Protein AF-A0A0Q1BVV7-F1 (afdb_monomer_lite)

Radius of gyration: 76.81 Å; chains: 1; bounding box: 200×77×126 Å

pLDDT: mean 78.16, std 14.53, range [34.19, 96.38]

Sequence (829 aa):
MKNRFVFSAIISIAIWFFVVIPSTCFTETARIDSLLRELKNSKQEERFEFLHDLGWAYKDIDTEKAMEFEQTALNLAINWGDSIRVARSLYHLARINTHRNYDLAVKYSERSIGLIIYNEDAEDIAKYYRNLGFIHENNYQYEAALNTYERAYAYLANHDEIISTDILQNITEILINMGDYEAAQEKCEKRLQIWEKYGDDYKIAESYLDLGRIYWFLGLYSKSGKFYNHSYEIIKQMEKNGQSNKYNMNVINFNLSLLNLATGNFDSTIRNINKCLNYSKEIGDLNQEIELYELLRIMYYNMGNVEKSFYYGLKMINITKIIGDYSRLGKNIINIGELLCQKEKLILAKECVEIARSISGYIDNKRSMSFFFDNLGLLYFSLGEYDKANQFYQKAYILKNEINDKRGIAECLKNIAELYITVSKENEVYNILNQALELSENMGTIDITRDILILFSKYFESQNLYKESLEYLQRFEIIRESITSNEKLAAINQMDIELTSLEKQKELDLLERENSIISRELEKEKLIRVILIMLTSALLLFAVSLILYSRSIKRSNQKLADEINTRTQSEAVLQELKQELEQRVKDRTSDLMDINEQLKDTVIRNKRSEKILMEAEKMAGIGELAAGIAHEIRNPIAIIKSTAQYLKENYSETEKIMKNLIYNSDEINQVIFKLMEFAKLDSPNPEEVKISTFLKICLEKFEYEIVQRQIELRIEDLQQDITVKIDAKLYEILLTNLISNALEGILDKGIITLALTKEQTCLLMEITDNGTGIENPEKALIPFFTTKKHHSGLGLCFVRHIAALHNTKFELESDLGRGTKVKLSIILN

Secondary structure (DSSP, 8-state):
-HHHHHHHHHHHHHHHHHHTTHHHHHHHHHHHHHHHHHHHH--HHHHHHHHHHHHHHHTTT-HHHHHHHHHHHHHHHHHHT-HHHHHHHHHHHHHHHTTT-HHHHHHHHHHHHHHHTTS--HHHHHHHHHHHHHHHHHTT-HHHHHHHHHHHHHHHTTT-TTTHHHHHHHHHHHHHHHT-HHHHHHHHHHHHHHHHHHT-HHHHHHHHHHHHHHHHHTT-HHHHHHHHHHHHHHHHHHHHTT---HHHHHHHHHHHHHHHHHTT-HHHHHHHHHHHHHHHHHHT-HHHHHHHHHHHHHHHHHTT-HHHHHHHHHHHHHHHHHHT-HHHHHHHHHHHHHHHHHTT-HHHHHHHHHHHHHHGGG--SHHHHHHHHHHHHHHHHHTT-HHHHHHHHHHHHHHHHHTT-HHHHHHHHHHHHHHHHHTT-TTTHHHHHHHHHHHHHHTT-HHHHHHHHHHHHHHHHHTT-HHHHHHHHHHHHHHHHHTTSHHHHHHHHHHHHHHHHHHHHHHHHHHHHHHHHHHHHHHHHHHHHHHHHHHHHHHHHHHHHHHHHHHHHHHHHHHHHHHHHHHHHHHHHHHHHHHHHHHHHHHHHHHHHHHHHHHHHHHHSTTTTTHHHHHHHHHHHHHHHHHHHHHHHHHHHHHHHHHHHHTTT--S-HHHHHHHHHHHHHHHHHHHHHHHHHTT------EEEEHHHHHHHHHHTTHHHHHHTTPEEEEE--SS--EEEE-HHHHHHHHHHHHHHHHHH-SSS-EEEEEEEE-SSEEEEEEEE-SS--S-HHHHTSTT--SSTT--S-HHHHHHHHHHHTT-EEEEEEETTTEEEEEEEEEP-

Structure (mmCIF, N/CA/C/O backbone):
data_AF-A0A0Q1BVV7-F1
#
_entry.id   AF-A0A0Q1BVV7-F1
#
loop_
_atom_site.group_PDB
_atom_site.id
_atom_site.type_symbol
_atom_site.label_atom_id
_atom_site.label_alt_id
_atom_site.label_comp_id
_atom_site.label_asym_id
_atom_site.label_entity_id
_atom_site.label_seq_id
_atom_site.pdbx_PDB_ins_code
_atom_site.Cartn_x
_atom_site.Cartn_y
_atom_site.Cartn_z
_atom_site.occupancy
_atom_site.B_iso_or_equiv
_atom_site.auth_seq_id
_atom_site.auth_comp_id
_atom_site.auth_asym_id
_atom_site.auth_atom_id
_atom_site.pdbx_PDB_model_num
ATOM 1 N N . MET A 1 1 ? 23.067 18.129 29.793 1.00 42.97 1 MET A N 1
ATOM 2 C CA . MET A 1 1 ? 22.854 17.323 28.564 1.00 42.97 1 MET A CA 1
ATOM 3 C C . MET A 1 1 ? 21.382 17.135 28.166 1.00 42.97 1 MET A C 1
ATOM 5 O O . MET A 1 1 ? 21.143 17.009 26.977 1.00 42.97 1 MET A O 1
ATOM 9 N N . LYS A 1 2 ? 20.387 17.203 29.073 1.00 38.59 2 LYS A N 1
ATOM 10 C CA . LYS A 1 2 ? 18.950 17.079 28.720 1.00 38.59 2 LYS A CA 1
ATOM 11 C C . LYS A 1 2 ? 18.366 18.214 27.850 1.00 38.59 2 LYS A C 1
ATOM 13 O O . LYS A 1 2 ? 17.493 17.943 27.040 1.00 38.59 2 LYS A O 1
ATOM 18 N N . ASN A 1 3 ? 18.893 19.442 27.919 1.00 34.28 3 ASN A N 1
ATOM 19 C CA . ASN A 1 3 ? 18.350 20.569 27.134 1.00 34.28 3 ASN A CA 1
ATOM 20 C C . ASN A 1 3 ? 18.863 20.658 25.686 1.00 34.28 3 ASN A C 1
ATOM 22 O O . ASN A 1 3 ? 18.207 21.277 24.857 1.00 34.28 3 ASN A O 1
ATOM 26 N N . ARG A 1 4 ? 19.992 20.019 25.339 1.00 36.66 4 ARG A N 1
ATOM 27 C CA . ARG A 1 4 ? 20.503 20.026 23.951 1.00 36.66 4 ARG A CA 1
ATOM 28 C C . ARG A 1 4 ? 19.728 19.084 23.025 1.00 36.66 4 ARG A C 1
ATOM 30 O O . ARG A 1 4 ? 19.603 19.388 21.849 1.00 36.66 4 ARG A O 1
ATOM 37 N N . PHE A 1 5 ? 19.163 18.002 23.563 1.00 38.84 5 PHE A N 1
ATOM 38 C CA . PHE A 1 5 ? 18.359 17.040 22.798 1.00 38.84 5 PHE A CA 1
ATOM 39 C C . PHE A 1 5 ? 16.969 17.591 22.446 1.00 38.84 5 PHE A C 1
ATOM 41 O O . PHE A 1 5 ? 16.475 17.383 21.346 1.00 38.84 5 PHE A O 1
ATOM 48 N N . VAL A 1 6 ? 16.362 18.356 23.360 1.00 39.75 6 VAL A N 1
ATOM 49 C CA . VAL A 1 6 ? 15.074 19.026 23.118 1.00 39.75 6 VAL A CA 1
ATOM 50 C C . VAL A 1 6 ? 15.245 20.171 22.117 1.00 39.75 6 VAL A C 1
ATOM 52 O O . VAL A 1 6 ? 14.436 20.318 21.210 1.00 39.75 6 VAL A O 1
ATOM 55 N N . PHE A 1 7 ? 16.339 20.933 22.215 1.00 34.19 7 PHE A N 1
ATOM 56 C CA . PHE A 1 7 ? 16.604 22.035 21.290 1.00 34.19 7 PHE A CA 1
ATOM 57 C C . PHE A 1 7 ? 16.974 21.550 19.878 1.00 34.19 7 PHE A C 1
ATOM 59 O O . PHE A 1 7 ? 16.517 22.138 18.902 1.00 34.19 7 PHE A O 1
ATOM 66 N N . SER A 1 8 ? 17.726 20.445 19.740 1.00 35.19 8 SER A N 1
ATOM 67 C CA . SER A 1 8 ? 17.993 19.869 18.413 1.00 35.19 8 SER A CA 1
ATOM 68 C C . SER A 1 8 ? 16.754 19.207 17.812 1.00 35.19 8 SER A C 1
ATOM 70 O O . SER A 1 8 ? 16.558 19.319 16.611 1.00 35.19 8 SER A O 1
ATOM 72 N N . ALA A 1 9 ? 15.877 18.595 18.618 1.00 38.41 9 ALA A N 1
ATOM 73 C CA . ALA A 1 9 ? 14.598 18.071 18.138 1.00 38.41 9 ALA A CA 1
ATOM 74 C C . ALA A 1 9 ? 13.676 19.192 17.632 1.00 38.41 9 ALA A C 1
ATOM 76 O O . ALA A 1 9 ? 13.078 19.047 16.574 1.00 38.41 9 ALA A O 1
ATOM 77 N N . ILE A 1 10 ? 13.612 20.334 18.327 1.00 41.03 10 ILE A N 1
ATOM 78 C CA . ILE A 1 10 ? 12.812 21.495 17.899 1.00 41.03 10 ILE A CA 1
ATOM 79 C C . ILE A 1 10 ? 13.374 22.116 16.613 1.00 41.03 10 ILE A C 1
ATOM 81 O O . ILE A 1 10 ? 12.601 22.453 15.722 1.00 41.03 10 ILE A O 1
ATOM 85 N N . ILE A 1 11 ? 14.700 22.213 16.469 1.00 43.00 11 ILE A N 1
ATOM 86 C CA . ILE A 1 11 ? 15.330 22.718 15.238 1.00 43.00 11 ILE A CA 1
ATOM 87 C C . ILE A 1 11 ? 15.160 21.724 14.082 1.00 43.00 11 ILE A C 1
ATOM 89 O O . ILE A 1 11 ? 14.856 22.145 12.974 1.00 43.00 11 ILE A O 1
ATOM 93 N N . SER A 1 12 ? 15.277 20.414 14.316 1.00 40.59 12 SER A N 1
ATOM 94 C CA . SER A 1 12 ? 15.014 19.401 13.286 1.00 40.59 12 SER A CA 1
ATOM 95 C C . SER A 1 12 ? 13.544 19.374 12.865 1.00 40.59 12 SER A C 1
ATOM 97 O O . SER A 1 12 ? 13.283 19.240 11.678 1.00 40.59 12 SER A O 1
ATOM 99 N N . ILE A 1 13 ? 12.600 19.576 13.792 1.00 44.16 13 ILE A N 1
ATOM 100 C CA . ILE A 1 13 ? 11.164 19.717 13.497 1.00 44.16 13 ILE A CA 1
ATOM 101 C C . ILE A 1 13 ? 10.894 21.014 12.724 1.00 44.16 13 ILE A C 1
ATOM 103 O O . ILE A 1 13 ? 10.151 20.983 11.751 1.00 44.16 13 ILE A O 1
ATOM 107 N N . ALA A 1 14 ? 11.529 22.131 13.090 1.00 35.66 14 ALA A N 1
ATOM 108 C CA . ALA A 1 14 ? 11.388 23.404 12.380 1.00 35.66 14 ALA A CA 1
ATOM 109 C C . ALA A 1 14 ? 11.992 23.356 10.965 1.00 35.66 14 ALA A C 1
ATOM 111 O O . ALA A 1 14 ? 11.397 23.874 10.026 1.00 35.66 14 ALA A O 1
ATOM 112 N N . ILE A 1 15 ? 13.132 22.682 10.788 1.00 39.94 15 ILE A N 1
ATOM 113 C CA . ILE A 1 15 ? 13.738 22.452 9.471 1.00 39.94 15 ILE A CA 1
ATOM 114 C C . ILE A 1 15 ? 12.861 21.501 8.641 1.00 39.94 15 ILE A C 1
ATOM 116 O O . ILE A 1 15 ? 12.685 21.738 7.454 1.00 39.94 15 ILE A O 1
ATOM 120 N N . TRP A 1 16 ? 12.224 20.489 9.239 1.00 40.81 16 TRP A N 1
ATOM 121 C CA . TRP A 1 16 ? 11.273 19.621 8.528 1.00 40.81 16 TRP A CA 1
ATOM 122 C C . TRP A 1 16 ? 9.996 20.365 8.096 1.00 40.81 16 TRP A C 1
ATOM 124 O O . TRP A 1 16 ? 9.543 20.200 6.963 1.00 40.81 16 TRP A O 1
ATOM 134 N N . PHE A 1 17 ? 9.472 21.243 8.961 1.00 39.03 17 PHE A N 1
ATOM 135 C CA . PHE A 1 17 ? 8.295 22.082 8.696 1.00 39.03 17 PHE A CA 1
ATOM 136 C C . PHE A 1 17 ? 8.532 23.086 7.555 1.00 39.03 17 PHE A C 1
ATOM 138 O O . PHE A 1 17 ? 7.611 23.383 6.801 1.00 39.03 17 PHE A O 1
ATOM 145 N N . PHE A 1 18 ? 9.768 23.577 7.396 1.00 37.56 18 PHE A N 1
ATOM 146 C CA . PHE A 1 18 ? 10.133 24.541 6.350 1.00 37.56 18 PHE A CA 1
ATOM 147 C C . PHE A 1 18 ? 10.723 23.925 5.072 1.00 37.56 18 PHE A C 1
ATOM 149 O O . PHE A 1 18 ? 10.755 24.613 4.056 1.00 37.56 18 PHE A O 1
ATOM 156 N N . VAL A 1 19 ? 11.189 22.668 5.086 1.00 38.41 19 VAL A N 1
ATOM 157 C CA . VAL A 1 19 ? 11.912 22.073 3.940 1.00 38.41 19 VAL A CA 1
ATOM 158 C C . VAL A 1 19 ? 11.129 20.967 3.223 1.00 38.41 19 VAL A C 1
ATOM 160 O O . VAL A 1 19 ? 11.310 20.814 2.019 1.00 38.41 19 VAL A O 1
ATOM 163 N N . VAL A 1 20 ? 10.242 20.220 3.896 1.00 40.81 20 VAL A N 1
ATOM 164 C CA . VAL A 1 20 ? 9.609 19.021 3.291 1.00 40.81 20 VAL A CA 1
ATOM 165 C C . VAL A 1 20 ? 8.138 19.236 2.908 1.00 40.81 20 VAL A C 1
ATOM 167 O O . VAL A 1 20 ? 7.730 18.840 1.816 1.00 40.81 20 VAL A O 1
ATOM 170 N N . ILE A 1 21 ? 7.370 19.964 3.728 1.00 38.16 21 ILE A N 1
ATOM 171 C CA . ILE A 1 21 ? 5.973 20.350 3.437 1.00 38.16 21 ILE A CA 1
ATOM 172 C C . ILE A 1 21 ? 5.817 21.213 2.161 1.00 38.16 21 ILE A C 1
ATOM 174 O O . ILE A 1 21 ? 4.789 21.087 1.495 1.00 38.16 21 ILE A O 1
ATOM 178 N N . PRO A 1 22 ? 6.791 22.046 1.730 1.00 34.72 22 PRO A N 1
ATOM 179 C CA . PRO A 1 22 ? 6.585 22.844 0.533 1.00 34.72 22 PRO A CA 1
ATOM 180 C C . PRO A 1 22 ? 6.562 22.026 -0.757 1.00 34.72 22 PRO A C 1
ATOM 182 O O . PRO A 1 22 ? 6.025 22.518 -1.722 1.00 34.72 22 PRO A O 1
ATOM 185 N N . SER A 1 23 ? 7.102 20.813 -0.865 1.00 35.91 23 SER A N 1
ATOM 186 C CA . SER A 1 23 ? 7.324 20.233 -2.208 1.00 35.91 23 SER A CA 1
ATOM 187 C C . SER A 1 23 ? 6.050 20.024 -3.061 1.00 35.91 23 SER A C 1
ATOM 189 O O . SER A 1 23 ? 6.089 20.264 -4.269 1.00 35.91 23 SER A O 1
ATOM 191 N N . THR A 1 24 ? 4.901 19.699 -2.461 1.00 37.91 24 THR A N 1
ATOM 192 C CA . THR A 1 24 ? 3.593 19.632 -3.152 1.00 37.91 24 THR A CA 1
ATOM 193 C C . THR A 1 24 ? 2.882 20.987 -3.204 1.00 37.91 24 THR A C 1
ATOM 195 O O . THR A 1 24 ? 2.327 21.372 -4.228 1.00 37.91 24 THR A O 1
ATOM 198 N N . CYS A 1 25 ? 2.976 21.776 -2.133 1.00 39.12 25 CYS A N 1
ATOM 199 C CA . CYS A 1 25 ? 2.318 23.080 -2.049 1.00 39.12 25 CYS A CA 1
ATOM 200 C C . CYS A 1 25 ? 3.011 24.148 -2.928 1.00 39.12 25 CYS A C 1
ATOM 202 O O . CYS A 1 25 ? 2.351 24.983 -3.535 1.00 39.12 25 CYS A O 1
ATOM 204 N N . PHE A 1 26 ? 4.340 24.100 -3.077 1.00 42.78 26 PHE A N 1
ATOM 205 C CA . PHE A 1 26 ? 5.140 24.963 -3.962 1.00 42.78 26 PHE A CA 1
ATOM 206 C C . PHE A 1 26 ? 4.960 24.594 -5.437 1.00 42.78 26 PHE A C 1
ATOM 208 O O . PHE A 1 26 ? 5.051 25.467 -6.292 1.00 42.78 26 PHE A O 1
ATOM 215 N N . THR A 1 27 ? 4.721 23.317 -5.756 1.00 51.81 27 THR A N 1
ATOM 216 C CA . THR A 1 27 ? 4.483 22.885 -7.142 1.00 51.81 27 THR A CA 1
ATOM 217 C C . THR A 1 27 ? 3.073 23.240 -7.603 1.00 51.81 27 THR A C 1
ATOM 219 O O . THR A 1 27 ? 2.926 23.757 -8.710 1.00 51.81 27 THR A O 1
ATOM 222 N N . GLU A 1 28 ? 2.053 23.074 -6.755 1.00 56.38 28 GLU A N 1
ATOM 223 C CA . GLU A 1 28 ? 0.693 23.533 -7.068 1.00 56.38 28 GLU A CA 1
ATOM 224 C C . GLU A 1 28 ? 0.576 25.055 -7.097 1.00 56.38 28 GLU A C 1
ATOM 226 O O . GLU A 1 28 ? -0.002 25.591 -8.038 1.00 56.38 28 GLU A O 1
ATOM 231 N N . THR A 1 29 ? 1.184 25.779 -6.152 1.00 62.12 29 THR A N 1
ATOM 232 C CA . THR A 1 29 ? 1.194 27.253 -6.211 1.00 62.12 29 THR A CA 1
ATOM 233 C C . THR A 1 29 ? 1.960 27.774 -7.428 1.00 62.12 29 THR A C 1
ATOM 235 O O . THR A 1 29 ? 1.468 28.676 -8.099 1.00 62.12 29 THR A O 1
ATOM 238 N N . ALA A 1 30 ? 3.086 27.159 -7.813 1.00 68.50 30 ALA A N 1
ATOM 239 C CA . ALA A 1 30 ? 3.781 27.506 -9.056 1.00 68.50 30 ALA A CA 1
ATOM 240 C C . ALA A 1 30 ? 2.953 27.184 -10.315 1.00 68.50 30 ALA A C 1
ATOM 242 O O . ALA A 1 30 ? 2.974 27.963 -11.273 1.00 68.50 30 ALA A O 1
ATOM 243 N N . ARG A 1 31 ? 2.206 26.068 -10.322 1.00 76.56 31 ARG A N 1
ATOM 244 C CA . ARG A 1 31 ? 1.276 25.710 -11.407 1.00 76.56 31 ARG A CA 1
ATOM 245 C C . ARG A 1 31 ? 0.141 26.726 -11.507 1.00 76.56 31 ARG A C 1
ATOM 247 O O . ARG A 1 31 ? -0.132 27.209 -12.600 1.00 76.56 31 ARG A O 1
ATOM 254 N N . ILE A 1 32 ? -0.469 27.089 -10.383 1.00 80.50 32 ILE A N 1
ATOM 255 C CA . ILE A 1 32 ? -1.518 28.110 -10.294 1.00 80.50 32 ILE A CA 1
ATOM 256 C C . ILE A 1 32 ? -0.994 29.463 -10.786 1.00 80.50 32 ILE A C 1
ATOM 258 O O . ILE A 1 32 ? -1.631 30.095 -11.624 1.00 80.50 32 ILE A O 1
ATOM 262 N N . ASP A 1 33 ? 0.199 29.878 -10.356 1.00 80.12 33 ASP A N 1
ATOM 263 C CA . ASP A 1 33 ? 0.829 31.128 -10.796 1.00 80.12 33 ASP A CA 1
ATOM 264 C C . ASP A 1 33 ? 1.184 31.131 -12.293 1.00 80.12 33 ASP A C 1
ATOM 266 O O . ASP A 1 33 ? 1.243 32.197 -12.920 1.00 80.12 33 ASP A O 1
ATOM 270 N N . SER A 1 34 ? 1.458 29.961 -12.879 1.00 82.12 34 SER A N 1
ATOM 271 C CA . SER A 1 34 ? 1.634 29.798 -14.328 1.00 82.12 34 SER A CA 1
ATOM 272 C C . SER A 1 34 ? 0.296 29.917 -15.055 1.00 82.12 34 SER A C 1
ATOM 274 O O . SER A 1 34 ? 0.157 30.750 -15.949 1.00 82.12 34 SER A O 1
ATOM 276 N N . LEU A 1 35 ? -0.717 29.169 -14.608 1.00 82.62 35 LEU A N 1
ATOM 277 C CA . LEU A 1 35 ? -2.060 29.163 -15.189 1.00 82.62 35 LEU A CA 1
ATOM 278 C C . LEU A 1 35 ? -2.725 30.546 -15.121 1.00 82.62 35 LEU A C 1
ATOM 280 O O . LEU A 1 35 ? -3.338 30.986 -16.089 1.00 82.62 35 LEU A O 1
ATOM 284 N N . LEU A 1 36 ? -2.553 31.287 -14.022 1.00 84.12 36 LEU A N 1
ATOM 285 C CA . LEU A 1 36 ? -3.043 32.665 -13.892 1.00 84.12 36 LEU A CA 1
ATOM 286 C C . LEU A 1 36 ? -2.374 33.617 -14.899 1.00 84.12 36 LEU A C 1
ATOM 288 O O . LEU A 1 36 ? -3.023 34.533 -15.416 1.00 84.12 36 LEU A O 1
ATOM 292 N N . ARG A 1 37 ? -1.083 33.416 -15.199 1.00 82.00 37 ARG A N 1
ATOM 293 C CA . ARG A 1 37 ? -0.356 34.196 -16.216 1.00 82.00 37 ARG A CA 1
ATOM 294 C C . ARG A 1 37 ? -0.807 33.847 -17.630 1.00 82.00 37 ARG A C 1
ATOM 296 O O . ARG A 1 37 ? -0.999 34.756 -18.437 1.00 82.00 37 ARG A O 1
ATOM 303 N N . GLU A 1 38 ? -0.995 32.566 -17.917 1.00 83.69 38 GLU A N 1
ATOM 304 C CA . GLU A 1 38 ? -1.470 32.075 -19.214 1.00 83.69 38 GLU A CA 1
ATOM 305 C C . GLU A 1 38 ? -2.910 32.519 -19.483 1.00 83.69 38 GLU A C 1
ATOM 307 O O . GLU A 1 38 ? -3.183 33.088 -20.540 1.00 83.69 38 GLU A O 1
ATOM 312 N N . LEU A 1 39 ? -3.797 32.432 -18.486 1.00 84.44 39 LEU A N 1
ATOM 313 C CA . LEU A 1 39 ? -5.172 32.923 -18.574 1.00 84.44 39 LEU A CA 1
ATOM 314 C C . LEU A 1 39 ? -5.229 34.403 -18.987 1.00 84.44 39 LEU A C 1
ATOM 316 O O . LEU A 1 39 ? -6.056 34.785 -19.818 1.00 84.44 39 LEU A O 1
ATOM 320 N N . LYS A 1 40 ? -4.334 35.240 -18.446 1.00 81.44 40 LYS A N 1
ATOM 321 C CA . LYS A 1 40 ? -4.276 36.679 -18.752 1.00 81.44 40 LYS A CA 1
ATOM 322 C C . LYS A 1 40 ? -3.917 36.969 -20.215 1.00 81.44 40 LYS A C 1
ATOM 324 O O . LYS A 1 40 ? -4.346 37.995 -20.741 1.00 81.44 40 LYS A O 1
ATOM 329 N N . ASN A 1 41 ? -3.163 36.077 -20.855 1.00 77.50 41 ASN A N 1
ATOM 330 C CA . ASN A 1 41 ? -2.681 36.226 -22.231 1.00 77.50 41 ASN A CA 1
ATOM 331 C C . ASN A 1 41 ? -3.448 35.355 -23.247 1.00 77.50 41 ASN A C 1
ATOM 333 O O . ASN A 1 41 ? -3.192 35.454 -24.447 1.00 77.50 41 ASN A O 1
ATOM 337 N N . SER A 1 42 ? -4.366 34.511 -22.774 1.00 77.62 42 SER A N 1
ATOM 338 C CA . SER A 1 42 ? -5.078 33.512 -23.576 1.00 77.62 42 SER A CA 1
ATOM 339 C C . SER A 1 42 ? -6.117 34.100 -24.538 1.00 77.62 42 SER A C 1
ATOM 341 O O . SER A 1 42 ? -6.789 35.097 -24.243 1.00 77.62 42 SER A O 1
ATOM 343 N N . LYS A 1 43 ? -6.279 33.449 -25.699 1.00 74.00 43 LYS A N 1
ATOM 344 C CA . LYS A 1 43 ? -7.407 33.692 -26.618 1.00 74.00 43 LYS A CA 1
ATOM 345 C C . LYS A 1 43 ? -8.677 33.000 -26.110 1.00 74.00 43 LYS A C 1
ATOM 347 O O . LYS A 1 43 ? -8.632 32.193 -25.191 1.00 74.00 43 LYS A O 1
ATOM 352 N N . GLN A 1 44 ? -9.826 33.318 -26.711 1.00 68.50 44 GLN A N 1
ATOM 353 C CA . GLN A 1 44 ? -11.144 32.962 -26.170 1.00 68.50 44 GLN A CA 1
ATOM 354 C C . GLN A 1 44 ? -11.339 31.453 -25.910 1.00 68.50 44 GLN A C 1
ATOM 356 O O . GLN A 1 44 ? -11.879 31.117 -24.865 1.00 68.50 44 GLN A O 1
ATOM 361 N N . GLU A 1 45 ? -10.881 30.557 -26.794 1.00 71.69 45 GLU A N 1
ATOM 362 C CA . GLU A 1 45 ? -11.014 29.097 -26.610 1.00 71.69 45 GLU A CA 1
ATOM 363 C C . GLU A 1 45 ? -10.063 28.532 -25.550 1.00 71.69 45 GLU A C 1
ATOM 365 O O . GLU A 1 45 ? -10.503 27.820 -24.652 1.00 71.69 45 GLU A O 1
ATOM 370 N N . GLU A 1 46 ? -8.784 28.910 -25.595 1.00 83.00 46 GLU A N 1
ATOM 371 C CA . GLU A 1 46 ? -7.781 28.517 -24.591 1.00 83.00 46 GLU A CA 1
ATOM 372 C C . GLU A 1 46 ? -8.176 28.997 -23.189 1.00 83.00 46 GLU A C 1
ATOM 374 O O . GLU A 1 46 ? -7.929 28.326 -22.190 1.00 83.00 46 GLU A O 1
ATOM 379 N N . ARG A 1 47 ? -8.862 30.144 -23.111 1.00 87.25 47 ARG A N 1
ATOM 380 C CA . ARG A 1 47 ? -9.377 30.702 -21.862 1.00 87.25 47 ARG A CA 1
ATOM 381 C C . ARG A 1 47 ? -10.310 29.737 -21.132 1.00 87.25 47 ARG A C 1
ATOM 383 O O . ARG A 1 47 ? -10.287 29.729 -19.907 1.00 87.25 47 ARG A O 1
ATOM 390 N N . PHE A 1 48 ? -11.127 28.953 -21.843 1.00 89.62 48 PHE A N 1
ATOM 391 C CA . PHE A 1 48 ? -11.992 27.958 -21.202 1.00 89.62 48 PHE A CA 1
ATOM 392 C C . PHE A 1 48 ? -11.162 26.888 -20.492 1.00 89.62 48 PHE A C 1
ATOM 394 O O . PHE A 1 48 ? -11.390 26.644 -19.311 1.00 89.62 48 PHE A O 1
ATOM 401 N N . GLU A 1 49 ? -10.170 26.316 -21.178 1.00 89.62 49 GLU A N 1
ATOM 402 C CA . GLU A 1 49 ? -9.302 25.280 -20.605 1.00 89.62 49 GLU A CA 1
ATOM 403 C C . GLU A 1 49 ? -8.495 25.823 -19.417 1.00 89.62 49 GLU A C 1
ATOM 405 O O . GLU A 1 49 ? -8.436 25.181 -18.375 1.00 89.62 49 GLU A O 1
ATOM 410 N N . PHE A 1 50 ? -7.973 27.053 -19.493 1.00 89.38 50 PHE A N 1
ATOM 411 C CA . PHE A 1 50 ? -7.260 27.651 -18.358 1.00 89.38 50 PHE A CA 1
ATOM 412 C C . PHE A 1 50 ? -8.166 27.961 -17.161 1.00 89.38 50 PHE A C 1
ATOM 414 O O . PHE A 1 50 ? -7.754 27.757 -16.021 1.00 89.38 50 PHE A O 1
ATOM 421 N N . LEU A 1 51 ? -9.389 28.460 -17.390 1.00 89.62 51 LEU A N 1
ATOM 422 C CA . LEU A 1 51 ? -10.364 28.669 -16.311 1.00 89.62 51 LEU A CA 1
ATOM 423 C C . LEU A 1 51 ? -10.718 27.344 -15.640 1.00 89.62 51 LEU A C 1
ATOM 425 O O . LEU A 1 51 ? -10.799 27.275 -14.419 1.00 89.62 51 LEU A O 1
ATOM 429 N N . HIS A 1 52 ? -10.893 26.299 -16.436 1.00 87.81 52 HIS A N 1
ATOM 430 C CA . HIS A 1 52 ? -11.183 24.964 -15.951 1.00 87.81 52 HIS A CA 1
ATOM 431 C C . HIS A 1 52 ? -10.028 24.369 -15.133 1.00 87.81 52 HIS A C 1
ATOM 433 O O . HIS A 1 52 ? -10.225 23.909 -14.010 1.00 87.81 52 HIS A O 1
ATOM 439 N N . ASP A 1 53 ? -8.802 24.445 -15.648 1.00 88.62 53 ASP A N 1
ATOM 440 C CA . ASP A 1 53 ? -7.614 23.959 -14.947 1.00 88.62 53 ASP A CA 1
ATOM 441 C C . ASP A 1 53 ? -7.372 24.721 -13.638 1.00 88.62 53 ASP A C 1
ATOM 443 O O . ASP A 1 53 ? -6.995 24.115 -12.633 1.00 88.62 53 ASP A O 1
ATOM 447 N N . LEU A 1 54 ? -7.632 26.034 -13.617 1.00 88.12 54 LEU A N 1
ATOM 448 C CA . LEU A 1 54 ? -7.609 26.838 -12.393 1.00 88.12 54 LEU A CA 1
ATOM 449 C C . LEU A 1 54 ? -8.716 26.424 -11.426 1.00 88.12 54 LEU A C 1
ATOM 451 O O . LEU A 1 54 ? -8.451 26.264 -10.237 1.00 88.12 54 LEU A O 1
ATOM 455 N N . GLY A 1 55 ? -9.933 26.219 -11.926 1.00 88.06 55 GLY A N 1
ATOM 456 C CA . GLY A 1 55 ? -11.058 25.712 -11.149 1.00 88.06 55 GLY A CA 1
ATOM 457 C C . GLY A 1 55 ? -10.720 24.402 -10.443 1.00 88.06 55 GLY A C 1
ATOM 458 O O . GLY A 1 55 ? -10.908 24.268 -9.234 1.00 88.06 55 GLY A O 1
ATOM 459 N N . TRP A 1 56 ? -10.130 23.460 -11.178 1.00 86.38 56 TRP A N 1
ATOM 460 C CA . TRP A 1 56 ? -9.701 22.177 -10.634 1.00 86.38 56 TRP A CA 1
ATOM 461 C C . TRP A 1 56 ? -8.530 22.299 -9.654 1.00 86.38 56 TRP A C 1
ATOM 463 O O . TRP A 1 56 ? -8.560 21.667 -8.599 1.00 86.38 56 TRP A O 1
ATOM 473 N N . ALA A 1 57 ? -7.529 23.131 -9.959 1.00 85.50 57 ALA A N 1
ATOM 474 C CA . ALA A 1 57 ? -6.374 23.349 -9.086 1.00 85.50 57 ALA A CA 1
ATOM 475 C C . ALA A 1 57 ? -6.761 24.015 -7.756 1.00 85.50 57 ALA A C 1
ATOM 477 O O . ALA A 1 57 ? -6.214 23.682 -6.710 1.00 85.50 57 ALA A O 1
ATOM 478 N N . TYR A 1 58 ? -7.735 24.927 -7.770 1.00 84.19 58 TYR A N 1
ATOM 479 C CA . TYR A 1 58 ? -8.219 25.576 -6.553 1.00 84.19 58 TYR A CA 1
ATOM 480 C C . TYR A 1 58 ? -9.209 24.726 -5.750 1.00 84.19 58 TYR A C 1
ATOM 482 O O . TYR A 1 58 ? -9.513 25.100 -4.619 1.00 84.19 58 TYR A O 1
ATOM 490 N N . LYS A 1 59 ? -9.705 23.597 -6.279 1.00 81.38 59 LYS A N 1
ATOM 491 C CA . LYS A 1 59 ? -10.772 22.790 -5.656 1.00 81.38 59 LYS A CA 1
ATOM 492 C C . LYS A 1 59 ? -10.476 22.440 -4.193 1.00 81.38 59 LYS A C 1
ATOM 494 O O . LYS A 1 59 ? -11.372 22.549 -3.365 1.00 81.38 59 LYS A O 1
ATOM 499 N N . ASP A 1 60 ? -9.234 22.068 -3.887 1.00 69.19 60 ASP A N 1
ATOM 500 C CA . ASP A 1 60 ? -8.810 21.651 -2.541 1.00 69.19 60 ASP A CA 1
ATOM 501 C C . ASP A 1 60 ? -8.099 22.774 -1.748 1.00 69.19 60 ASP A C 1
ATOM 503 O O . ASP A 1 60 ? -7.804 22.603 -0.568 1.00 69.19 60 ASP A O 1
ATOM 507 N N . ILE A 1 61 ? -7.854 23.938 -2.371 1.00 78.50 61 ILE A N 1
ATOM 508 C CA . ILE A 1 61 ? -7.132 25.081 -1.773 1.00 78.50 61 ILE A CA 1
ATOM 509 C C . ILE A 1 61 ? -8.096 26.203 -1.370 1.00 78.50 61 ILE A C 1
ATOM 511 O O . ILE A 1 61 ? -8.047 26.711 -0.253 1.00 78.50 61 ILE A O 1
ATOM 515 N N . ASP A 1 62 ? -8.952 26.622 -2.301 1.00 80.81 62 ASP A N 1
ATOM 516 C CA . ASP A 1 62 ? -9.879 27.744 -2.165 1.00 80.81 62 ASP A CA 1
ATOM 517 C C . ASP A 1 62 ? -11.135 27.428 -2.988 1.00 80.81 62 ASP A C 1
ATOM 519 O O . ASP A 1 62 ? -11.254 27.761 -4.170 1.00 80.81 62 ASP A O 1
ATOM 523 N N . THR A 1 63 ? -12.071 26.723 -2.348 1.00 81.44 63 THR A N 1
ATOM 524 C CA . THR A 1 63 ? -13.298 26.239 -2.999 1.00 81.44 63 THR A CA 1
ATOM 525 C C . THR A 1 63 ? -14.159 27.361 -3.582 1.00 81.44 63 THR A C 1
ATOM 527 O O . THR A 1 63 ? -14.899 27.121 -4.535 1.00 81.44 63 THR A O 1
ATOM 530 N N . GLU A 1 64 ? -14.085 28.585 -3.049 1.00 85.19 64 GLU A N 1
ATOM 531 C CA . GLU A 1 64 ? -14.832 29.723 -3.591 1.00 85.19 64 GLU A CA 1
ATOM 532 C C . GLU A 1 64 ? -14.222 30.209 -4.901 1.00 85.19 64 GLU A C 1
ATOM 534 O O . GLU A 1 64 ? -14.950 30.353 -5.885 1.00 85.19 64 GLU A O 1
ATOM 539 N N . LYS A 1 65 ? -12.892 30.348 -4.963 1.00 87.56 65 LYS A N 1
ATOM 540 C CA . LYS A 1 65 ? -12.206 30.643 -6.231 1.00 87.56 65 LYS A CA 1
ATOM 541 C C . LYS A 1 65 ? -12.384 29.537 -7.256 1.00 87.56 65 LYS A C 1
ATOM 543 O O . LYS A 1 65 ? -12.611 29.833 -8.425 1.00 87.56 65 LYS A O 1
ATOM 548 N N . ALA A 1 66 ? -12.323 28.276 -6.828 1.00 88.81 66 ALA A N 1
ATOM 549 C CA . ALA A 1 66 ? -12.584 27.136 -7.701 1.00 88.81 66 ALA A CA 1
ATOM 550 C C . ALA A 1 66 ? -13.953 27.264 -8.389 1.00 88.81 66 ALA A C 1
ATOM 552 O O . ALA A 1 66 ? -14.067 27.114 -9.606 1.00 88.81 66 ALA A O 1
ATOM 553 N N . MET A 1 67 ? -14.987 27.614 -7.613 1.00 90.56 67 MET A N 1
ATOM 554 C CA . MET A 1 67 ? -16.328 27.856 -8.143 1.00 90.56 67 MET A CA 1
ATOM 555 C C . MET A 1 67 ? -16.396 29.085 -9.043 1.00 90.56 67 MET A C 1
ATOM 557 O O . MET A 1 67 ? -17.080 29.030 -10.058 1.00 90.56 67 MET A O 1
ATOM 561 N N . GLU A 1 68 ? -15.720 30.182 -8.705 1.00 92.62 68 GLU A N 1
ATOM 562 C CA . GLU A 1 68 ? -15.707 31.392 -9.534 1.00 92.62 68 GLU A CA 1
ATOM 563 C C . GLU A 1 68 ? -15.124 31.112 -10.928 1.00 92.62 68 GLU A C 1
ATOM 565 O O . GLU A 1 68 ? -15.719 31.489 -11.947 1.00 92.62 68 GLU A O 1
ATOM 570 N N . PHE A 1 69 ? -13.998 30.396 -10.984 1.00 93.38 69 PHE A N 1
ATOM 571 C CA . PHE A 1 69 ? -13.369 30.011 -12.244 1.00 93.38 69 PHE A CA 1
ATOM 572 C C . PHE A 1 69 ? -14.260 29.069 -13.064 1.00 93.38 69 PHE A C 1
ATOM 574 O O . PHE A 1 69 ? -14.515 29.355 -14.237 1.00 93.38 69 PHE A O 1
ATOM 581 N N . GLU A 1 70 ? -14.815 28.016 -12.454 1.00 93.81 70 GLU A N 1
ATOM 582 C CA . GLU A 1 70 ? -15.710 27.083 -13.158 1.00 93.81 70 GLU A CA 1
ATOM 583 C C . GLU A 1 70 ? -17.040 27.726 -13.571 1.00 93.81 70 GLU A C 1
ATOM 585 O O . GLU A 1 70 ? -17.563 27.436 -14.645 1.00 93.81 70 GLU A O 1
ATOM 590 N N . GLN A 1 71 ? -17.588 28.652 -12.780 1.00 94.06 71 GLN A N 1
ATOM 591 C CA . GLN A 1 71 ? -18.799 29.387 -13.146 1.00 94.06 71 GLN A CA 1
ATOM 592 C C . GLN A 1 71 ? -18.538 30.333 -14.326 1.00 94.06 71 GLN A C 1
ATOM 594 O O . GLN A 1 71 ? -19.400 30.510 -15.193 1.00 94.06 71 GLN A O 1
ATOM 599 N N . THR A 1 72 ? -17.341 30.919 -14.394 1.00 93.56 72 THR A N 1
ATOM 600 C CA . THR A 1 72 ? -16.913 31.730 -15.539 1.00 93.56 72 THR A CA 1
ATOM 601 C C . THR A 1 72 ? -16.736 30.865 -16.788 1.00 93.56 72 THR A C 1
ATOM 603 O O . THR A 1 72 ? -17.201 31.256 -17.862 1.00 93.56 72 THR A O 1
ATOM 606 N N . ALA A 1 73 ? -16.131 29.680 -16.654 1.00 93.81 73 ALA A N 1
ATOM 607 C CA . ALA A 1 73 ? -16.010 28.702 -17.737 1.00 93.81 73 ALA A CA 1
ATOM 608 C C . ALA A 1 73 ? -17.390 28.239 -18.236 1.00 93.81 73 ALA A C 1
ATOM 610 O O . ALA A 1 73 ? -17.645 28.244 -19.441 1.00 93.81 73 ALA A O 1
ATOM 611 N N . LEU A 1 74 ? -18.316 27.954 -17.315 1.00 95.31 74 LEU A N 1
ATOM 612 C CA . LEU A 1 74 ? -19.695 27.580 -17.625 1.00 95.31 74 LEU A CA 1
ATOM 613 C C . LEU A 1 74 ? -20.409 28.668 -18.436 1.00 95.31 74 LEU A C 1
ATOM 615 O O . LEU A 1 74 ? -21.012 28.375 -19.466 1.00 95.31 74 LEU A O 1
ATOM 619 N N . ASN A 1 75 ? -20.323 29.929 -18.007 1.00 94.25 75 ASN A N 1
ATOM 620 C CA . ASN A 1 75 ? -20.947 31.045 -18.723 1.00 94.25 75 ASN A CA 1
ATOM 621 C C . ASN A 1 75 ? -20.365 31.213 -20.135 1.00 94.25 75 ASN A C 1
ATOM 623 O O . ASN A 1 75 ? -21.099 31.510 -21.077 1.00 94.25 75 ASN A O 1
ATOM 627 N N . LEU A 1 76 ? -19.055 31.005 -20.292 1.00 92.56 76 LEU A N 1
ATOM 628 C CA . LEU A 1 76 ? -18.391 31.058 -21.591 1.00 92.56 76 LEU A CA 1
ATOM 629 C C . LEU A 1 76 ? -18.894 29.943 -22.522 1.00 92.56 76 LEU A C 1
ATOM 631 O O . LEU A 1 76 ? -19.261 30.228 -23.659 1.00 92.56 76 LEU A O 1
ATOM 635 N N . ALA A 1 77 ? -18.997 28.712 -22.017 1.00 93.19 77 ALA A N 1
ATOM 636 C CA . ALA A 1 77 ? -19.523 27.573 -22.766 1.00 93.19 77 ALA A CA 1
ATOM 637 C C . ALA A 1 77 ? -20.999 27.751 -23.166 1.00 93.19 77 ALA A C 1
ATOM 639 O O . ALA A 1 77 ? -21.366 27.459 -24.304 1.00 93.19 77 ALA A O 1
ATOM 640 N N . ILE A 1 78 ? -21.833 28.298 -22.270 1.00 93.88 78 ILE A N 1
ATOM 641 C CA . ILE A 1 78 ? -23.236 28.634 -22.573 1.00 93.88 78 ILE A CA 1
ATOM 642 C C . ILE A 1 78 ? -23.308 29.653 -23.717 1.00 93.88 78 ILE A C 1
ATOM 644 O O . ILE A 1 78 ? -24.098 29.474 -24.640 1.00 93.88 78 ILE A O 1
ATOM 648 N N . ASN A 1 79 ? -22.471 30.694 -23.688 1.00 92.75 79 ASN A N 1
ATOM 649 C CA . ASN A 1 79 ? -22.443 31.718 -24.737 1.00 92.75 79 ASN A CA 1
ATOM 650 C C . ASN A 1 79 ? -21.998 31.167 -26.100 1.00 92.75 79 ASN A C 1
ATOM 652 O O . ASN A 1 79 ? -22.402 31.699 -27.132 1.00 92.75 79 ASN A O 1
ATOM 656 N N . TRP A 1 80 ? -21.179 30.115 -26.113 1.00 92.62 80 TRP A N 1
ATOM 657 C CA . TRP A 1 80 ? -20.787 29.413 -27.337 1.00 92.62 80 TRP A CA 1
ATOM 658 C C . TRP A 1 80 ? -21.837 28.420 -27.840 1.00 92.62 80 TRP A C 1
ATOM 660 O O . TRP A 1 80 ? -21.741 27.973 -28.979 1.00 92.62 80 TRP A O 1
ATOM 670 N N . GLY A 1 81 ? -22.833 28.074 -27.019 1.00 90.25 81 GLY A N 1
ATOM 671 C CA . GLY A 1 81 ? -23.795 27.019 -27.338 1.00 90.25 81 GLY A CA 1
ATOM 672 C C . GLY A 1 81 ? -23.177 25.616 -27.354 1.00 90.25 81 GLY A C 1
ATOM 673 O O . GLY A 1 81 ? -23.745 24.715 -27.964 1.00 90.25 81 GLY A O 1
ATOM 674 N N . ASP A 1 82 ? -22.028 25.424 -26.701 1.00 91.31 82 ASP A N 1
ATOM 675 C CA . ASP A 1 82 ? -21.311 24.146 -26.662 1.00 91.31 82 ASP A CA 1
ATOM 676 C C . ASP A 1 82 ? -21.806 23.297 -25.483 1.00 91.31 82 ASP A C 1
ATOM 678 O O . ASP A 1 82 ? -21.385 23.470 -24.335 1.00 91.31 82 ASP A O 1
ATOM 682 N N . SER A 1 83 ? -22.727 22.371 -25.760 1.00 90.50 83 SER A N 1
ATOM 683 C CA . SER A 1 83 ? -23.335 21.512 -24.739 1.00 90.50 83 SER A CA 1
ATOM 684 C C . SER A 1 83 ? -22.332 20.598 -24.033 1.00 90.50 83 SER A C 1
ATOM 686 O O . SER A 1 83 ? -22.534 20.298 -22.856 1.00 90.50 83 SER A O 1
ATOM 688 N N . ILE A 1 84 ? -21.248 20.191 -24.704 1.00 91.06 84 ILE A N 1
ATOM 689 C CA . ILE A 1 84 ? -20.215 19.314 -24.134 1.00 91.06 84 ILE A CA 1
ATOM 690 C C . ILE A 1 84 ? -19.386 20.101 -23.116 1.00 91.06 84 ILE A C 1
ATOM 692 O O . ILE A 1 84 ? -19.203 19.655 -21.980 1.00 91.06 84 ILE A O 1
ATOM 696 N N . ARG A 1 85 ? -18.950 21.318 -23.467 1.00 92.06 85 ARG A N 1
ATOM 697 C CA . ARG A 1 85 ? -18.239 22.199 -22.524 1.00 92.06 85 ARG A CA 1
ATOM 698 C C . ARG A 1 85 ? -19.127 22.631 -21.357 1.00 92.06 85 ARG A C 1
ATOM 700 O O . ARG A 1 85 ? -18.651 22.681 -20.224 1.00 92.06 85 ARG A O 1
ATOM 707 N N . VAL A 1 86 ? -20.423 22.862 -21.592 1.00 94.38 86 VAL A N 1
ATOM 708 C CA . VAL A 1 86 ? -21.397 23.115 -20.514 1.00 94.38 86 VAL A CA 1
ATOM 709 C C . VAL A 1 86 ? -21.498 21.909 -19.577 1.00 94.38 86 VAL A C 1
ATOM 711 O O . VAL A 1 86 ? -21.448 22.086 -18.358 1.00 94.38 86 VAL A O 1
ATOM 714 N N . ALA A 1 87 ? -21.606 20.690 -20.115 1.00 93.94 87 ALA A N 1
ATOM 715 C CA . ALA A 1 87 ? -21.639 19.469 -19.313 1.00 93.94 87 ALA A CA 1
ATOM 716 C C . ALA A 1 87 ? -20.369 19.327 -18.459 1.00 93.94 87 ALA A C 1
ATOM 718 O O . ALA A 1 87 ? -20.471 19.073 -17.256 1.00 93.94 87 ALA A O 1
ATOM 719 N N . ARG A 1 88 ? -19.189 19.581 -19.039 1.00 93.31 88 ARG A N 1
ATOM 720 C CA . ARG A 1 88 ? -17.895 19.519 -18.341 1.00 93.31 88 ARG A CA 1
ATOM 721 C C . ARG A 1 88 ? -17.807 20.521 -17.186 1.00 93.31 88 ARG A C 1
ATOM 723 O O . ARG A 1 88 ? -17.462 20.122 -16.076 1.00 93.31 88 ARG A O 1
ATOM 730 N N . SER A 1 89 ? -18.175 21.787 -17.382 1.00 94.94 89 SER A N 1
ATOM 731 C CA . SER A 1 89 ? -18.173 22.759 -16.274 1.00 94.94 89 SER A CA 1
ATOM 732 C C . SER A 1 89 ? -19.187 22.397 -15.181 1.00 94.94 89 SER A C 1
ATOM 734 O O . SER A 1 89 ? -18.891 22.524 -13.994 1.00 94.94 89 SER A O 1
ATOM 736 N N . LEU A 1 90 ? -20.366 21.878 -15.545 1.00 95.75 90 LEU A N 1
ATOM 737 C CA . LEU A 1 90 ? -21.351 21.397 -14.568 1.00 95.75 90 LEU A CA 1
ATOM 738 C C . LEU A 1 90 ? -20.846 20.179 -13.776 1.00 95.75 90 LEU A C 1
ATOM 740 O O . LEU A 1 90 ? -21.049 20.123 -12.565 1.00 95.75 90 LEU A O 1
ATOM 744 N N . TYR A 1 91 ? -20.146 19.239 -14.418 1.00 94.38 91 TYR A N 1
ATOM 745 C CA . TYR A 1 91 ? -19.471 18.125 -13.740 1.00 94.38 91 TYR A CA 1
ATOM 746 C C . TYR A 1 91 ? -18.489 18.636 -12.674 1.00 94.38 91 TYR A C 1
ATOM 748 O O . TYR A 1 91 ? -18.481 18.146 -11.543 1.00 94.38 91 TYR A O 1
ATOM 756 N N . HIS A 1 92 ? -17.690 19.655 -12.998 1.00 92.38 92 HIS A N 1
ATOM 757 C CA . HIS A 1 92 ? -16.702 20.222 -12.077 1.00 92.38 92 HIS A CA 1
ATOM 758 C C . HIS A 1 92 ? -17.353 21.001 -10.932 1.00 92.38 92 HIS A C 1
ATOM 760 O O . HIS A 1 92 ? -16.983 20.833 -9.769 1.00 92.38 92 HIS A O 1
ATOM 766 N N . LEU A 1 93 ? -18.399 21.776 -11.218 1.00 93.75 93 LEU A N 1
ATOM 767 C CA . LEU A 1 93 ? -19.197 22.425 -10.178 1.00 93.75 93 LEU A CA 1
ATOM 768 C C . LEU A 1 93 ? -19.860 21.401 -9.247 1.00 93.75 93 LEU A C 1
ATOM 770 O O . LEU A 1 93 ? -19.885 21.617 -8.034 1.00 93.75 93 LEU A O 1
ATOM 774 N N . ALA A 1 94 ? -20.341 20.271 -9.774 1.00 94.06 94 ALA A N 1
ATOM 775 C CA . ALA A 1 94 ? -20.853 19.169 -8.961 1.00 94.06 94 ALA A CA 1
ATOM 776 C C . ALA A 1 94 ? -19.758 18.585 -8.050 1.00 94.06 94 ALA A C 1
ATOM 778 O O . ALA A 1 94 ? -19.977 18.364 -6.854 1.00 94.06 94 ALA A O 1
ATOM 779 N N . ARG A 1 95 ? -18.545 18.412 -8.592 1.00 91.06 95 ARG A N 1
ATOM 780 C CA . ARG A 1 95 ? -17.368 17.946 -7.851 1.00 91.06 95 ARG A CA 1
ATOM 781 C C . ARG A 1 95 ? -16.986 18.877 -6.702 1.00 91.06 95 ARG A C 1
ATOM 783 O O . ARG A 1 95 ? -16.769 18.389 -5.597 1.00 91.06 95 ARG A O 1
ATOM 790 N N . ILE A 1 96 ? -16.950 20.187 -6.939 1.00 89.00 96 ILE A N 1
ATOM 791 C CA . ILE A 1 96 ? -16.620 21.193 -5.916 1.00 89.00 96 ILE A CA 1
ATOM 792 C C . ILE A 1 96 ? -17.706 21.257 -4.829 1.00 89.00 96 ILE A C 1
ATOM 794 O O . ILE A 1 96 ? -17.408 21.409 -3.645 1.00 89.00 96 ILE A O 1
ATOM 798 N N . ASN A 1 97 ? -18.980 21.100 -5.204 1.00 85.31 97 ASN A N 1
ATOM 799 C CA . ASN A 1 97 ? -20.094 21.173 -4.256 1.00 85.31 97 ASN A CA 1
ATOM 800 C C . ASN A 1 97 ? -20.328 19.882 -3.460 1.00 85.31 97 ASN A C 1
ATOM 802 O O . ASN A 1 97 ? -21.135 19.907 -2.534 1.00 85.31 97 ASN A O 1
ATOM 806 N N . THR A 1 98 ? -19.616 18.785 -3.753 1.00 83.69 98 THR A N 1
ATOM 807 C CA . THR A 1 98 ? -19.867 17.457 -3.155 1.00 83.69 98 THR A CA 1
ATOM 808 C C . THR A 1 98 ? -19.916 17.482 -1.623 1.00 83.69 98 THR A C 1
ATOM 810 O O . THR A 1 98 ? -20.801 16.861 -1.044 1.00 83.69 98 THR A O 1
ATOM 813 N N . HIS A 1 99 ? -19.012 18.220 -0.969 1.00 72.94 99 HIS A N 1
ATOM 814 C CA . HIS A 1 99 ? -18.950 18.322 0.497 1.00 72.94 99 HIS A CA 1
ATOM 815 C C . HIS A 1 99 ? -19.579 19.608 1.062 1.00 72.94 99 HIS A C 1
ATOM 817 O O . HIS A 1 99 ? -19.698 19.744 2.277 1.00 72.94 99 HIS A O 1
ATOM 823 N N . ARG A 1 100 ? -19.972 20.561 0.201 1.00 76.12 100 ARG A N 1
ATOM 824 C CA . ARG A 1 100 ? -20.558 21.854 0.610 1.00 76.12 100 ARG A CA 1
ATOM 825 C C . ARG A 1 100 ? -22.080 21.834 0.573 1.00 76.12 100 ARG A C 1
ATOM 827 O O . ARG A 1 100 ? -22.731 22.305 1.499 1.00 76.12 100 ARG A O 1
ATOM 834 N N . ASN A 1 101 ? -22.639 21.346 -0.530 1.00 81.44 101 ASN A N 1
ATOM 835 C CA . ASN A 1 101 ? -24.069 21.356 -0.789 1.00 81.44 101 ASN A CA 1
ATOM 836 C C . ASN A 1 101 ? -24.434 20.167 -1.682 1.00 81.44 101 ASN A C 1
ATOM 838 O O . ASN A 1 101 ? -24.341 20.238 -2.910 1.00 81.44 101 ASN A O 1
ATOM 842 N N . TYR A 1 102 ? -24.856 19.083 -1.035 1.00 82.38 102 TYR A N 1
ATOM 843 C CA . TYR A 1 102 ? -25.243 17.838 -1.688 1.00 82.38 102 TYR A CA 1
ATOM 844 C C . TYR A 1 102 ? -26.339 18.039 -2.744 1.00 82.38 102 TYR A C 1
ATOM 846 O O . TYR A 1 102 ? -26.170 17.606 -3.882 1.00 82.38 102 TYR A O 1
ATOM 854 N N . ASP A 1 103 ? -27.412 18.766 -2.418 1.00 85.19 103 ASP A N 1
ATOM 855 C CA . ASP A 1 103 ? -28.536 18.977 -3.340 1.00 85.19 103 ASP A CA 1
ATOM 856 C C . ASP A 1 103 ? -28.104 19.718 -4.608 1.00 85.19 103 ASP A C 1
ATOM 858 O O . ASP A 1 103 ? -28.548 19.412 -5.718 1.00 85.19 103 ASP A O 1
ATOM 862 N N . LEU A 1 104 ? -27.224 20.711 -4.454 1.00 89.12 104 LEU A N 1
ATOM 863 C CA . LEU A 1 104 ? -26.687 21.457 -5.585 1.00 89.12 104 LEU A CA 1
ATOM 864 C C . LEU A 1 104 ? -25.723 20.598 -6.415 1.00 89.12 104 LEU A C 1
ATOM 866 O O . LEU A 1 104 ? -25.767 20.655 -7.644 1.00 89.12 104 LEU A O 1
ATOM 870 N N . ALA A 1 105 ? -24.896 19.777 -5.762 1.00 92.25 105 ALA A N 1
ATOM 871 C CA . ALA A 1 105 ? -23.994 18.847 -6.433 1.00 92.25 105 ALA A CA 1
ATOM 872 C C . ALA A 1 105 ? -24.763 17.823 -7.283 1.00 92.25 105 ALA A C 1
ATOM 874 O O . ALA A 1 105 ? -24.437 17.641 -8.457 1.00 92.25 105 ALA A O 1
ATOM 875 N N . VAL A 1 106 ? -25.822 17.224 -6.728 1.00 93.50 106 VAL A N 1
ATOM 876 C CA . VAL A 1 106 ? -26.703 16.295 -7.451 1.00 93.50 106 VAL A CA 1
ATOM 877 C C . VAL A 1 106 ? -27.349 16.994 -8.646 1.00 93.50 106 VAL A C 1
ATOM 879 O O . VAL A 1 106 ? -27.212 16.508 -9.765 1.00 93.50 106 VAL A O 1
ATOM 882 N N . LYS A 1 107 ? -27.938 18.185 -8.464 1.00 94.88 107 LYS A N 1
ATOM 883 C CA . LYS A 1 107 ? -28.555 18.949 -9.569 1.00 94.88 107 LYS A CA 1
ATOM 884 C C . LYS A 1 107 ? -27.584 19.253 -10.708 1.00 94.88 107 LYS A C 1
ATOM 886 O O . LYS A 1 107 ? -27.951 19.134 -11.878 1.00 94.88 107 LYS A O 1
ATOM 891 N N . TYR A 1 108 ? -26.359 19.675 -10.392 1.00 96.38 108 TYR A N 1
ATOM 892 C CA . TYR A 1 108 ? -25.346 19.924 -11.417 1.00 96.38 108 TYR A CA 1
ATOM 893 C C . TYR A 1 108 ? -24.941 18.640 -12.140 1.00 96.38 108 TYR A C 1
ATOM 895 O O . TYR A 1 108 ? -24.805 18.663 -13.364 1.00 96.38 108 TYR A O 1
ATOM 903 N N . SER A 1 109 ? -24.811 17.528 -11.415 1.00 96.38 109 SER A N 1
ATOM 904 C CA . SER A 1 109 ? -24.445 16.241 -12.005 1.00 96.38 109 SER A CA 1
ATOM 905 C C . SER A 1 109 ? -25.567 15.639 -12.860 1.00 96.38 109 SER A C 1
ATOM 907 O O . SER A 1 109 ? -25.302 15.119 -13.937 1.00 96.38 109 SER A O 1
ATOM 909 N N . GLU A 1 110 ? -26.830 15.740 -12.449 1.00 95.62 110 GLU A N 1
ATOM 910 C CA . GLU A 1 110 ? -27.972 15.294 -13.261 1.00 95.62 110 GLU A CA 1
ATOM 911 C C . GLU A 1 110 ? -28.093 16.114 -14.550 1.00 95.62 110 GLU A C 1
ATOM 913 O O . GLU A 1 110 ? -28.309 15.564 -15.632 1.00 95.62 110 GLU A O 1
ATOM 918 N N . ARG A 1 111 ? -27.900 17.436 -14.456 1.00 95.56 111 ARG A N 1
ATOM 919 C CA . ARG A 1 111 ? -27.932 18.318 -15.626 1.00 95.56 111 ARG A CA 1
ATOM 920 C C . ARG A 1 111 ? -26.777 18.039 -16.586 1.00 95.56 111 ARG A C 1
ATOM 922 O O . ARG A 1 111 ? -26.989 18.106 -17.793 1.00 95.56 111 ARG A O 1
ATOM 929 N N . SER A 1 112 ? -25.580 17.742 -16.082 1.00 95.44 112 SER A N 1
ATOM 930 C CA . SER A 1 112 ? -24.440 17.399 -16.935 1.00 95.44 112 SER A CA 1
ATOM 931 C C . SER A 1 112 ? -24.637 16.052 -17.635 1.00 95.44 112 SER A C 1
ATOM 933 O O . SER A 1 112 ? -24.422 15.972 -18.844 1.00 95.44 112 SER A O 1
ATOM 935 N N . ILE A 1 113 ? -25.156 15.039 -16.928 1.00 94.50 113 ILE A N 1
ATOM 936 C CA . ILE A 1 113 ? -25.542 13.745 -17.515 1.00 94.50 113 ILE A CA 1
ATOM 937 C C . ILE A 1 113 ? -26.583 13.945 -18.626 1.00 94.50 113 ILE A C 1
ATOM 939 O O . ILE A 1 113 ? -26.425 13.413 -19.721 1.00 94.50 113 ILE A O 1
ATOM 943 N N . GLY A 1 114 ? -27.618 14.756 -18.386 1.00 93.75 114 GLY A N 1
ATOM 944 C CA . GLY A 1 114 ? -28.665 15.021 -19.379 1.00 93.75 114 GLY A CA 1
ATOM 945 C C . GLY A 1 114 ? -28.171 15.692 -20.667 1.00 93.75 114 GLY A C 1
ATOM 946 O O . GLY A 1 114 ? -28.835 15.583 -21.694 1.00 93.75 114 GLY A O 1
ATOM 947 N N . LEU A 1 115 ? -27.018 16.367 -20.634 1.00 92.38 115 LEU A N 1
ATOM 948 C CA . LEU A 1 115 ? -26.389 16.963 -21.817 1.00 92.38 115 LEU A CA 1
ATOM 949 C C . LEU A 1 115 ? -25.484 15.974 -22.560 1.00 92.38 115 LEU A C 1
ATOM 951 O O . LEU A 1 115 ? -25.433 16.021 -23.786 1.00 92.38 115 LEU A O 1
ATOM 955 N N . ILE A 1 116 ? -24.788 15.089 -21.837 1.00 92.06 116 ILE A N 1
ATOM 956 C CA . ILE A 1 116 ? -23.827 14.146 -22.427 1.00 92.06 116 ILE A CA 1
ATOM 957 C C . ILE A 1 116 ? -24.467 12.827 -22.876 1.00 92.06 116 ILE A C 1
ATOM 959 O O . ILE A 1 116 ? -23.893 12.129 -23.699 1.00 92.06 116 ILE A O 1
ATOM 963 N N . ILE A 1 117 ? -25.665 12.480 -22.392 1.00 89.12 117 ILE A N 1
ATOM 964 C CA . ILE A 1 117 ? -26.326 11.203 -22.729 1.00 89.12 117 ILE A CA 1
ATOM 965 C C . ILE A 1 117 ? -26.615 11.038 -24.231 1.00 89.12 117 ILE A C 1
ATOM 967 O O . ILE A 1 117 ? -26.794 9.924 -24.711 1.00 89.12 117 ILE A O 1
ATOM 971 N N . TYR A 1 118 ? -26.628 12.142 -24.979 1.00 85.25 118 TYR A N 1
ATOM 972 C CA . TYR A 1 118 ? -26.789 12.156 -26.433 1.00 85.25 118 TYR A CA 1
ATOM 973 C C . TYR A 1 118 ? -25.458 12.041 -27.204 1.00 85.25 118 TYR A C 1
ATOM 975 O O . TYR A 1 118 ? -25.482 12.069 -28.428 1.00 85.25 118 TYR A O 1
ATOM 983 N N . ASN A 1 119 ? -24.311 11.937 -26.520 1.00 75.69 119 ASN A N 1
ATOM 984 C CA . ASN A 1 119 ? -22.969 11.977 -27.121 1.00 75.69 119 ASN A CA 1
ATOM 985 C C . ASN A 1 119 ? -22.519 10.650 -27.779 1.00 75.69 119 ASN A C 1
ATOM 987 O O . ASN A 1 119 ? -21.399 10.581 -28.259 1.00 75.69 119 ASN A O 1
ATOM 991 N N . GLU A 1 120 ? -23.348 9.597 -27.800 1.00 75.25 120 GLU A N 1
ATOM 992 C CA . GLU A 1 120 ? -23.060 8.226 -28.303 1.00 75.25 120 GLU A CA 1
ATOM 993 C C . GLU A 1 120 ? -21.806 7.513 -27.733 1.00 75.25 120 GLU A C 1
ATOM 995 O O . GLU A 1 120 ? -21.681 6.299 -27.876 1.00 75.25 120 GLU A O 1
ATOM 1000 N N . ASP A 1 121 ? -20.923 8.212 -27.022 1.00 88.00 121 ASP A N 1
ATOM 1001 C CA . ASP A 1 121 ? -19.741 7.671 -26.363 1.00 88.00 121 ASP A CA 1
ATOM 1002 C C . ASP A 1 121 ? -20.099 7.103 -24.978 1.00 88.00 121 ASP A C 1
ATOM 1004 O O . ASP A 1 121 ? -20.436 7.825 -24.031 1.00 88.00 121 ASP A O 1
ATOM 1008 N N . ALA A 1 122 ? -20.036 5.775 -24.866 1.00 87.94 122 ALA A N 1
ATOM 1009 C CA . ALA A 1 122 ? -20.356 5.047 -23.644 1.00 87.94 122 ALA A CA 1
ATOM 1010 C C . ALA A 1 122 ? -19.394 5.358 -22.483 1.00 87.94 122 ALA A C 1
ATOM 1012 O O . ALA A 1 122 ? -19.824 5.327 -21.325 1.00 87.94 122 ALA A O 1
ATOM 1013 N N . GLU A 1 123 ? -18.125 5.669 -22.765 1.00 89.69 123 GLU A N 1
ATOM 1014 C CA . GLU A 1 123 ? -17.124 5.996 -21.746 1.00 89.69 123 GLU A CA 1
ATOM 1015 C C . GLU A 1 123 ? -17.425 7.353 -21.113 1.00 89.69 123 GLU A C 1
ATOM 1017 O O . GLU A 1 123 ? -17.482 7.471 -19.882 1.00 89.69 123 GLU A O 1
ATOM 1022 N N . ASP A 1 124 ? -17.712 8.356 -21.945 1.00 87.25 124 ASP A N 1
ATOM 1023 C CA . ASP A 1 124 ? -18.120 9.676 -21.472 1.00 87.25 124 ASP A CA 1
ATOM 1024 C C . ASP A 1 124 ? -19.401 9.577 -20.638 1.00 87.25 124 ASP A C 1
ATOM 1026 O O . ASP A 1 124 ? -19.454 10.087 -19.521 1.00 87.25 124 ASP A O 1
ATOM 1030 N N . ILE A 1 125 ? -20.427 8.861 -21.098 1.00 91.06 125 ILE A N 1
ATOM 1031 C CA . ILE A 1 125 ? -21.670 8.714 -20.325 1.00 91.06 125 ILE A CA 1
ATOM 1032 C C . ILE A 1 125 ? -21.399 8.043 -18.968 1.00 91.06 125 ILE A C 1
ATOM 1034 O O . ILE A 1 125 ? -21.850 8.533 -17.922 1.00 91.06 125 ILE A O 1
ATOM 1038 N N . ALA A 1 126 ? -20.623 6.956 -18.952 1.00 92.69 126 ALA A N 1
ATOM 1039 C CA . ALA A 1 126 ? -20.289 6.237 -17.728 1.00 92.69 126 ALA A CA 1
ATOM 1040 C C . ALA A 1 126 ? -19.475 7.091 -16.745 1.00 92.69 126 ALA A C 1
ATOM 1042 O O . ALA A 1 126 ? -19.743 7.055 -15.541 1.00 92.69 126 ALA A O 1
ATOM 1043 N N . LYS A 1 127 ? -18.544 7.919 -17.230 1.00 93.19 127 LYS A N 1
ATOM 1044 C CA . LYS A 1 127 ? -17.767 8.859 -16.408 1.00 93.19 127 LYS A CA 1
ATOM 1045 C C . LYS A 1 127 ? -18.660 9.832 -15.637 1.00 93.19 127 LYS A C 1
ATOM 1047 O O . LYS A 1 127 ? -18.418 10.085 -14.453 1.00 93.19 127 LYS A O 1
ATOM 1052 N N . TYR A 1 128 ? -19.701 10.369 -16.269 1.00 94.62 128 TYR A N 1
ATOM 1053 C CA . TYR A 1 128 ? -20.603 11.325 -15.618 1.00 94.62 128 TYR A CA 1
ATOM 1054 C C . TYR A 1 128 ? -21.531 10.641 -14.606 1.00 94.62 128 TYR A C 1
ATOM 1056 O O . TYR A 1 128 ? -21.727 11.176 -13.510 1.00 94.62 128 TYR A O 1
ATOM 1064 N N . TYR A 1 129 ? -22.032 9.436 -14.904 1.00 95.25 129 TYR A N 1
ATOM 1065 C CA . TYR A 1 129 ? -22.752 8.636 -13.906 1.00 95.25 129 TYR A CA 1
ATOM 1066 C C . TYR A 1 129 ? -21.852 8.248 -12.729 1.00 95.25 129 TYR A C 1
ATOM 1068 O O . TYR A 1 129 ? -22.256 8.399 -11.579 1.00 95.25 129 TYR A O 1
ATOM 1076 N N . ARG A 1 130 ? -20.604 7.836 -12.979 1.00 95.06 130 ARG A N 1
ATOM 1077 C CA . ARG A 1 130 ? -19.634 7.532 -11.919 1.00 95.06 130 ARG A CA 1
ATOM 1078 C C . ARG A 1 130 ? -19.415 8.732 -10.992 1.00 95.06 130 ARG A C 1
ATOM 1080 O O . ARG A 1 130 ? -19.319 8.557 -9.783 1.00 95.06 130 ARG A O 1
ATOM 1087 N N . ASN A 1 131 ? -19.390 9.953 -11.522 1.00 94.62 131 ASN A N 1
ATOM 1088 C CA . ASN A 1 131 ? -19.296 11.154 -10.693 1.00 94.62 131 ASN A CA 1
ATOM 1089 C C . ASN A 1 131 ? -20.536 11.386 -9.816 1.00 94.62 131 ASN A C 1
ATOM 1091 O O . ASN A 1 131 ? -20.388 11.723 -8.643 1.00 94.62 131 ASN A O 1
ATOM 1095 N N . LEU A 1 132 ? -21.744 11.167 -10.343 1.00 96.00 132 LEU A N 1
ATOM 1096 C CA . LEU A 1 132 ? -22.963 11.214 -9.529 1.00 96.00 132 LEU A CA 1
ATOM 1097 C C . LEU A 1 132 ? -22.939 10.135 -8.432 1.00 96.00 132 LEU A C 1
ATOM 1099 O O . LEU A 1 132 ? -23.249 10.429 -7.278 1.00 96.00 132 LEU A O 1
ATOM 1103 N N . GLY A 1 133 ? -22.484 8.923 -8.766 1.00 95.50 133 GLY A N 1
ATOM 1104 C CA . GLY A 1 133 ? -22.268 7.844 -7.800 1.00 95.50 133 GLY A CA 1
ATOM 1105 C C . GLY A 1 133 ? -21.309 8.262 -6.685 1.00 95.50 133 GLY A C 1
ATOM 1106 O O . GLY A 1 133 ? -21.635 8.102 -5.511 1.00 95.50 133 GLY A O 1
ATOM 1107 N N . PHE A 1 134 ? -20.199 8.921 -7.028 1.00 93.38 134 PHE A N 1
ATOM 1108 C CA . PHE A 1 134 ? -19.258 9.458 -6.043 1.00 93.38 134 PHE A CA 1
ATOM 1109 C C . PHE A 1 134 ? -19.912 10.503 -5.133 1.00 93.38 134 PHE A C 1
ATOM 1111 O O . PHE A 1 134 ? -19.646 10.530 -3.930 1.00 93.38 134 PHE A O 1
ATOM 1118 N N . ILE A 1 135 ? -20.738 11.399 -5.684 1.00 91.50 135 ILE A N 1
ATOM 1119 C CA . ILE A 1 135 ? -21.432 12.433 -4.901 1.00 91.50 135 ILE A CA 1
ATOM 1120 C C . ILE A 1 135 ? -22.361 11.782 -3.874 1.00 91.50 135 ILE A C 1
ATOM 1122 O O . ILE A 1 135 ? -22.355 12.189 -2.709 1.00 91.50 135 ILE A O 1
ATOM 1126 N N . HIS A 1 136 ? -23.114 10.760 -4.287 1.00 90.06 136 HIS A N 1
ATOM 1127 C CA . HIS A 1 136 ? -23.949 9.965 -3.391 1.00 90.06 136 HIS A CA 1
ATOM 1128 C C . HIS A 1 136 ? -23.116 9.241 -2.329 1.00 90.06 136 HIS A C 1
ATOM 1130 O O . HIS A 1 136 ? -23.426 9.355 -1.145 1.00 90.06 136 HIS A O 1
ATOM 1136 N N . GLU A 1 137 ? -22.030 8.576 -2.723 1.00 87.38 137 GLU A N 1
ATOM 1137 C CA . GLU A 1 137 ? -21.114 7.861 -1.827 1.00 87.38 137 GLU A CA 1
ATOM 1138 C C . GLU A 1 137 ? -20.528 8.776 -0.747 1.00 87.38 137 GLU A C 1
ATOM 1140 O O . GLU A 1 137 ? -20.594 8.467 0.440 1.00 87.38 137 GLU A O 1
ATOM 1145 N N . ASN A 1 138 ? -20.029 9.952 -1.134 1.00 82.75 138 ASN A N 1
ATOM 1146 C CA . ASN A 1 138 ? -19.408 10.905 -0.206 1.00 82.75 138 ASN A CA 1
ATOM 1147 C C . ASN A 1 138 ? -20.419 11.582 0.722 1.00 82.75 138 ASN A C 1
ATOM 1149 O O . ASN A 1 138 ? -20.045 12.161 1.743 1.00 82.75 138 ASN A O 1
ATOM 1153 N N . ASN A 1 139 ? -21.703 11.484 0.381 1.00 79.94 139 ASN A N 1
ATOM 1154 C CA . ASN A 1 139 ? -22.823 11.882 1.224 1.00 79.94 139 ASN A CA 1
ATOM 1155 C C . ASN A 1 139 ? -23.555 10.667 1.825 1.00 79.94 139 ASN A C 1
ATOM 1157 O O . ASN A 1 139 ? -24.635 10.822 2.397 1.00 79.94 139 ASN A O 1
ATOM 1161 N N . TYR A 1 140 ? -22.919 9.487 1.778 1.00 74.69 140 TYR A N 1
ATOM 1162 C CA . TYR A 1 140 ? -23.323 8.243 2.437 1.00 74.69 140 TYR A CA 1
ATOM 1163 C C . TYR A 1 140 ? -24.710 7.745 2.009 1.00 74.69 140 TYR A C 1
ATOM 1165 O O . TYR A 1 140 ? -25.383 7.016 2.733 1.00 74.69 140 TYR A O 1
ATOM 1173 N N . GLN A 1 141 ? -25.138 8.136 0.811 1.00 80.88 141 GLN A N 1
ATOM 1174 C CA . GLN A 1 141 ? -26.349 7.654 0.158 1.00 80.88 141 GLN A CA 1
ATOM 1175 C C . GLN A 1 141 ? -26.010 6.381 -0.625 1.00 80.88 141 GLN A C 1
ATOM 1177 O O . GLN A 1 141 ? -26.005 6.382 -1.855 1.00 80.88 141 GLN A O 1
ATOM 1182 N N . TYR A 1 142 ? -25.656 5.309 0.089 1.00 82.56 142 TYR A N 1
ATOM 1183 C CA . TYR A 1 142 ? -25.061 4.108 -0.507 1.00 82.56 142 TYR A CA 1
ATOM 1184 C C . TYR A 1 142 ? -25.965 3.410 -1.529 1.00 82.56 142 TYR A C 1
ATOM 1186 O O . TYR A 1 142 ? -25.485 3.050 -2.597 1.00 82.56 142 TYR A O 1
ATOM 1194 N N . GLU A 1 143 ? -27.274 3.317 -1.282 1.00 84.62 143 GLU A N 1
ATOM 1195 C CA . GLU A 1 143 ? -28.224 2.750 -2.255 1.00 84.62 143 GLU A CA 1
ATOM 1196 C C . GLU A 1 143 ? -28.280 3.566 -3.558 1.00 84.62 143 GLU A C 1
ATOM 1198 O O . GLU A 1 143 ? -28.265 3.013 -4.659 1.00 84.62 143 GLU A O 1
ATOM 1203 N N . ALA A 1 144 ? -28.309 4.899 -3.447 1.00 88.44 144 ALA A N 1
ATOM 1204 C CA . ALA A 1 144 ? -28.302 5.784 -4.609 1.00 88.44 144 ALA A CA 1
ATOM 1205 C C . ALA A 1 144 ? -26.962 5.710 -5.359 1.00 88.44 144 ALA A C 1
ATOM 1207 O O . ALA A 1 144 ? -26.943 5.696 -6.593 1.00 88.44 144 ALA A O 1
ATOM 1208 N N . ALA A 1 145 ? -25.849 5.617 -4.625 1.00 93.69 145 ALA A N 1
ATOM 1209 C CA . ALA A 1 145 ? -24.519 5.424 -5.191 1.00 93.69 145 ALA A CA 1
ATOM 1210 C C . ALA A 1 145 ? -24.435 4.102 -5.962 1.00 93.69 145 ALA A C 1
ATOM 1212 O O . ALA A 1 145 ? -24.030 4.115 -7.123 1.00 93.69 145 ALA A O 1
ATOM 1213 N N . LEU A 1 146 ? -24.894 2.998 -5.361 1.00 93.00 146 LEU A N 1
ATOM 1214 C CA . LEU A 1 146 ? -24.917 1.669 -5.969 1.00 93.00 146 LEU A CA 1
ATOM 1215 C C . LEU A 1 146 ? -25.709 1.675 -7.279 1.00 93.00 146 LEU A C 1
ATOM 1217 O O . LEU A 1 146 ? -25.150 1.350 -8.321 1.00 93.00 146 LEU A O 1
ATOM 1221 N N . ASN A 1 147 ? -26.961 2.147 -7.256 1.00 94.19 147 ASN A N 1
ATOM 1222 C CA . ASN A 1 147 ? -27.806 2.221 -8.456 1.00 94.19 147 ASN A CA 1
ATOM 1223 C C . ASN A 1 147 ? -27.140 3.053 -9.565 1.00 94.19 147 ASN A C 1
ATOM 1225 O O . ASN A 1 147 ? -27.169 2.701 -10.743 1.00 94.19 147 ASN A O 1
ATOM 1229 N N . THR A 1 148 ? -26.497 4.160 -9.191 1.00 95.75 148 THR A N 1
ATOM 1230 C CA . THR A 1 148 ? -25.822 5.035 -10.152 1.00 95.75 148 THR A CA 1
ATOM 1231 C C . THR A 1 148 ? -24.567 4.383 -10.737 1.00 95.75 148 THR A C 1
ATOM 1233 O O . THR A 1 148 ? -24.341 4.472 -11.946 1.00 95.75 148 THR A O 1
ATOM 1236 N N . TYR A 1 149 ? -23.765 3.698 -9.920 1.00 96.38 149 TYR A N 1
ATOM 1237 C CA . TYR A 1 149 ? -22.608 2.946 -10.397 1.00 96.38 149 TYR A CA 1
ATOM 1238 C C . TYR A 1 149 ? -23.016 1.756 -11.269 1.00 96.38 149 TYR A C 1
ATOM 1240 O O . TYR A 1 149 ? -22.385 1.529 -12.296 1.00 96.38 149 TYR A O 1
ATOM 1248 N N . GLU A 1 150 ? -24.100 1.050 -10.947 1.00 94.75 150 GLU A N 1
ATOM 1249 C CA . GLU A 1 150 ? -24.642 -0.020 -11.793 1.00 94.75 150 GLU A CA 1
ATOM 1250 C C . GLU A 1 150 ? -25.101 0.499 -13.159 1.00 94.75 150 GLU A C 1
ATOM 1252 O O . GLU A 1 150 ? -24.837 -0.135 -14.182 1.00 94.75 150 GLU A O 1
ATOM 1257 N N . ARG A 1 151 ? -25.718 1.687 -13.210 1.00 93.38 151 ARG A N 1
ATOM 1258 C CA . ARG A 1 151 ? -26.033 2.348 -14.487 1.00 93.38 151 ARG A CA 1
ATOM 1259 C C . ARG A 1 151 ? -24.772 2.669 -15.276 1.00 93.38 151 ARG A C 1
ATOM 1261 O O . ARG A 1 151 ? -24.725 2.379 -16.466 1.00 93.38 151 ARG A O 1
ATOM 1268 N N . ALA A 1 152 ? -23.754 3.233 -14.627 1.00 93.69 152 ALA A N 1
ATOM 1269 C CA . ALA A 1 152 ? -22.472 3.519 -15.267 1.00 93.69 152 ALA A CA 1
ATOM 1270 C C . ALA A 1 152 ? -21.819 2.232 -15.813 1.00 93.69 152 ALA A C 1
ATOM 1272 O O . ALA A 1 152 ? -21.334 2.207 -16.943 1.00 93.69 152 ALA A O 1
ATOM 1273 N N . TYR A 1 153 ? -21.880 1.143 -15.041 1.00 93.88 153 TYR A N 1
ATOM 1274 C CA . TYR A 1 153 ? -21.391 -0.172 -15.441 1.00 93.88 153 TYR A CA 1
ATOM 1275 C C . TYR A 1 153 ? -22.149 -0.722 -16.654 1.00 93.88 153 TYR A C 1
ATOM 1277 O O . TYR A 1 153 ? -21.523 -1.237 -17.575 1.00 93.88 153 TYR A O 1
ATOM 1285 N N . ALA A 1 154 ? -23.476 -0.576 -16.700 1.00 91.31 154 ALA A N 1
ATOM 1286 C CA . ALA A 1 154 ? -24.301 -1.062 -17.806 1.00 91.31 154 ALA A CA 1
ATOM 1287 C C . ALA A 1 154 ? -23.947 -0.417 -19.160 1.00 91.31 154 ALA A C 1
ATOM 1289 O O . ALA A 1 154 ? -24.019 -1.096 -20.185 1.00 91.31 154 ALA A O 1
ATOM 1290 N N . TYR A 1 155 ? -23.522 0.854 -19.173 1.00 89.62 155 TYR A N 1
ATOM 1291 C CA . TYR A 1 155 ? -23.019 1.501 -20.391 1.00 89.62 155 TYR A CA 1
ATOM 1292 C C . TYR A 1 155 ? -21.694 0.887 -20.861 1.00 89.62 155 TYR A C 1
ATOM 1294 O O . TYR A 1 155 ? -21.523 0.660 -22.056 1.00 89.62 155 TYR A O 1
ATOM 1302 N N . LEU A 1 156 ? -20.779 0.558 -19.946 1.00 88.12 156 LEU A N 1
ATOM 1303 C CA . LEU A 1 156 ? -19.442 0.063 -20.296 1.00 88.12 156 LEU A CA 1
ATOM 1304 C C . LEU A 1 156 ? -19.345 -1.450 -20.495 1.00 88.12 156 LEU A C 1
ATOM 1306 O O . LEU A 1 156 ? -18.510 -1.889 -21.279 1.00 88.12 156 LEU A O 1
ATOM 1310 N N . ALA A 1 157 ? -20.193 -2.248 -19.843 1.00 79.62 157 ALA A N 1
ATOM 1311 C CA . ALA A 1 157 ? -20.067 -3.709 -19.797 1.00 79.62 157 ALA A CA 1
ATOM 1312 C C . ALA A 1 157 ? -20.024 -4.388 -21.180 1.00 79.62 157 ALA A C 1
ATOM 1314 O O . ALA A 1 157 ? -19.458 -5.471 -21.304 1.00 79.62 157 ALA A O 1
ATOM 1315 N N . ASN A 1 158 ? -20.596 -3.753 -22.207 1.00 77.06 158 ASN A N 1
ATOM 1316 C CA . ASN A 1 158 ? -20.611 -4.249 -23.587 1.00 77.06 158 ASN A CA 1
ATOM 1317 C C . ASN A 1 158 ? -19.637 -3.516 -24.532 1.00 77.06 158 ASN A C 1
ATOM 1319 O O . ASN A 1 158 ? -19.552 -3.889 -25.699 1.00 77.06 158 ASN A O 1
ATOM 1323 N N . HIS A 1 159 ? -18.939 -2.479 -24.058 1.00 78.94 159 HIS A N 1
ATOM 1324 C CA . HIS A 1 159 ? -18.085 -1.609 -24.877 1.00 78.94 159 HIS A CA 1
ATOM 1325 C C . HIS A 1 159 ? -16.609 -1.728 -24.499 1.00 78.94 159 HIS A C 1
ATOM 1327 O O . HIS A 1 159 ? -15.775 -1.922 -25.379 1.00 78.94 159 HIS A O 1
ATOM 1333 N N . ASP A 1 160 ? -16.297 -1.664 -23.203 1.00 82.50 160 ASP A N 1
ATOM 1334 C CA . ASP A 1 160 ? -14.929 -1.762 -22.706 1.00 82.50 160 ASP A CA 1
ATOM 1335 C C . ASP A 1 160 ? -14.891 -2.488 -21.353 1.00 82.50 160 ASP A C 1
ATOM 1337 O O . ASP A 1 160 ? -15.247 -1.955 -20.297 1.00 82.50 160 ASP A O 1
ATOM 1341 N N . GLU A 1 161 ? -14.447 -3.744 -21.400 1.00 85.12 161 GLU A N 1
ATOM 1342 C CA . GLU A 1 161 ? -14.322 -4.606 -20.227 1.00 85.12 161 GLU A CA 1
ATOM 1343 C C . GLU A 1 161 ? -13.278 -4.067 -19.231 1.00 85.12 161 GLU A C 1
ATOM 1345 O O . GLU A 1 161 ? -13.480 -4.207 -18.025 1.00 85.12 161 GLU A O 1
ATOM 1350 N N . ILE A 1 162 ? -12.218 -3.394 -19.701 1.00 88.19 162 ILE A N 1
ATOM 1351 C CA . ILE A 1 162 ? -11.149 -2.845 -18.855 1.00 88.19 162 ILE A CA 1
ATOM 1352 C C . ILE A 1 162 ? -11.661 -1.619 -18.104 1.00 88.19 162 ILE A C 1
ATOM 1354 O O . ILE A 1 162 ? -11.577 -1.591 -16.879 1.00 88.19 162 ILE A O 1
ATOM 1358 N N . ILE A 1 163 ? -12.254 -0.635 -18.783 1.00 85.62 163 ILE A N 1
ATOM 1359 C CA . ILE A 1 163 ? -12.756 0.586 -18.118 1.00 85.62 163 ILE A CA 1
ATOM 1360 C C . ILE A 1 163 ? -13.876 0.239 -17.126 1.00 85.62 163 ILE A C 1
ATOM 1362 O O . ILE A 1 163 ? -13.994 0.841 -16.056 1.00 85.62 163 ILE A O 1
ATOM 1366 N N . SER A 1 164 ? -14.663 -0.801 -17.425 1.00 89.62 164 SER A N 1
ATOM 1367 C CA . SER A 1 164 ? -15.708 -1.283 -16.518 1.00 89.62 164 SER A CA 1
ATOM 1368 C C . SER A 1 164 ? -15.176 -1.731 -15.144 1.00 89.62 164 SER A C 1
ATOM 1370 O O . SER A 1 164 ? -15.924 -1.702 -14.162 1.00 89.62 164 SER A O 1
ATOM 1372 N N . THR A 1 165 ? -13.891 -2.097 -15.033 1.00 91.94 165 THR A N 1
ATOM 1373 C CA . THR A 1 165 ? -13.284 -2.569 -13.777 1.00 91.94 165 THR A CA 1
ATOM 1374 C C . THR A 1 165 ? -13.175 -1.490 -12.700 1.00 91.94 165 THR A C 1
ATOM 1376 O O . THR A 1 165 ? -13.368 -1.804 -11.524 1.00 91.94 165 THR A O 1
ATOM 1379 N N . ASP A 1 166 ? -12.943 -0.228 -13.072 1.00 90.12 166 ASP A N 1
ATOM 1380 C CA . ASP A 1 166 ? -12.910 0.896 -12.125 1.00 90.12 166 ASP A CA 1
ATOM 1381 C C . ASP A 1 166 ? -14.298 1.143 -11.515 1.00 90.12 166 ASP A C 1
ATOM 1383 O O . ASP A 1 166 ? -14.432 1.564 -10.365 1.00 90.12 166 ASP A O 1
ATOM 1387 N N . ILE A 1 167 ? -15.359 0.849 -12.271 1.00 93.38 167 ILE A N 1
ATOM 1388 C CA . ILE A 1 167 ? -16.728 0.908 -11.757 1.00 93.38 167 ILE A CA 1
ATOM 1389 C C . ILE A 1 167 ? -17.021 -0.307 -10.883 1.00 93.38 167 ILE A C 1
ATOM 1391 O O . ILE A 1 167 ? -17.610 -0.140 -9.819 1.00 93.38 167 ILE A O 1
ATOM 1395 N N . LEU A 1 168 ? -16.573 -1.507 -11.272 1.00 94.62 168 LEU A N 1
ATOM 1396 C CA . LEU A 1 168 ? -16.677 -2.692 -10.413 1.00 94.62 168 LEU A CA 1
ATOM 1397 C C . LEU A 1 168 ? -15.978 -2.477 -9.067 1.00 94.62 168 LEU A C 1
ATOM 1399 O O . LEU A 1 168 ? -16.504 -2.915 -8.048 1.00 94.62 168 LEU A O 1
ATOM 1403 N N . GLN A 1 169 ? -14.846 -1.769 -9.038 1.00 94.12 169 GLN A N 1
ATOM 1404 C CA . GLN A 1 169 ? -14.180 -1.365 -7.797 1.00 94.12 169 GLN A CA 1
ATOM 1405 C C . GLN A 1 169 ? -15.078 -0.480 -6.928 1.00 94.12 169 GLN A C 1
ATOM 1407 O O . GLN A 1 169 ? -15.279 -0.786 -5.756 1.00 94.12 169 GLN A O 1
ATOM 1412 N N . ASN A 1 170 ? -15.651 0.578 -7.506 1.00 94.50 170 ASN A N 1
ATOM 1413 C CA . ASN A 1 170 ? -16.566 1.464 -6.788 1.00 94.50 170 ASN A CA 1
ATOM 1414 C C . ASN A 1 170 ? -17.804 0.704 -6.269 1.00 94.50 170 ASN A C 1
ATOM 1416 O O . ASN A 1 170 ? -18.201 0.890 -5.124 1.00 94.50 170 ASN A O 1
ATOM 1420 N N . ILE A 1 171 ? -18.388 -0.187 -7.078 1.00 94.81 171 ILE A N 1
ATOM 1421 C CA . ILE A 1 171 ? -19.511 -1.045 -6.666 1.00 94.81 171 ILE A CA 1
ATOM 1422 C C . ILE A 1 171 ? -19.092 -1.952 -5.503 1.00 94.81 171 ILE A C 1
ATOM 1424 O O . ILE A 1 171 ? -19.816 -2.043 -4.518 1.00 94.81 171 ILE A O 1
ATOM 1428 N N . THR A 1 172 ? -17.917 -2.582 -5.590 1.00 93.25 172 THR A N 1
ATOM 1429 C CA . THR A 1 172 ? -17.380 -3.460 -4.537 1.00 93.25 172 THR A CA 1
ATOM 1430 C C . THR A 1 172 ? -17.253 -2.709 -3.211 1.00 93.25 172 THR A C 1
ATOM 1432 O O . THR A 1 172 ? -17.724 -3.199 -2.189 1.00 93.25 172 THR A O 1
ATOM 1435 N N . GLU A 1 173 ? -16.684 -1.500 -3.215 1.00 89.56 173 GLU A N 1
ATOM 1436 C CA . GLU A 1 173 ? -16.536 -0.683 -2.002 1.00 89.56 173 GLU A CA 1
ATOM 1437 C C . GLU A 1 173 ? -17.895 -0.281 -1.407 1.00 89.56 173 GLU A C 1
ATOM 1439 O O . GLU A 1 173 ? -18.086 -0.335 -0.191 1.00 89.56 173 GLU A O 1
ATOM 1444 N N . ILE A 1 174 ? -18.874 0.078 -2.244 1.00 89.06 174 ILE A N 1
ATOM 1445 C CA . ILE A 1 174 ? -20.231 0.394 -1.779 1.00 89.06 174 ILE A CA 1
ATOM 1446 C C . ILE A 1 174 ? -20.911 -0.830 -1.168 1.00 89.06 174 ILE A C 1
ATOM 1448 O O . ILE A 1 174 ? -21.489 -0.716 -0.090 1.00 89.06 174 ILE A O 1
ATOM 1452 N N . LEU A 1 175 ? -20.815 -1.993 -1.812 1.00 83.56 175 LEU A N 1
ATOM 1453 C CA . LEU A 1 175 ? -21.399 -3.235 -1.306 1.00 83.56 175 LEU A CA 1
ATOM 1454 C C . LEU A 1 175 ? -20.766 -3.650 0.030 1.00 83.56 175 LEU A C 1
ATOM 1456 O O . LEU A 1 175 ? -21.492 -4.001 0.957 1.00 83.56 175 LEU A O 1
ATOM 1460 N N . ILE A 1 176 ? -19.443 -3.496 0.185 1.00 79.25 176 ILE A N 1
ATOM 1461 C CA . ILE A 1 176 ? -18.757 -3.674 1.477 1.00 79.25 176 ILE A CA 1
ATOM 1462 C C . ILE A 1 176 ? -19.335 -2.724 2.535 1.00 79.25 176 ILE A C 1
ATOM 1464 O O . ILE A 1 176 ? -19.650 -3.164 3.639 1.00 79.25 176 ILE A O 1
ATOM 1468 N N . ASN A 1 177 ? -19.509 -1.439 2.209 1.00 77.06 177 ASN A N 1
ATOM 1469 C CA . ASN A 1 177 ? -20.066 -0.447 3.138 1.00 77.06 177 ASN A CA 1
ATOM 1470 C C . ASN A 1 177 ? -21.541 -0.707 3.490 1.00 77.06 177 ASN A C 1
ATOM 1472 O O . ASN A 1 177 ? -21.981 -0.360 4.587 1.00 77.06 177 ASN A O 1
ATOM 1476 N N . MET A 1 178 ? -22.297 -1.326 2.581 1.00 73.81 178 MET A N 1
ATOM 1477 C CA . MET A 1 178 ? -23.669 -1.786 2.813 1.00 73.81 178 MET A CA 1
ATOM 1478 C C . MET A 1 178 ? -23.733 -3.119 3.574 1.00 73.81 178 MET A C 1
ATOM 1480 O O . MET A 1 178 ? -24.800 -3.484 4.054 1.00 73.81 178 MET A O 1
ATOM 1484 N N . GLY A 1 179 ? -22.610 -3.831 3.714 1.00 68.06 179 GLY A N 1
ATOM 1485 C CA . GLY A 1 179 ? -22.542 -5.148 4.348 1.00 68.06 179 GLY A CA 1
ATOM 1486 C C . GLY A 1 179 ? -22.939 -6.318 3.440 1.00 68.06 179 GLY A C 1
ATOM 1487 O O . GLY A 1 179 ? -23.009 -7.448 3.918 1.00 68.06 179 GLY A O 1
ATOM 1488 N N . ASP A 1 180 ? -23.165 -6.077 2.146 1.00 75.94 180 ASP A N 1
ATOM 1489 C CA . ASP A 1 180 ? -23.456 -7.116 1.151 1.00 75.94 180 ASP A CA 1
ATOM 1490 C C . ASP A 1 180 ? -22.146 -7.708 0.606 1.00 75.94 180 ASP A C 1
ATOM 1492 O O . ASP A 1 180 ? -21.668 -7.407 -0.493 1.00 75.94 180 ASP A O 1
ATOM 1496 N N . TYR A 1 181 ? -21.502 -8.518 1.445 1.00 78.88 181 TYR A N 1
ATOM 1497 C CA . TYR A 1 181 ? -20.183 -9.083 1.162 1.00 78.88 181 TYR A CA 1
ATOM 1498 C C . TYR A 1 181 ? -20.202 -10.147 0.057 1.00 78.88 181 TYR A C 1
ATOM 1500 O O . TYR A 1 181 ? -19.186 -10.337 -0.611 1.00 78.88 181 TYR A O 1
ATOM 1508 N N . GLU A 1 182 ? -21.333 -10.823 -0.149 1.00 76.94 182 GLU A N 1
ATOM 1509 C CA . GLU A 1 182 ? -21.498 -11.849 -1.185 1.00 76.94 182 GLU A CA 1
ATOM 1510 C C . GLU A 1 182 ? -21.542 -11.208 -2.574 1.00 76.94 182 GLU A C 1
ATOM 1512 O O . GLU A 1 182 ? -20.768 -11.586 -3.458 1.00 76.94 182 GLU A O 1
ATOM 1517 N N . ALA A 1 183 ? -22.362 -10.166 -2.752 1.00 80.50 183 ALA A N 1
ATOM 1518 C CA . ALA A 1 183 ? -22.370 -9.412 -3.998 1.00 80.50 183 ALA A CA 1
ATOM 1519 C C . ALA A 1 183 ? -21.026 -8.699 -4.225 1.00 80.50 183 ALA A C 1
ATOM 1521 O O . ALA A 1 183 ? -20.526 -8.667 -5.354 1.00 80.50 183 ALA A O 1
ATOM 1522 N N . ALA A 1 184 ? -20.400 -8.164 -3.164 1.00 85.56 184 ALA A N 1
ATOM 1523 C CA . ALA A 1 184 ? -19.072 -7.555 -3.255 1.00 85.56 184 ALA A CA 1
ATOM 1524 C C . ALA A 1 184 ? -18.018 -8.557 -3.752 1.00 85.56 184 ALA A C 1
ATOM 1526 O O . ALA A 1 184 ? -17.196 -8.216 -4.607 1.00 85.56 184 ALA A O 1
ATOM 1527 N N . GLN A 1 185 ? -18.059 -9.796 -3.250 1.00 87.00 185 GLN A N 1
ATOM 1528 C CA . GLN A 1 185 ? -17.173 -10.873 -3.684 1.00 87.00 185 GLN A CA 1
ATOM 1529 C C . GLN A 1 185 ? -17.335 -11.138 -5.182 1.00 87.00 185 GLN A C 1
ATOM 1531 O O . GLN A 1 185 ? -16.339 -11.099 -5.903 1.00 87.00 185 GLN A O 1
ATOM 1536 N N . GLU A 1 186 ? -18.566 -11.324 -5.666 1.00 88.12 186 GLU A N 1
ATOM 1537 C CA . GLU A 1 186 ? -18.843 -11.593 -7.085 1.00 88.12 186 GLU A CA 1
ATOM 1538 C C . GLU A 1 186 ? -18.259 -10.496 -7.996 1.00 88.12 186 GLU A C 1
ATOM 1540 O O . GLU A 1 186 ? -17.600 -10.781 -9.003 1.00 88.12 186 GLU A O 1
ATOM 1545 N N . LYS A 1 187 ? -18.457 -9.217 -7.638 1.00 92.31 187 LYS A N 1
ATOM 1546 C CA . LYS A 1 187 ? -17.929 -8.093 -8.432 1.00 92.31 187 LYS A CA 1
ATOM 1547 C C . LYS A 1 187 ? -16.406 -8.026 -8.386 1.00 92.31 187 LYS A C 1
ATOM 1549 O O . LYS A 1 187 ? -15.782 -7.764 -9.419 1.00 92.31 187 LYS A O 1
ATOM 1554 N N . CYS A 1 188 ? -15.806 -8.302 -7.231 1.00 92.69 188 CYS A N 1
ATOM 1555 C CA . CYS A 1 188 ? -14.359 -8.302 -7.071 1.00 92.69 188 CYS A CA 1
ATOM 1556 C C . CYS A 1 188 ? -13.686 -9.472 -7.810 1.00 92.69 188 CYS A C 1
ATOM 1558 O O . CYS A 1 188 ? -12.637 -9.276 -8.424 1.00 92.69 188 CYS A O 1
ATOM 1560 N N . GLU A 1 189 ? -14.289 -10.663 -7.815 1.00 91.19 189 GLU A N 1
ATOM 1561 C CA . GLU A 1 189 ? -13.811 -11.827 -8.575 1.00 91.19 189 GLU A CA 1
ATOM 1562 C C . GLU A 1 189 ? -13.892 -11.583 -10.081 1.00 91.19 189 GLU A C 1
ATOM 1564 O O . GLU A 1 189 ? -12.925 -11.842 -10.799 1.00 91.19 189 GLU A O 1
ATOM 1569 N N . LYS A 1 190 ? -14.996 -10.998 -10.562 1.00 92.19 190 LYS A N 1
ATOM 1570 C CA . LYS A 1 190 ? -15.109 -10.582 -11.965 1.00 92.19 190 LYS A CA 1
ATOM 1571 C C . LYS A 1 190 ? -14.006 -9.591 -12.342 1.00 92.19 190 LYS A C 1
ATOM 1573 O O . LYS A 1 190 ? -13.374 -9.738 -13.385 1.00 92.19 190 LYS A O 1
ATOM 1578 N N . ARG A 1 191 ? -13.745 -8.601 -11.482 1.00 93.62 191 ARG A N 1
ATOM 1579 C CA . ARG A 1 191 ? -12.658 -7.631 -11.674 1.00 93.62 191 ARG A CA 1
ATOM 1580 C C . ARG A 1 191 ? -11.289 -8.319 -11.724 1.00 93.62 191 ARG A C 1
ATOM 1582 O O . ARG A 1 191 ? -10.490 -8.006 -12.603 1.00 93.62 191 ARG A O 1
ATOM 1589 N N . LEU A 1 192 ? -11.032 -9.264 -10.819 1.00 92.94 192 LEU A N 1
ATOM 1590 C CA . LEU A 1 192 ? -9.789 -10.036 -10.774 1.00 92.94 192 LEU A CA 1
ATOM 1591 C C . LEU A 1 192 ? -9.572 -10.833 -12.069 1.00 92.94 192 LEU A C 1
ATOM 1593 O O . LEU A 1 192 ? -8.498 -10.735 -12.652 1.00 92.94 192 LEU A O 1
ATOM 1597 N N . GLN A 1 193 ? -10.591 -11.552 -12.551 1.00 91.88 193 GLN A N 1
ATOM 1598 C CA . GLN A 1 193 ? -10.516 -12.338 -13.792 1.00 91.88 193 GLN A CA 1
ATOM 1599 C C . GLN A 1 193 ? -10.150 -11.473 -15.004 1.00 91.88 193 GLN A C 1
ATOM 1601 O O . GLN A 1 193 ? -9.342 -11.878 -15.842 1.00 91.88 193 GLN A O 1
ATOM 1606 N N . ILE A 1 194 ? -10.717 -10.264 -15.088 1.00 91.38 194 ILE A N 1
ATOM 1607 C CA . ILE A 1 194 ? -10.386 -9.300 -16.142 1.00 91.38 194 ILE A CA 1
ATOM 1608 C C . ILE A 1 194 ? -8.901 -8.925 -16.047 1.00 91.38 194 ILE A C 1
ATOM 1610 O O . ILE A 1 194 ? -8.169 -9.052 -17.027 1.00 91.38 194 ILE A O 1
ATOM 1614 N N . TRP A 1 195 ? -8.415 -8.526 -14.872 1.00 92.88 195 TRP A N 1
ATOM 1615 C CA . TRP A 1 195 ? -7.016 -8.118 -14.724 1.00 92.88 195 TRP A CA 1
ATOM 1616 C C . TRP A 1 195 ? -6.013 -9.263 -14.892 1.00 92.88 195 TRP A C 1
ATOM 1618 O O . TRP A 1 195 ? -4.942 -9.037 -15.452 1.00 92.88 195 TRP A O 1
ATOM 1628 N N . GLU A 1 196 ? -6.365 -10.495 -14.516 1.00 89.81 196 GLU A N 1
ATOM 1629 C CA . GLU A 1 196 ? -5.559 -11.690 -14.802 1.00 89.81 196 GLU A CA 1
ATOM 1630 C C . GLU A 1 196 ? -5.469 -11.977 -16.309 1.00 89.81 196 GLU A C 1
ATOM 1632 O O . GLU A 1 196 ? -4.394 -12.312 -16.812 1.00 89.81 196 GLU A O 1
ATOM 1637 N N . LYS A 1 197 ? -6.565 -11.778 -17.054 1.00 90.62 197 LYS A N 1
ATOM 1638 C CA . LYS A 1 197 ? -6.598 -11.911 -18.519 1.00 90.62 197 LYS A CA 1
ATOM 1639 C C . LYS A 1 197 ? -5.700 -10.884 -19.218 1.00 90.62 197 LYS A C 1
ATOM 1641 O O . LYS A 1 197 ? -5.015 -11.243 -20.177 1.00 90.62 197 LYS A O 1
ATOM 1646 N N . TYR A 1 198 ? -5.697 -9.630 -18.761 1.00 91.31 198 TYR A N 1
ATOM 1647 C CA . TYR A 1 198 ? -4.912 -8.547 -19.377 1.00 91.31 198 TYR A CA 1
ATOM 1648 C C . TYR A 1 198 ? -3.488 -8.399 -18.809 1.00 91.31 198 TYR A C 1
ATOM 1650 O O . TYR A 1 198 ? -2.642 -7.793 -19.465 1.00 91.31 198 TYR A O 1
ATOM 1658 N N . GLY A 1 199 ? -3.190 -9.005 -17.656 1.00 88.62 199 GLY A N 1
ATOM 1659 C CA . GLY A 1 199 ? -1.844 -9.074 -17.079 1.00 88.62 199 GLY A CA 1
ATOM 1660 C C . GLY A 1 199 ? -1.375 -7.799 -16.372 1.00 88.62 199 GLY A C 1
ATOM 1661 O O . GLY A 1 199 ? -0.193 -7.473 -16.452 1.00 88.62 199 GLY A O 1
ATOM 1662 N N . ASP A 1 200 ? -2.275 -7.072 -15.701 1.00 90.12 200 ASP A N 1
ATOM 1663 C CA . ASP A 1 200 ? -1.908 -5.909 -14.880 1.00 90.12 200 ASP A CA 1
ATOM 1664 C C . ASP A 1 200 ? -1.665 -6.334 -13.422 1.00 90.12 200 ASP A C 1
ATOM 1666 O O . ASP A 1 200 ? -2.591 -6.420 -12.613 1.00 90.12 200 ASP A O 1
ATOM 1670 N N . ASP A 1 201 ? -0.403 -6.604 -13.081 1.00 89.00 201 ASP A N 1
ATOM 1671 C CA . ASP A 1 201 ? 0.003 -7.066 -11.745 1.00 89.00 201 ASP A CA 1
ATOM 1672 C C . ASP A 1 201 ? -0.439 -6.117 -10.617 1.00 89.00 201 ASP A C 1
ATOM 1674 O O . ASP A 1 201 ? -0.787 -6.569 -9.522 1.00 89.00 201 ASP A O 1
ATOM 1678 N N . TYR A 1 202 ? -0.476 -4.805 -10.876 1.00 89.56 202 TYR A N 1
ATOM 1679 C CA . TYR A 1 202 ? -0.911 -3.818 -9.889 1.00 89.56 202 TYR A CA 1
ATOM 1680 C C . TYR A 1 202 ? -2.400 -3.989 -9.580 1.00 89.56 202 TYR A C 1
ATOM 1682 O O . TYR A 1 202 ? -2.794 -4.088 -8.414 1.00 89.56 202 TYR A O 1
ATOM 1690 N N . LYS A 1 203 ? -3.222 -4.088 -10.624 1.00 91.69 203 LYS A N 1
ATOM 1691 C CA . LYS A 1 203 ? -4.672 -4.256 -10.498 1.00 91.69 203 LYS A CA 1
ATOM 1692 C C . LYS A 1 203 ? -5.081 -5.646 -10.009 1.00 91.69 203 LYS A C 1
ATOM 1694 O O . LYS A 1 203 ? -6.077 -5.776 -9.288 1.00 91.69 203 LYS A O 1
ATOM 1699 N N . ILE A 1 204 ? -4.289 -6.675 -10.313 1.00 91.75 204 ILE A N 1
ATOM 1700 C CA . ILE A 1 204 ? -4.418 -8.012 -9.714 1.00 91.75 204 ILE A CA 1
ATOM 1701 C C . ILE A 1 204 ? -4.163 -7.928 -8.201 1.00 91.75 204 ILE A C 1
ATOM 1703 O O . ILE A 1 204 ? -4.961 -8.436 -7.411 1.00 91.75 204 ILE A O 1
ATOM 1707 N N . ALA A 1 205 ? -3.096 -7.245 -7.774 1.00 91.88 205 ALA A N 1
ATOM 1708 C CA . ALA A 1 205 ? -2.791 -7.075 -6.356 1.00 91.88 205 ALA A CA 1
ATOM 1709 C C . ALA A 1 205 ? -3.864 -6.264 -5.607 1.00 91.88 205 ALA A C 1
ATOM 1711 O O . ALA A 1 205 ? -4.227 -6.653 -4.493 1.00 91.88 205 ALA A O 1
ATOM 1712 N N . GLU A 1 206 ? -4.400 -5.189 -6.202 1.00 91.75 206 GLU A N 1
ATOM 1713 C CA . GLU A 1 206 ? -5.562 -4.454 -5.662 1.00 91.75 206 GLU A CA 1
ATOM 1714 C C . GLU A 1 206 ? -6.790 -5.369 -5.538 1.00 91.75 206 GLU A C 1
ATOM 1716 O O . GLU A 1 206 ? -7.489 -5.351 -4.525 1.00 91.75 206 GLU A O 1
ATOM 1721 N N . SER A 1 207 ? -7.017 -6.241 -6.523 1.00 92.69 207 SER A N 1
ATOM 1722 C CA . SER A 1 207 ? -8.147 -7.170 -6.497 1.00 92.69 207 SER A CA 1
ATOM 1723 C C . SER A 1 207 ? -8.038 -8.226 -5.400 1.00 92.69 207 SER A C 1
ATOM 1725 O O . SER A 1 207 ? -9.015 -8.482 -4.698 1.00 92.69 207 SER A O 1
ATOM 1727 N N . TYR A 1 208 ? -6.848 -8.781 -5.167 1.00 93.56 208 TYR A N 1
ATOM 1728 C CA . TYR A 1 208 ? -6.626 -9.660 -4.018 1.00 93.56 208 TYR A CA 1
ATOM 1729 C C . TYR A 1 208 ? -6.740 -8.928 -2.679 1.00 93.56 208 TYR A C 1
ATOM 1731 O O . TYR A 1 208 ? -7.205 -9.513 -1.702 1.00 93.56 208 TYR A O 1
ATOM 1739 N N . LEU A 1 209 ? -6.334 -7.661 -2.608 1.00 93.19 209 LEU A N 1
ATOM 1740 C CA . LEU A 1 209 ? -6.486 -6.866 -1.394 1.00 93.19 209 LEU A CA 1
ATOM 1741 C C . LEU A 1 209 ? -7.968 -6.689 -1.026 1.00 93.19 209 LEU A C 1
ATOM 1743 O O . LEU A 1 209 ? -8.331 -6.921 0.128 1.00 93.19 209 LEU A O 1
ATOM 1747 N N . ASP A 1 210 ? -8.820 -6.342 -1.991 1.00 90.62 210 ASP A N 1
ATOM 1748 C CA . ASP A 1 210 ? -10.260 -6.179 -1.758 1.00 90.62 210 ASP A CA 1
ATOM 1749 C C . ASP A 1 210 ? -10.939 -7.509 -1.392 1.00 90.62 210 ASP A C 1
ATOM 1751 O O . ASP A 1 210 ? -11.697 -7.550 -0.422 1.00 90.62 210 ASP A O 1
ATOM 1755 N N . LEU A 1 211 ? -10.589 -8.626 -2.045 1.00 90.12 211 LEU A N 1
ATOM 1756 C CA . LEU A 1 211 ? -11.039 -9.961 -1.613 1.00 90.12 211 LEU A CA 1
ATOM 1757 C C . LEU A 1 211 ? -10.609 -10.261 -0.173 1.00 90.12 211 LEU A C 1
ATOM 1759 O O . LEU A 1 211 ? -11.402 -10.737 0.640 1.00 90.12 211 LEU A O 1
ATOM 1763 N N . GLY A 1 212 ? -9.365 -9.934 0.183 1.00 89.00 212 GLY A N 1
ATOM 1764 C CA . GLY A 1 212 ? -8.869 -10.076 1.547 1.00 89.00 212 GLY A CA 1
ATOM 1765 C C . GLY A 1 212 ? -9.689 -9.277 2.568 1.00 89.00 212 GLY A C 1
ATOM 1766 O O . GLY A 1 212 ? -9.961 -9.805 3.653 1.00 89.00 212 GLY A O 1
ATOM 1767 N N . ARG A 1 213 ? -10.122 -8.056 2.213 1.00 88.12 213 ARG A N 1
ATOM 1768 C CA . ARG A 1 213 ? -11.008 -7.202 3.030 1.00 88.12 213 ARG A CA 1
ATOM 1769 C C . ARG A 1 213 ? -12.393 -7.816 3.176 1.00 88.12 213 ARG A C 1
ATOM 1771 O O . ARG A 1 213 ? -12.872 -7.942 4.300 1.00 88.12 213 ARG A O 1
ATOM 1778 N N . ILE A 1 214 ? -12.996 -8.268 2.079 1.00 82.44 214 ILE A N 1
ATOM 1779 C CA . ILE A 1 214 ? -14.308 -8.936 2.076 1.00 82.44 214 ILE A CA 1
ATOM 1780 C C . ILE A 1 214 ? -14.281 -10.157 3.006 1.00 82.44 214 ILE A C 1
ATOM 1782 O O . ILE A 1 214 ? -15.108 -10.271 3.912 1.00 82.44 214 ILE A O 1
ATOM 1786 N N . TYR A 1 215 ? -13.268 -11.022 2.889 1.00 79.44 215 TYR A N 1
ATOM 1787 C CA . TYR A 1 215 ? -13.134 -12.171 3.790 1.00 79.44 215 TYR A CA 1
ATOM 1788 C C . TYR A 1 215 ? -12.817 -11.788 5.233 1.00 79.44 215 TYR A C 1
ATOM 1790 O O . TYR A 1 215 ? -13.177 -12.533 6.145 1.00 79.44 215 TYR A O 1
ATOM 1798 N N . TRP A 1 216 ? -12.155 -10.656 5.473 1.00 82.62 216 TRP A N 1
ATOM 1799 C CA . TRP A 1 216 ? -11.967 -10.149 6.831 1.00 82.62 216 TRP A CA 1
ATOM 1800 C C . TRP A 1 216 ? -13.308 -9.754 7.460 1.00 82.62 216 TRP A C 1
ATOM 1802 O O . TRP A 1 216 ? -13.559 -10.137 8.602 1.00 82.62 216 TRP A O 1
ATOM 1812 N N . PHE A 1 217 ? -14.188 -9.078 6.714 1.00 74.75 217 PHE A N 1
ATOM 1813 C CA . PHE A 1 217 ? -15.529 -8.708 7.181 1.00 74.75 217 PHE A CA 1
ATOM 1814 C C . PHE A 1 217 ? -16.450 -9.915 7.382 1.00 74.75 217 PHE A C 1
ATOM 1816 O O . PHE A 1 217 ? -17.136 -9.996 8.398 1.00 74.75 217 PHE A O 1
ATOM 1823 N N . LEU A 1 218 ? -16.368 -10.916 6.501 1.00 70.38 218 LEU A N 1
ATOM 1824 C CA . LEU A 1 218 ? -16.989 -12.233 6.707 1.00 70.38 218 LEU A CA 1
ATOM 1825 C C . LEU A 1 218 ? -16.357 -13.006 7.884 1.00 70.38 218 LEU A C 1
ATOM 1827 O O . LEU A 1 218 ? -16.797 -14.096 8.245 1.00 70.38 218 LEU A O 1
ATOM 1831 N N . GLY A 1 219 ? -15.272 -12.482 8.466 1.00 65.75 219 GLY A N 1
ATOM 1832 C CA . GLY A 1 219 ? -14.506 -13.053 9.569 1.00 65.75 219 GLY A CA 1
ATOM 1833 C C . GLY A 1 219 ? -13.757 -14.347 9.220 1.00 65.75 219 GLY A C 1
ATOM 1834 O O . GLY A 1 219 ? -13.297 -15.072 10.110 1.00 65.75 219 GLY A O 1
ATOM 1835 N N . LEU A 1 220 ? -13.644 -14.651 7.932 1.00 71.69 220 LEU A N 1
ATOM 1836 C CA . LEU A 1 220 ? -12.907 -15.753 7.322 1.00 71.69 220 LEU A CA 1
ATOM 1837 C C . LEU A 1 220 ? -11.395 -15.452 7.333 1.00 71.69 220 LEU A C 1
ATOM 1839 O O . LEU A 1 220 ? -10.735 -15.388 6.294 1.00 71.69 220 LEU A O 1
ATOM 1843 N N . TYR A 1 221 ? -10.824 -15.268 8.527 1.00 78.88 221 TYR A N 1
ATOM 1844 C CA . TYR A 1 221 ? -9.475 -14.721 8.721 1.00 78.88 221 TYR A CA 1
ATOM 1845 C C . TYR A 1 221 ? -8.354 -15.525 8.045 1.00 78.88 221 TYR A C 1
ATOM 1847 O O . TYR A 1 221 ? -7.396 -14.938 7.547 1.00 78.88 221 TYR A O 1
ATOM 1855 N N . SER A 1 222 ? -8.471 -16.855 7.968 1.00 77.31 222 SER A N 1
ATOM 1856 C CA . SER A 1 222 ? -7.475 -17.678 7.265 1.00 77.31 222 SER A CA 1
ATOM 1857 C C . SER A 1 222 ? -7.406 -17.336 5.769 1.00 77.31 222 SER A C 1
ATOM 1859 O O . SER A 1 222 ? -6.318 -17.092 5.246 1.00 77.31 222 SER A O 1
ATOM 1861 N N . LYS A 1 223 ? -8.560 -17.214 5.097 1.00 77.31 223 LYS A N 1
ATOM 1862 C CA . LYS A 1 223 ? -8.628 -16.815 3.681 1.00 77.31 223 LYS A CA 1
ATOM 1863 C C . LYS A 1 223 ? -8.193 -15.381 3.469 1.00 77.31 223 LYS A C 1
ATOM 1865 O O . LYS A 1 223 ? -7.407 -15.117 2.568 1.00 77.31 223 LYS A O 1
ATOM 1870 N N . SER A 1 224 ? -8.668 -14.479 4.325 1.00 83.81 224 SER A N 1
ATOM 1871 C CA . SER A 1 224 ? -8.248 -13.080 4.314 1.00 83.81 224 SER A CA 1
ATOM 1872 C C . SER A 1 224 ? -6.717 -12.977 4.326 1.00 83.81 224 SER A C 1
ATOM 1874 O O . SER A 1 224 ? -6.129 -12.313 3.475 1.00 83.81 224 SER A O 1
ATOM 1876 N N . GLY A 1 225 ? -6.055 -13.756 5.191 1.00 84.56 225 GLY A N 1
ATOM 1877 C CA . GLY A 1 225 ? -4.597 -13.863 5.224 1.00 84.56 225 GLY A CA 1
ATOM 1878 C C . GLY A 1 225 ? -3.975 -14.390 3.931 1.00 84.56 225 GLY A C 1
ATOM 1879 O O . GLY A 1 225 ? -2.966 -13.839 3.492 1.00 84.56 225 GLY A O 1
ATOM 1880 N N . LYS A 1 226 ? -4.562 -15.413 3.291 1.00 86.69 226 LYS A N 1
ATOM 1881 C CA . LYS A 1 226 ? -4.084 -15.926 1.992 1.00 86.69 226 LYS A CA 1
ATOM 1882 C C . LYS A 1 226 ? -4.124 -14.841 0.913 1.00 86.69 226 LYS A C 1
ATOM 1884 O O . LYS A 1 226 ? -3.120 -14.645 0.231 1.00 86.69 226 LYS A O 1
ATOM 1889 N N . PHE A 1 227 ? -5.234 -14.115 0.795 1.00 90.44 227 PHE A N 1
ATOM 1890 C CA . PHE A 1 227 ? -5.405 -13.054 -0.201 1.00 90.44 227 PHE A CA 1
ATOM 1891 C C . PHE A 1 227 ? -4.501 -11.843 0.056 1.00 90.44 227 PHE A C 1
ATOM 1893 O O . PHE A 1 227 ? -3.818 -11.380 -0.859 1.00 90.44 227 PHE A O 1
ATOM 1900 N N . TYR A 1 228 ? -4.390 -11.390 1.308 1.00 91.31 228 TYR A N 1
ATOM 1901 C CA . TYR A 1 228 ? -3.438 -10.335 1.661 1.00 91.31 228 TYR A CA 1
ATOM 1902 C C . TYR A 1 228 ? -1.987 -10.737 1.374 1.00 91.31 228 TYR A C 1
ATOM 1904 O O . TYR A 1 228 ? -1.217 -9.911 0.889 1.00 91.31 228 TYR A O 1
ATOM 1912 N N . ASN A 1 229 ? -1.607 -11.995 1.619 1.00 89.19 229 ASN A N 1
ATOM 1913 C CA . ASN A 1 229 ? -0.264 -12.485 1.303 1.00 89.19 229 ASN A CA 1
ATOM 1914 C C . ASN A 1 229 ? -0.011 -12.586 -0.211 1.00 89.19 229 ASN A C 1
ATOM 1916 O O . ASN A 1 229 ? 1.093 -12.272 -0.648 1.00 89.19 229 ASN A O 1
ATOM 1920 N N . HIS A 1 230 ? -1.010 -12.967 -1.014 1.00 92.06 230 HIS A N 1
ATOM 1921 C CA . HIS A 1 230 ? -0.897 -12.945 -2.479 1.00 92.06 230 HIS A CA 1
ATOM 1922 C C . HIS A 1 230 ? -0.655 -11.525 -2.995 1.00 92.06 230 HIS A C 1
ATOM 1924 O O . HIS A 1 230 ? 0.308 -11.292 -3.724 1.00 92.06 230 HIS A O 1
ATOM 1930 N N . SER A 1 231 ? -1.470 -10.564 -2.547 1.00 93.62 231 SER A N 1
ATOM 1931 C CA . SER A 1 231 ? -1.280 -9.143 -2.861 1.00 93.62 231 SER A CA 1
ATOM 1932 C C . SER A 1 231 ? 0.113 -8.654 -2.430 1.00 93.62 231 SER A C 1
ATOM 1934 O O . SER A 1 231 ? 0.832 -8.027 -3.211 1.00 93.62 231 SER A O 1
ATOM 1936 N N . TYR A 1 232 ? 0.552 -9.023 -1.219 1.00 91.81 232 TYR A N 1
ATOM 1937 C CA . TYR A 1 232 ? 1.874 -8.679 -0.687 1.00 91.81 232 TYR A CA 1
ATOM 1938 C C . TYR A 1 232 ? 3.024 -9.195 -1.558 1.00 91.81 232 TYR A C 1
ATOM 1940 O O . TYR A 1 232 ? 3.949 -8.438 -1.859 1.00 91.81 232 TYR A O 1
ATOM 1948 N N . GLU A 1 233 ? 2.998 -10.469 -1.956 1.00 91.75 233 GLU A N 1
ATOM 1949 C CA . GLU A 1 233 ? 4.083 -11.059 -2.743 1.00 91.75 233 GLU A CA 1
ATOM 1950 C C . GLU A 1 233 ? 4.152 -10.476 -4.160 1.00 91.75 233 GLU A C 1
ATOM 1952 O O . GLU A 1 233 ? 5.264 -10.242 -4.636 1.00 91.75 233 GLU A O 1
ATOM 1957 N N . ILE A 1 234 ? 3.019 -10.139 -4.792 1.00 91.00 234 ILE A N 1
ATOM 1958 C CA . ILE A 1 234 ? 3.009 -9.444 -6.092 1.00 91.00 234 ILE A CA 1
ATOM 1959 C C . ILE A 1 234 ? 3.683 -8.072 -5.968 1.00 91.00 234 ILE A C 1
ATOM 1961 O O . ILE A 1 234 ? 4.679 -7.809 -6.644 1.00 91.00 234 ILE A O 1
ATOM 1965 N N . ILE A 1 235 ? 3.224 -7.220 -5.043 1.00 90.75 235 ILE A N 1
ATOM 1966 C CA . ILE A 1 235 ? 3.791 -5.870 -4.868 1.00 90.75 235 ILE A CA 1
ATOM 1967 C C . ILE A 1 235 ? 5.275 -5.927 -4.477 1.00 90.75 235 ILE A C 1
ATOM 1969 O O . ILE A 1 235 ? 6.081 -5.117 -4.935 1.00 90.75 235 ILE A O 1
ATOM 1973 N N . LYS A 1 236 ? 5.678 -6.910 -3.671 1.00 89.69 236 LYS A N 1
ATOM 1974 C CA . LYS A 1 236 ? 7.081 -7.128 -3.294 1.00 89.69 236 LYS A CA 1
ATOM 1975 C C . LYS A 1 236 ? 7.948 -7.589 -4.469 1.00 89.69 236 LYS A C 1
ATOM 1977 O O . LYS A 1 236 ? 9.123 -7.227 -4.531 1.00 89.69 236 LYS A O 1
ATOM 1982 N N . GLN A 1 237 ? 7.415 -8.393 -5.389 1.00 88.56 237 GLN A N 1
ATOM 1983 C CA . GLN A 1 237 ? 8.114 -8.744 -6.630 1.00 88.56 237 GLN A CA 1
ATOM 1984 C C . GLN A 1 237 ? 8.264 -7.523 -7.544 1.00 88.56 237 GLN A C 1
ATOM 1986 O O . GLN A 1 237 ? 9.359 -7.286 -8.053 1.00 88.56 237 GLN A O 1
ATOM 1991 N N . MET A 1 238 ? 7.223 -6.699 -7.672 1.00 87.31 238 MET A N 1
ATOM 1992 C CA . MET A 1 238 ? 7.291 -5.432 -8.408 1.00 87.31 238 MET A CA 1
ATOM 1993 C C . MET A 1 238 ? 8.349 -4.488 -7.817 1.00 87.31 238 MET A C 1
ATOM 1995 O O . MET A 1 238 ? 9.169 -3.937 -8.552 1.00 87.31 238 MET A O 1
ATOM 1999 N N . GLU A 1 239 ? 8.416 -4.376 -6.485 1.00 85.00 239 GLU A N 1
ATOM 2000 C CA . GLU A 1 239 ? 9.432 -3.574 -5.793 1.00 85.00 239 GLU A CA 1
ATOM 2001 C C . GLU A 1 239 ? 10.858 -4.062 -6.102 1.00 85.00 239 GLU A C 1
ATOM 2003 O O . GLU A 1 239 ? 11.738 -3.246 -6.388 1.00 85.00 239 GLU A O 1
ATOM 2008 N N . LYS A 1 240 ? 11.089 -5.384 -6.136 1.00 84.62 240 LYS A N 1
ATOM 2009 C CA . LYS A 1 240 ? 12.381 -5.965 -6.556 1.00 84.62 240 LYS A CA 1
ATOM 2010 C C . LYS A 1 240 ? 12.738 -5.637 -8.007 1.00 84.62 240 LYS A C 1
ATOM 2012 O O . LYS A 1 240 ? 13.918 -5.487 -8.312 1.00 84.62 240 LYS A O 1
ATOM 2017 N N . ASN A 1 241 ? 11.740 -5.497 -8.874 1.00 84.06 241 ASN A N 1
ATOM 2018 C CA . ASN A 1 241 ? 11.909 -5.150 -10.285 1.00 84.06 241 ASN A CA 1
ATOM 2019 C C . ASN A 1 241 ? 12.052 -3.630 -10.518 1.00 84.06 241 ASN A C 1
ATOM 2021 O O . ASN A 1 241 ? 12.043 -3.176 -11.660 1.00 84.06 241 ASN A O 1
ATOM 2025 N N . GLY A 1 242 ? 12.189 -2.831 -9.452 1.00 79.56 242 GLY A N 1
ATOM 2026 C CA . GLY A 1 242 ? 12.334 -1.375 -9.525 1.00 79.56 242 GLY A CA 1
ATOM 2027 C C . GLY A 1 242 ? 11.010 -0.612 -9.641 1.00 79.56 242 GLY A C 1
ATOM 2028 O O . GLY A 1 242 ? 11.023 0.616 -9.690 1.00 79.56 242 GLY A O 1
ATOM 2029 N N . GLN A 1 243 ? 9.870 -1.307 -9.632 1.00 76.25 243 GLN A N 1
ATOM 2030 C CA . GLN A 1 243 ? 8.526 -0.725 -9.631 1.00 76.25 243 GLN A CA 1
ATOM 2031 C C . GLN A 1 243 ? 8.024 -0.605 -8.184 1.00 76.25 243 GLN A C 1
ATOM 2033 O O . GLN A 1 243 ? 7.155 -1.348 -7.732 1.00 76.25 243 GLN A O 1
ATOM 2038 N N . SER A 1 244 ? 8.631 0.301 -7.411 1.00 72.25 244 SER A N 1
ATOM 2039 C CA . SER A 1 244 ? 8.244 0.503 -6.010 1.00 72.25 244 SER A CA 1
ATOM 2040 C C . SER A 1 244 ? 6.850 1.124 -5.919 1.00 72.25 244 SER A C 1
ATOM 2042 O O . SER A 1 244 ? 6.634 2.242 -6.386 1.00 72.25 244 SER A O 1
ATOM 2044 N N . ASN A 1 245 ? 5.924 0.425 -5.259 1.00 77.69 245 ASN A N 1
ATOM 2045 C CA . ASN A 1 245 ? 4.621 0.969 -4.896 1.00 77.69 245 ASN A CA 1
ATOM 2046 C C . ASN A 1 245 ? 4.445 0.987 -3.374 1.00 77.69 245 ASN A C 1
ATOM 2048 O O . ASN A 1 245 ? 3.845 0.099 -2.762 1.00 77.69 245 ASN A O 1
ATOM 2052 N N . LYS A 1 246 ? 5.010 2.026 -2.755 1.00 80.31 246 LYS A N 1
ATOM 2053 C CA . LYS A 1 246 ? 4.959 2.215 -1.302 1.00 80.31 246 LYS A CA 1
ATOM 2054 C C . LYS A 1 246 ? 3.532 2.389 -0.782 1.00 80.31 246 LYS A C 1
ATOM 2056 O O . LYS A 1 246 ? 3.265 1.973 0.339 1.00 80.31 246 LYS A O 1
ATOM 2061 N N . TYR A 1 247 ? 2.631 2.967 -1.581 1.00 82.38 247 TYR A N 1
ATOM 2062 C CA . TYR A 1 247 ? 1.227 3.144 -1.208 1.00 82.38 247 TYR A CA 1
ATOM 2063 C C . TYR A 1 247 ? 0.535 1.788 -1.029 1.00 82.38 247 TYR A C 1
ATOM 2065 O O . TYR A 1 247 ? 0.094 1.480 0.076 1.00 82.38 247 TYR A O 1
ATOM 2073 N N . ASN A 1 248 ? 0.558 0.916 -2.042 1.00 83.44 248 ASN A N 1
ATOM 2074 C CA . ASN A 1 248 ? -0.047 -0.416 -1.929 1.00 83.44 248 ASN A CA 1
ATOM 2075 C C . ASN A 1 248 ? 0.611 -1.256 -0.840 1.00 83.44 248 ASN A C 1
ATOM 2077 O O . ASN A 1 248 ? -0.080 -1.921 -0.071 1.00 83.44 248 ASN A O 1
ATOM 2081 N N . MET A 1 249 ? 1.939 -1.189 -0.716 1.00 86.38 249 MET A N 1
ATOM 2082 C CA . MET A 1 249 ? 2.640 -1.865 0.372 1.00 86.38 249 MET A CA 1
ATOM 2083 C C . MET A 1 249 ? 2.144 -1.382 1.746 1.00 86.38 249 MET A C 1
ATOM 2085 O O . MET A 1 249 ? 1.971 -2.193 2.659 1.00 86.38 249 MET A O 1
ATOM 2089 N N . ASN A 1 250 ? 1.881 -0.083 1.902 1.00 86.75 250 ASN A N 1
ATOM 2090 C CA . ASN A 1 250 ? 1.324 0.483 3.127 1.00 86.75 250 ASN A CA 1
ATOM 2091 C C . ASN A 1 250 ? -0.087 -0.058 3.407 1.00 86.75 250 ASN A C 1
ATOM 2093 O O . ASN A 1 250 ? -0.324 -0.595 4.491 1.00 86.75 250 ASN A O 1
ATOM 2097 N N . VAL A 1 251 ? -0.978 -0.015 2.411 1.00 87.31 251 VAL A N 1
ATOM 2098 C CA . VAL A 1 251 ? -2.361 -0.507 2.529 1.00 87.31 251 VAL A CA 1
ATOM 2099 C C . VAL A 1 251 ? -2.401 -2.010 2.848 1.00 87.31 251 VAL A C 1
ATOM 2101 O O . VAL A 1 251 ? -3.165 -2.444 3.713 1.00 87.31 251 VAL A O 1
ATOM 2104 N N . ILE A 1 252 ? -1.541 -2.823 2.229 1.00 89.75 252 ILE A N 1
ATOM 2105 C CA . ILE A 1 252 ? -1.452 -4.266 2.509 1.00 89.75 252 ILE A CA 1
ATOM 2106 C C . ILE A 1 252 ? -0.977 -4.517 3.945 1.00 89.75 252 ILE A C 1
ATOM 2108 O O . ILE A 1 252 ? -1.585 -5.307 4.669 1.00 89.75 252 ILE A O 1
ATOM 2112 N N . ASN A 1 253 ? 0.087 -3.841 4.396 1.00 90.50 253 ASN A N 1
ATOM 2113 C CA . ASN A 1 253 ? 0.562 -3.992 5.776 1.00 90.50 253 ASN A CA 1
ATOM 2114 C C . ASN A 1 253 ? -0.496 -3.519 6.792 1.00 90.50 253 ASN A C 1
ATOM 2116 O O . ASN A 1 253 ? -0.619 -4.133 7.857 1.00 90.50 253 ASN A O 1
ATOM 2120 N N . PHE A 1 254 ? -1.280 -2.487 6.461 1.00 91.06 254 PHE A N 1
ATOM 2121 C CA . PHE A 1 254 ? -2.371 -1.994 7.300 1.00 91.06 254 PHE A CA 1
ATOM 2122 C C . PHE A 1 254 ? -3.448 -3.069 7.460 1.00 91.06 254 PHE A C 1
ATOM 2124 O O . PHE A 1 254 ? -3.764 -3.461 8.585 1.00 91.06 254 PHE A O 1
ATOM 2131 N N . ASN A 1 255 ? -3.913 -3.650 6.356 1.00 90.25 255 ASN A N 1
ATOM 2132 C CA . ASN A 1 255 ? -4.904 -4.724 6.367 1.00 90.25 255 ASN A CA 1
ATOM 2133 C C . ASN A 1 255 ? -4.396 -6.004 7.061 1.00 90.25 255 ASN A C 1
ATOM 2135 O O . ASN A 1 255 ? -5.105 -6.601 7.873 1.00 90.25 255 ASN A O 1
ATOM 2139 N N . LEU A 1 256 ? -3.129 -6.382 6.858 1.00 89.31 256 LEU A N 1
ATOM 2140 C CA . LEU A 1 256 ? -2.493 -7.462 7.621 1.00 89.31 256 LEU A CA 1
ATOM 2141 C C . LEU A 1 256 ? -2.417 -7.145 9.123 1.00 89.31 256 LEU A C 1
ATOM 2143 O O . LEU A 1 256 ? -2.450 -8.057 9.948 1.00 89.31 256 LEU A O 1
ATOM 2147 N N . SER A 1 257 ? -2.283 -5.873 9.511 1.00 89.44 257 SER A N 1
ATOM 2148 C CA . SER A 1 257 ? -2.302 -5.477 10.923 1.00 89.44 257 SER A CA 1
ATOM 2149 C C . SER A 1 257 ? -3.691 -5.640 11.549 1.00 89.44 257 SER A C 1
ATOM 2151 O O . SER A 1 257 ? -3.777 -6.166 12.661 1.00 89.44 257 SER A O 1
ATOM 2153 N N . LEU A 1 258 ? -4.758 -5.295 10.813 1.00 86.50 258 LEU A N 1
ATOM 2154 C CA . LEU A 1 258 ? -6.152 -5.527 11.209 1.00 86.50 258 LEU A CA 1
ATOM 2155 C C . LEU A 1 258 ? -6.446 -7.022 11.358 1.00 86.50 258 LEU A C 1
ATOM 2157 O O . LEU A 1 258 ? -7.048 -7.444 12.344 1.00 86.50 258 LEU A O 1
ATOM 2161 N N . LEU A 1 259 ? -5.965 -7.840 10.420 1.00 85.12 259 LEU A N 1
ATOM 2162 C CA . LEU A 1 259 ? -6.092 -9.295 10.484 1.00 85.12 259 LEU A CA 1
ATOM 2163 C C . LEU A 1 259 ? -5.375 -9.884 11.706 1.00 85.12 259 LEU A C 1
ATOM 2165 O O . LEU A 1 259 ? -5.941 -10.694 12.442 1.00 85.12 259 LEU A O 1
ATOM 2169 N N . ASN A 1 260 ? -4.130 -9.469 11.945 1.00 83.25 260 ASN A N 1
ATOM 2170 C CA . ASN A 1 260 ? -3.364 -9.913 13.108 1.00 83.25 260 ASN A CA 1
ATOM 2171 C C . ASN A 1 260 ? -4.023 -9.469 14.418 1.00 83.25 260 ASN A C 1
ATOM 2173 O O . ASN A 1 260 ? -4.036 -10.230 15.381 1.00 83.25 260 ASN A O 1
ATOM 2177 N N . LEU A 1 261 ? -4.618 -8.272 14.446 1.00 79.81 261 LEU A N 1
ATOM 2178 C CA . LEU A 1 261 ? -5.349 -7.785 15.612 1.00 79.81 261 LEU A CA 1
ATOM 2179 C C . LEU A 1 261 ? -6.593 -8.645 15.874 1.00 79.81 261 LEU A C 1
ATOM 2181 O O . LEU A 1 261 ? -6.806 -9.072 17.005 1.00 79.81 261 LEU A O 1
ATOM 2185 N N . ALA A 1 262 ? -7.363 -8.954 14.827 1.00 76.75 262 ALA A N 1
ATOM 2186 C CA . ALA A 1 262 ? -8.561 -9.790 14.911 1.00 76.75 262 ALA A CA 1
ATOM 2187 C C . ALA A 1 262 ? -8.259 -11.242 15.329 1.00 76.75 262 ALA A C 1
ATOM 2189 O O . ALA A 1 262 ? -9.074 -11.881 15.989 1.00 76.75 262 ALA A O 1
ATOM 2190 N N . THR A 1 263 ? -7.075 -11.754 14.985 1.00 77.19 263 THR A N 1
ATOM 2191 C CA . THR A 1 263 ? -6.602 -13.099 15.365 1.00 77.19 263 THR A CA 1
ATOM 2192 C C . THR A 1 263 ? -5.809 -13.122 16.680 1.00 77.19 263 THR A C 1
ATOM 2194 O O . THR A 1 263 ? -5.328 -14.178 17.086 1.00 77.19 263 THR A O 1
ATOM 2197 N N . GLY A 1 264 ? -5.670 -11.979 17.367 1.00 74.62 264 GLY A N 1
ATOM 2198 C CA . GLY A 1 264 ? -4.970 -11.860 18.653 1.00 74.62 264 GLY A CA 1
ATOM 2199 C C . GLY A 1 264 ? -3.436 -11.889 18.569 1.00 74.62 264 GLY A C 1
ATOM 2200 O O . GLY A 1 264 ? -2.758 -11.975 19.592 1.00 74.62 264 GLY A O 1
ATOM 2201 N N . ASN A 1 265 ? -2.855 -11.800 17.370 1.00 80.56 265 ASN A N 1
ATOM 2202 C CA . ASN A 1 265 ? -1.410 -11.802 17.138 1.00 80.56 265 ASN A CA 1
ATOM 2203 C C . ASN A 1 265 ? -0.809 -10.391 17.264 1.00 80.56 265 ASN A C 1
ATOM 2205 O O . ASN A 1 265 ? -0.358 -9.775 16.294 1.00 80.56 265 ASN A O 1
ATOM 2209 N N . PHE A 1 266 ? -0.782 -9.884 18.494 1.00 78.56 266 PHE A N 1
ATOM 2210 C CA . PHE A 1 266 ? -0.405 -8.503 18.789 1.00 78.56 266 PHE A CA 1
ATOM 2211 C C . PHE A 1 266 ? 1.027 -8.121 18.385 1.00 78.56 266 PHE A C 1
ATOM 2213 O O . PHE A 1 266 ? 1.260 -7.000 17.929 1.00 78.56 266 PHE A O 1
ATOM 2220 N N . ASP A 1 267 ? 1.990 -9.039 18.495 1.00 82.31 267 ASP A N 1
ATOM 2221 C CA . ASP A 1 267 ? 3.373 -8.770 18.084 1.00 82.31 267 ASP A CA 1
ATOM 2222 C C . ASP A 1 267 ? 3.471 -8.524 16.576 1.00 82.31 267 ASP A C 1
ATOM 2224 O O . ASP A 1 267 ? 4.179 -7.621 16.120 1.00 82.31 267 ASP A O 1
ATOM 2228 N N . SER A 1 268 ? 2.741 -9.313 15.783 1.00 84.81 268 SER A N 1
ATOM 2229 C CA . SER A 1 268 ? 2.693 -9.134 14.330 1.00 84.81 268 SER A CA 1
ATOM 2230 C C . SER A 1 268 ? 1.919 -7.877 13.946 1.00 84.81 268 SER A C 1
ATOM 2232 O O . SER A 1 268 ? 2.347 -7.172 13.031 1.00 84.81 268 SER A O 1
ATOM 2234 N N . THR A 1 269 ? 0.856 -7.534 14.684 1.00 85.12 269 THR A N 1
ATOM 2235 C CA . THR A 1 269 ? 0.150 -6.251 14.542 1.00 85.12 269 THR A CA 1
ATOM 2236 C C . THR A 1 269 ? 1.103 -5.075 14.733 1.00 85.12 269 THR A C 1
ATOM 2238 O O . THR A 1 269 ? 1.212 -4.237 13.841 1.00 85.12 269 THR A O 1
ATOM 2241 N N . ILE A 1 270 ? 1.860 -5.032 15.835 1.00 84.81 270 ILE A N 1
ATOM 2242 C CA . ILE A 1 270 ? 2.809 -3.941 16.116 1.00 84.81 270 ILE A CA 1
ATOM 2243 C C . ILE A 1 270 ? 3.893 -3.860 15.038 1.00 84.81 270 ILE A C 1
ATOM 2245 O O . ILE A 1 270 ? 4.235 -2.764 14.590 1.00 84.81 270 ILE A O 1
ATOM 2249 N N . ARG A 1 271 ? 4.437 -5.003 14.598 1.00 89.75 271 ARG A N 1
ATOM 2250 C CA . ARG A 1 271 ? 5.429 -5.036 13.512 1.00 89.75 271 ARG A CA 1
ATOM 2251 C C . ARG A 1 271 ? 4.876 -4.438 12.220 1.00 89.75 271 ARG A C 1
ATOM 2253 O O . ARG A 1 271 ? 5.556 -3.610 11.618 1.00 89.75 271 ARG A O 1
ATOM 2260 N N . ASN A 1 272 ? 3.672 -4.831 11.812 1.00 90.50 272 ASN A N 1
ATOM 2261 C CA . ASN A 1 272 ? 3.057 -4.329 10.584 1.00 90.50 272 ASN A CA 1
ATOM 2262 C C . ASN A 1 272 ? 2.679 -2.850 10.700 1.00 90.50 272 ASN A C 1
ATOM 2264 O O . ASN A 1 272 ? 3.008 -2.088 9.798 1.00 90.50 272 ASN A O 1
ATOM 2268 N N . ILE A 1 273 ? 2.125 -2.411 11.836 1.00 91.12 273 ILE A N 1
ATOM 2269 C CA . ILE A 1 273 ? 1.842 -0.989 12.078 1.00 91.12 273 ILE A CA 1
ATOM 2270 C C . ILE A 1 273 ? 3.121 -0.149 12.002 1.00 91.12 273 ILE A C 1
ATOM 2272 O O . ILE A 1 273 ? 3.115 0.917 11.397 1.00 91.12 273 ILE A O 1
ATOM 2276 N N . ASN A 1 274 ? 4.239 -0.613 12.569 1.00 89.88 274 ASN A N 1
ATOM 2277 C CA . ASN A 1 274 ? 5.504 0.118 12.476 1.00 89.88 274 ASN A CA 1
ATOM 2278 C C . ASN A 1 274 ? 6.016 0.220 11.029 1.00 89.88 274 ASN A C 1
ATOM 2280 O O . ASN A 1 274 ? 6.566 1.257 10.661 1.00 89.88 274 ASN A O 1
ATOM 2284 N N . LYS A 1 275 ? 5.820 -0.817 10.200 1.00 90.75 275 LYS A N 1
ATOM 2285 C CA . LYS A 1 275 ? 6.119 -0.738 8.759 1.00 90.75 275 LYS A CA 1
ATOM 2286 C C . LYS A 1 275 ? 5.239 0.306 8.075 1.00 90.75 275 LYS A C 1
ATOM 2288 O O . LYS A 1 275 ? 5.775 1.166 7.385 1.00 90.75 275 LYS A O 1
ATOM 2293 N N . CYS A 1 276 ? 3.927 0.271 8.314 1.00 91.50 276 CYS A N 1
ATOM 2294 C CA . CYS A 1 276 ? 2.994 1.266 7.787 1.00 91.50 276 CYS A CA 1
ATOM 2295 C C . CYS A 1 276 ? 3.380 2.685 8.206 1.00 91.50 276 CYS A C 1
ATOM 2297 O O . CYS A 1 276 ? 3.470 3.564 7.363 1.00 91.50 276 CYS A O 1
ATOM 2299 N N . LEU A 1 277 ? 3.707 2.901 9.486 1.00 90.69 277 LEU A N 1
ATOM 2300 C CA . LEU A 1 277 ? 4.121 4.209 10.000 1.00 90.69 277 LEU A CA 1
ATOM 2301 C C . LEU A 1 277 ? 5.384 4.726 9.308 1.00 90.69 277 LEU A C 1
ATOM 2303 O O . LEU A 1 277 ? 5.502 5.929 9.095 1.00 90.69 277 LEU A O 1
ATOM 2307 N N . ASN A 1 278 ? 6.329 3.846 8.970 1.00 89.38 278 ASN A N 1
ATOM 2308 C CA . ASN A 1 278 ? 7.510 4.239 8.207 1.00 89.38 278 ASN A CA 1
ATOM 2309 C C . ASN A 1 278 ? 7.124 4.666 6.785 1.00 89.38 278 ASN A C 1
ATOM 2311 O O . ASN A 1 278 ? 7.510 5.756 6.372 1.00 89.38 278 ASN A O 1
ATOM 2315 N N . TYR A 1 279 ? 6.313 3.872 6.076 1.00 86.62 279 TYR A N 1
ATOM 2316 C CA . TYR A 1 279 ? 5.836 4.235 4.737 1.00 86.62 279 TYR A CA 1
ATOM 2317 C C . TYR A 1 279 ? 5.022 5.535 4.741 1.00 86.62 279 TYR A C 1
ATOM 2319 O O . TYR A 1 279 ? 5.293 6.421 3.935 1.00 86.62 279 TYR A O 1
ATOM 2327 N N . SER A 1 280 ? 4.082 5.694 5.675 1.00 87.06 280 SER A N 1
ATOM 2328 C CA . SER A 1 280 ? 3.279 6.912 5.823 1.00 87.06 280 SER A CA 1
ATOM 2329 C C . SER A 1 280 ? 4.152 8.142 6.058 1.00 87.06 280 SER A C 1
ATOM 2331 O O . SER A 1 280 ? 3.951 9.158 5.401 1.00 87.06 280 SER A O 1
ATOM 2333 N N . LYS A 1 281 ? 5.176 8.046 6.917 1.00 86.44 281 LYS A N 1
ATOM 2334 C CA . LYS A 1 281 ? 6.117 9.152 7.165 1.00 86.44 281 LYS A CA 1
ATOM 2335 C C . LYS A 1 281 ? 6.977 9.494 5.958 1.00 86.44 281 LYS A C 1
ATOM 2337 O O . LYS A 1 281 ? 7.294 10.661 5.758 1.00 86.44 281 LYS A O 1
ATOM 2342 N N . GLU A 1 282 ? 7.375 8.493 5.178 1.00 84.38 282 GLU A N 1
ATOM 2343 C CA . GLU A 1 282 ? 8.139 8.707 3.947 1.00 84.38 282 GLU A CA 1
ATOM 2344 C C . GLU A 1 282 ? 7.306 9.385 2.854 1.00 84.38 282 GLU A C 1
ATOM 2346 O O . GLU A 1 282 ? 7.838 10.215 2.122 1.00 84.38 282 GLU A O 1
ATOM 2351 N N . ILE A 1 283 ? 6.020 9.035 2.741 1.00 83.56 283 ILE A N 1
ATOM 2352 C CA . ILE A 1 283 ? 5.095 9.601 1.743 1.00 83.56 283 ILE A CA 1
ATOM 2353 C C . ILE A 1 283 ? 4.502 10.941 2.222 1.00 83.56 283 ILE A C 1
ATOM 2355 O O . ILE A 1 283 ? 4.034 11.735 1.412 1.00 83.56 283 ILE A O 1
ATOM 2359 N N . GLY A 1 284 ? 4.548 11.224 3.527 1.00 83.75 284 GLY A N 1
ATOM 2360 C CA . GLY A 1 284 ? 3.912 12.399 4.128 1.00 83.75 284 GLY A CA 1
ATOM 2361 C C . GLY A 1 284 ? 2.406 12.229 4.355 1.00 83.75 284 GLY A C 1
ATOM 2362 O O . GLY A 1 284 ? 1.686 13.221 4.452 1.00 83.75 284 GLY A O 1
ATOM 2363 N N . ASP A 1 285 ? 1.920 10.988 4.447 1.00 85.00 285 ASP A N 1
ATOM 2364 C CA . ASP A 1 285 ? 0.505 10.681 4.665 1.00 85.00 285 ASP A CA 1
ATOM 2365 C C . ASP A 1 285 ? 0.141 10.752 6.156 1.00 85.00 285 ASP A C 1
ATOM 2367 O O . ASP A 1 285 ? 0.143 9.759 6.896 1.00 85.00 285 ASP A O 1
ATOM 2371 N N . LEU A 1 286 ? -0.178 11.968 6.599 1.00 88.38 286 LEU A N 1
ATOM 2372 C CA . LEU A 1 286 ? -0.581 12.246 7.975 1.00 88.38 286 LEU A CA 1
ATOM 2373 C C . LEU A 1 286 ? -1.924 11.595 8.354 1.00 88.38 286 LEU A C 1
ATOM 2375 O O . LEU A 1 286 ? -2.147 11.321 9.535 1.00 88.38 286 LEU A O 1
ATOM 2379 N N . ASN A 1 287 ? -2.813 11.339 7.388 1.00 86.31 287 ASN A N 1
ATOM 2380 C CA . ASN A 1 287 ? -4.096 10.684 7.650 1.00 86.31 287 ASN A CA 1
ATOM 2381 C C . ASN A 1 287 ? -3.885 9.213 8.001 1.00 86.31 287 ASN A C 1
ATOM 2383 O O . ASN A 1 287 ? -4.386 8.753 9.028 1.00 86.31 287 ASN A O 1
ATOM 2387 N N . GLN A 1 288 ? -3.060 8.513 7.222 1.00 87.69 288 GLN A N 1
ATOM 2388 C CA . GLN A 1 288 ? -2.706 7.131 7.518 1.00 87.69 288 GLN A CA 1
ATOM 2389 C C . GLN A 1 288 ? -1.969 7.012 8.862 1.00 87.69 288 GLN A C 1
ATOM 2391 O O . GLN A 1 288 ? -2.207 6.066 9.613 1.00 87.69 288 GLN A O 1
ATOM 2396 N N . GLU A 1 289 ? -1.113 7.979 9.227 1.00 90.00 289 GLU A N 1
ATOM 2397 C CA . GLU A 1 289 ? -0.499 8.005 10.565 1.00 90.00 289 GLU A CA 1
ATOM 2398 C C . GLU A 1 289 ? -1.539 8.078 11.694 1.00 90.00 289 GLU A C 1
ATOM 2400 O O . GLU A 1 289 ? -1.386 7.387 12.705 1.00 90.00 289 GLU A O 1
ATOM 2405 N N . ILE A 1 290 ? -2.596 8.885 11.539 1.00 89.19 290 ILE A N 1
ATOM 2406 C CA . ILE A 1 290 ? -3.684 8.978 12.526 1.00 89.19 290 ILE A CA 1
ATOM 2407 C C . ILE A 1 290 ? -4.368 7.621 12.693 1.00 89.19 290 ILE A C 1
ATOM 2409 O O . ILE A 1 290 ? -4.518 7.171 13.828 1.00 89.19 290 ILE A O 1
ATOM 2413 N N . GLU A 1 291 ? -4.734 6.957 11.596 1.00 89.38 291 GLU A N 1
ATOM 2414 C CA . GLU A 1 291 ? -5.397 5.645 11.630 1.00 89.38 291 GLU A CA 1
ATOM 2415 C C . GLU A 1 291 ? -4.531 4.582 12.319 1.00 89.38 291 GLU A C 1
ATOM 2417 O O . GLU A 1 291 ? -5.003 3.810 13.156 1.00 89.38 291 GLU A O 1
ATOM 2422 N N . LEU A 1 292 ? -3.228 4.581 12.037 1.00 92.00 292 LEU A N 1
ATOM 2423 C CA . LEU A 1 292 ? -2.272 3.660 12.654 1.00 92.00 292 LEU A CA 1
ATOM 2424 C C . LEU A 1 292 ? -2.117 3.908 14.160 1.00 92.00 292 LEU A C 1
ATOM 2426 O O . LEU A 1 292 ? -2.052 2.958 14.947 1.00 92.00 292 LEU A O 1
ATOM 2430 N N . TYR A 1 293 ? -2.068 5.172 14.588 1.00 92.06 293 TYR A N 1
ATOM 2431 C CA . TYR A 1 293 ? -2.060 5.500 16.013 1.00 92.06 293 TYR A CA 1
ATOM 2432 C C . TYR A 1 293 ? -3.404 5.184 16.684 1.00 92.06 293 TYR A C 1
ATOM 2434 O O . TYR A 1 293 ? -3.391 4.774 17.846 1.00 92.06 293 TYR A O 1
ATOM 2442 N N . GLU A 1 294 ? -4.535 5.291 15.978 1.00 90.12 294 GLU A N 1
ATOM 2443 C CA . GLU A 1 294 ? -5.849 4.872 16.485 1.00 90.12 294 GLU A CA 1
ATOM 2444 C C . GLU A 1 294 ? -5.874 3.365 16.755 1.00 90.12 294 GLU A C 1
ATOM 2446 O O . GLU A 1 294 ? -6.270 2.943 17.844 1.00 90.12 294 GLU A O 1
ATOM 2451 N N . LEU A 1 295 ? -5.357 2.559 15.823 1.00 89.44 295 LEU A N 1
ATOM 2452 C CA . LEU A 1 295 ? -5.230 1.112 15.999 1.00 89.44 295 LEU A CA 1
ATOM 2453 C C . LEU A 1 295 ? -4.349 0.747 17.195 1.00 89.44 295 LEU A C 1
ATOM 2455 O O . LEU A 1 295 ? -4.739 -0.085 18.015 1.00 89.44 295 LEU A O 1
ATOM 2459 N N . LEU A 1 296 ? -3.190 1.395 17.351 1.00 89.50 296 LEU A N 1
ATOM 2460 C CA . LEU A 1 296 ? -2.331 1.181 18.521 1.00 89.50 296 LEU A CA 1
ATOM 2461 C C . LEU A 1 296 ? -3.028 1.602 19.814 1.00 89.50 296 LEU A C 1
ATOM 2463 O O . LEU A 1 296 ? -2.920 0.897 20.819 1.00 89.50 296 LEU A O 1
ATOM 2467 N N . ARG A 1 297 ? -3.753 2.726 19.801 1.00 87.62 297 ARG A N 1
ATOM 2468 C CA . ARG A 1 297 ? -4.519 3.209 20.953 1.00 87.62 297 ARG A CA 1
ATOM 2469 C C . ARG A 1 297 ? -5.548 2.166 21.388 1.00 87.62 297 ARG A C 1
ATOM 2471 O O . ARG A 1 297 ? -5.566 1.822 22.571 1.00 87.62 297 ARG A O 1
ATOM 2478 N N . ILE A 1 298 ? -6.366 1.669 20.458 1.00 83.31 298 ILE A N 1
ATOM 2479 C CA . ILE A 1 298 ? -7.422 0.675 20.717 1.00 83.31 298 ILE A CA 1
ATOM 2480 C C . ILE A 1 298 ? -6.811 -0.648 21.184 1.00 83.31 298 ILE A C 1
ATOM 2482 O O . ILE A 1 298 ? -7.242 -1.211 22.185 1.00 83.31 298 ILE A O 1
ATOM 2486 N N . MET A 1 299 ? -5.759 -1.122 20.518 1.00 84.12 299 MET A N 1
ATOM 2487 C CA . MET A 1 299 ? -5.078 -2.361 20.890 1.00 84.12 299 MET A CA 1
ATOM 2488 C C . MET A 1 299 ? -4.507 -2.287 22.314 1.00 84.12 299 MET A C 1
ATOM 2490 O O . MET A 1 299 ? -4.771 -3.168 23.130 1.00 84.12 299 MET A O 1
ATOM 2494 N N . TYR A 1 300 ? -3.753 -1.233 22.646 1.00 81.31 300 TYR A N 1
ATOM 2495 C CA . TYR A 1 300 ? -3.194 -1.081 23.992 1.00 81.31 300 TYR A CA 1
ATOM 2496 C C . TYR A 1 300 ? -4.266 -0.835 25.053 1.00 81.31 300 TYR A C 1
ATOM 2498 O O . TYR A 1 300 ? -4.092 -1.274 26.187 1.00 81.31 300 TYR A O 1
ATOM 2506 N N . TYR A 1 301 ? -5.372 -0.187 24.689 1.00 80.31 301 TYR A N 1
ATOM 2507 C CA . TYR A 1 301 ? -6.542 -0.071 25.552 1.00 80.31 301 TYR A CA 1
ATOM 2508 C C . TYR A 1 301 ? -7.134 -1.447 25.886 1.00 80.31 301 TYR A C 1
ATOM 2510 O O . TYR A 1 301 ? -7.273 -1.771 27.062 1.00 80.31 301 TYR A O 1
ATOM 2518 N N . ASN A 1 302 ? -7.362 -2.293 24.877 1.00 74.56 302 ASN A N 1
ATOM 2519 C CA . ASN A 1 302 ? -7.891 -3.650 25.055 1.00 74.56 302 ASN A CA 1
ATOM 2520 C C . ASN A 1 302 ? -6.946 -4.559 25.863 1.00 74.56 302 ASN A C 1
ATOM 2522 O O . ASN A 1 302 ? -7.398 -5.458 26.563 1.00 74.56 302 ASN A O 1
ATOM 2526 N N . MET A 1 303 ? -5.634 -4.309 25.817 1.00 78.12 303 MET A N 1
ATOM 2527 C CA . MET A 1 303 ? -4.645 -4.980 26.676 1.00 78.12 303 MET A CA 1
ATOM 2528 C C . MET A 1 303 ? -4.625 -4.465 28.128 1.00 78.12 303 MET A C 1
ATOM 2530 O O . MET A 1 303 ? -3.806 -4.922 28.925 1.00 78.12 303 MET A O 1
ATOM 2534 N N . GLY A 1 304 ? -5.425 -3.452 28.468 1.00 75.06 304 GLY A N 1
ATOM 2535 C CA . GLY A 1 304 ? -5.371 -2.758 29.758 1.00 75.06 304 GLY A CA 1
ATOM 2536 C C . GLY A 1 304 ? -4.158 -1.828 29.926 1.00 75.06 304 GLY A C 1
ATOM 2537 O O . GLY A 1 304 ? -3.960 -1.243 30.995 1.00 75.06 304 GLY A O 1
ATOM 2538 N N . ASN A 1 305 ? -3.342 -1.634 28.882 1.00 79.38 305 ASN A N 1
ATOM 2539 C CA . ASN A 1 305 ? -2.202 -0.717 28.893 1.00 79.38 305 ASN A CA 1
ATOM 2540 C C . ASN A 1 305 ? -2.646 0.717 28.570 1.00 79.38 305 ASN A C 1
ATOM 2542 O O . ASN A 1 305 ? -2.395 1.274 27.496 1.00 79.38 305 ASN A O 1
ATOM 2546 N N . VAL A 1 306 ? -3.300 1.331 29.551 1.00 77.69 306 VAL A N 1
ATOM 2547 C CA . VAL A 1 306 ? -3.847 2.686 29.431 1.00 77.69 306 VAL A CA 1
ATOM 2548 C C . VAL A 1 306 ? -2.759 3.743 29.203 1.00 77.69 306 VAL A C 1
ATOM 2550 O O . VAL A 1 306 ? -3.016 4.723 28.514 1.00 77.69 306 VAL A O 1
ATOM 2553 N N . GLU A 1 307 ? -1.534 3.555 29.710 1.00 77.94 307 GLU A N 1
ATOM 2554 C CA . GLU A 1 307 ? -0.435 4.515 29.503 1.00 77.94 307 GLU A CA 1
ATOM 2555 C C . GLU A 1 307 ? -0.029 4.619 28.032 1.00 77.94 307 GLU A C 1
ATOM 2557 O O . GLU A 1 307 ? 0.077 5.721 27.488 1.00 77.94 307 GLU A O 1
ATOM 2562 N N . LYS A 1 308 ? 0.157 3.477 27.359 1.00 81.75 308 LYS A N 1
ATOM 2563 C CA . LYS A 1 308 ? 0.456 3.467 25.924 1.00 81.75 308 LYS A CA 1
ATOM 2564 C C . LYS A 1 308 ? -0.738 3.923 25.103 1.00 81.75 308 LYS A C 1
ATOM 2566 O O . LYS A 1 308 ? -0.546 4.653 24.135 1.00 81.75 308 LYS A O 1
ATOM 2571 N N . SER A 1 309 ? -1.956 3.546 25.497 1.00 81.31 309 SER A N 1
ATOM 2572 C CA . SER A 1 309 ? -3.163 4.048 24.833 1.00 81.31 309 SER A CA 1
ATOM 2573 C C . SER A 1 309 ? -3.216 5.580 24.877 1.00 81.31 309 SER A C 1
ATOM 2575 O O . SER A 1 309 ? -3.320 6.237 23.841 1.00 81.31 309 SER A O 1
ATOM 2577 N N . PHE A 1 310 ? -3.001 6.166 26.055 1.00 80.25 310 PHE A N 1
ATOM 2578 C CA . PHE A 1 310 ? -2.928 7.612 26.237 1.00 80.25 310 PHE A CA 1
ATOM 2579 C C . PHE A 1 310 ? -1.804 8.249 25.400 1.00 80.25 310 PHE A C 1
ATOM 2581 O O . PHE A 1 310 ? -2.023 9.262 24.736 1.00 80.25 310 PHE A O 1
ATOM 2588 N N . TYR A 1 311 ? -0.616 7.633 25.365 1.00 82.75 311 TYR A N 1
ATOM 2589 C CA . TYR A 1 311 ? 0.515 8.102 24.556 1.00 82.75 311 TYR A CA 1
ATOM 2590 C C . TYR A 1 311 ? 0.173 8.219 23.062 1.00 82.75 311 TYR A C 1
ATOM 2592 O O . TYR A 1 311 ? 0.473 9.243 22.443 1.00 82.75 311 TYR A O 1
ATOM 2600 N N . TYR A 1 312 ? -0.467 7.201 22.478 1.00 86.50 312 TYR A N 1
ATOM 2601 C CA . TYR A 1 312 ? -0.864 7.244 21.067 1.00 86.50 312 TYR A CA 1
ATOM 2602 C C . TYR A 1 312 ? -2.028 8.208 20.817 1.00 86.50 312 TYR A C 1
ATOM 2604 O O . TYR A 1 312 ? -2.015 8.908 19.805 1.00 86.50 312 TYR A O 1
ATOM 2612 N N . GLY A 1 313 ? -2.950 8.366 21.774 1.00 84.94 313 GLY A N 1
ATOM 2613 C CA . GLY A 1 313 ? -3.957 9.431 21.726 1.00 84.94 313 GLY A CA 1
ATOM 2614 C C . GLY A 1 313 ? -3.332 10.830 21.612 1.00 84.94 313 GLY A C 1
ATOM 2615 O O . GLY A 1 313 ? -3.736 11.630 20.768 1.00 84.94 313 GLY A O 1
ATOM 2616 N N . LEU A 1 314 ? -2.278 11.119 22.386 1.00 83.81 314 LEU A N 1
ATOM 2617 C CA . LEU A 1 314 ? -1.553 12.396 22.289 1.00 83.81 314 LEU A CA 1
ATOM 2618 C C . LEU A 1 314 ? -0.842 12.585 20.940 1.00 83.81 314 LEU A C 1
ATOM 2620 O O . LEU A 1 314 ? -0.737 13.711 20.448 1.00 83.81 314 LEU A O 1
ATOM 2624 N N . LYS A 1 315 ? -0.342 11.508 20.322 1.00 89.56 315 LYS A N 1
ATOM 2625 C CA . LYS A 1 315 ? 0.241 11.575 18.971 1.00 89.56 315 LYS A CA 1
ATOM 2626 C C . LYS A 1 315 ? -0.801 12.010 17.945 1.00 89.56 315 LYS A C 1
ATOM 2628 O O . LYS A 1 315 ? -0.523 12.927 17.175 1.00 89.56 315 LYS A O 1
ATOM 2633 N N . MET A 1 316 ? -2.001 11.435 18.004 1.00 90.62 316 MET A N 1
ATOM 2634 C CA . MET A 1 316 ? -3.108 11.800 17.116 1.00 90.62 316 MET A CA 1
ATOM 2635 C C . MET A 1 316 ? -3.546 13.258 17.297 1.00 90.62 316 MET A C 1
ATOM 2637 O O . MET A 1 316 ? -3.786 13.940 16.304 1.00 90.62 316 MET A O 1
ATOM 2641 N N . ILE A 1 317 ? -3.593 13.774 18.533 1.00 87.12 317 ILE A N 1
ATOM 2642 C CA . ILE A 1 317 ? -3.929 15.187 18.809 1.00 87.12 317 ILE A CA 1
ATOM 2643 C C . ILE A 1 317 ? -2.964 16.143 18.103 1.00 87.12 317 ILE A C 1
ATOM 2645 O O . ILE A 1 317 ? -3.392 17.127 17.503 1.00 87.12 317 ILE A O 1
ATOM 2649 N N . ASN A 1 318 ? -1.662 15.855 18.145 1.00 86.25 318 ASN A N 1
ATOM 2650 C CA . ASN A 1 318 ? -0.671 16.713 17.498 1.00 86.25 318 ASN A CA 1
ATOM 2651 C C . ASN A 1 318 ? -0.859 16.749 15.978 1.00 86.25 318 ASN A C 1
ATOM 2653 O O . ASN A 1 318 ? -0.802 17.824 15.390 1.00 86.25 318 ASN A O 1
ATOM 2657 N N . ILE A 1 319 ? -1.110 15.595 15.354 1.00 87.44 319 ILE A N 1
ATOM 2658 C CA . ILE A 1 319 ? -1.283 15.508 13.899 1.00 87.44 319 ILE A CA 1
ATOM 2659 C C . ILE A 1 319 ? -2.613 16.131 13.465 1.00 87.44 319 ILE A C 1
ATOM 2661 O O . ILE A 1 319 ? -2.629 16.960 12.563 1.00 87.44 319 ILE A O 1
ATOM 2665 N N . THR A 1 320 ? -3.719 15.811 14.138 1.00 86.25 320 THR A N 1
ATOM 2666 C CA . THR A 1 320 ? -5.040 16.386 13.812 1.00 86.25 320 THR A CA 1
ATOM 2667 C C . THR A 1 320 ? -5.063 17.907 13.953 1.00 86.25 320 THR A C 1
ATOM 2669 O O . THR A 1 320 ? -5.670 18.586 13.128 1.00 86.25 320 THR A O 1
ATOM 2672 N N . LYS A 1 321 ? -4.322 18.464 14.920 1.00 82.69 321 LYS A N 1
ATOM 2673 C CA . LYS A 1 321 ? -4.124 19.914 15.042 1.00 82.69 321 LYS A CA 1
ATOM 2674 C C . LYS A 1 321 ? -3.347 20.522 13.866 1.00 82.69 321 LYS A C 1
ATOM 2676 O O . LYS A 1 321 ? -3.626 21.658 13.505 1.00 82.69 321 LYS A O 1
ATOM 2681 N N . ILE A 1 322 ? -2.378 19.799 13.298 1.00 83.50 322 ILE A N 1
ATOM 2682 C CA . ILE A 1 322 ? -1.614 20.249 12.121 1.00 83.50 322 ILE A CA 1
ATOM 2683 C C . ILE A 1 322 ? -2.492 20.227 10.866 1.00 83.50 322 ILE A C 1
ATOM 2685 O O . ILE A 1 322 ? -2.456 21.179 10.097 1.00 83.50 322 ILE A O 1
ATOM 2689 N N . ILE A 1 323 ? -3.282 19.164 10.678 1.00 83.81 323 ILE A N 1
ATOM 2690 C CA . ILE A 1 323 ? -4.176 19.014 9.518 1.00 83.81 323 ILE A CA 1
ATOM 2691 C C . ILE A 1 323 ? -5.343 20.015 9.573 1.00 83.81 323 ILE A C 1
ATOM 2693 O O . ILE A 1 323 ? -5.882 20.386 8.537 1.00 83.81 323 ILE A O 1
ATOM 2697 N N . GLY A 1 324 ? -5.741 20.460 10.769 1.00 80.81 324 GLY A N 1
ATOM 2698 C CA . GLY A 1 324 ? -6.934 21.292 10.947 1.00 80.81 324 GLY A CA 1
ATOM 2699 C C . GLY A 1 324 ? -8.236 20.484 10.951 1.00 80.81 324 GLY A C 1
ATOM 2700 O O . GLY A 1 324 ? -9.314 21.051 10.807 1.00 80.81 324 GLY A O 1
ATOM 2701 N N . ASP A 1 325 ? -8.162 19.164 11.151 1.00 83.06 325 ASP A N 1
ATOM 2702 C CA . ASP A 1 325 ? -9.346 18.314 11.298 1.00 83.06 325 ASP A CA 1
ATOM 2703 C C . ASP A 1 325 ? -9.879 18.398 12.737 1.00 83.06 325 ASP A C 1
ATOM 2705 O O . ASP A 1 325 ? -9.579 17.570 13.608 1.00 83.06 325 ASP A O 1
ATOM 2709 N N . TYR A 1 326 ? -10.668 19.442 12.995 1.00 82.44 326 TYR A N 1
ATOM 2710 C CA . TYR A 1 326 ? -11.274 19.711 14.299 1.00 82.44 326 TYR A CA 1
ATOM 2711 C C . TYR A 1 326 ? -12.272 18.629 14.734 1.00 82.44 326 TYR A C 1
ATOM 2713 O O . TYR A 1 326 ? -12.422 18.378 15.932 1.00 82.44 326 TYR A O 1
ATOM 2721 N N . SER A 1 327 ? -12.894 17.925 13.783 1.00 83.88 327 SER A N 1
ATOM 2722 C CA . SER A 1 327 ? -13.789 16.801 14.070 1.00 83.88 327 SER A CA 1
ATOM 2723 C C . SER A 1 327 ? -13.014 15.635 14.689 1.00 83.88 327 SER A C 1
ATOM 2725 O O . SER A 1 327 ? -13.347 15.168 15.784 1.00 83.88 327 SER A O 1
ATOM 2727 N N . ARG A 1 328 ? -11.936 15.183 14.029 1.00 85.19 328 ARG A N 1
ATOM 2728 C CA . ARG A 1 328 ? -11.067 14.116 14.555 1.00 85.19 328 ARG A CA 1
ATOM 2729 C C . ARG A 1 328 ? -10.336 14.559 15.819 1.00 85.19 328 ARG A C 1
ATOM 2731 O O . ARG A 1 328 ? -10.212 13.763 16.750 1.00 85.19 328 ARG A O 1
ATOM 2738 N N . LEU A 1 329 ? -9.890 15.814 15.894 1.00 87.75 329 LEU A N 1
ATOM 2739 C CA . LEU A 1 329 ? -9.269 16.375 17.098 1.00 87.75 329 LEU A CA 1
ATOM 2740 C C . LEU A 1 329 ? -10.213 16.283 18.306 1.00 87.75 329 LEU A C 1
ATOM 2742 O O . LEU A 1 329 ? -9.814 15.791 19.363 1.00 87.75 329 LEU A O 1
ATOM 2746 N N . GLY A 1 330 ? -11.469 16.702 18.131 1.00 86.69 330 GLY A N 1
ATOM 2747 C CA . GLY A 1 330 ? -12.509 16.618 19.153 1.00 86.69 330 GLY A CA 1
ATOM 2748 C C . GLY A 1 330 ? -12.752 15.185 19.628 1.00 86.69 330 GLY A C 1
ATOM 2749 O O . GLY A 1 330 ? -12.675 14.923 20.830 1.00 86.69 330 GLY A O 1
ATOM 2750 N N . LYS A 1 331 ? -12.946 14.243 18.691 1.00 87.44 331 LYS A N 1
ATOM 2751 C CA . LYS A 1 331 ? -13.093 12.803 18.987 1.00 87.44 331 LYS A CA 1
ATOM 2752 C C . LYS A 1 331 ? -11.914 12.273 19.811 1.00 87.44 331 LYS A C 1
ATOM 2754 O O . LYS A 1 331 ? -12.109 11.586 20.810 1.00 87.44 331 LYS A O 1
ATOM 2759 N N . ASN A 1 332 ? -10.684 12.615 19.430 1.00 87.50 332 ASN A N 1
ATOM 2760 C CA . ASN A 1 332 ? -9.482 12.142 20.120 1.00 87.50 332 ASN A CA 1
ATOM 2761 C C . ASN A 1 332 ? -9.366 12.674 21.550 1.00 87.50 332 ASN A C 1
ATOM 2763 O O . ASN A 1 332 ? -9.008 11.922 22.455 1.00 87.50 332 ASN A O 1
ATOM 2767 N N . ILE A 1 333 ? -9.687 13.949 21.768 1.00 87.88 333 ILE A N 1
ATOM 2768 C CA . ILE A 1 333 ? -9.684 14.554 23.107 1.00 87.88 333 ILE A CA 1
ATOM 2769 C C . ILE A 1 333 ? -10.743 13.904 23.992 1.00 87.88 333 ILE A C 1
ATOM 2771 O O . ILE A 1 333 ? -10.471 13.612 25.155 1.00 87.88 333 ILE A O 1
ATOM 2775 N N . ILE A 1 334 ? -11.916 13.615 23.430 1.00 88.62 334 ILE A N 1
ATOM 2776 C CA . ILE A 1 334 ? -12.985 12.907 24.129 1.00 88.62 334 ILE A CA 1
ATOM 2777 C C . ILE A 1 334 ? -12.543 11.496 24.537 1.00 88.62 334 ILE A C 1
ATOM 2779 O O . ILE A 1 334 ? -12.643 11.149 25.714 1.00 88.62 334 ILE A O 1
ATOM 2783 N N . ASN A 1 335 ? -11.963 10.728 23.610 1.00 88.19 335 ASN A N 1
ATOM 2784 C CA . ASN A 1 335 ? -11.431 9.391 23.891 1.00 88.19 335 ASN A CA 1
ATOM 2785 C C . ASN A 1 335 ? -10.370 9.419 25.005 1.00 88.19 335 ASN A C 1
ATOM 2787 O O . ASN A 1 335 ? -10.320 8.528 25.850 1.00 88.19 335 ASN A O 1
ATOM 2791 N N . ILE A 1 336 ? -9.509 10.441 25.032 1.00 87.56 336 ILE A N 1
ATOM 2792 C CA . ILE A 1 336 ? -8.542 10.629 26.121 1.00 87.56 336 ILE A CA 1
ATOM 2793 C C . ILE A 1 336 ? -9.245 10.964 27.443 1.00 87.56 336 ILE A C 1
ATOM 2795 O O . ILE A 1 336 ? -8.854 10.436 28.485 1.00 87.56 336 ILE A O 1
ATOM 2799 N N . GLY A 1 337 ? -10.277 11.806 27.413 1.00 88.44 337 GLY A N 1
ATOM 2800 C CA . GLY A 1 337 ? -11.107 12.105 28.579 1.00 88.44 337 GLY A CA 1
ATOM 2801 C C . GLY A 1 337 ? -11.721 10.844 29.191 1.00 88.44 337 GLY A C 1
ATOM 2802 O O . GLY A 1 337 ? -11.683 10.675 30.409 1.00 88.44 337 GLY A O 1
ATOM 2803 N N . GLU A 1 338 ? -12.206 9.922 28.361 1.00 87.44 338 GLU A N 1
ATOM 2804 C CA . GLU A 1 338 ? -12.760 8.639 28.806 1.00 87.44 338 GLU A CA 1
ATOM 2805 C C . GLU A 1 338 ? -11.687 7.756 29.468 1.00 87.44 338 GLU A C 1
ATOM 2807 O O . GLU A 1 338 ? -11.885 7.258 30.579 1.00 87.44 338 GLU A O 1
ATOM 2812 N N . LEU A 1 339 ? -10.498 7.648 28.858 1.00 85.88 339 LEU A N 1
ATOM 2813 C CA . LEU A 1 339 ? -9.349 6.943 29.450 1.00 85.88 339 LEU A CA 1
ATOM 2814 C C . LEU A 1 339 ? -8.946 7.528 30.814 1.00 85.88 339 LEU A C 1
ATOM 2816 O O . LEU A 1 339 ? -8.534 6.799 31.718 1.00 85.88 339 LEU A O 1
ATOM 2820 N N . LEU A 1 340 ? -9.050 8.849 30.973 1.00 84.25 340 LEU A N 1
ATOM 2821 C CA . LEU A 1 340 ? -8.773 9.532 32.236 1.00 84.25 340 LEU A CA 1
ATOM 2822 C C . LEU A 1 340 ? -9.851 9.260 33.289 1.00 84.25 340 LEU A C 1
ATOM 2824 O O . LEU A 1 340 ? -9.496 9.112 34.460 1.00 84.25 340 LEU A O 1
ATOM 2828 N N . CYS A 1 341 ? -11.123 9.133 32.893 1.00 86.31 341 CYS A N 1
ATOM 2829 C CA . CYS A 1 341 ? -12.203 8.712 33.794 1.00 86.31 341 CYS A CA 1
ATOM 2830 C C . CYS A 1 341 ? -11.915 7.326 34.379 1.00 86.31 341 CYS A C 1
ATOM 2832 O O . CYS A 1 341 ? -11.979 7.150 35.592 1.00 86.31 341 CYS A O 1
ATOM 2834 N N . GLN A 1 342 ? -11.482 6.375 33.547 1.00 81.19 342 GLN A N 1
ATOM 2835 C CA . GLN A 1 342 ? -11.119 5.023 33.997 1.00 81.19 342 GLN A CA 1
ATOM 2836 C C . GLN A 1 342 ? -9.903 4.980 34.925 1.00 81.19 342 GLN A C 1
ATOM 2838 O O . GLN A 1 342 ? -9.747 4.053 35.714 1.00 81.19 342 GLN A O 1
ATOM 2843 N N . LYS A 1 343 ? -9.015 5.975 34.833 1.00 82.50 343 LYS A N 1
ATOM 2844 C CA . LYS A 1 343 ? -7.888 6.157 35.760 1.00 82.50 343 LYS A CA 1
ATOM 2845 C C . LYS A 1 343 ? -8.247 6.989 36.986 1.00 82.50 343 LYS A C 1
ATOM 2847 O O . LYS A 1 343 ? -7.336 7.424 37.690 1.00 82.50 343 LYS A O 1
ATOM 2852 N N . GLU A 1 344 ? -9.534 7.253 37.200 1.00 84.44 344 GLU A N 1
ATOM 2853 C CA . GLU A 1 344 ? -10.064 8.079 38.288 1.00 84.44 344 GLU A CA 1
ATOM 2854 C C . GLU A 1 344 ? -9.481 9.509 38.298 1.00 84.44 344 GLU A C 1
ATOM 2856 O O . GLU A 1 344 ? -9.534 10.232 39.294 1.00 84.44 344 GLU A O 1
ATOM 2861 N N . LYS A 1 345 ? -8.946 9.977 37.160 1.00 82.19 345 LYS A N 1
ATOM 2862 C CA . LYS A 1 345 ? -8.389 11.328 36.991 1.00 82.19 345 LYS A CA 1
ATOM 2863 C C . LYS A 1 345 ? -9.463 12.309 36.530 1.00 82.19 345 LYS A C 1
ATOM 2865 O O . LYS A 1 345 ? -9.335 12.957 35.491 1.00 82.19 345 LYS A O 1
ATOM 2870 N N . LEU A 1 346 ? -10.511 12.442 37.340 1.00 86.50 346 LEU A N 1
ATOM 2871 C CA . LEU A 1 346 ? -11.726 13.192 37.001 1.00 86.50 346 LEU A CA 1
ATOM 2872 C C . LEU A 1 346 ? -11.473 14.675 36.679 1.00 86.50 346 LEU A C 1
ATOM 2874 O O . LEU A 1 346 ? -12.144 15.230 35.815 1.00 86.50 346 LEU A O 1
ATOM 2878 N N . ILE A 1 347 ? -10.494 15.319 37.327 1.00 84.94 347 ILE A N 1
ATOM 2879 C CA . ILE A 1 347 ? -10.144 16.727 37.054 1.00 84.94 347 ILE A CA 1
ATOM 2880 C C . ILE A 1 347 ? -9.650 16.888 35.609 1.00 84.94 347 ILE A C 1
ATOM 2882 O O . ILE A 1 347 ? -10.161 17.726 34.875 1.00 84.94 347 ILE A O 1
ATOM 2886 N N . LEU A 1 348 ? -8.718 16.034 35.176 1.00 79.88 348 LEU A N 1
ATOM 2887 C CA . LEU A 1 348 ? -8.166 16.076 33.818 1.00 79.88 348 LEU A CA 1
ATOM 2888 C C . LEU A 1 348 ? -9.208 15.669 32.764 1.00 79.88 348 LEU A C 1
ATOM 2890 O O . LEU A 1 348 ? -9.219 16.202 31.657 1.00 79.88 348 LEU A O 1
ATOM 2894 N N . ALA A 1 349 ? -10.111 14.744 33.101 1.00 87.56 349 ALA A N 1
ATOM 2895 C CA . ALA A 1 349 ? -11.223 14.393 32.222 1.00 87.56 349 ALA A CA 1
ATOM 2896 C C . ALA A 1 349 ? -12.182 15.582 32.010 1.00 87.56 349 ALA A C 1
ATOM 2898 O O . ALA A 1 349 ? -12.618 15.829 30.885 1.00 87.56 349 ALA A O 1
ATOM 2899 N N . LYS A 1 350 ? -12.445 16.378 33.056 1.00 87.12 350 LYS A N 1
ATOM 2900 C CA . LYS A 1 350 ? -13.220 17.626 32.942 1.00 87.12 350 LYS A CA 1
ATOM 2901 C C . LYS A 1 350 ? -12.499 18.698 32.122 1.00 87.12 350 LYS A C 1
ATOM 2903 O O . LYS A 1 350 ? -13.149 19.403 31.360 1.00 87.12 350 LYS A O 1
ATOM 2908 N N . GLU A 1 351 ? -11.173 18.785 32.192 1.00 88.25 351 GLU A N 1
ATOM 2909 C CA . GLU A 1 351 ? -10.408 19.654 31.283 1.00 88.25 351 GLU A CA 1
ATOM 2910 C C . GLU A 1 351 ? -10.583 19.233 29.814 1.00 88.25 351 GLU A C 1
ATOM 2912 O O . GLU A 1 351 ? -10.770 20.088 28.949 1.00 88.25 351 GLU A O 1
ATOM 2917 N N . CYS A 1 352 ? -10.606 17.926 29.522 1.00 88.50 352 CYS A N 1
ATOM 2918 C CA . CYS A 1 352 ? -10.859 17.423 28.165 1.00 88.50 352 CYS A CA 1
ATOM 2919 C C . CYS A 1 352 ? -12.244 17.837 27.648 1.00 88.50 352 CYS A C 1
ATOM 2921 O O . CYS A 1 352 ? -12.371 18.187 26.476 1.00 88.50 352 CYS A O 1
ATOM 2923 N N . VAL A 1 353 ? -13.263 17.859 28.514 1.00 90.19 353 VAL A N 1
ATOM 2924 C CA . VAL A 1 353 ? -14.603 18.369 28.179 1.00 90.19 353 VAL A CA 1
ATOM 2925 C C . VAL A 1 353 ? -14.552 19.843 27.775 1.00 90.19 353 VAL A C 1
ATOM 2927 O O . VAL A 1 353 ? -15.117 20.209 26.744 1.00 90.19 353 VAL A O 1
ATOM 2930 N N . GLU A 1 354 ? -13.872 20.693 28.546 1.00 88.81 354 GLU A N 1
ATOM 2931 C CA . GLU A 1 354 ? -13.768 22.127 28.235 1.00 88.81 354 GLU A CA 1
ATOM 2932 C C . GLU A 1 354 ? -13.017 22.371 26.920 1.00 88.81 354 GLU A C 1
ATOM 2934 O O . GLU A 1 354 ? -13.457 23.166 26.084 1.00 88.81 354 GLU A O 1
ATOM 2939 N N . ILE A 1 355 ? -11.937 21.621 26.675 1.00 88.56 355 ILE A N 1
ATOM 2940 C CA . ILE A 1 355 ? -11.209 21.696 25.404 1.00 88.56 355 ILE A CA 1
ATOM 2941 C C . ILE A 1 355 ? -12.103 21.222 24.251 1.00 88.56 355 ILE A C 1
ATOM 2943 O O . ILE A 1 355 ? -12.213 21.925 23.246 1.00 88.56 355 ILE A O 1
ATOM 2947 N N . ALA A 1 356 ? -12.781 20.079 24.388 1.00 88.50 356 ALA A N 1
ATOM 2948 C CA . ALA A 1 356 ? -13.689 19.571 23.363 1.00 88.50 356 ALA A CA 1
ATOM 2949 C C . ALA A 1 356 ? -14.778 20.608 23.040 1.00 88.50 356 ALA A C 1
ATOM 2951 O O . ALA A 1 356 ? -15.007 20.930 21.875 1.00 88.50 356 ALA A O 1
ATOM 2952 N N . ARG A 1 357 ? -15.394 21.224 24.053 1.00 87.06 357 ARG A N 1
ATOM 2953 C CA . ARG A 1 357 ? -16.386 22.290 23.851 1.00 87.06 357 ARG A CA 1
ATOM 2954 C C . ARG A 1 357 ? -15.825 23.477 23.074 1.00 87.06 357 ARG A C 1
ATOM 2956 O O . ARG A 1 357 ? -16.518 23.979 22.195 1.00 87.06 357 ARG A O 1
ATOM 2963 N N . SER A 1 358 ? -14.590 23.899 23.345 1.00 88.06 358 SER A N 1
ATOM 2964 C CA . SER A 1 358 ? -13.952 24.980 22.580 1.00 88.06 358 SER A CA 1
ATOM 2965 C C . SER A 1 358 ? -13.774 24.625 21.095 1.00 88.06 358 SER A C 1
ATOM 2967 O O . SER A 1 358 ? -13.920 25.491 20.238 1.00 88.06 358 SER A O 1
ATOM 2969 N N . ILE A 1 359 ? -13.549 23.342 20.782 1.00 87.25 359 ILE A N 1
ATOM 2970 C CA . ILE A 1 359 ? -13.377 22.838 19.411 1.00 87.25 359 ILE A CA 1
ATOM 2971 C C . ILE A 1 359 ? -14.696 22.827 18.635 1.00 87.25 359 ILE A C 1
ATOM 2973 O O . ILE A 1 359 ? -14.679 23.008 17.422 1.00 87.25 359 ILE A O 1
ATOM 2977 N N . SER A 1 360 ? -15.839 22.677 19.314 1.00 84.81 360 SER A N 1
ATOM 2978 C CA . SER A 1 360 ? -17.151 22.625 18.650 1.00 84.81 360 SER A CA 1
ATOM 2979 C C . SER A 1 360 ? -17.451 23.841 17.764 1.00 84.81 360 SER A C 1
ATOM 2981 O O . SER A 1 360 ? -18.145 23.697 16.766 1.00 84.81 360 SER A O 1
ATOM 2983 N N . GLY A 1 361 ? -16.890 25.016 18.077 1.00 82.50 361 GLY A N 1
ATOM 2984 C CA . GLY A 1 361 ? -17.048 26.229 17.267 1.00 82.50 361 GLY A CA 1
ATOM 2985 C C . GLY A 1 361 ? -16.295 26.222 15.931 1.00 82.50 361 GLY A C 1
ATOM 2986 O O . GLY A 1 361 ? -16.500 27.132 15.138 1.00 82.50 361 GLY A O 1
ATOM 2987 N N . TYR A 1 362 ? -15.440 25.224 15.690 1.00 83.12 362 TYR A N 1
ATOM 2988 C CA . TYR A 1 362 ? -14.638 25.060 14.472 1.00 83.12 362 TYR A CA 1
ATOM 2989 C C . TYR A 1 362 ? -15.092 23.861 13.618 1.00 83.12 362 TYR A C 1
ATOM 2991 O O . TYR A 1 362 ? -14.377 23.437 12.712 1.00 83.12 362 TYR A O 1
ATOM 2999 N N . ILE A 1 363 ? -16.234 23.247 13.945 1.00 83.12 363 ILE A N 1
ATOM 3000 C CA . ILE A 1 363 ? -16.794 22.124 13.187 1.00 83.12 363 ILE A CA 1
ATOM 3001 C C . ILE A 1 363 ? -17.901 22.660 12.275 1.00 83.12 363 ILE A C 1
ATOM 3003 O O . ILE A 1 363 ? -19.000 22.973 12.728 1.00 83.12 363 ILE A O 1
ATOM 3007 N N . ASP A 1 364 ? -17.611 22.725 10.977 1.00 74.94 364 ASP A N 1
ATOM 3008 C CA . ASP A 1 364 ? -18.433 23.480 10.020 1.00 74.94 364 ASP A CA 1
ATOM 3009 C C . ASP A 1 364 ? -19.586 22.687 9.388 1.00 74.94 364 ASP A C 1
ATOM 3011 O O . ASP A 1 364 ? -20.439 23.261 8.712 1.00 74.94 364 ASP A O 1
ATOM 3015 N N . ASN A 1 365 ? -19.645 21.365 9.585 1.00 77.88 365 ASN A N 1
ATOM 3016 C CA . ASN A 1 365 ? -20.678 20.528 8.976 1.00 77.88 365 ASN A CA 1
ATOM 3017 C C . ASN A 1 365 ? -21.520 19.780 10.026 1.00 77.88 365 ASN A C 1
ATOM 3019 O O . ASN A 1 365 ? -21.009 19.270 11.027 1.00 77.88 365 ASN A O 1
ATOM 3023 N N . LYS A 1 366 ? -22.834 19.688 9.767 1.00 80.62 366 LYS A N 1
ATOM 3024 C CA . LYS A 1 366 ? -23.826 19.078 10.674 1.00 80.62 366 LYS A CA 1
ATOM 3025 C C . LYS A 1 366 ? -23.509 17.625 11.027 1.00 80.62 366 LYS A C 1
ATOM 3027 O O . LYS A 1 366 ? -23.812 17.192 12.134 1.00 80.62 366 LYS A O 1
ATOM 3032 N N . ARG A 1 367 ? -22.889 16.886 10.105 1.00 80.31 367 ARG A N 1
ATOM 3033 C CA . ARG A 1 367 ? -22.534 15.476 10.278 1.00 80.31 367 ARG A CA 1
ATOM 3034 C C . ARG A 1 367 ? -21.410 15.301 11.300 1.00 80.31 367 ARG A C 1
ATOM 3036 O O . ARG A 1 367 ? -21.595 14.641 12.311 1.00 80.31 367 ARG A O 1
ATOM 3043 N N . SER A 1 368 ? -20.258 15.925 11.087 1.00 83.62 368 SER A N 1
ATOM 3044 C CA . SER A 1 368 ? -19.150 15.952 12.047 1.00 83.62 368 SER A CA 1
ATOM 3045 C C . SER A 1 368 ? -19.610 16.482 13.402 1.00 83.62 368 SER A C 1
ATOM 3047 O O . SER A 1 368 ? -19.217 15.949 14.439 1.00 83.62 368 SER A O 1
ATOM 3049 N N . MET A 1 369 ? -20.497 17.480 13.402 1.00 88.62 369 MET A N 1
ATOM 3050 C CA . MET A 1 369 ? -21.066 18.036 14.625 1.00 88.62 369 MET A CA 1
ATOM 3051 C C . MET A 1 369 ? -21.958 17.032 15.373 1.00 88.62 369 MET A C 1
ATOM 3053 O O . MET A 1 369 ? -21.908 16.972 16.602 1.00 88.62 369 MET A O 1
ATOM 3057 N N . SER A 1 370 ? -22.736 16.210 14.660 1.00 89.19 370 SER A N 1
ATOM 3058 C CA . SER A 1 370 ? -23.583 15.181 15.270 1.00 89.19 370 SER A CA 1
ATOM 3059 C C . SER A 1 370 ? -22.752 14.076 15.925 1.00 89.19 370 SER A C 1
ATOM 3061 O O . SER A 1 370 ? -22.989 13.756 17.090 1.00 89.19 370 SER A O 1
ATOM 3063 N N . PHE A 1 371 ? -21.714 13.572 15.245 1.00 86.00 371 PHE A N 1
ATOM 3064 C CA . PHE A 1 371 ? -20.756 12.625 15.828 1.00 86.00 371 PHE A CA 1
ATOM 3065 C C . PHE A 1 371 ? -20.007 13.228 17.016 1.00 86.00 371 PHE A C 1
ATOM 3067 O O . PHE A 1 371 ? -19.780 12.557 18.021 1.00 86.00 371 PHE A O 1
ATOM 3074 N N . PHE A 1 372 ? -19.617 14.498 16.926 1.00 89.94 372 PHE A N 1
ATOM 3075 C CA . PHE A 1 372 ? -18.946 15.184 18.021 1.00 89.94 372 PHE A CA 1
ATOM 3076 C C . PHE A 1 372 ? -19.842 15.276 19.268 1.00 89.94 372 PHE A C 1
ATOM 3078 O O . PHE A 1 372 ? -19.378 14.991 20.372 1.00 89.94 372 PHE A O 1
ATOM 3085 N N . PHE A 1 373 ? -21.122 15.632 19.111 1.00 93.25 373 PHE A N 1
ATOM 3086 C CA . PHE A 1 373 ? -22.062 15.670 20.234 1.00 93.25 373 PHE A CA 1
ATOM 3087 C C . PHE A 1 373 ? -22.325 14.291 20.831 1.00 93.25 373 PHE A C 1
ATOM 3089 O O . PHE A 1 373 ? -22.371 14.181 22.052 1.00 93.25 373 PHE A O 1
ATOM 3096 N N . ASP A 1 374 ? -22.438 13.253 20.007 1.00 89.81 374 ASP A N 1
ATOM 3097 C CA . ASP A 1 374 ? -22.628 11.879 20.480 1.00 89.81 374 ASP A CA 1
ATOM 3098 C C . ASP A 1 374 ? -21.450 11.435 21.366 1.00 89.81 374 ASP A C 1
ATOM 3100 O O . ASP A 1 374 ? -21.627 11.039 22.516 1.00 89.81 374 ASP A O 1
ATOM 3104 N N . ASN A 1 375 ? -20.218 11.658 20.895 1.00 90.25 375 ASN A N 1
ATOM 3105 C CA . ASN A 1 375 ? -19.007 11.376 21.670 1.00 90.25 375 ASN A CA 1
ATOM 3106 C C . ASN A 1 375 ? -18.932 12.212 22.962 1.00 90.25 375 ASN A C 1
ATOM 3108 O O . ASN A 1 375 ? -18.542 11.709 24.016 1.00 90.25 375 ASN A O 1
ATOM 3112 N N . LEU A 1 376 ? -19.315 13.492 22.922 1.00 92.38 376 LEU A N 1
ATOM 3113 C CA . LEU A 1 376 ? -19.317 14.330 24.122 1.00 92.38 376 LEU A CA 1
ATOM 3114 C C . LEU A 1 376 ? -20.357 13.840 25.146 1.00 92.38 376 LEU A C 1
ATOM 3116 O O . LEU A 1 376 ? -20.104 13.901 26.350 1.00 92.38 376 LEU A O 1
ATOM 3120 N N . GLY A 1 377 ? -21.492 13.319 24.670 1.00 93.38 377 GLY A N 1
ATOM 3121 C CA . GLY A 1 377 ? -22.485 12.624 25.485 1.00 93.38 377 GLY A CA 1
ATOM 3122 C C . GLY A 1 377 ? -21.889 11.416 26.208 1.00 93.38 377 GLY A C 1
ATOM 3123 O O . GLY A 1 377 ? -22.060 11.304 27.423 1.00 93.38 377 GLY A O 1
ATOM 3124 N N . LEU A 1 378 ? -21.102 10.598 25.502 1.00 90.81 378 LEU A N 1
ATOM 3125 C CA . LEU A 1 378 ? -20.394 9.449 26.077 1.00 90.81 378 LEU A CA 1
ATOM 3126 C C . LEU A 1 378 ? -19.399 9.861 27.171 1.00 90.81 378 LEU A C 1
ATOM 3128 O O . LEU A 1 378 ? -19.360 9.249 28.235 1.00 90.81 378 LEU A O 1
ATOM 3132 N N . LEU A 1 379 ? -18.640 10.943 26.974 1.00 92.81 379 LEU A N 1
ATOM 3133 C CA . LEU A 1 379 ? -17.724 11.436 28.009 1.00 92.81 379 LEU A CA 1
ATOM 3134 C C . LEU A 1 379 ? -18.463 11.929 29.259 1.00 92.81 379 LEU A C 1
ATOM 3136 O O . LEU A 1 379 ? -18.041 11.639 30.378 1.00 92.81 379 LEU A O 1
ATOM 3140 N N . TYR A 1 380 ? -19.572 12.656 29.093 1.00 93.88 380 TYR A N 1
ATOM 3141 C CA . TYR A 1 380 ? -20.401 13.064 30.230 1.00 93.88 380 TYR A CA 1
ATOM 3142 C C . TYR A 1 380 ? -21.047 11.869 30.936 1.00 93.88 380 TYR A C 1
ATOM 3144 O O . TYR A 1 380 ? -21.143 11.885 32.164 1.00 93.88 380 TYR A O 1
ATOM 3152 N N . PHE A 1 381 ? -21.440 10.832 30.191 1.00 92.00 381 PHE A N 1
ATOM 3153 C CA . PHE A 1 381 ? -21.926 9.573 30.751 1.00 92.00 381 PHE A CA 1
ATOM 3154 C C . PHE A 1 381 ? -20.855 8.913 31.627 1.00 92.00 381 PHE A C 1
ATOM 3156 O O . PHE A 1 381 ? -21.116 8.630 32.794 1.00 92.00 381 PHE A O 1
ATOM 3163 N N . SER A 1 382 ? -19.623 8.790 31.123 1.00 90.56 382 SER A N 1
ATOM 3164 C CA . SER A 1 382 ? -18.474 8.249 31.867 1.00 90.56 382 SER A CA 1
ATOM 3165 C C . SER A 1 382 ? -18.073 9.085 33.090 1.00 90.56 382 SER A C 1
ATOM 3167 O O . SER A 1 382 ? -17.501 8.556 34.041 1.00 90.56 382 SER A O 1
ATOM 3169 N N . LEU A 1 383 ? -18.386 10.385 33.100 1.00 91.56 383 LEU A N 1
ATOM 3170 C CA . LEU A 1 383 ? -18.213 11.274 34.257 1.00 91.56 383 LEU A CA 1
ATOM 3171 C C . LEU A 1 383 ? -19.359 11.179 35.283 1.00 91.56 383 LEU A C 1
ATOM 3173 O O . LEU A 1 383 ? -19.278 11.818 36.334 1.00 91.56 383 LEU A O 1
ATOM 3177 N N . GLY A 1 384 ? -20.428 10.434 34.984 1.00 89.94 384 GLY A N 1
ATOM 3178 C CA . GLY A 1 384 ? -21.645 10.357 35.798 1.00 89.94 384 GLY A CA 1
ATOM 3179 C C . GLY A 1 384 ? -22.551 11.593 35.700 1.00 89.94 384 GLY A C 1
ATOM 3180 O O . GLY A 1 384 ? -23.503 11.728 36.466 1.00 89.94 384 GLY A O 1
ATOM 3181 N N . GLU A 1 385 ? -22.291 12.516 34.768 1.00 93.88 385 GLU A N 1
ATOM 3182 C CA . GLU A 1 385 ? -23.100 13.722 34.544 1.00 93.88 385 GLU A CA 1
ATOM 3183 C C . GLU A 1 385 ? -24.245 13.429 33.550 1.00 93.88 385 GLU A C 1
ATOM 3185 O O . GLU A 1 385 ? -24.333 14.003 32.460 1.00 93.88 385 GLU A O 1
ATOM 3190 N N . TYR A 1 386 ? -25.139 12.516 33.941 1.00 93.81 386 TYR A N 1
ATOM 3191 C CA . TYR A 1 386 ? -26.167 11.908 33.084 1.00 93.81 386 TYR A CA 1
ATOM 3192 C C . TYR A 1 386 ? -27.137 12.896 32.415 1.00 93.81 386 TYR A C 1
ATOM 3194 O O . TYR A 1 386 ? -27.506 12.704 31.256 1.00 93.81 386 TYR A O 1
ATOM 3202 N N . ASP A 1 387 ? -27.518 13.986 33.088 1.00 93.50 387 ASP A N 1
ATOM 3203 C CA . ASP A 1 387 ? -28.401 15.000 32.490 1.00 93.50 387 ASP A CA 1
ATOM 3204 C C . ASP A 1 387 ? -27.736 15.714 31.306 1.00 93.50 387 ASP A C 1
ATOM 3206 O O . ASP A 1 387 ? -28.385 15.995 30.295 1.00 93.50 387 ASP A O 1
ATOM 3210 N N . LYS A 1 388 ? -26.424 15.974 31.397 1.00 94.38 388 LYS A N 1
ATOM 3211 C CA . LYS A 1 388 ? -25.659 16.562 30.290 1.00 94.38 388 LYS A CA 1
ATOM 3212 C C . LYS A 1 388 ? -25.446 15.547 29.175 1.00 94.38 388 LYS A C 1
ATOM 3214 O O . LYS A 1 388 ? -25.583 15.920 28.012 1.00 94.38 388 LYS A O 1
ATOM 3219 N N . ALA A 1 389 ? -25.177 14.284 29.516 1.00 94.88 389 ALA A N 1
ATOM 3220 C CA . ALA A 1 389 ? -25.092 13.205 28.533 1.00 94.88 389 ALA A CA 1
ATOM 3221 C C . ALA A 1 389 ? -26.372 13.134 27.682 1.00 94.88 389 ALA A C 1
ATOM 3223 O O . ALA A 1 389 ? -26.297 13.210 26.456 1.00 94.88 389 ALA A O 1
ATOM 3224 N N . ASN A 1 390 ? -27.549 13.143 28.326 1.00 93.62 390 ASN A N 1
ATOM 3225 C CA . ASN A 1 390 ? -28.843 13.172 27.637 1.00 93.62 390 ASN A CA 1
ATOM 3226 C C . ASN A 1 390 ? -28.968 14.376 26.689 1.00 93.62 390 ASN A C 1
ATOM 3228 O O . ASN A 1 390 ? -29.359 14.219 25.537 1.00 93.62 390 ASN A O 1
ATOM 3232 N N . GLN A 1 391 ? -28.618 15.585 27.147 1.00 95.25 391 GLN A N 1
ATOM 3233 C CA . GLN A 1 391 ? -28.699 16.795 26.317 1.00 95.25 391 GLN A CA 1
ATOM 3234 C C . GLN A 1 391 ? -27.853 16.691 25.041 1.00 95.25 391 GLN A C 1
ATOM 3236 O O . GLN A 1 391 ? -28.289 17.141 23.981 1.00 95.25 391 GLN A O 1
ATOM 3241 N N . PHE A 1 392 ? -26.648 16.124 25.130 1.00 95.06 392 PHE A N 1
ATOM 3242 C CA . PHE A 1 392 ? -25.764 15.976 23.975 1.00 95.06 392 PHE A CA 1
ATOM 3243 C C . PHE A 1 392 ? -26.190 14.838 23.043 1.00 95.06 392 PHE A C 1
ATOM 3245 O O . PHE A 1 392 ? -26.209 15.056 21.831 1.00 95.06 392 PHE A O 1
ATOM 3252 N N . TYR A 1 393 ? -26.646 13.697 23.570 1.00 94.88 393 TYR A N 1
ATOM 3253 C CA . TYR A 1 393 ? -27.228 12.636 22.739 1.00 94.88 393 TYR A CA 1
ATOM 3254 C C . TYR A 1 393 ? -28.467 13.113 21.967 1.00 94.88 393 TYR A C 1
ATOM 3256 O O . TYR A 1 393 ? -28.594 12.832 20.777 1.00 94.88 393 TYR A O 1
ATOM 3264 N N . GLN A 1 394 ? -29.338 13.910 22.594 1.00 93.94 394 GLN A N 1
ATOM 3265 C CA . GLN A 1 394 ? -30.511 14.495 21.931 1.00 93.94 394 GLN A CA 1
ATOM 3266 C C . GLN A 1 394 ? -30.119 15.482 20.818 1.00 93.94 394 GLN A C 1
ATOM 3268 O O . GLN A 1 394 ? -30.689 15.454 19.728 1.00 93.94 394 GLN A O 1
ATOM 3273 N N . LYS A 1 395 ? -29.095 16.321 21.040 1.00 94.62 395 LYS A N 1
ATOM 3274 C CA . LYS A 1 395 ? -28.543 17.190 19.983 1.00 94.62 395 LYS A CA 1
ATOM 3275 C C . LYS A 1 395 ? -27.986 16.384 18.809 1.00 94.62 395 LYS A C 1
ATOM 3277 O O . LYS A 1 395 ? -28.227 16.749 17.661 1.00 94.62 395 LYS A O 1
ATOM 3282 N N . ALA A 1 396 ? -27.262 15.300 19.089 1.00 94.25 396 ALA A N 1
ATOM 3283 C CA . ALA A 1 396 ? -26.752 14.402 18.058 1.00 94.25 396 ALA A CA 1
ATOM 3284 C C . ALA A 1 396 ? -27.895 13.743 17.267 1.00 94.25 396 ALA A C 1
ATOM 3286 O O . ALA A 1 396 ? -27.851 13.733 16.040 1.00 94.25 396 ALA A O 1
ATOM 3287 N N . TYR A 1 397 ? -28.942 13.273 17.952 1.00 94.19 397 TYR A N 1
ATOM 3288 C CA . TYR A 1 397 ? -30.129 12.664 17.346 1.00 94.19 397 TYR A CA 1
ATOM 3289 C C . TYR A 1 397 ? -30.875 13.619 16.400 1.00 94.19 397 TYR A C 1
ATOM 3291 O O . TYR A 1 397 ? -31.243 13.222 15.294 1.00 94.19 397 TYR A O 1
ATOM 3299 N N . ILE A 1 398 ? -31.063 14.887 16.788 1.00 93.62 398 ILE A N 1
ATOM 3300 C CA . ILE A 1 398 ? -31.704 15.900 15.929 1.00 93.62 398 ILE A CA 1
ATOM 3301 C C . ILE A 1 398 ? -30.889 16.108 14.650 1.00 93.62 398 ILE A C 1
ATOM 3303 O O . ILE A 1 398 ? -31.435 16.019 13.553 1.00 93.62 398 ILE A O 1
ATOM 3307 N N . LEU A 1 399 ? -29.575 16.319 14.776 1.00 89.44 399 LEU A N 1
ATOM 3308 C CA . LEU A 1 399 ? -28.714 16.522 13.609 1.00 89.44 399 LEU A CA 1
ATOM 3309 C C . LEU A 1 399 ? -28.661 15.286 12.704 1.00 89.44 399 LEU A C 1
ATOM 3311 O O . LEU A 1 399 ? -28.699 15.439 11.487 1.00 89.44 399 LEU A O 1
ATOM 3315 N N . LYS A 1 400 ? -28.604 14.076 13.279 1.00 88.25 400 LYS A N 1
ATOM 3316 C CA . LYS A 1 400 ? -28.635 12.809 12.531 1.00 88.25 400 LYS A CA 1
ATOM 3317 C C . LYS A 1 400 ? -29.959 12.622 11.774 1.00 88.25 400 LYS A C 1
ATOM 3319 O O . LYS A 1 400 ? -29.927 12.172 10.633 1.00 88.25 400 LYS A O 1
ATOM 3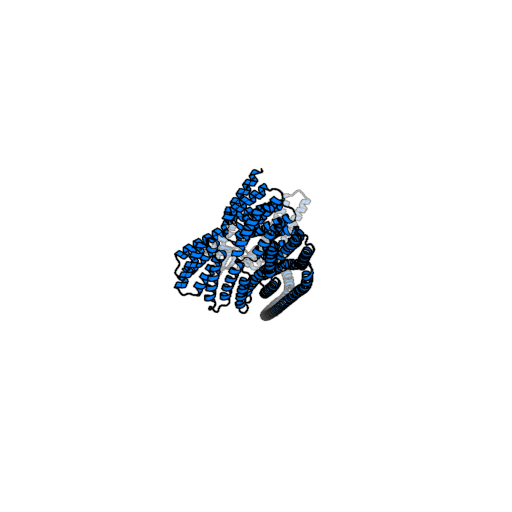324 N N . ASN A 1 401 ? -31.092 13.052 12.337 1.00 85.56 401 ASN A N 1
ATOM 3325 C CA . ASN A 1 401 ? -32.375 13.107 11.621 1.00 85.56 401 ASN A CA 1
ATOM 3326 C C . ASN A 1 401 ? -32.376 14.128 10.478 1.00 85.56 401 ASN A C 1
ATOM 3328 O O . ASN A 1 401 ? -32.818 13.803 9.380 1.00 85.56 401 ASN A O 1
ATOM 3332 N N . GLU A 1 402 ? -31.859 15.339 10.703 1.00 84.81 402 GLU A N 1
ATOM 3333 C CA . GLU A 1 402 ? -31.792 16.373 9.658 1.00 84.81 402 GLU A CA 1
ATOM 3334 C C . GLU A 1 402 ? -30.964 15.939 8.440 1.00 84.81 402 GLU A C 1
ATOM 3336 O O . GLU A 1 402 ? -31.274 16.341 7.321 1.00 84.81 402 GLU A O 1
ATOM 3341 N N . ILE A 1 403 ? -29.920 15.131 8.650 1.00 79.62 403 ILE A N 1
ATOM 3342 C CA . ILE A 1 403 ? -29.072 14.589 7.575 1.00 79.62 403 ILE A CA 1
ATOM 3343 C C . ILE A 1 403 ? -29.496 13.182 7.116 1.00 79.62 403 ILE A C 1
ATOM 3345 O O . ILE A 1 403 ? -28.808 12.591 6.288 1.00 79.62 403 ILE A O 1
ATOM 3349 N N . ASN A 1 404 ? -30.600 12.647 7.650 1.00 76.62 404 ASN A N 1
ATOM 3350 C CA . ASN A 1 404 ? -31.133 11.313 7.352 1.00 76.62 404 ASN A CA 1
ATOM 3351 C C . ASN A 1 404 ? -30.119 10.159 7.554 1.00 76.62 404 ASN A C 1
ATOM 3353 O O . ASN A 1 404 ? -30.099 9.183 6.803 1.00 76.62 404 ASN A O 1
ATOM 3357 N N . ASP A 1 405 ? -29.264 10.260 8.575 1.00 77.38 405 ASP A N 1
ATOM 3358 C CA . ASP A 1 405 ? -28.288 9.226 8.943 1.00 77.38 405 ASP A CA 1
ATOM 3359 C C . ASP A 1 405 ? -28.955 8.133 9.793 1.00 77.38 405 ASP A C 1
ATOM 3361 O O . ASP A 1 405 ? -28.855 8.128 11.021 1.00 77.38 405 ASP A O 1
ATOM 3365 N N . LYS A 1 406 ? -29.662 7.201 9.140 1.00 80.50 406 LYS A N 1
ATOM 3366 C CA . LYS A 1 406 ? -30.395 6.102 9.803 1.00 80.50 406 LYS A CA 1
ATOM 3367 C C . LYS A 1 406 ? -29.511 5.251 10.719 1.00 80.50 406 LYS A C 1
ATOM 3369 O O . LYS A 1 406 ? -29.943 4.881 11.813 1.00 80.50 406 LYS A O 1
ATOM 3374 N N . ARG A 1 407 ? -28.264 4.988 10.309 1.00 81.75 407 ARG A N 1
ATOM 3375 C CA . ARG A 1 407 ? -27.292 4.233 11.113 1.00 81.75 407 ARG A CA 1
ATOM 3376 C C . ARG A 1 407 ? -26.912 5.007 12.368 1.00 81.75 407 ARG A C 1
ATOM 3378 O O . ARG A 1 407 ? -27.027 4.477 13.473 1.00 81.75 407 ARG A O 1
ATOM 3385 N N . GLY A 1 408 ? -26.545 6.277 12.211 1.00 83.50 408 GLY A N 1
ATOM 3386 C CA . GLY A 1 408 ? -26.248 7.157 13.333 1.00 83.50 408 GLY A CA 1
ATOM 3387 C C . GLY A 1 408 ? -27.441 7.342 14.273 1.00 83.50 408 GLY A C 1
ATOM 3388 O O . GLY A 1 408 ? -27.235 7.433 15.486 1.00 83.50 408 GLY A O 1
ATOM 3389 N N . ILE A 1 409 ? -28.672 7.384 13.748 1.00 88.12 409 ILE A N 1
ATOM 3390 C CA . ILE A 1 409 ? -29.908 7.445 14.543 1.00 88.12 409 ILE A CA 1
ATOM 3391 C C . ILE A 1 409 ? -30.024 6.209 15.438 1.00 88.12 409 ILE A C 1
ATOM 3393 O O . ILE A 1 409 ? -30.217 6.370 16.643 1.00 88.12 409 ILE A O 1
ATOM 3397 N N . ALA A 1 410 ? -29.853 5.001 14.890 1.00 88.50 410 ALA A N 1
ATOM 3398 C CA . ALA A 1 410 ? -29.898 3.764 15.671 1.00 88.50 410 ALA A CA 1
ATOM 3399 C C . ALA A 1 410 ? -28.831 3.746 16.785 1.00 88.50 410 ALA A C 1
ATOM 3401 O O . ALA A 1 410 ? -29.140 3.401 17.925 1.00 88.50 410 ALA A O 1
ATOM 3402 N N . GLU A 1 411 ? -27.604 4.198 16.498 1.00 88.94 411 GLU A N 1
ATOM 3403 C CA . GLU A 1 411 ? -26.535 4.336 17.504 1.00 88.94 411 GLU A CA 1
ATOM 3404 C C . GLU A 1 411 ? -26.877 5.364 18.597 1.00 88.94 411 GLU A C 1
ATOM 3406 O O . GLU A 1 411 ? -26.680 5.095 19.781 1.00 88.94 411 GLU A O 1
ATOM 3411 N N . CYS A 1 412 ? -27.445 6.519 18.233 1.00 92.00 412 CYS A N 1
ATOM 3412 C CA . CYS A 1 412 ? -27.898 7.518 19.206 1.00 92.00 412 CYS A CA 1
ATOM 3413 C C . CYS A 1 412 ? -29.009 6.966 20.106 1.00 92.00 412 CYS A C 1
ATOM 3415 O O . CYS A 1 412 ? -28.961 7.148 21.320 1.00 92.00 412 CYS A O 1
ATOM 3417 N N . LEU A 1 413 ? -30.007 6.294 19.525 1.00 93.81 413 LEU A N 1
ATOM 3418 C CA . LEU A 1 413 ? -31.103 5.681 20.278 1.00 93.81 413 LEU A CA 1
ATOM 3419 C C . LEU A 1 413 ? -30.573 4.606 21.234 1.00 93.81 413 LEU A C 1
ATOM 3421 O O . LEU A 1 413 ? -30.983 4.573 22.392 1.00 93.81 413 LEU A O 1
ATOM 3425 N N . LYS A 1 414 ? -29.600 3.799 20.793 1.00 93.88 414 LYS A N 1
ATOM 3426 C CA . LYS A 1 414 ? -28.881 2.839 21.640 1.00 93.88 414 LYS A CA 1
ATOM 3427 C C . LYS A 1 414 ? -28.223 3.525 22.846 1.00 93.88 414 LYS A C 1
ATOM 3429 O O . LYS A 1 414 ? -28.450 3.103 23.978 1.00 93.88 414 LYS A O 1
ATOM 3434 N N . ASN A 1 415 ? -27.465 4.601 22.619 1.00 93.56 415 ASN A N 1
ATOM 3435 C CA . ASN A 1 415 ? -26.778 5.345 23.683 1.00 93.56 415 ASN A CA 1
ATOM 3436 C C . ASN A 1 415 ? -27.770 6.004 24.667 1.00 93.56 415 ASN A C 1
ATOM 3438 O O . ASN A 1 415 ? -27.543 6.007 25.878 1.00 93.56 415 ASN A O 1
ATOM 3442 N N . ILE A 1 416 ? -28.897 6.529 24.167 1.00 93.50 416 ILE A N 1
ATOM 3443 C CA . ILE A 1 416 ? -29.977 7.090 25.000 1.00 93.50 416 ILE A CA 1
ATOM 3444 C C . ILE A 1 416 ? -30.650 5.988 25.830 1.00 93.50 416 ILE A C 1
ATOM 3446 O O . ILE A 1 416 ? -30.903 6.188 27.018 1.00 93.50 416 ILE A O 1
ATOM 3450 N N . ALA A 1 417 ? -30.915 4.822 25.239 1.00 93.38 417 ALA A N 1
ATOM 3451 C CA . ALA A 1 417 ? -31.498 3.691 25.952 1.00 93.38 417 ALA A CA 1
ATOM 3452 C C . ALA A 1 417 ? -30.572 3.184 27.065 1.00 93.38 417 ALA A C 1
ATOM 3454 O O . ALA A 1 417 ? -31.026 3.001 28.193 1.00 93.38 417 ALA A O 1
ATOM 3455 N N . GLU A 1 418 ? -29.275 3.023 26.789 1.00 93.19 418 GLU A N 1
ATOM 3456 C CA . GLU A 1 418 ? -28.283 2.635 27.800 1.00 93.19 418 GLU A CA 1
ATOM 3457 C C . GLU A 1 418 ? -28.221 3.643 28.956 1.00 93.19 418 GLU A C 1
ATOM 3459 O O . GLU A 1 418 ? -28.229 3.256 30.131 1.00 93.19 418 GLU A O 1
ATOM 3464 N N . LEU A 1 419 ? -28.244 4.941 28.636 1.00 92.94 419 LEU A N 1
ATOM 3465 C CA . LEU A 1 419 ? -28.333 6.002 29.632 1.00 92.94 419 LEU A CA 1
ATOM 3466 C C . LEU A 1 419 ? -29.580 5.838 30.510 1.00 92.94 419 LEU A C 1
ATOM 3468 O O . LEU A 1 419 ? -29.472 5.907 31.732 1.00 92.94 419 LEU A O 1
ATOM 3472 N N . TYR A 1 420 ? -30.752 5.617 29.910 1.00 91.69 420 TYR A N 1
ATOM 3473 C CA . TYR A 1 420 ? -32.028 5.530 30.628 1.00 91.69 420 TYR A CA 1
ATOM 3474 C C . TYR A 1 420 ? -32.146 4.273 31.489 1.00 91.69 420 TYR A C 1
ATOM 3476 O O . TYR A 1 420 ? -32.663 4.370 32.602 1.00 91.69 420 TYR A O 1
ATOM 3484 N N . ILE A 1 421 ? -31.599 3.141 31.038 1.00 90.19 421 ILE A N 1
ATOM 3485 C CA . ILE A 1 421 ? -31.440 1.933 31.863 1.00 90.19 421 ILE A CA 1
ATOM 3486 C C . ILE A 1 421 ? -30.566 2.255 33.083 1.00 90.19 421 ILE A C 1
ATOM 3488 O O . ILE A 1 421 ? -30.939 1.942 34.211 1.00 90.19 421 ILE A O 1
ATOM 3492 N N . THR A 1 422 ? -29.439 2.946 32.875 1.00 88.81 422 THR A N 1
ATOM 3493 C CA . THR A 1 422 ? -28.483 3.284 33.947 1.00 88.81 422 THR A CA 1
ATOM 3494 C C . THR A 1 422 ? -29.079 4.217 35.005 1.00 88.81 422 THR A C 1
ATOM 3496 O O . THR A 1 422 ? -28.812 4.045 36.192 1.00 88.81 422 THR A O 1
ATOM 3499 N N . VAL A 1 423 ? -29.892 5.202 34.604 1.00 88.94 423 VAL A N 1
ATOM 3500 C CA . VAL A 1 423 ? -30.559 6.130 35.540 1.00 88.94 423 VAL A CA 1
ATOM 3501 C C . VAL A 1 423 ? -31.934 5.649 36.019 1.00 88.94 423 VAL A C 1
ATOM 3503 O O . VAL A 1 423 ? -32.655 6.426 36.646 1.00 88.94 423 VAL A O 1
ATOM 3506 N N . SER A 1 424 ? -32.320 4.407 35.705 1.00 81.44 424 SER A N 1
ATOM 3507 C CA . SER A 1 424 ? -33.622 3.813 36.052 1.00 81.44 424 SER A CA 1
ATOM 3508 C C . SER A 1 424 ? -34.830 4.650 35.588 1.00 81.44 424 SER A C 1
ATOM 3510 O O . SER A 1 424 ? -35.831 4.780 36.294 1.00 81.44 424 SER A O 1
ATOM 3512 N N . LYS A 1 425 ? -34.755 5.238 34.385 1.00 76.62 425 LYS A N 1
ATOM 3513 C CA . LYS A 1 425 ? -35.876 5.923 33.708 1.00 76.62 425 LYS A CA 1
ATOM 3514 C C . LYS A 1 425 ? -36.547 4.968 32.722 1.00 76.62 425 LYS A C 1
ATOM 3516 O O . LYS A 1 425 ? -36.292 5.002 31.525 1.00 76.62 425 LYS A O 1
ATOM 3521 N N . GLU A 1 426 ? -37.401 4.096 33.239 1.00 70.19 426 GLU A N 1
ATOM 3522 C CA . GLU A 1 426 ? -37.742 2.832 32.568 1.00 70.19 426 GLU A CA 1
ATOM 3523 C C . GLU A 1 426 ? -38.921 2.917 31.579 1.00 70.19 426 GLU A C 1
ATOM 3525 O O . GLU A 1 426 ? -39.040 2.073 30.692 1.00 70.19 426 GLU A O 1
ATOM 3530 N N . ASN A 1 427 ? -39.755 3.960 31.670 1.00 72.75 427 ASN A N 1
ATOM 3531 C CA . ASN A 1 427 ? -41.016 4.060 30.918 1.00 72.75 427 ASN A CA 1
ATOM 3532 C C . ASN A 1 427 ? -40.851 4.270 29.398 1.00 72.75 427 ASN A C 1
ATOM 3534 O O . ASN A 1 427 ? -41.798 4.037 28.651 1.00 72.75 427 ASN A O 1
ATOM 3538 N N . GLU A 1 428 ? -39.679 4.712 28.929 1.00 80.75 428 GLU A N 1
ATOM 3539 C CA . GLU A 1 428 ? -39.438 5.048 27.512 1.00 80.75 428 GLU A CA 1
ATOM 3540 C C . GLU A 1 428 ? -38.420 4.120 26.823 1.00 80.75 428 GLU A C 1
ATOM 3542 O O . GLU A 1 428 ? -38.336 4.100 25.595 1.00 80.75 428 GLU A O 1
ATOM 3547 N N . VAL A 1 429 ? -37.680 3.309 27.591 1.00 90.75 429 VAL A N 1
ATOM 3548 C CA . VAL A 1 429 ? -36.551 2.497 27.097 1.00 90.75 429 VAL A CA 1
ATOM 3549 C C . VAL A 1 429 ? -36.988 1.480 26.049 1.00 90.75 429 VAL A C 1
ATOM 3551 O O . VAL A 1 429 ? -36.347 1.374 25.007 1.00 90.75 429 VAL A O 1
ATOM 3554 N N . TYR A 1 430 ? -38.085 0.757 26.296 1.00 90.81 430 TYR A N 1
ATOM 3555 C CA . TYR A 1 430 ? -38.563 -0.281 25.379 1.00 90.81 430 TYR A CA 1
ATOM 3556 C C . TYR A 1 430 ? -38.863 0.283 23.983 1.00 90.81 430 TYR A C 1
ATOM 3558 O O . TYR A 1 430 ? -38.426 -0.278 22.982 1.00 90.81 430 TYR A O 1
ATOM 3566 N N . ASN A 1 431 ? -39.547 1.430 23.912 1.00 91.81 431 ASN A N 1
ATOM 3567 C CA . ASN A 1 431 ? -39.886 2.071 22.641 1.00 91.81 431 ASN A CA 1
ATOM 3568 C C . ASN A 1 431 ? -38.631 2.537 21.891 1.00 91.81 431 ASN A C 1
ATOM 3570 O O . ASN A 1 431 ? -38.535 2.334 20.683 1.00 91.81 431 ASN A O 1
ATOM 3574 N N . ILE A 1 432 ? -37.661 3.120 22.605 1.00 94.00 432 ILE A N 1
ATOM 3575 C CA . ILE A 1 432 ? -36.385 3.575 22.031 1.00 94.00 432 ILE A CA 1
ATOM 3576 C C . ILE A 1 432 ? -35.580 2.386 21.492 1.00 94.00 432 ILE A C 1
ATOM 3578 O O . ILE A 1 432 ? -35.113 2.430 20.354 1.00 94.00 432 ILE A O 1
ATOM 3582 N N . LEU A 1 433 ? -35.444 1.311 22.277 1.00 94.00 433 LEU A N 1
ATOM 3583 C CA . LEU A 1 433 ? -34.735 0.102 21.855 1.00 94.00 433 LEU A CA 1
ATOM 3584 C C . LEU A 1 433 ? -35.424 -0.578 20.670 1.00 94.00 433 LEU A C 1
ATOM 3586 O O . LEU A 1 433 ? -34.735 -1.047 19.770 1.00 94.00 433 LEU A O 1
ATOM 3590 N N . ASN A 1 434 ? -36.759 -0.606 20.634 1.00 93.75 434 ASN A N 1
ATOM 3591 C CA . ASN A 1 434 ? -37.495 -1.215 19.528 1.00 93.75 434 ASN A CA 1
ATOM 3592 C C . ASN A 1 434 ? -37.339 -0.414 18.228 1.00 93.75 434 ASN A C 1
ATOM 3594 O O . ASN A 1 434 ? -37.103 -1.000 17.180 1.00 93.75 434 ASN A O 1
ATOM 3598 N N . GLN A 1 435 ? -37.383 0.922 18.300 1.00 93.94 435 GLN A N 1
ATOM 3599 C CA . GLN A 1 435 ? -37.080 1.781 17.150 1.00 93.94 435 GLN A CA 1
ATOM 3600 C C . GLN A 1 435 ? -35.639 1.592 16.660 1.00 93.94 435 GLN A C 1
ATOM 3602 O O . GLN A 1 435 ? -35.402 1.510 15.457 1.00 93.94 435 GLN A O 1
ATOM 3607 N N . ALA A 1 436 ? -34.673 1.506 17.581 1.00 93.38 436 ALA A N 1
ATOM 3608 C CA . ALA A 1 436 ? -33.278 1.259 17.230 1.00 93.38 436 ALA A CA 1
ATOM 3609 C C . ALA A 1 436 ? -33.094 -0.116 16.566 1.00 93.38 436 ALA A C 1
ATOM 3611 O O . ALA A 1 436 ? -32.351 -0.213 15.592 1.00 93.38 436 ALA A O 1
ATOM 3612 N N . LEU A 1 437 ? -33.782 -1.147 17.076 1.00 92.75 437 LEU A N 1
ATOM 3613 C CA . LEU A 1 437 ? -33.732 -2.515 16.559 1.00 92.75 437 LEU A CA 1
ATOM 3614 C C . LEU A 1 437 ? -34.356 -2.617 15.166 1.00 92.75 437 LEU A C 1
ATOM 3616 O O . LEU A 1 437 ? -33.748 -3.186 14.272 1.00 92.75 437 LEU A O 1
ATOM 3620 N N . GLU A 1 438 ? -35.536 -2.030 14.962 1.00 90.38 438 GLU A N 1
ATOM 3621 C CA . GLU A 1 438 ? -36.201 -2.012 13.655 1.00 90.38 438 GLU A CA 1
ATOM 3622 C C . GLU A 1 438 ? -35.340 -1.291 12.612 1.00 90.38 438 GLU A C 1
ATOM 3624 O O . GLU A 1 438 ? -35.176 -1.768 11.490 1.00 90.38 438 GLU A O 1
ATOM 3629 N N . LEU A 1 439 ? -34.735 -0.157 12.986 1.00 86.38 439 LEU A N 1
ATOM 3630 C CA . LEU A 1 439 ? -33.780 0.525 12.119 1.00 86.38 439 LEU A CA 1
ATOM 3631 C C . LEU A 1 439 ? -32.585 -0.379 11.803 1.00 86.38 439 LEU A C 1
ATOM 3633 O O . LEU A 1 439 ? -32.241 -0.515 10.631 1.00 86.38 439 LEU A O 1
ATOM 3637 N N . SER A 1 440 ? -31.954 -0.993 12.810 1.00 83.00 440 SER A N 1
ATOM 3638 C CA . SER A 1 440 ? -30.752 -1.810 12.606 1.00 83.00 440 SER A CA 1
ATOM 3639 C C . SER A 1 440 ? -31.018 -3.078 11.792 1.00 83.00 440 SER A C 1
ATOM 3641 O O . SER A 1 440 ? -30.221 -3.406 10.916 1.00 83.00 440 SER A O 1
ATOM 3643 N N . GLU A 1 441 ? -32.149 -3.751 12.016 1.00 80.69 441 GLU A N 1
ATOM 3644 C CA . GLU A 1 441 ? -32.573 -4.931 11.252 1.00 80.69 441 GLU A CA 1
ATOM 3645 C C . GLU A 1 441 ? -32.887 -4.565 9.793 1.00 80.69 441 GLU A C 1
ATOM 3647 O O . GLU A 1 441 ? -32.389 -5.227 8.884 1.00 80.69 441 GLU A O 1
ATOM 3652 N N . ASN A 1 442 ? -33.610 -3.464 9.547 1.00 77.50 442 ASN A N 1
ATOM 3653 C CA . ASN A 1 442 ? -33.891 -2.985 8.187 1.00 77.50 442 ASN A CA 1
ATOM 3654 C C . ASN A 1 442 ? -32.623 -2.581 7.416 1.00 77.50 442 ASN A C 1
ATOM 3656 O O . ASN A 1 442 ? -32.603 -2.655 6.191 1.00 77.50 442 ASN A O 1
ATOM 3660 N N . MET A 1 443 ? -31.578 -2.132 8.117 1.00 76.88 443 MET A N 1
ATOM 3661 C CA . MET A 1 443 ? -30.281 -1.796 7.518 1.00 76.88 443 MET A CA 1
ATOM 3662 C C . MET A 1 443 ? -29.326 -2.994 7.422 1.00 76.88 443 MET A C 1
ATOM 3664 O O . MET A 1 443 ? -28.233 -2.837 6.886 1.00 76.88 443 MET A O 1
ATOM 3668 N N . GLY A 1 444 ? -29.669 -4.151 7.998 1.00 67.75 444 GLY A N 1
ATOM 3669 C CA . GLY A 1 444 ? -28.758 -5.294 8.088 1.00 67.75 444 GLY A CA 1
ATOM 3670 C C . GLY A 1 444 ? -27.520 -5.049 8.966 1.00 67.75 444 GLY A C 1
ATOM 3671 O O . GLY A 1 444 ? -26.505 -5.726 8.806 1.00 67.75 444 GLY A O 1
ATOM 3672 N N . THR A 1 445 ? -27.550 -4.092 9.903 1.00 66.75 445 THR A N 1
ATOM 3673 C CA . THR A 1 445 ? -26.386 -3.764 10.746 1.00 66.75 445 THR A CA 1
ATOM 3674 C C . THR A 1 445 ? -26.270 -4.726 11.926 1.00 66.75 445 THR A C 1
ATOM 3676 O O . THR A 1 445 ? -26.751 -4.480 13.037 1.00 66.75 445 THR A O 1
ATOM 3679 N N . ILE A 1 446 ? -25.620 -5.865 11.678 1.00 70.00 446 ILE A N 1
ATOM 3680 C CA . ILE A 1 446 ? -25.477 -6.972 12.638 1.00 70.00 446 ILE A CA 1
ATOM 3681 C C . ILE A 1 446 ? -24.800 -6.516 13.944 1.00 70.00 446 ILE A C 1
ATOM 3683 O O . ILE A 1 446 ? -25.179 -6.949 15.032 1.00 70.00 446 ILE A O 1
ATOM 3687 N N . ASP A 1 447 ? -23.821 -5.615 13.858 1.00 66.88 447 ASP A N 1
ATOM 3688 C CA . ASP A 1 447 ? -23.065 -5.090 14.997 1.00 66.88 447 ASP A CA 1
ATOM 3689 C C . ASP A 1 447 ? -23.926 -4.245 15.948 1.00 66.88 447 ASP A C 1
ATOM 3691 O O . ASP A 1 447 ? -23.910 -4.466 17.161 1.00 66.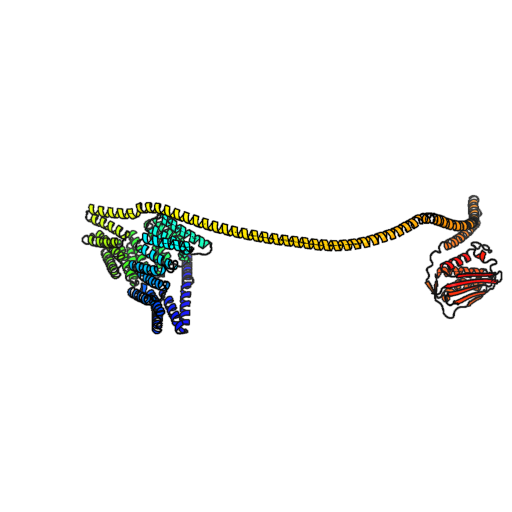88 447 ASP A O 1
ATOM 3695 N N . ILE A 1 448 ? -24.717 -3.321 15.398 1.00 79.00 448 ILE A N 1
ATOM 3696 C CA . ILE A 1 448 ? -25.636 -2.478 16.172 1.00 79.00 448 ILE A CA 1
ATOM 3697 C C . ILE A 1 448 ? -26.782 -3.329 16.723 1.00 79.00 448 ILE A C 1
ATOM 3699 O O . ILE A 1 448 ? -27.111 -3.218 17.905 1.00 79.00 448 ILE A O 1
ATOM 3703 N N . THR A 1 449 ? -27.335 -4.223 15.897 1.00 82.56 449 THR A N 1
ATOM 3704 C CA . THR A 1 449 ? -28.393 -5.165 16.295 1.00 82.56 449 THR A CA 1
ATOM 3705 C C . THR A 1 449 ? -27.952 -5.976 17.510 1.00 82.56 449 THR A C 1
ATOM 3707 O O . THR A 1 449 ? -28.657 -6.029 18.515 1.00 82.56 449 THR A O 1
ATOM 3710 N N . ARG A 1 450 ? -26.739 -6.536 17.476 1.00 83.00 450 ARG A N 1
ATOM 3711 C CA . ARG A 1 450 ? -26.143 -7.274 18.594 1.00 83.00 450 ARG A CA 1
ATOM 3712 C C . ARG A 1 450 ? -26.102 -6.447 19.884 1.00 83.00 450 ARG A C 1
ATOM 3714 O O . ARG A 1 450 ? -26.511 -6.946 20.933 1.00 83.00 450 ARG A O 1
ATOM 3721 N N . ASP A 1 451 ? -25.597 -5.216 19.824 1.00 84.31 451 ASP A N 1
ATOM 3722 C CA . ASP A 1 451 ? -25.494 -4.358 21.011 1.00 84.31 451 ASP A CA 1
ATOM 3723 C C . ASP A 1 451 ? -26.880 -4.011 21.580 1.00 84.31 451 ASP A C 1
ATOM 3725 O O . ASP A 1 451 ? -27.073 -4.011 22.797 1.00 84.31 451 ASP A O 1
ATOM 3729 N N . ILE A 1 452 ? -27.861 -3.763 20.707 1.00 91.94 452 ILE A N 1
ATOM 3730 C CA . ILE A 1 452 ? -29.248 -3.484 21.099 1.00 91.94 452 ILE A CA 1
ATOM 3731 C C . ILE A 1 452 ? -29.882 -4.701 21.785 1.00 91.94 452 ILE A C 1
ATOM 3733 O O . ILE A 1 452 ? -30.561 -4.535 22.797 1.00 91.94 452 ILE A O 1
ATOM 3737 N N . LEU A 1 453 ? -29.633 -5.926 21.305 1.00 88.56 453 LEU A N 1
ATOM 3738 C CA . LEU A 1 453 ? -30.132 -7.149 21.951 1.00 88.56 453 LEU A CA 1
ATOM 3739 C C . LEU A 1 453 ? -29.562 -7.331 23.368 1.00 88.56 453 LEU A C 1
ATOM 3741 O O . LEU A 1 453 ? -30.300 -7.722 24.275 1.00 88.56 453 LEU A O 1
ATOM 3745 N N . ILE A 1 454 ? -28.286 -6.989 23.591 1.00 87.19 454 ILE A N 1
ATOM 3746 C CA . ILE A 1 454 ? -27.705 -6.963 24.946 1.00 87.19 454 ILE A CA 1
ATOM 3747 C C . ILE A 1 454 ? -28.427 -5.928 25.815 1.00 87.19 454 ILE A C 1
ATOM 3749 O O . ILE A 1 454 ? -28.735 -6.212 26.973 1.00 87.19 454 ILE A O 1
ATOM 3753 N N . LEU A 1 455 ? -28.700 -4.730 25.291 1.00 91.25 455 LEU A N 1
ATOM 3754 C CA . LEU A 1 455 ? -29.411 -3.699 26.050 1.00 91.25 455 LEU A CA 1
ATOM 3755 C C . LEU A 1 455 ? -30.852 -4.101 26.376 1.00 91.25 455 LEU A C 1
ATOM 3757 O O . LEU A 1 455 ? -31.296 -3.835 27.489 1.00 91.25 455 LEU A O 1
ATOM 3761 N N . PHE A 1 456 ? -31.555 -4.793 25.474 1.00 92.50 456 PHE A N 1
ATOM 3762 C CA . PHE A 1 456 ? -32.849 -5.406 25.788 1.00 92.50 456 PHE A CA 1
ATOM 3763 C C . PHE A 1 456 ? -32.728 -6.407 26.938 1.00 92.50 456 PHE A C 1
ATOM 3765 O O . PHE A 1 456 ? -33.520 -6.352 27.876 1.00 92.50 456 PHE A O 1
ATOM 3772 N N . SER A 1 457 ? -31.716 -7.280 26.910 1.00 84.94 457 SER A N 1
ATOM 3773 C CA . SER A 1 457 ? -31.466 -8.228 28.001 1.00 84.94 457 SER A CA 1
ATOM 3774 C C . SER A 1 457 ? -31.217 -7.512 29.336 1.00 84.94 457 SER A C 1
ATOM 3776 O O . SER A 1 457 ? -31.868 -7.855 30.326 1.00 84.94 457 SER A O 1
ATOM 3778 N N . LYS A 1 458 ? -30.375 -6.466 29.356 1.00 86.69 458 LYS A N 1
ATOM 3779 C CA . LYS A 1 458 ? -30.123 -5.634 30.549 1.00 86.69 458 LYS A CA 1
ATOM 3780 C C . LYS A 1 458 ? -31.376 -4.900 31.036 1.00 86.69 458 LYS A C 1
ATOM 3782 O O . LYS A 1 458 ? -31.602 -4.810 32.237 1.00 86.69 458 LYS A O 1
ATOM 3787 N N . TYR A 1 459 ? -32.189 -4.378 30.118 1.00 89.62 459 TYR A N 1
ATOM 3788 C CA . TYR A 1 459 ? -33.454 -3.716 30.439 1.00 89.62 459 TYR A CA 1
ATOM 3789 C C . TYR A 1 459 ? -34.430 -4.684 31.116 1.00 89.62 459 TYR A C 1
ATOM 3791 O O . TYR A 1 459 ? -34.941 -4.394 32.192 1.00 89.62 459 TYR A O 1
ATOM 3799 N N . PHE A 1 460 ? -34.653 -5.864 30.534 1.00 83.12 460 PHE A N 1
ATOM 3800 C CA . PHE A 1 460 ? -35.535 -6.864 31.135 1.00 83.12 460 PHE A CA 1
ATOM 3801 C C . PHE A 1 460 ? -34.983 -7.411 32.456 1.00 83.12 460 PHE A C 1
ATOM 3803 O O . PHE A 1 460 ? -35.753 -7.663 33.381 1.00 83.12 460 PHE A O 1
ATOM 3810 N N . GLU A 1 461 ? -33.662 -7.530 32.593 1.00 77.12 461 GLU A N 1
ATOM 3811 C CA . GLU A 1 461 ? -33.026 -7.876 33.866 1.00 77.12 461 GLU A CA 1
ATOM 3812 C C . GLU A 1 461 ? -33.286 -6.810 34.944 1.00 77.12 461 GLU A C 1
ATOM 3814 O O . GLU A 1 461 ? -33.637 -7.174 36.067 1.00 77.12 461 GLU A O 1
ATOM 3819 N N . SER A 1 462 ? -33.216 -5.510 34.612 1.00 81.69 462 SER A N 1
ATOM 3820 C CA . SER A 1 462 ? -33.525 -4.426 35.565 1.00 81.69 462 SER A CA 1
ATOM 3821 C C . SER A 1 462 ? -34.983 -4.459 36.041 1.00 81.69 462 SER A C 1
ATOM 3823 O O . SER A 1 462 ? -35.267 -4.102 37.183 1.00 81.69 462 SER A O 1
ATOM 3825 N N . GLN A 1 463 ? -35.892 -4.969 35.202 1.00 81.12 463 GLN A N 1
ATOM 3826 C CA . GLN A 1 463 ? -37.302 -5.212 35.532 1.00 81.12 463 GLN A CA 1
ATOM 3827 C C . GLN A 1 463 ? -37.552 -6.520 36.300 1.00 81.12 463 GLN A C 1
ATOM 3829 O O . GLN A 1 463 ? -38.690 -6.801 36.673 1.00 81.12 463 GLN A O 1
ATOM 3834 N N . ASN A 1 464 ? -36.525 -7.341 36.539 1.00 77.50 464 ASN A N 1
ATOM 3835 C CA . ASN A 1 464 ? -36.648 -8.721 37.034 1.00 77.50 464 ASN A CA 1
ATOM 3836 C C . ASN A 1 464 ? -37.463 -9.651 36.100 1.00 77.50 464 ASN A C 1
ATOM 3838 O O . ASN A 1 464 ? -37.999 -10.674 36.533 1.00 77.50 464 ASN A O 1
ATOM 3842 N N . LEU A 1 465 ? -37.542 -9.319 34.808 1.00 77.94 465 LEU A N 1
ATOM 3843 C CA . LEU A 1 465 ? -38.180 -10.099 33.742 1.00 77.94 465 LEU A CA 1
ATOM 3844 C C . LEU A 1 465 ? -37.151 -11.035 33.088 1.00 77.94 465 LEU A C 1
ATOM 3846 O O . LEU A 1 465 ? -36.710 -10.862 31.952 1.00 77.94 465 LEU A O 1
ATOM 3850 N N . TYR A 1 466 ? -36.706 -12.038 33.847 1.00 71.62 466 TYR A N 1
ATOM 3851 C CA . TYR A 1 466 ? -35.588 -12.901 33.445 1.00 71.62 466 TYR A CA 1
ATOM 3852 C C . TYR A 1 466 ? -35.875 -13.782 32.222 1.00 71.62 466 TYR A C 1
ATOM 3854 O O . TYR A 1 466 ? -34.939 -14.182 31.530 1.00 71.62 466 TYR A O 1
ATOM 3862 N N . LYS A 1 467 ? -37.145 -14.100 31.945 1.00 70.12 467 LYS A N 1
ATOM 3863 C CA . LYS A 1 467 ? -37.515 -14.938 30.798 1.00 70.12 467 LYS A CA 1
ATOM 3864 C C . LYS A 1 467 ? -37.308 -14.176 29.490 1.00 70.12 467 LYS A C 1
ATOM 3866 O O . LYS A 1 467 ? -36.647 -14.676 28.588 1.00 70.12 467 LYS A O 1
ATOM 3871 N N . GLU A 1 468 ? -37.818 -12.956 29.433 1.00 76.75 468 GLU A N 1
ATOM 3872 C CA . GLU A 1 468 ? -37.648 -12.027 28.325 1.00 76.75 468 GLU A CA 1
ATOM 3873 C C . GLU A 1 468 ? -36.162 -11.695 28.151 1.00 76.75 468 GLU A C 1
ATOM 3875 O O . GLU A 1 468 ? -35.634 -11.775 27.045 1.00 76.75 468 GLU A O 1
ATOM 3880 N N . SER A 1 469 ? -35.442 -11.432 29.249 1.00 73.12 469 SER A N 1
ATOM 3881 C CA . SER A 1 469 ? -33.991 -11.215 29.199 1.00 73.12 469 SER A CA 1
ATOM 3882 C C . SER A 1 469 ? -33.245 -12.388 28.546 1.00 73.12 469 SER A C 1
ATOM 3884 O O . SER A 1 469 ? -32.392 -12.170 27.681 1.00 73.12 469 SER A O 1
ATOM 3886 N N . LEU A 1 470 ? -33.604 -13.630 28.895 1.00 70.12 470 LEU A N 1
ATOM 3887 C CA . LEU A 1 470 ? -33.014 -14.837 28.315 1.00 70.12 470 LEU A CA 1
ATOM 3888 C C . LEU A 1 470 ? -33.319 -14.982 26.817 1.00 70.12 470 LEU A C 1
ATOM 3890 O O . LEU A 1 470 ? -32.430 -15.375 26.067 1.00 70.12 470 LEU A O 1
ATOM 3894 N N . GLU A 1 471 ? -34.532 -14.656 26.364 1.00 73.94 471 GLU A N 1
ATOM 3895 C CA . GLU A 1 471 ? -34.903 -14.708 24.940 1.00 73.94 471 GLU A CA 1
ATOM 3896 C C . GLU A 1 471 ? -34.036 -13.760 24.095 1.00 73.94 471 GLU A C 1
ATOM 3898 O O . GLU A 1 471 ? -33.504 -14.149 23.051 1.00 73.94 471 GLU A O 1
ATOM 3903 N N . TYR A 1 472 ? -33.821 -12.528 24.564 1.00 77.88 472 TYR A N 1
ATOM 3904 C CA . TYR A 1 472 ? -32.937 -11.576 23.883 1.00 77.88 472 TYR A CA 1
ATOM 3905 C C . TYR A 1 472 ? -31.466 -11.997 23.943 1.00 77.88 472 TYR A C 1
ATOM 3907 O O . TYR A 1 472 ? -30.739 -11.815 22.965 1.00 77.88 472 TYR A O 1
ATOM 3915 N N . LEU A 1 473 ? -31.035 -12.618 25.043 1.00 73.19 473 LEU A N 1
ATOM 3916 C CA . LEU A 1 473 ? -29.686 -13.163 25.168 1.00 73.19 473 LEU A CA 1
ATOM 3917 C C . LEU A 1 473 ? -29.465 -14.347 24.211 1.00 73.19 473 LEU A C 1
ATOM 3919 O O . LEU A 1 473 ? -28.420 -14.422 23.578 1.00 73.19 473 LEU A O 1
ATOM 3923 N N . GLN A 1 474 ? -30.462 -15.212 24.007 1.00 70.06 474 GLN A N 1
ATOM 3924 C CA . GLN A 1 474 ? -30.420 -16.281 23.000 1.00 70.06 474 GLN A CA 1
ATOM 3925 C C . GLN A 1 474 ? -30.352 -15.730 21.572 1.00 70.06 474 GLN A C 1
ATOM 3927 O O . GLN A 1 474 ? -29.565 -16.221 20.766 1.00 70.06 474 GLN A O 1
ATOM 3932 N N . ARG A 1 475 ? -31.124 -14.683 21.250 1.00 79.88 475 ARG A N 1
ATOM 3933 C CA . ARG A 1 475 ? -31.014 -13.991 19.952 1.00 79.88 475 ARG A CA 1
ATOM 3934 C C . ARG A 1 475 ? -29.622 -13.389 19.755 1.00 79.88 475 ARG A C 1
ATOM 3936 O O . ARG A 1 475 ? -29.054 -13.512 18.674 1.00 79.88 475 ARG A O 1
ATOM 3943 N N . PHE A 1 476 ? -29.061 -12.777 20.798 1.00 78.31 476 PHE A N 1
ATOM 3944 C CA . PHE A 1 476 ? -27.685 -12.287 20.788 1.00 78.31 476 PHE A CA 1
ATOM 3945 C C . PHE A 1 476 ? -26.684 -13.422 20.541 1.00 78.31 476 PHE A C 1
ATOM 3947 O O . PHE A 1 476 ? -25.778 -13.249 19.733 1.00 78.31 476 PHE A O 1
ATOM 3954 N N . GLU A 1 477 ? -26.855 -14.577 21.190 1.00 70.12 477 GLU A N 1
ATOM 3955 C CA . GLU A 1 477 ? -26.002 -15.755 21.009 1.00 70.12 477 GLU A CA 1
ATOM 3956 C C . GLU A 1 477 ? -26.077 -16.311 19.587 1.00 70.12 477 GLU A C 1
ATOM 3958 O O . GLU A 1 477 ? -25.038 -16.572 18.997 1.00 70.12 477 GLU A O 1
ATOM 3963 N N . ILE A 1 478 ? -27.266 -16.386 18.982 1.00 73.12 478 ILE A N 1
ATOM 3964 C CA . ILE A 1 478 ? -27.430 -16.785 17.574 1.00 73.12 478 ILE A CA 1
ATOM 3965 C C . ILE A 1 478 ? -26.676 -15.821 16.651 1.00 73.12 478 ILE A C 1
ATOM 3967 O O . ILE A 1 478 ? -25.945 -16.261 15.765 1.00 73.12 478 ILE A O 1
ATOM 3971 N N . ILE A 1 479 ? -26.792 -14.509 16.879 1.00 67.31 479 ILE A N 1
ATOM 3972 C CA . ILE A 1 479 ? -26.030 -13.517 16.110 1.00 67.31 479 ILE A CA 1
ATOM 3973 C C . ILE A 1 479 ? -24.524 -13.678 16.371 1.00 67.31 479 ILE A C 1
ATOM 3975 O O . ILE A 1 479 ? -23.731 -13.683 15.432 1.00 67.31 479 ILE A O 1
ATOM 3979 N N . ARG A 1 480 ? -24.101 -13.894 17.619 1.00 62.84 480 ARG A N 1
ATOM 3980 C CA . ARG A 1 480 ? -22.695 -14.119 17.982 1.00 62.84 480 ARG A CA 1
ATOM 3981 C C . ARG A 1 480 ? -22.126 -15.388 17.337 1.00 62.84 480 ARG A C 1
ATOM 3983 O O . ARG A 1 480 ? -20.995 -15.354 16.854 1.00 62.84 480 ARG A O 1
ATOM 3990 N N . GLU A 1 481 ? -22.892 -16.475 17.305 1.00 56.06 481 GLU A N 1
ATOM 3991 C CA . GLU A 1 481 ? -22.549 -17.769 16.702 1.00 56.06 481 GLU A CA 1
ATOM 3992 C C . GLU A 1 481 ? -22.559 -17.719 15.169 1.00 56.06 481 GLU A C 1
ATOM 3994 O O . GLU A 1 481 ? -21.657 -18.291 14.548 1.00 56.06 481 GLU A O 1
ATOM 3999 N N . SER A 1 482 ? -23.488 -16.971 14.557 1.00 54.91 482 SER A N 1
ATOM 4000 C CA . SER A 1 482 ? -23.477 -16.680 13.112 1.00 54.91 482 SER A CA 1
ATOM 4001 C C . SER A 1 482 ? -22.189 -15.955 12.699 1.00 54.91 482 SER A C 1
ATOM 4003 O O . SER A 1 482 ? -21.567 -16.298 11.698 1.00 54.91 482 SER A O 1
ATOM 4005 N N . ILE A 1 483 ? -21.683 -15.062 13.557 1.00 51.53 483 ILE A N 1
ATOM 4006 C CA . ILE A 1 483 ? -20.398 -14.373 13.367 1.00 51.53 483 ILE A CA 1
ATOM 4007 C C . ILE A 1 483 ? -19.191 -15.321 13.570 1.00 51.53 483 ILE A C 1
ATOM 4009 O O . ILE A 1 483 ? -18.091 -15.027 13.084 1.00 51.53 483 ILE A O 1
ATOM 4013 N N . THR A 1 484 ? -19.330 -16.454 14.279 1.00 48.66 484 THR A N 1
ATOM 4014 C CA . THR A 1 484 ? -18.174 -17.259 14.734 1.00 48.66 484 THR A CA 1
ATOM 4015 C C . THR A 1 484 ? -18.018 -18.689 14.204 1.00 48.66 484 THR A C 1
ATOM 4017 O O . THR A 1 484 ? -16.859 -19.076 14.074 1.00 48.66 484 THR A O 1
ATOM 4020 N N . SER A 1 485 ? -19.048 -19.477 13.860 1.00 53.09 485 SER A N 1
ATOM 4021 C CA . SER A 1 485 ? -18.837 -20.944 13.737 1.00 53.09 485 SER A CA 1
ATOM 4022 C C . SER A 1 485 ? -19.134 -21.604 12.381 1.00 53.09 485 SER A C 1
ATOM 4024 O O . SER A 1 485 ? -18.229 -22.208 11.808 1.00 53.09 485 SER A O 1
ATOM 4026 N N . ASN A 1 486 ? -20.354 -21.565 11.836 1.00 40.47 486 ASN A N 1
ATOM 4027 C CA . ASN A 1 486 ? -20.748 -22.638 10.897 1.00 40.47 486 ASN A CA 1
ATOM 4028 C C . ASN A 1 486 ? -20.725 -22.283 9.403 1.00 40.47 486 ASN A C 1
ATOM 4030 O O . ASN A 1 486 ? -20.349 -23.136 8.599 1.00 40.47 486 ASN A O 1
ATOM 4034 N N . GLU A 1 487 ? -20.987 -21.036 9.015 1.00 49.25 487 GLU A N 1
ATOM 4035 C CA . GLU A 1 487 ? -20.784 -20.603 7.621 1.00 49.25 487 GLU A CA 1
ATOM 4036 C C . GLU A 1 487 ? -19.303 -20.391 7.313 1.00 49.25 487 GLU A C 1
ATOM 4038 O O . GLU A 1 487 ? -18.848 -20.728 6.222 1.00 49.25 487 GLU A O 1
ATOM 4043 N N . LYS A 1 488 ? -18.500 -19.980 8.308 1.00 48.12 488 LYS A N 1
ATOM 4044 C CA . LYS A 1 488 ? -17.047 -19.893 8.149 1.00 48.12 488 LYS A CA 1
ATOM 4045 C C . LYS A 1 488 ? -16.429 -21.235 7.804 1.00 48.12 488 LYS A C 1
ATOM 4047 O O . LYS A 1 488 ? -15.654 -21.292 6.868 1.00 48.12 488 LYS A O 1
ATOM 4052 N N . LEU A 1 489 ? -16.747 -22.314 8.517 1.00 41.88 489 LEU A N 1
ATOM 4053 C CA . LEU A 1 489 ? -16.084 -23.603 8.292 1.00 41.88 489 LEU A CA 1
ATOM 4054 C C . LEU A 1 489 ? -16.514 -24.264 6.969 1.00 41.88 489 LEU A C 1
ATOM 4056 O O . LEU A 1 489 ? -15.674 -24.814 6.258 1.00 41.88 489 LEU A O 1
ATOM 4060 N N . ALA A 1 490 ? -17.800 -24.173 6.616 1.00 46.94 490 ALA A N 1
ATOM 4061 C CA . ALA A 1 490 ? -18.324 -24.702 5.357 1.00 46.94 490 ALA A CA 1
ATOM 4062 C C . ALA A 1 490 ? -17.836 -23.879 4.155 1.00 46.94 490 ALA A C 1
ATOM 4064 O O . ALA A 1 490 ? -17.319 -24.455 3.200 1.00 46.94 490 ALA A O 1
ATOM 4065 N N . ALA A 1 491 ? -17.873 -22.544 4.244 1.00 42.62 491 ALA A N 1
ATOM 4066 C CA . ALA A 1 491 ? -17.289 -21.683 3.226 1.00 42.62 491 ALA A CA 1
ATOM 4067 C C . ALA A 1 491 ? -15.765 -21.844 3.172 1.00 42.62 491 ALA A C 1
ATOM 4069 O O . ALA A 1 491 ? -15.215 -21.788 2.081 1.00 42.62 491 ALA A O 1
ATOM 4070 N N . ILE A 1 492 ? -15.048 -22.036 4.293 1.00 43.06 492 ILE A N 1
ATOM 4071 C CA . ILE A 1 492 ? -13.597 -22.339 4.321 1.00 43.06 492 ILE A CA 1
ATOM 4072 C C . ILE A 1 492 ? -13.299 -23.600 3.542 1.00 43.06 492 ILE A C 1
ATOM 4074 O O . ILE A 1 492 ? -12.450 -23.549 2.664 1.00 43.06 492 ILE A O 1
ATOM 4078 N N . ASN A 1 493 ? -14.019 -24.684 3.806 1.00 42.94 493 ASN A N 1
ATOM 4079 C CA . ASN A 1 493 ? -13.782 -25.945 3.118 1.00 42.94 493 ASN A CA 1
ATOM 4080 C C . ASN A 1 493 ? -14.167 -25.866 1.634 1.00 42.94 493 ASN A C 1
ATOM 4082 O O . ASN A 1 493 ? -13.431 -26.373 0.793 1.00 42.94 493 ASN A O 1
ATOM 4086 N N . GLN A 1 494 ? -15.272 -25.197 1.296 1.00 44.66 494 GLN A N 1
ATOM 4087 C CA . GLN A 1 494 ? -15.729 -25.074 -0.089 1.00 44.66 494 GLN A CA 1
ATOM 4088 C C . GLN A 1 494 ? -14.842 -24.135 -0.920 1.00 44.66 494 GLN A C 1
ATOM 4090 O O . GLN A 1 494 ? -14.480 -24.472 -2.042 1.00 44.66 494 GLN A O 1
ATOM 4095 N N . MET A 1 495 ? -14.371 -23.031 -0.340 1.00 42.41 495 MET A N 1
ATOM 4096 C CA . MET A 1 495 ? -13.395 -22.166 -1.006 1.00 42.41 495 MET A CA 1
ATOM 4097 C C . MET A 1 495 ? -11.965 -22.680 -0.951 1.00 42.41 495 MET A C 1
ATOM 4099 O O . MET A 1 495 ? -11.202 -22.304 -1.819 1.00 42.41 495 MET A O 1
ATOM 4103 N N . ASP A 1 496 ? -11.535 -23.479 0.030 1.00 42.66 496 ASP A N 1
ATOM 4104 C CA . ASP A 1 496 ? -10.210 -24.112 -0.055 1.00 42.66 496 ASP A CA 1
ATOM 4105 C C . ASP A 1 496 ? -10.190 -25.109 -1.219 1.00 42.66 496 ASP A C 1
ATOM 4107 O O . ASP A 1 496 ? -9.180 -25.209 -1.912 1.00 42.66 496 ASP A O 1
ATOM 4111 N N . ILE A 1 497 ? -11.315 -25.778 -1.499 1.00 53.88 497 ILE A N 1
ATOM 4112 C CA . ILE A 1 497 ? -11.496 -26.596 -2.706 1.00 53.88 497 ILE A CA 1
ATOM 4113 C C . ILE A 1 497 ? -11.451 -25.722 -3.971 1.00 53.88 497 ILE A C 1
ATOM 4115 O O . ILE A 1 497 ? -10.706 -26.054 -4.894 1.00 53.88 497 ILE A O 1
ATOM 4119 N N . GLU A 1 498 ? -12.175 -24.599 -4.017 1.00 48.28 498 GLU A N 1
ATOM 4120 C CA . GLU A 1 498 ? -12.160 -23.691 -5.178 1.00 48.28 498 GLU A CA 1
ATOM 4121 C C . GLU A 1 498 ? -10.803 -23.004 -5.379 1.00 48.28 498 GLU A C 1
ATOM 4123 O O . GLU A 1 498 ? -10.308 -22.967 -6.499 1.00 48.28 498 GLU A O 1
ATOM 4128 N N . LEU A 1 499 ? -10.142 -22.541 -4.318 1.00 46.06 499 LEU A N 1
ATOM 4129 C CA . LEU A 1 499 ? -8.829 -21.895 -4.371 1.00 46.06 499 LEU A CA 1
ATOM 4130 C C . LEU A 1 499 ? -7.749 -22.891 -4.803 1.00 46.06 499 LEU A C 1
ATOM 4132 O O . LEU A 1 499 ? -6.934 -22.563 -5.655 1.00 46.06 499 LEU A O 1
ATOM 4136 N N . THR A 1 500 ? -7.806 -24.137 -4.315 1.00 48.06 500 THR A N 1
ATOM 4137 C CA . THR A 1 500 ? -6.936 -25.222 -4.805 1.00 48.06 500 THR A CA 1
ATOM 4138 C C . THR A 1 500 ? -7.228 -25.535 -6.276 1.00 48.06 500 THR A C 1
ATOM 4140 O O . THR A 1 500 ? -6.312 -25.834 -7.040 1.00 48.06 500 THR A O 1
ATOM 4143 N N . SER A 1 501 ? -8.493 -25.465 -6.706 1.00 50.00 501 SER A N 1
ATOM 4144 C CA . SER A 1 501 ? -8.850 -25.649 -8.117 1.00 50.00 501 SER A CA 1
ATOM 4145 C C . SER A 1 501 ? -8.327 -24.509 -8.995 1.00 50.00 501 SER A C 1
ATOM 4147 O O . SER A 1 501 ? -7.811 -24.775 -10.076 1.00 50.00 501 SER A O 1
ATOM 4149 N N . LEU A 1 502 ? -8.366 -23.269 -8.498 1.00 48.22 502 LEU A N 1
ATOM 4150 C CA . LEU A 1 502 ? -7.900 -22.070 -9.190 1.00 48.22 502 LEU A CA 1
ATOM 4151 C C . LEU A 1 502 ? -6.367 -22.027 -9.273 1.00 48.22 502 LEU A C 1
ATOM 4153 O O . LEU A 1 502 ? -5.815 -21.744 -10.331 1.00 48.22 502 LEU A O 1
ATOM 4157 N N . GLU A 1 503 ? -5.670 -22.374 -8.187 1.00 48.28 503 GLU A N 1
ATOM 4158 C CA . GLU A 1 503 ? -4.211 -22.539 -8.162 1.00 48.28 503 GLU A CA 1
ATOM 4159 C C . GLU A 1 503 ? -3.770 -23.609 -9.167 1.00 48.28 503 GLU A C 1
ATOM 4161 O O . GLU A 1 503 ? -2.831 -23.394 -9.931 1.00 48.28 503 GLU A O 1
ATOM 4166 N N . LYS A 1 504 ? -4.501 -24.727 -9.236 1.00 56.53 504 LYS A N 1
ATOM 4167 C CA . LYS A 1 504 ? -4.233 -25.810 -10.187 1.00 56.53 504 LYS A CA 1
ATOM 4168 C C . LYS A 1 504 ? -4.547 -25.419 -11.633 1.00 56.53 504 LYS A C 1
ATOM 4170 O O . LYS A 1 504 ? -3.821 -25.821 -12.537 1.00 56.53 504 LYS A O 1
ATOM 4175 N N . GLN A 1 505 ? -5.590 -24.621 -11.858 1.00 51.88 505 GLN A N 1
ATOM 4176 C CA . GLN A 1 505 ? -5.915 -24.042 -13.165 1.00 51.88 505 GLN A CA 1
ATOM 4177 C C . GLN A 1 505 ? -4.791 -23.104 -13.630 1.00 51.88 505 GLN A C 1
ATOM 4179 O O . GLN A 1 505 ? -4.314 -23.211 -14.753 1.00 51.88 505 GLN A O 1
ATOM 4184 N N . LYS A 1 506 ? -4.300 -22.244 -12.732 1.00 55.28 506 LYS A N 1
ATOM 4185 C CA . LYS A 1 506 ? -3.196 -21.316 -12.996 1.00 55.28 506 LYS A CA 1
ATOM 4186 C C . LYS A 1 506 ? -1.874 -22.040 -13.244 1.00 55.28 506 LYS A C 1
ATOM 4188 O O . LYS A 1 506 ? -1.108 -21.627 -14.109 1.00 55.28 506 LYS A O 1
ATOM 4193 N N . GLU A 1 507 ? -1.612 -23.123 -12.515 1.00 60.00 507 GLU A N 1
ATOM 4194 C CA . GLU A 1 507 ? -0.454 -23.990 -12.746 1.00 60.00 507 GLU A CA 1
ATOM 4195 C C . GLU A 1 507 ? -0.529 -24.661 -14.125 1.00 60.00 507 GLU A C 1
ATOM 4197 O O . GLU A 1 507 ? 0.475 -24.690 -14.832 1.00 60.00 507 GLU A O 1
ATOM 4202 N N . LEU A 1 508 ? -1.714 -25.120 -14.551 1.00 66.69 508 LEU A N 1
ATOM 4203 C CA . LEU A 1 508 ? -1.939 -25.661 -15.896 1.00 66.69 508 LEU A CA 1
ATOM 4204 C C . LEU A 1 508 ? -1.740 -24.600 -16.986 1.00 66.69 508 LEU A C 1
ATOM 4206 O O . LEU A 1 508 ? -1.030 -24.871 -17.952 1.00 66.69 508 LEU A O 1
ATOM 4210 N N . ASP A 1 509 ? -2.274 -23.391 -16.811 1.00 63.38 509 ASP A N 1
ATOM 4211 C CA . ASP A 1 509 ? -2.107 -22.288 -17.767 1.00 63.38 509 ASP A CA 1
ATOM 4212 C C . ASP A 1 509 ? -0.641 -21.831 -17.869 1.00 63.38 509 ASP A C 1
ATOM 4214 O O . ASP A 1 509 ? -0.142 -21.515 -18.956 1.00 63.38 509 ASP A O 1
ATOM 4218 N N . LEU A 1 510 ? 0.084 -21.820 -16.743 1.00 60.19 510 LEU A N 1
ATOM 4219 C CA . LEU A 1 510 ? 1.525 -21.564 -16.709 1.00 60.19 510 LEU A CA 1
ATOM 4220 C C . LEU A 1 510 ? 2.298 -22.672 -17.424 1.00 60.19 510 LEU A C 1
ATOM 4222 O O . LEU A 1 510 ? 3.167 -22.357 -18.234 1.00 60.19 510 LEU A O 1
ATOM 4226 N N . LEU A 1 511 ? 1.947 -23.940 -17.202 1.00 71.06 511 LEU A N 1
ATOM 4227 C CA . LEU A 1 511 ? 2.536 -25.081 -17.907 1.00 71.06 511 LEU A CA 1
ATOM 4228 C C . LEU A 1 511 ? 2.249 -25.037 -19.412 1.00 71.06 511 LEU A C 1
ATOM 4230 O O . LEU A 1 511 ? 3.127 -25.347 -20.216 1.00 71.06 511 LEU A O 1
ATOM 4234 N N . GLU A 1 512 ? 1.047 -24.641 -19.827 1.00 73.50 512 GLU A N 1
ATOM 4235 C CA . GLU A 1 512 ? 0.705 -24.455 -21.239 1.00 73.50 512 GLU A CA 1
ATOM 4236 C C . GLU A 1 512 ? 1.496 -23.301 -21.860 1.00 73.50 512 GLU A C 1
ATOM 4238 O O . GLU A 1 512 ? 2.034 -23.443 -22.964 1.00 73.50 512 GLU A O 1
ATOM 4243 N N . ARG A 1 513 ? 1.654 -22.185 -21.139 1.00 67.44 513 ARG A N 1
ATOM 4244 C CA . ARG A 1 513 ? 2.523 -21.080 -21.564 1.00 67.44 513 ARG A CA 1
ATOM 4245 C C . ARG A 1 513 ? 3.981 -21.507 -21.651 1.00 67.44 513 ARG A C 1
ATOM 4247 O O . ARG A 1 513 ? 4.599 -21.231 -22.678 1.00 67.44 513 ARG A O 1
ATOM 4254 N N . GLU A 1 514 ? 4.523 -22.195 -20.654 1.00 72.94 514 GLU A N 1
ATOM 4255 C CA . GLU A 1 514 ? 5.892 -22.719 -20.677 1.00 72.94 514 GLU A CA 1
ATOM 4256 C C . GLU A 1 514 ? 6.087 -23.693 -21.837 1.00 72.94 514 GLU A C 1
ATOM 4258 O O . GLU A 1 514 ? 7.038 -23.541 -22.597 1.00 72.94 514 GLU A O 1
ATOM 4263 N N . ASN A 1 515 ? 5.146 -24.606 -22.079 1.00 73.81 515 ASN A N 1
ATOM 4264 C CA . ASN A 1 515 ? 5.177 -25.491 -23.244 1.00 73.81 515 ASN A CA 1
ATOM 4265 C C . ASN A 1 515 ? 5.089 -24.714 -24.569 1.00 73.81 515 ASN A C 1
ATOM 4267 O O . ASN A 1 515 ? 5.745 -25.078 -25.550 1.00 73.81 515 ASN A O 1
ATOM 4271 N N . SER A 1 516 ? 4.327 -23.618 -24.623 1.00 67.69 516 SER A N 1
ATOM 4272 C CA . SER A 1 516 ? 4.266 -22.737 -25.797 1.00 67.69 516 SER A CA 1
ATOM 4273 C C . SER A 1 516 ? 5.581 -21.970 -26.019 1.00 67.69 516 SER A C 1
ATOM 4275 O O . SER A 1 516 ? 5.997 -21.753 -27.157 1.00 67.69 516 SER A O 1
ATOM 4277 N N . ILE A 1 517 ? 6.272 -21.590 -24.941 1.00 69.56 517 ILE A N 1
ATOM 4278 C CA . ILE A 1 517 ? 7.578 -20.929 -24.988 1.00 69.56 517 ILE A CA 1
ATOM 4279 C C . ILE A 1 517 ? 8.642 -21.938 -25.401 1.00 69.56 517 ILE A C 1
ATOM 4281 O O . ILE A 1 517 ? 9.363 -21.670 -26.354 1.00 69.56 517 ILE A O 1
ATOM 4285 N N . ILE A 1 518 ? 8.676 -23.120 -24.784 1.00 73.62 518 ILE A N 1
ATOM 4286 C CA . ILE A 1 518 ? 9.583 -24.218 -25.133 1.00 73.62 518 ILE A CA 1
ATOM 4287 C C . ILE A 1 518 ? 9.378 -24.637 -26.589 1.00 73.62 518 ILE A C 1
ATOM 4289 O O . ILE A 1 518 ? 10.350 -24.832 -27.309 1.00 73.62 518 ILE A O 1
ATOM 4293 N N . SER A 1 519 ? 8.138 -24.742 -27.073 1.00 72.00 519 SER A N 1
ATOM 4294 C CA . SER A 1 519 ? 7.883 -25.064 -28.485 1.00 72.00 519 SER A CA 1
ATOM 4295 C C . SER A 1 519 ? 8.336 -23.944 -29.426 1.00 72.00 519 SER A C 1
ATOM 4297 O O . SER A 1 519 ? 8.950 -24.245 -30.449 1.00 72.00 519 SER A O 1
ATOM 4299 N N . ARG A 1 520 ? 8.144 -22.665 -29.071 1.00 74.56 520 ARG A N 1
ATOM 4300 C CA . ARG A 1 520 ? 8.699 -21.518 -29.818 1.00 74.56 520 ARG A CA 1
ATOM 4301 C C . ARG A 1 520 ? 10.226 -21.469 -29.777 1.00 74.56 520 ARG A C 1
ATOM 4303 O O . ARG A 1 520 ? 10.847 -21.130 -30.781 1.00 74.56 520 ARG A O 1
ATOM 4310 N N . GLU A 1 521 ? 10.842 -21.794 -28.648 1.00 77.19 521 GLU A N 1
ATOM 4311 C CA . GLU A 1 521 ? 12.294 -21.908 -28.503 1.00 77.19 521 GLU A CA 1
ATOM 4312 C C . GLU A 1 521 ? 12.833 -23.082 -29.308 1.00 77.19 521 GLU A C 1
ATOM 4314 O O . GLU A 1 521 ? 13.828 -22.921 -30.001 1.00 77.19 521 GLU A O 1
ATOM 4319 N N . LEU A 1 522 ? 12.129 -24.213 -29.331 1.00 82.00 522 LEU A N 1
ATOM 4320 C CA . LEU A 1 522 ? 12.448 -25.357 -30.176 1.00 82.00 522 LEU A CA 1
ATOM 4321 C C . LEU A 1 522 ? 12.303 -25.009 -31.664 1.00 82.00 522 LEU A C 1
ATOM 4323 O O . LEU A 1 522 ? 13.112 -25.453 -32.476 1.00 82.00 522 LEU A O 1
ATOM 4327 N N . GLU A 1 523 ? 11.309 -24.209 -32.058 1.00 80.62 523 GLU A N 1
ATOM 4328 C CA . GLU A 1 523 ? 11.206 -23.689 -33.427 1.00 80.62 523 GLU A CA 1
ATOM 4329 C C . GLU A 1 523 ? 12.334 -22.710 -33.761 1.00 80.62 523 GLU A C 1
ATOM 4331 O O . GLU A 1 523 ? 12.914 -22.803 -34.845 1.00 80.62 523 GLU A O 1
ATOM 4336 N N . LYS A 1 524 ? 12.719 -21.834 -32.826 1.00 79.19 524 LYS A N 1
ATOM 4337 C CA . LYS A 1 524 ? 13.909 -20.985 -32.967 1.00 79.19 524 LYS A CA 1
ATOM 4338 C C . LYS A 1 524 ? 15.182 -21.819 -33.056 1.00 79.19 524 LYS A C 1
ATOM 4340 O O . LYS A 1 524 ? 16.010 -21.527 -33.908 1.00 79.19 524 LYS A O 1
ATOM 4345 N N . GLU A 1 525 ? 15.342 -22.870 -32.257 1.00 81.25 525 GLU A N 1
ATOM 4346 C CA . GLU A 1 525 ? 16.473 -23.794 -32.342 1.00 81.25 525 GLU A CA 1
ATOM 4347 C C . GLU A 1 525 ? 16.478 -24.546 -33.668 1.00 81.25 525 GLU A C 1
ATOM 4349 O O . GLU A 1 525 ? 17.539 -24.704 -34.265 1.00 81.25 525 GLU A O 1
ATOM 4354 N N . LYS A 1 526 ? 15.317 -24.987 -34.169 1.00 85.50 526 LYS A N 1
ATOM 4355 C CA . LYS A 1 526 ? 15.195 -25.578 -35.509 1.00 85.50 526 LYS A CA 1
ATOM 4356 C C . LYS A 1 526 ? 15.600 -24.567 -36.575 1.00 85.50 526 LYS A C 1
ATOM 4358 O O . LYS A 1 526 ? 16.368 -24.927 -37.460 1.00 85.50 526 LYS A O 1
ATOM 4363 N N . LEU A 1 527 ? 15.156 -23.314 -36.476 1.00 80.69 527 LEU A N 1
ATOM 4364 C CA . LEU A 1 527 ? 15.522 -22.245 -37.405 1.00 80.69 527 LEU A CA 1
ATOM 4365 C C . LEU A 1 527 ? 17.021 -21.933 -37.336 1.00 80.69 527 LEU A C 1
ATOM 4367 O O . LEU A 1 527 ? 17.673 -21.884 -38.372 1.00 80.69 527 LEU A O 1
ATOM 4371 N N . ILE A 1 528 ? 17.592 -21.798 -36.137 1.00 78.06 528 ILE A N 1
ATOM 4372 C CA . ILE A 1 528 ? 19.032 -21.615 -35.915 1.00 78.06 528 ILE A CA 1
ATOM 4373 C C . ILE A 1 528 ? 19.797 -22.819 -36.459 1.00 78.06 528 ILE A C 1
ATOM 4375 O O . ILE A 1 528 ? 20.800 -22.633 -37.133 1.00 78.06 528 ILE A O 1
ATOM 4379 N N . ARG A 1 529 ? 19.322 -24.050 -36.247 1.00 84.44 529 ARG A N 1
ATOM 4380 C CA . ARG A 1 529 ? 19.933 -25.270 -36.788 1.00 84.44 529 ARG A CA 1
ATOM 4381 C C . ARG A 1 529 ? 19.858 -25.301 -38.311 1.00 84.44 529 ARG A C 1
ATOM 4383 O O . ARG A 1 529 ? 20.840 -25.669 -38.936 1.00 84.44 529 ARG A O 1
ATOM 4390 N N . VAL A 1 530 ? 18.752 -24.872 -38.917 1.00 84.81 530 VAL A N 1
ATOM 4391 C CA . VAL A 1 530 ? 18.619 -24.725 -40.375 1.00 84.81 530 VAL A CA 1
ATOM 4392 C C . VAL A 1 530 ? 19.550 -23.630 -40.894 1.00 84.81 530 VAL A C 1
ATOM 4394 O O . VAL A 1 530 ? 20.233 -23.854 -41.886 1.00 84.81 530 VAL A O 1
ATOM 4397 N N . ILE A 1 531 ? 19.672 -22.493 -40.204 1.00 83.88 531 ILE A N 1
ATOM 4398 C CA . ILE A 1 531 ? 20.637 -21.430 -40.524 1.00 83.88 531 ILE A CA 1
ATOM 4399 C C . ILE A 1 531 ? 22.071 -21.938 -40.385 1.00 83.88 531 ILE A C 1
ATOM 4401 O O . ILE A 1 531 ? 22.883 -21.675 -41.261 1.00 83.88 531 ILE A O 1
ATOM 4405 N N . LEU A 1 532 ? 22.393 -22.709 -39.347 1.00 83.81 532 LEU A N 1
ATOM 4406 C CA . LEU A 1 532 ? 23.699 -23.339 -39.169 1.00 83.81 532 LEU A CA 1
ATOM 4407 C C . LEU A 1 532 ? 23.954 -24.390 -40.248 1.00 83.81 532 LEU A C 1
ATOM 4409 O O . LEU A 1 532 ? 25.063 -24.455 -40.761 1.00 83.81 532 LEU A O 1
ATOM 4413 N N . ILE A 1 533 ? 22.956 -25.179 -40.650 1.00 91.12 533 ILE A N 1
ATOM 4414 C CA . ILE A 1 533 ? 23.060 -26.105 -41.786 1.00 91.12 533 ILE A CA 1
ATOM 4415 C C . ILE A 1 533 ? 23.283 -25.318 -43.080 1.00 91.12 533 ILE A C 1
ATOM 4417 O O . ILE A 1 533 ? 24.141 -25.695 -43.866 1.00 91.12 533 ILE A O 1
ATOM 4421 N N . MET A 1 534 ? 22.590 -24.200 -43.302 1.00 83.75 534 MET A N 1
ATOM 4422 C CA . MET A 1 534 ? 22.806 -23.334 -44.465 1.00 83.75 534 MET A CA 1
ATOM 4423 C C . MET A 1 534 ? 24.186 -22.675 -44.434 1.00 83.75 534 MET A C 1
ATOM 4425 O O . MET A 1 534 ? 24.854 -22.655 -45.458 1.00 83.75 534 MET A O 1
ATOM 4429 N N . LEU A 1 535 ? 24.649 -22.192 -43.279 1.00 85.62 535 LEU A N 1
ATOM 4430 C CA . LEU A 1 535 ? 25.971 -21.593 -43.091 1.00 85.62 535 LEU A CA 1
ATOM 4431 C C . LEU A 1 535 ? 27.079 -22.625 -43.234 1.00 85.62 535 LEU A C 1
ATOM 4433 O O . LEU A 1 535 ? 28.078 -22.331 -43.868 1.00 85.62 535 LEU A O 1
ATOM 4437 N N . THR A 1 536 ? 26.911 -23.827 -42.685 1.00 87.44 536 THR A N 1
ATOM 4438 C CA . THR A 1 536 ? 27.853 -24.941 -42.860 1.00 87.44 536 THR A CA 1
ATOM 4439 C C . THR A 1 536 ? 27.835 -25.440 -44.291 1.00 87.44 536 THR A C 1
ATOM 4441 O O . THR A 1 536 ? 28.900 -25.681 -44.829 1.00 87.44 536 THR A O 1
ATOM 4444 N N . SER A 1 537 ? 26.678 -25.507 -44.951 1.00 85.38 537 SER A N 1
ATOM 4445 C CA . SER A 1 537 ? 26.573 -25.810 -46.383 1.00 85.38 537 SER A CA 1
ATOM 4446 C C . SER A 1 537 ? 27.218 -24.717 -47.228 1.00 85.38 537 SER A C 1
ATOM 4448 O O . SER A 1 537 ? 27.924 -25.033 -48.173 1.00 85.38 537 SER A O 1
ATOM 4450 N N . ALA A 1 538 ? 27.051 -23.441 -46.875 1.00 84.00 538 ALA A N 1
ATOM 4451 C CA . ALA A 1 538 ? 27.694 -22.308 -47.532 1.00 84.00 538 ALA A CA 1
ATOM 4452 C C . ALA A 1 538 ? 29.203 -22.290 -47.271 1.00 84.00 538 ALA A C 1
ATOM 4454 O O . ALA A 1 538 ? 29.963 -22.048 -48.196 1.00 84.00 538 ALA A O 1
ATOM 4455 N N . LEU A 1 539 ? 29.651 -22.616 -46.057 1.00 88.12 539 LEU A N 1
ATOM 4456 C CA . LEU A 1 539 ? 31.055 -22.819 -45.693 1.00 88.12 539 LEU A CA 1
ATOM 4457 C C . LEU A 1 539 ? 31.636 -24.034 -46.398 1.00 88.12 539 LEU A C 1
ATOM 4459 O O . LEU A 1 539 ? 32.797 -23.997 -46.766 1.00 88.12 539 LEU A O 1
ATOM 4463 N N . LEU A 1 540 ? 30.856 -25.091 -46.608 1.00 90.12 540 LEU A N 1
ATOM 4464 C CA . LEU A 1 540 ? 31.275 -26.296 -47.310 1.00 90.12 540 LEU A CA 1
ATOM 4465 C C . LEU A 1 540 ? 31.301 -26.048 -48.815 1.00 90.12 540 LEU A C 1
ATOM 4467 O O . LEU A 1 540 ? 32.231 -26.488 -49.464 1.00 90.12 540 LEU A O 1
ATOM 4471 N N . LEU A 1 541 ? 30.370 -25.267 -49.364 1.00 88.62 541 LEU A N 1
ATOM 4472 C CA . LEU A 1 541 ? 30.413 -24.755 -50.735 1.00 88.62 541 LEU A CA 1
ATOM 4473 C C . LEU A 1 541 ? 31.559 -23.767 -50.924 1.00 88.62 541 LEU A C 1
ATOM 4475 O O . LEU A 1 541 ? 32.209 -23.793 -51.959 1.00 88.62 541 LEU A O 1
ATOM 4479 N N . PHE A 1 542 ? 31.848 -22.935 -49.929 1.00 87.88 542 PHE A N 1
ATOM 4480 C CA . PHE A 1 542 ? 32.986 -22.028 -49.919 1.00 87.88 542 PHE A CA 1
ATOM 4481 C C . PHE A 1 542 ? 34.293 -22.798 -49.764 1.00 87.88 542 PHE A C 1
ATOM 4483 O O . PHE A 1 542 ? 35.247 -22.489 -50.455 1.00 87.88 542 PHE A O 1
ATOM 4490 N N . ALA A 1 543 ? 34.334 -23.849 -48.948 1.00 85.44 543 ALA A N 1
ATOM 4491 C CA . ALA A 1 543 ? 35.469 -24.748 -48.807 1.00 85.44 543 ALA A CA 1
ATOM 4492 C C . ALA A 1 543 ? 35.654 -25.582 -50.073 1.00 85.44 543 ALA A C 1
ATOM 4494 O O . ALA A 1 543 ? 36.776 -25.744 -50.516 1.00 85.44 543 ALA A O 1
ATOM 4495 N N . VAL A 1 544 ? 34.581 -26.056 -50.708 1.00 90.88 544 VAL A N 1
ATOM 4496 C CA . VAL A 1 544 ? 34.610 -26.711 -52.021 1.00 90.88 544 VAL A CA 1
ATOM 4497 C C . VAL A 1 544 ? 35.058 -25.715 -53.076 1.00 90.88 544 VAL A C 1
ATOM 4499 O O . VAL A 1 544 ? 35.900 -26.069 -53.881 1.00 90.88 544 VAL A O 1
ATOM 4502 N N . SER A 1 545 ? 34.586 -24.470 -53.052 1.00 86.25 545 SER A N 1
ATOM 4503 C CA . SER A 1 545 ? 35.041 -23.391 -53.931 1.00 86.25 545 SER A CA 1
ATOM 4504 C C . SER A 1 545 ? 36.511 -23.077 -53.689 1.00 86.25 545 SER A C 1
ATOM 4506 O O . SER A 1 545 ? 37.259 -22.983 -54.644 1.00 86.25 545 SER A O 1
ATOM 4508 N N . LEU A 1 546 ? 36.973 -23.041 -52.439 1.00 88.00 546 LEU A N 1
ATOM 4509 C CA . LEU A 1 546 ? 38.374 -22.901 -52.058 1.00 88.00 546 LEU A CA 1
ATOM 4510 C C . LEU A 1 546 ? 39.188 -24.130 -52.430 1.00 88.00 546 LEU A C 1
ATOM 4512 O O . LEU A 1 546 ? 40.345 -23.974 -52.770 1.00 88.00 546 LEU A O 1
ATOM 4516 N N . ILE A 1 547 ? 38.628 -25.336 -52.399 1.00 89.88 547 ILE A N 1
ATOM 4517 C CA . ILE A 1 547 ? 39.272 -26.570 -52.853 1.00 89.88 547 ILE A CA 1
ATOM 4518 C C . ILE A 1 547 ? 39.309 -26.586 -54.373 1.00 89.88 547 ILE A C 1
ATOM 4520 O O . ILE A 1 547 ? 40.290 -27.045 -54.926 1.00 89.88 547 ILE A O 1
ATOM 4524 N N . LEU A 1 548 ? 38.287 -26.097 -55.070 1.00 88.12 548 LEU A N 1
ATOM 4525 C CA . LEU A 1 548 ? 38.242 -25.965 -56.524 1.00 88.12 548 LEU A CA 1
ATOM 4526 C C . LEU A 1 548 ? 39.165 -24.847 -56.986 1.00 88.12 548 LEU A C 1
ATOM 4528 O O . LEU A 1 548 ? 39.848 -25.021 -57.981 1.00 88.12 548 LEU A O 1
ATOM 4532 N N . TYR A 1 549 ? 39.240 -23.751 -56.243 1.00 85.25 549 TYR A N 1
ATOM 4533 C CA . TYR A 1 549 ? 40.151 -22.634 -56.427 1.00 85.25 549 TYR A CA 1
ATOM 4534 C C . TYR A 1 549 ? 41.570 -23.047 -56.069 1.00 85.25 549 TYR A C 1
ATOM 4536 O O . TYR A 1 549 ? 42.468 -22.794 -56.842 1.00 85.25 549 TYR A O 1
ATOM 4544 N N . SER A 1 550 ? 41.783 -23.784 -54.982 1.00 82.06 550 SER A N 1
ATOM 4545 C CA . SER A 1 550 ? 43.063 -24.390 -54.609 1.00 82.06 550 SER A CA 1
ATOM 4546 C C . SER A 1 550 ? 43.442 -25.494 -55.580 1.00 82.06 550 SER A C 1
ATOM 4548 O O . SER A 1 550 ? 44.613 -25.638 -55.865 1.00 82.06 550 SER A O 1
ATOM 4550 N N . ARG A 1 551 ? 42.493 -26.241 -56.156 1.00 86.50 551 ARG A N 1
ATOM 4551 C CA . ARG A 1 551 ? 42.716 -27.191 -57.258 1.00 86.50 551 ARG A CA 1
ATOM 4552 C C . ARG A 1 551 ? 42.951 -26.465 -58.564 1.00 86.50 551 ARG A C 1
ATOM 4554 O O . ARG A 1 551 ? 43.671 -27.001 -59.381 1.00 86.50 551 ARG A O 1
ATOM 4561 N N . SER A 1 552 ? 42.363 -25.297 -58.780 1.00 83.62 552 SER A N 1
ATOM 4562 C CA . SER A 1 552 ? 42.572 -24.454 -59.954 1.00 83.62 552 SER A CA 1
ATOM 4563 C C . SER A 1 552 ? 43.943 -23.810 -59.872 1.00 83.62 552 SER A C 1
ATOM 4565 O O . SER A 1 552 ? 44.706 -23.936 -60.809 1.00 83.62 552 SER A O 1
ATOM 4567 N N . ILE A 1 553 ? 44.314 -23.265 -58.715 1.00 82.69 553 ILE A N 1
ATOM 4568 C CA . ILE A 1 553 ? 45.660 -22.842 -58.344 1.00 82.69 553 ILE A CA 1
ATOM 4569 C C . ILE A 1 553 ? 46.590 -24.032 -58.384 1.00 82.69 553 ILE A C 1
ATOM 4571 O O . ILE A 1 553 ? 47.658 -23.884 -58.914 1.00 82.69 553 ILE A O 1
ATOM 4575 N N . LYS A 1 554 ? 46.237 -25.217 -57.888 1.00 80.44 554 LYS A N 1
ATOM 4576 C CA . LYS A 1 554 ? 47.101 -26.402 -57.940 1.00 80.44 554 LYS A CA 1
ATOM 4577 C C . LYS A 1 554 ? 47.219 -26.909 -59.360 1.00 80.44 554 LYS A C 1
ATOM 4579 O O . LYS A 1 554 ? 48.282 -27.375 -59.686 1.00 80.44 554 LYS A O 1
ATOM 4584 N N . ARG A 1 555 ? 46.197 -26.791 -60.206 1.00 81.19 555 ARG A N 1
ATOM 4585 C CA . ARG A 1 555 ? 46.242 -27.062 -61.651 1.00 81.19 555 ARG A CA 1
ATOM 4586 C C . ARG A 1 555 ? 47.007 -25.984 -62.390 1.00 81.19 555 ARG A C 1
ATOM 4588 O O . ARG A 1 555 ? 47.643 -26.298 -63.369 1.00 81.19 555 ARG A O 1
ATOM 4595 N N . SER A 1 556 ? 46.945 -24.737 -61.949 1.00 76.12 556 SER A N 1
ATOM 4596 C CA . SER A 1 556 ? 47.684 -23.603 -62.495 1.00 76.12 556 SER A CA 1
ATOM 4597 C C . SER A 1 556 ? 49.127 -23.643 -62.031 1.00 76.12 556 SER A C 1
ATOM 4599 O O . SER A 1 556 ? 49.992 -23.281 -62.795 1.00 76.12 556 SER A O 1
ATOM 4601 N N . ASN A 1 557 ? 49.380 -24.134 -60.823 1.00 77.25 557 ASN A N 1
ATOM 4602 C CA . ASN A 1 557 ? 50.666 -24.403 -60.204 1.00 77.25 557 ASN A CA 1
ATOM 4603 C C . ASN A 1 557 ? 51.191 -25.746 -60.665 1.00 77.25 557 ASN A C 1
ATOM 4605 O O . ASN A 1 557 ? 52.376 -25.928 -60.572 1.00 77.25 557 ASN A O 1
ATOM 4609 N N . GLN A 1 558 ? 50.354 -26.685 -61.111 1.00 79.81 558 GLN A N 1
ATOM 4610 C CA . GLN A 1 558 ? 50.741 -27.910 -61.805 1.00 79.81 558 GLN A CA 1
ATOM 4611 C C . GLN A 1 558 ? 51.015 -27.570 -63.243 1.00 79.81 558 GLN A C 1
ATOM 4613 O O . GLN A 1 558 ? 51.997 -28.043 -63.727 1.00 79.81 558 GLN A O 1
ATOM 4618 N N . LYS A 1 559 ? 50.252 -26.700 -63.904 1.00 80.12 559 LYS A N 1
ATOM 4619 C CA . LYS A 1 559 ? 50.609 -26.156 -65.214 1.00 80.12 559 LYS A CA 1
ATOM 4620 C C . LYS A 1 559 ? 51.864 -25.317 -65.127 1.00 80.12 559 LYS A C 1
ATOM 4622 O O . LYS A 1 559 ? 52.701 -25.464 -65.981 1.00 80.12 559 LYS A O 1
ATOM 4627 N N . LEU A 1 560 ? 52.015 -24.492 -64.095 1.00 78.06 560 LEU A N 1
ATOM 4628 C CA . LEU A 1 560 ? 53.229 -23.737 -63.822 1.00 78.06 560 LEU A CA 1
ATOM 4629 C C . LEU A 1 560 ? 54.324 -24.661 -63.307 1.00 78.06 560 LEU A C 1
ATOM 4631 O O . LEU A 1 560 ? 55.464 -24.364 -63.556 1.00 78.06 560 LEU A O 1
ATOM 4635 N N . ALA A 1 561 ? 54.031 -25.763 -62.614 1.00 74.50 561 ALA A N 1
ATOM 4636 C CA . ALA A 1 561 ? 55.015 -26.770 -62.218 1.00 74.50 561 ALA A CA 1
ATOM 4637 C C . ALA A 1 561 ? 55.306 -27.743 -63.345 1.00 74.50 561 ALA A C 1
ATOM 4639 O O . ALA A 1 561 ? 56.326 -28.378 -63.270 1.00 74.50 561 ALA A O 1
ATOM 4640 N N . ASP A 1 562 ? 54.461 -27.864 -64.357 1.00 79.75 562 ASP A N 1
ATOM 4641 C CA . ASP A 1 562 ? 54.629 -28.616 -65.594 1.00 79.75 562 ASP A CA 1
ATOM 4642 C C . ASP A 1 562 ? 55.352 -27.714 -66.573 1.00 79.75 562 ASP A C 1
ATOM 4644 O O . ASP A 1 562 ? 56.171 -28.201 -67.312 1.00 79.75 562 ASP A O 1
ATOM 4648 N N . GLU A 1 563 ? 55.121 -26.403 -66.539 1.00 79.50 563 GLU A N 1
ATOM 4649 C CA . GLU A 1 563 ? 55.850 -25.378 -67.272 1.00 79.50 563 GLU A CA 1
ATOM 4650 C C . GLU A 1 563 ? 57.220 -25.185 -66.637 1.00 79.50 563 GLU A C 1
ATOM 4652 O O . GLU A 1 563 ? 58.210 -25.239 -67.344 1.00 79.50 563 GLU A O 1
ATOM 4657 N N . ILE A 1 564 ? 57.302 -25.083 -65.307 1.00 76.25 564 ILE A N 1
ATOM 4658 C CA . ILE A 1 564 ? 58.534 -25.183 -64.526 1.00 76.25 564 ILE A CA 1
ATOM 4659 C C . ILE A 1 564 ? 59.105 -26.569 -64.721 1.00 76.25 564 ILE A C 1
ATOM 4661 O O . ILE A 1 564 ? 60.265 -26.601 -64.987 1.00 76.25 564 ILE A O 1
ATOM 4665 N N . ASN A 1 565 ? 58.393 -27.695 -64.714 1.00 80.19 565 ASN A N 1
ATOM 4666 C CA . ASN A 1 565 ? 58.997 -29.012 -64.964 1.00 80.19 565 ASN A CA 1
ATOM 4667 C C . ASN A 1 565 ? 59.409 -29.154 -66.417 1.00 80.19 565 ASN A C 1
ATOM 4669 O O . ASN A 1 565 ? 60.366 -29.852 -66.646 1.00 80.19 565 ASN A O 1
ATOM 4673 N N . THR A 1 566 ? 58.764 -28.523 -67.395 1.00 77.56 566 THR A N 1
ATOM 4674 C CA . THR A 1 566 ? 59.227 -28.480 -68.788 1.00 77.56 566 THR A CA 1
ATOM 4675 C C . THR A 1 566 ? 60.376 -27.515 -68.918 1.00 77.56 566 THR A C 1
ATOM 4677 O O . THR A 1 566 ? 61.228 -27.726 -69.759 1.00 77.56 566 THR A O 1
ATOM 4680 N N . ARG A 1 567 ? 60.442 -26.484 -68.075 1.00 76.88 567 ARG A N 1
ATOM 4681 C CA . ARG A 1 567 ? 61.527 -25.517 -68.002 1.00 76.88 567 ARG A CA 1
ATOM 4682 C C . ARG A 1 567 ? 62.699 -26.080 -67.224 1.00 76.88 567 ARG A C 1
ATOM 4684 O O . ARG A 1 567 ? 63.807 -25.822 -67.618 1.00 76.88 567 ARG A O 1
ATOM 4691 N N . THR A 1 568 ? 62.454 -26.914 -66.228 1.00 75.12 568 THR A N 1
ATOM 4692 C CA . THR A 1 568 ? 63.348 -27.676 -65.363 1.00 75.12 568 THR A CA 1
ATOM 4693 C C . THR A 1 568 ? 63.717 -28.965 -66.057 1.00 75.12 568 THR A C 1
ATOM 4695 O O . THR A 1 568 ? 64.790 -29.441 -65.803 1.00 75.12 568 THR A O 1
ATOM 4698 N N . GLN A 1 569 ? 62.914 -29.508 -66.973 1.00 78.44 569 GLN A N 1
ATOM 4699 C CA . GLN A 1 569 ? 63.291 -30.521 -67.958 1.00 78.44 569 GLN A CA 1
ATOM 4700 C C . GLN A 1 569 ? 64.018 -29.854 -69.101 1.00 78.44 569 GLN A C 1
ATOM 4702 O O . GLN A 1 569 ? 64.903 -30.471 -69.635 1.00 78.44 569 GLN A O 1
ATOM 4707 N N . SER A 1 570 ? 63.711 -28.616 -69.487 1.00 76.44 570 SER A N 1
ATOM 4708 C CA . SER A 1 570 ? 64.502 -27.896 -70.484 1.00 76.44 570 SER A CA 1
ATOM 4709 C C . SER A 1 570 ? 65.807 -27.430 -69.883 1.00 76.44 570 SER A C 1
ATOM 4711 O O . SER A 1 570 ? 66.775 -27.397 -70.605 1.00 76.44 570 SER A O 1
ATOM 4713 N N . GLU A 1 571 ? 65.844 -27.118 -68.585 1.00 74.38 571 GLU A N 1
ATOM 4714 C CA . GLU A 1 571 ? 67.009 -26.772 -67.781 1.00 74.38 571 GLU A CA 1
ATOM 4715 C C . GLU A 1 571 ? 67.695 -28.038 -67.308 1.00 74.38 571 GLU A C 1
ATOM 4717 O O . GLU A 1 571 ? 68.884 -27.962 -67.120 1.00 74.38 571 GLU A O 1
ATOM 4722 N N . ALA A 1 572 ? 67.011 -29.175 -67.143 1.00 77.19 572 ALA A N 1
ATOM 4723 C CA . ALA A 1 572 ? 67.600 -30.485 -66.875 1.00 77.19 572 ALA A CA 1
ATOM 4724 C C . ALA A 1 572 ? 68.060 -31.133 -68.160 1.00 77.19 572 ALA A C 1
ATOM 4726 O O . ALA A 1 572 ? 69.010 -31.864 -68.087 1.00 77.19 572 ALA A O 1
ATOM 4727 N N . VAL A 1 573 ? 67.473 -30.827 -69.315 1.00 80.00 573 VAL A N 1
ATOM 4728 C CA . VAL A 1 573 ? 68.019 -31.077 -70.649 1.00 80.00 573 VAL A CA 1
ATOM 4729 C C . VAL A 1 573 ? 69.097 -30.051 -70.906 1.00 80.00 573 VAL A C 1
ATOM 4731 O O . VAL A 1 573 ? 70.087 -30.409 -71.483 1.00 80.00 573 VAL A O 1
ATOM 4734 N N . LEU A 1 574 ? 69.010 -28.804 -70.448 1.00 76.19 574 LEU A N 1
ATOM 4735 C CA . LEU A 1 574 ? 70.124 -27.857 -70.516 1.00 76.19 574 LEU A CA 1
ATOM 4736 C C . LEU A 1 574 ? 71.215 -28.269 -69.538 1.00 76.19 574 LEU A C 1
ATOM 4738 O O . LEU A 1 574 ? 72.356 -27.951 -69.795 1.00 76.19 574 LEU A O 1
ATOM 4742 N N . GLN A 1 575 ? 70.883 -28.939 -68.435 1.00 74.25 575 GLN A N 1
ATOM 4743 C CA . GLN A 1 575 ? 71.772 -29.423 -67.385 1.00 74.25 575 GLN A CA 1
ATOM 4744 C C . GLN A 1 575 ? 72.248 -30.825 -67.692 1.00 74.25 575 GLN A C 1
ATOM 4746 O O . GLN A 1 575 ? 73.303 -31.150 -67.210 1.00 74.25 575 GLN A O 1
ATOM 4751 N N . GLU A 1 576 ? 71.543 -31.611 -68.496 1.00 79.69 576 GLU A N 1
ATOM 4752 C CA . GLU A 1 576 ? 71.912 -32.904 -69.072 1.00 79.69 576 GLU A CA 1
ATOM 4753 C C . GLU A 1 576 ? 72.672 -32.655 -70.351 1.00 79.69 576 GLU A C 1
ATOM 4755 O O . GLU A 1 576 ? 73.594 -33.378 -70.595 1.00 79.69 576 GLU A O 1
ATOM 4760 N N . LEU A 1 577 ? 72.399 -31.598 -71.110 1.00 75.50 577 LEU A N 1
ATOM 4761 C CA . LEU A 1 577 ? 73.207 -31.101 -72.221 1.00 75.50 577 LEU A CA 1
ATOM 4762 C C . LEU A 1 577 ? 74.379 -30.299 -71.681 1.00 75.50 577 LEU A C 1
ATOM 4764 O O . LEU A 1 577 ? 75.414 -30.297 -72.310 1.00 75.50 577 LEU A O 1
ATOM 4768 N N . LYS A 1 578 ? 74.273 -29.644 -70.520 1.00 71.75 578 LYS A N 1
ATOM 4769 C CA . LYS A 1 578 ? 75.409 -29.081 -69.777 1.00 71.75 578 LYS A CA 1
ATOM 4770 C C . LYS A 1 578 ? 76.122 -30.171 -69.017 1.00 71.75 578 LYS A C 1
ATOM 4772 O O . LYS A 1 578 ? 77.306 -30.013 -68.876 1.00 71.75 578 LYS A O 1
ATOM 4777 N N . GLN A 1 579 ? 75.488 -31.255 -68.582 1.00 74.88 579 GLN A N 1
ATOM 4778 C CA . GLN A 1 579 ? 76.131 -32.432 -67.998 1.00 74.88 579 GLN A CA 1
ATOM 4779 C C . GLN A 1 579 ? 76.640 -33.340 -69.081 1.00 74.88 579 GLN A C 1
ATOM 4781 O O . GLN A 1 579 ? 77.556 -34.043 -68.787 1.00 74.88 579 GLN A O 1
ATOM 4786 N N . GLU A 1 580 ? 76.129 -33.335 -70.299 1.00 78.62 580 GLU A N 1
ATOM 4787 C CA . GLU A 1 580 ? 76.625 -34.038 -71.481 1.00 78.62 580 GLU A CA 1
ATOM 4788 C C . GLU A 1 580 ? 77.606 -33.120 -72.183 1.00 78.62 580 GLU A C 1
ATOM 4790 O O . GLU A 1 580 ? 78.468 -33.599 -72.878 1.00 78.62 580 GLU A O 1
ATOM 4795 N N . LEU A 1 581 ? 77.567 -31.807 -71.982 1.00 71.25 581 LEU A N 1
ATOM 4796 C CA . LEU A 1 581 ? 78.653 -30.897 -72.315 1.00 71.25 581 LEU A CA 1
ATOM 4797 C C . LEU A 1 581 ? 79.689 -30.906 -71.208 1.00 71.25 581 LEU A C 1
ATOM 4799 O O . LEU A 1 581 ? 80.829 -30.718 -71.543 1.00 71.25 581 LEU A O 1
ATOM 4803 N N . GLU A 1 582 ? 79.357 -31.139 -69.939 1.00 70.62 582 GLU A N 1
ATOM 4804 C CA . GLU A 1 582 ? 80.271 -31.275 -68.797 1.00 70.62 582 GLU A CA 1
ATOM 4805 C C . GLU A 1 582 ? 80.771 -32.697 -68.708 1.00 70.62 582 GLU A C 1
ATOM 4807 O O . GLU A 1 582 ? 81.850 -32.838 -68.196 1.00 70.62 582 GLU A O 1
ATOM 4812 N N . GLN A 1 583 ? 80.054 -33.706 -69.203 1.00 71.12 583 GLN A N 1
ATOM 4813 C CA . GLN A 1 583 ? 80.414 -35.117 -69.377 1.00 71.12 583 GLN A CA 1
ATOM 4814 C C . GLN A 1 583 ? 80.979 -35.301 -70.761 1.00 71.12 583 GLN A C 1
ATOM 4816 O O . GLN A 1 583 ? 81.885 -36.068 -70.872 1.00 71.12 583 GLN A O 1
ATOM 4821 N N . ARG A 1 584 ? 80.652 -34.531 -71.798 1.00 73.06 584 ARG A N 1
ATOM 4822 C CA . ARG A 1 584 ? 81.567 -34.389 -72.937 1.00 73.06 584 ARG A CA 1
ATOM 4823 C C . ARG A 1 584 ? 82.734 -33.557 -72.524 1.00 73.06 584 ARG A C 1
ATOM 4825 O O . ARG A 1 584 ? 83.777 -33.855 -73.013 1.00 73.06 584 ARG A O 1
ATOM 4832 N N . VAL A 1 585 ? 82.657 -32.559 -71.657 1.00 66.19 585 VAL A N 1
ATOM 4833 C CA . VAL A 1 585 ? 83.841 -31.846 -71.167 1.00 66.19 585 VAL A CA 1
ATOM 4834 C C . VAL A 1 585 ? 84.535 -32.705 -70.142 1.00 66.19 585 VAL A C 1
ATOM 4836 O O . VAL A 1 585 ? 85.711 -32.518 -70.055 1.00 66.19 585 VAL A O 1
ATOM 4839 N N . LYS A 1 586 ? 83.933 -33.673 -69.451 1.00 68.06 586 LYS A N 1
ATOM 4840 C CA . LYS A 1 586 ? 84.539 -34.567 -68.442 1.00 68.06 586 LYS A CA 1
ATOM 4841 C C . LYS A 1 586 ? 84.830 -35.942 -68.999 1.00 68.06 586 LYS A C 1
ATOM 4843 O O . LYS A 1 586 ? 85.633 -36.597 -68.400 1.00 68.06 586 LYS A O 1
ATOM 4848 N N . ASP A 1 587 ? 84.307 -36.323 -70.148 1.00 68.62 587 ASP A N 1
ATOM 4849 C CA . ASP A 1 587 ? 84.751 -37.395 -71.040 1.00 68.62 587 ASP A CA 1
ATOM 4850 C C . ASP A 1 587 ? 85.747 -36.787 -72.001 1.00 68.62 587 ASP A C 1
ATOM 4852 O O . ASP A 1 587 ? 86.664 -37.459 -72.362 1.00 68.62 587 ASP A O 1
ATOM 4856 N N . ARG A 1 588 ? 85.688 -35.506 -72.375 1.00 63.69 588 ARG A N 1
ATOM 4857 C CA . ARG A 1 588 ? 86.810 -34.799 -73.012 1.00 63.69 588 ARG A CA 1
ATOM 4858 C C . ARG A 1 588 ? 87.816 -34.377 -71.977 1.00 63.69 588 ARG A C 1
ATOM 4860 O O . ARG A 1 588 ? 88.915 -34.137 -72.388 1.00 63.69 588 ARG A O 1
ATOM 4867 N N . THR A 1 589 ? 87.498 -34.280 -70.691 1.00 58.81 589 THR A N 1
ATOM 4868 C CA . THR A 1 589 ? 88.424 -34.032 -69.567 1.00 58.81 589 THR A CA 1
ATOM 4869 C C . THR A 1 589 ? 88.680 -35.311 -68.810 1.00 58.81 589 THR A C 1
ATOM 4871 O O . THR A 1 589 ? 89.478 -35.256 -67.919 1.00 58.81 589 THR A O 1
ATOM 4874 N N . SER A 1 590 ? 88.110 -36.456 -69.176 1.00 65.88 590 SER A N 1
ATOM 4875 C CA . SER A 1 590 ? 88.509 -37.816 -68.774 1.00 65.88 590 SER A CA 1
ATOM 4876 C C . SER A 1 590 ? 89.118 -38.520 -69.958 1.00 65.88 590 SER A C 1
ATOM 4878 O O . SER A 1 590 ? 89.933 -39.370 -69.743 1.00 65.88 590 SER A O 1
ATOM 4880 N N . ASP A 1 591 ? 88.866 -38.094 -71.185 1.00 65.50 591 ASP A N 1
ATOM 4881 C CA . ASP A 1 591 ? 89.734 -38.305 -72.330 1.00 65.50 591 ASP A CA 1
ATOM 4882 C C . ASP A 1 591 ? 90.864 -37.317 -72.178 1.00 65.50 591 ASP A C 1
ATOM 4884 O O . ASP A 1 591 ? 91.962 -37.761 -72.247 1.00 65.50 591 ASP A O 1
ATOM 4888 N N . LEU A 1 592 ? 90.697 -36.020 -71.889 1.00 55.50 592 LEU A N 1
ATOM 4889 C CA . LEU A 1 592 ? 91.804 -35.117 -71.520 1.00 55.50 592 LEU A CA 1
ATOM 4890 C C . LEU A 1 592 ? 92.227 -35.302 -70.067 1.00 55.50 592 LEU A C 1
ATOM 4892 O O . LEU A 1 592 ? 93.126 -34.585 -69.699 1.00 55.50 592 LEU A O 1
ATOM 4896 N N . MET A 1 593 ? 91.665 -36.172 -69.222 1.00 60.41 593 MET A N 1
ATOM 4897 C CA . MET A 1 593 ? 92.309 -36.600 -67.959 1.00 60.41 593 MET A CA 1
ATOM 4898 C C . MET A 1 593 ? 92.850 -37.993 -68.116 1.00 60.41 593 MET A C 1
ATOM 4900 O O . MET A 1 593 ? 93.842 -38.198 -67.496 1.00 60.41 593 MET A O 1
ATOM 4904 N N . ASP A 1 594 ? 92.381 -38.883 -68.976 1.00 63.50 594 ASP A N 1
ATOM 4905 C CA . ASP A 1 594 ? 93.087 -40.117 -69.344 1.00 63.50 594 ASP A CA 1
ATOM 4906 C C . ASP A 1 594 ? 94.194 -39.774 -70.328 1.00 63.50 594 ASP A C 1
ATOM 4908 O O . ASP A 1 594 ? 95.226 -40.399 -70.306 1.00 63.50 594 ASP A O 1
ATOM 4912 N N . ILE A 1 595 ? 94.045 -38.725 -71.130 1.00 59.06 595 ILE A N 1
ATOM 4913 C CA . ILE A 1 595 ? 95.037 -38.050 -71.973 1.00 59.06 595 ILE A CA 1
ATOM 4914 C C . ILE A 1 595 ? 95.697 -36.930 -71.178 1.00 59.06 595 ILE A C 1
ATOM 4916 O O . ILE A 1 595 ? 96.771 -36.593 -71.595 1.00 59.06 595 ILE A O 1
ATOM 4920 N N . ASN A 1 596 ? 95.208 -36.383 -70.046 1.00 54.62 596 ASN A N 1
ATOM 4921 C CA . ASN A 1 596 ? 96.032 -35.641 -69.043 1.00 54.62 596 ASN A CA 1
ATOM 4922 C C . ASN A 1 596 ? 96.430 -36.524 -67.867 1.00 54.62 596 ASN A C 1
ATOM 4924 O O . ASN A 1 596 ? 96.934 -36.008 -66.898 1.00 54.62 596 ASN A O 1
ATOM 4928 N N . GLU A 1 597 ? 96.316 -37.828 -67.905 1.00 61.50 597 GLU A N 1
ATOM 4929 C CA . GLU A 1 597 ? 96.841 -38.761 -66.898 1.00 61.50 597 GLU A CA 1
ATOM 4930 C C . GLU A 1 597 ? 97.699 -39.743 -67.649 1.00 61.50 597 GLU A C 1
ATOM 4932 O O . GLU A 1 597 ? 98.714 -40.118 -67.116 1.00 61.50 597 GLU A O 1
ATOM 4937 N N . GLN A 1 598 ? 97.454 -39.972 -68.941 1.00 58.72 598 GLN A N 1
ATOM 4938 C CA . GLN A 1 598 ? 98.476 -40.286 -69.926 1.00 58.72 598 GLN A CA 1
ATOM 4939 C C . GLN A 1 598 ? 99.284 -39.048 -70.284 1.00 58.72 598 GLN A C 1
ATOM 4941 O O . GLN A 1 598 ? 100.478 -39.224 -70.327 1.00 58.72 598 GLN A O 1
ATOM 4946 N N . LEU A 1 599 ? 98.766 -37.818 -70.475 1.00 57.22 599 LEU A N 1
ATOM 4947 C CA . LEU A 1 599 ? 99.616 -36.606 -70.537 1.00 57.22 599 LEU A CA 1
ATOM 4948 C C . LEU A 1 599 ? 100.115 -36.293 -69.154 1.00 57.22 599 LEU A C 1
ATOM 4950 O O . LEU A 1 599 ? 101.287 -36.114 -69.111 1.00 57.22 599 LEU A O 1
ATOM 4954 N N . LYS A 1 600 ? 99.413 -36.250 -68.016 1.00 55.53 600 LYS A N 1
ATOM 4955 C CA . LYS A 1 600 ? 100.124 -36.080 -66.729 1.00 55.53 600 LYS A CA 1
ATOM 4956 C C . LYS A 1 600 ? 101.000 -37.275 -66.429 1.00 55.53 600 LYS A C 1
ATOM 4958 O O . LYS A 1 600 ? 102.002 -37.032 -65.815 1.00 55.53 600 LYS A O 1
ATOM 4963 N N . ASP A 1 601 ? 100.810 -38.489 -66.918 1.00 57.16 601 ASP A N 1
ATOM 4964 C CA . ASP A 1 601 ? 101.878 -39.494 -66.841 1.00 57.16 601 ASP A CA 1
ATOM 4965 C C . ASP A 1 601 ? 102.939 -39.263 -67.898 1.00 57.16 601 ASP A C 1
ATOM 4967 O O . ASP A 1 601 ? 104.063 -39.625 -67.647 1.00 57.16 601 ASP A O 1
ATOM 4971 N N . THR A 1 602 ? 102.664 -38.607 -69.017 1.00 55.00 602 THR A N 1
ATOM 4972 C CA . THR A 1 602 ? 103.597 -38.221 -70.095 1.00 55.00 602 THR A CA 1
ATOM 4973 C C . THR A 1 602 ? 104.008 -36.752 -69.955 1.00 55.00 602 THR A C 1
ATOM 4975 O O . THR A 1 602 ? 104.602 -36.214 -70.841 1.00 55.00 602 THR A O 1
ATOM 4978 N N . VAL A 1 603 ? 103.749 -36.069 -68.840 1.00 58.56 603 VAL A N 1
ATOM 4979 C CA . VAL A 1 603 ? 103.959 -34.634 -68.494 1.00 58.56 603 VAL A CA 1
ATOM 4980 C C . VAL A 1 603 ? 104.317 -34.607 -67.015 1.00 58.56 603 VAL A C 1
ATOM 4982 O O . VAL A 1 603 ? 104.885 -33.656 -66.547 1.00 58.56 603 VAL A O 1
ATOM 4985 N N . ILE A 1 604 ? 104.128 -35.675 -66.256 1.00 56.28 604 ILE A N 1
ATOM 4986 C CA . ILE A 1 604 ? 104.890 -36.055 -65.069 1.00 56.28 604 ILE A CA 1
ATOM 4987 C C . ILE A 1 604 ? 105.942 -37.072 -65.500 1.00 56.28 604 ILE A C 1
ATOM 4989 O O . ILE A 1 604 ? 106.977 -37.048 -64.878 1.00 56.28 604 ILE A O 1
ATOM 4993 N N . ARG A 1 605 ? 105.821 -37.864 -66.582 1.00 53.81 605 ARG A N 1
ATOM 4994 C CA . ARG A 1 605 ? 106.996 -38.449 -67.275 1.00 53.81 605 ARG A CA 1
ATOM 4995 C C . ARG A 1 605 ? 107.567 -37.534 -68.337 1.00 53.81 605 ARG A C 1
ATOM 4997 O O . ARG A 1 605 ? 108.742 -37.691 -68.521 1.00 53.81 605 ARG A O 1
ATOM 5004 N N . ASN A 1 606 ? 106.887 -36.561 -68.956 1.00 58.47 606 ASN A N 1
ATOM 5005 C CA . ASN A 1 606 ? 107.605 -35.506 -69.699 1.00 58.47 606 ASN A CA 1
ATOM 5006 C C . ASN A 1 606 ? 107.861 -34.269 -68.865 1.00 58.47 606 ASN A C 1
ATOM 5008 O O . ASN A 1 606 ? 108.711 -33.566 -69.297 1.00 58.47 606 ASN A O 1
ATOM 5012 N N . LYS A 1 607 ? 107.298 -33.963 -67.689 1.00 51.41 607 LYS A N 1
ATOM 5013 C CA . LYS A 1 607 ? 107.916 -32.983 -66.756 1.00 51.41 607 LYS A CA 1
ATOM 5014 C C . LYS A 1 607 ? 108.693 -33.668 -65.656 1.00 51.41 607 LYS A C 1
ATOM 5016 O O . LYS A 1 607 ? 109.416 -32.970 -64.987 1.00 51.41 607 LYS A O 1
ATOM 5021 N N . ARG A 1 608 ? 108.647 -34.986 -65.429 1.00 51.88 608 ARG A N 1
ATOM 5022 C CA . ARG A 1 608 ? 109.815 -35.651 -64.824 1.00 51.88 608 ARG A CA 1
ATOM 5023 C C . ARG A 1 608 ? 110.832 -35.887 -65.893 1.00 51.88 608 ARG A C 1
ATOM 5025 O O . ARG A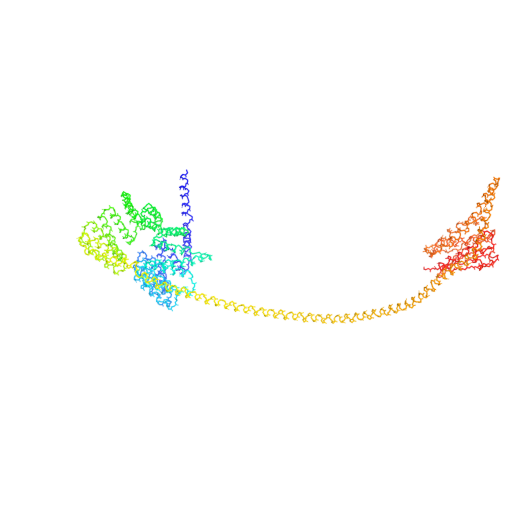 1 608 ? 111.910 -35.488 -65.613 1.00 51.88 608 ARG A O 1
ATOM 5032 N N . SER A 1 609 ? 110.570 -36.366 -67.098 1.00 53.91 609 SER A N 1
ATOM 5033 C CA . SER A 1 609 ? 111.604 -36.443 -68.142 1.00 53.91 609 SER A CA 1
ATOM 5034 C C . SER A 1 609 ? 111.845 -35.152 -68.907 1.00 53.91 609 SER A C 1
ATOM 5036 O O . SER A 1 609 ? 112.761 -35.197 -69.674 1.00 53.91 609 SER A O 1
ATOM 5038 N N . GLU A 1 610 ? 111.157 -34.023 -68.712 1.00 52.59 610 GLU A N 1
ATOM 5039 C CA . GLU A 1 610 ? 111.575 -32.648 -69.099 1.00 52.59 610 GLU A CA 1
ATOM 5040 C C . GLU A 1 610 ? 111.989 -31.915 -67.851 1.00 52.59 610 GLU A C 1
ATOM 5042 O O . GLU A 1 610 ? 112.709 -30.982 -68.003 1.00 52.59 610 GLU A O 1
ATOM 5047 N N . LYS A 1 611 ? 111.620 -32.226 -66.610 1.00 48.06 611 LYS A N 1
ATOM 5048 C CA . LYS A 1 611 ? 112.379 -31.658 -65.482 1.00 48.06 611 LYS A CA 1
ATOM 5049 C C . LYS A 1 611 ? 113.611 -32.498 -65.201 1.00 48.06 611 LYS A C 1
ATOM 5051 O O . LYS A 1 611 ? 114.485 -31.958 -64.594 1.00 48.06 611 LYS A O 1
ATOM 5056 N N . ILE A 1 612 ? 113.732 -33.719 -65.720 1.00 52.53 612 ILE A N 1
ATOM 5057 C CA . ILE A 1 612 ? 114.896 -34.622 -65.774 1.00 52.53 612 ILE A CA 1
ATOM 5058 C C . ILE A 1 612 ? 115.497 -34.584 -67.175 1.00 52.53 612 ILE A C 1
ATOM 5060 O O . ILE A 1 612 ? 116.676 -34.794 -67.225 1.00 52.53 612 ILE A O 1
ATOM 5064 N N . LEU A 1 613 ? 114.833 -34.277 -68.303 1.00 49.88 613 LEU A N 1
ATOM 5065 C CA . LEU A 1 613 ? 115.556 -33.840 -69.524 1.00 49.88 613 LEU A CA 1
ATOM 5066 C C . LEU A 1 613 ? 115.934 -32.395 -69.352 1.00 49.88 613 LEU A C 1
ATOM 5068 O O . LEU A 1 613 ? 117.023 -32.082 -69.715 1.00 49.88 613 LEU A O 1
ATOM 5072 N N . MET A 1 614 ? 115.141 -31.494 -68.795 1.00 48.91 614 MET A N 1
ATOM 5073 C CA . MET A 1 614 ? 115.623 -30.144 -68.512 1.00 48.91 614 MET A CA 1
ATOM 5074 C C . MET A 1 614 ? 116.572 -30.219 -67.335 1.00 48.91 614 MET A C 1
ATOM 5076 O O . MET A 1 614 ? 117.587 -29.606 -67.478 1.00 48.91 614 MET A O 1
ATOM 5080 N N . GLU A 1 615 ? 116.415 -31.003 -66.256 1.00 46.69 615 GLU A N 1
ATOM 5081 C CA . GLU A 1 615 ? 117.519 -31.246 -65.296 1.00 46.69 615 GLU A CA 1
ATOM 5082 C C . GLU A 1 615 ? 118.606 -32.171 -65.849 1.00 46.69 615 GLU A C 1
ATOM 5084 O O . GLU A 1 615 ? 119.637 -32.172 -65.222 1.00 46.69 615 GLU A O 1
ATOM 5089 N N . ALA A 1 616 ? 118.487 -32.886 -66.979 1.00 48.78 616 ALA A N 1
ATOM 5090 C CA . ALA A 1 616 ? 119.558 -33.707 -67.603 1.00 48.78 616 ALA A CA 1
ATOM 5091 C C . ALA A 1 616 ? 120.061 -33.223 -68.961 1.00 48.78 616 ALA A C 1
ATOM 5093 O O . ALA A 1 616 ? 121.021 -33.770 -69.461 1.00 48.78 616 ALA A O 1
ATOM 5094 N N . GLU A 1 617 ? 119.524 -32.137 -69.486 1.00 46.38 617 GLU A N 1
ATOM 5095 C CA . GLU A 1 617 ? 120.034 -31.208 -70.496 1.00 46.38 617 GLU A CA 1
ATOM 5096 C C . GLU A 1 617 ? 120.629 -30.034 -69.726 1.00 46.38 617 GLU A C 1
ATOM 5098 O O . GLU A 1 617 ? 121.714 -29.584 -70.055 1.00 46.38 617 GLU A O 1
ATOM 5103 N N . LYS A 1 618 ? 120.010 -29.616 -68.610 1.00 47.88 618 LYS A N 1
ATOM 5104 C CA . LYS A 1 618 ? 120.643 -28.810 -67.560 1.00 47.88 618 LYS A CA 1
ATOM 5105 C C . LYS A 1 618 ? 121.620 -29.648 -66.752 1.00 47.88 618 LYS A C 1
ATOM 5107 O O . LYS A 1 618 ? 122.523 -29.006 -66.295 1.00 47.88 618 LYS A O 1
ATOM 5112 N N . MET A 1 619 ? 121.559 -30.985 -66.604 1.00 42.31 619 MET A N 1
ATOM 5113 C CA . MET A 1 619 ? 122.656 -31.853 -66.073 1.00 42.31 619 MET A CA 1
ATOM 5114 C C . MET A 1 619 ? 123.499 -32.497 -67.174 1.00 42.31 619 MET A C 1
ATOM 5116 O O . MET A 1 619 ? 124.517 -33.075 -66.838 1.00 42.31 619 MET A O 1
ATOM 5120 N N . ALA A 1 620 ? 123.170 -32.406 -68.462 1.00 45.38 620 ALA A N 1
ATOM 5121 C CA . ALA A 1 620 ? 124.153 -32.664 -69.521 1.00 45.38 620 ALA A CA 1
ATOM 5122 C C . ALA A 1 620 ? 124.977 -31.398 -69.733 1.00 45.38 620 ALA A C 1
ATOM 5124 O O . ALA A 1 620 ? 126.193 -31.470 -69.722 1.00 45.38 620 ALA A O 1
ATOM 5125 N N . GLY A 1 621 ? 124.323 -30.234 -69.754 1.00 48.47 621 GLY A N 1
ATOM 5126 C CA . GLY A 1 621 ? 124.928 -28.912 -69.642 1.00 48.47 621 GLY A CA 1
ATOM 5127 C C . GLY A 1 621 ? 125.681 -28.769 -68.323 1.00 48.47 621 GLY A C 1
ATOM 5128 O O . GLY A 1 621 ? 126.893 -28.706 -68.341 1.00 48.47 621 GLY A O 1
ATOM 5129 N N . ILE A 1 622 ? 125.030 -28.850 -67.155 1.00 53.41 622 ILE A N 1
ATOM 5130 C CA . ILE A 1 622 ? 125.705 -28.961 -65.840 1.00 53.41 62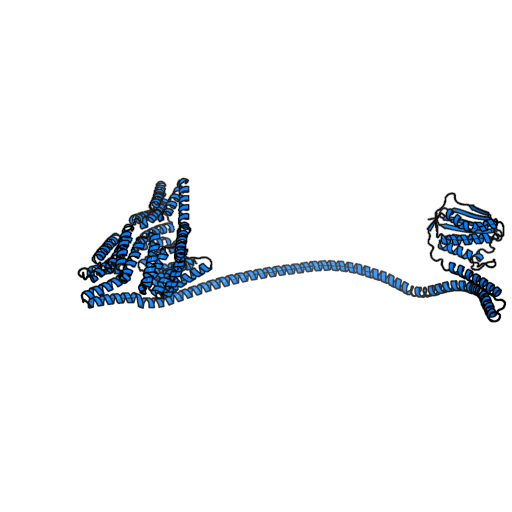2 ILE A CA 1
ATOM 5131 C C . ILE A 1 622 ? 126.574 -30.219 -65.775 1.00 53.41 622 ILE A C 1
ATOM 5133 O O . ILE A 1 622 ? 127.405 -30.278 -64.907 1.00 53.41 622 ILE A O 1
ATOM 5137 N N . GLY A 1 623 ? 126.483 -31.216 -66.646 1.00 53.09 623 GLY A N 1
ATOM 5138 C CA . GLY A 1 623 ? 127.328 -32.422 -66.599 1.00 53.09 623 GLY A CA 1
ATOM 5139 C C . GLY A 1 623 ? 128.673 -32.212 -67.274 1.00 53.09 623 GLY A C 1
ATOM 5140 O O . GLY A 1 623 ? 129.713 -32.465 -66.669 1.00 53.09 623 GLY A O 1
ATOM 5141 N N . GLU A 1 624 ? 128.658 -31.676 -68.493 1.00 49.31 624 GLU A N 1
ATOM 5142 C CA . GLU A 1 624 ? 129.835 -31.147 -69.185 1.00 49.31 624 GLU A CA 1
ATOM 5143 C C . GLU A 1 624 ? 130.455 -30.010 -68.370 1.00 49.31 624 GLU A C 1
ATOM 5145 O O . GLU A 1 624 ? 131.664 -29.996 -68.127 1.00 49.31 624 GLU A O 1
ATOM 5150 N N . LEU A 1 625 ? 129.620 -29.109 -67.847 1.00 51.19 625 LEU A N 1
ATOM 5151 C CA . LEU A 1 625 ? 130.065 -28.019 -66.991 1.00 51.19 625 LEU A CA 1
ATOM 5152 C C . LEU A 1 625 ? 130.502 -28.502 -65.618 1.00 51.19 625 LEU A C 1
ATOM 5154 O O . LEU A 1 625 ? 131.447 -27.947 -65.093 1.00 51.19 625 LEU A O 1
ATOM 5158 N N . ALA A 1 626 ? 129.911 -29.541 -65.028 1.00 51.22 626 ALA A N 1
ATOM 5159 C CA . ALA A 1 626 ? 130.350 -30.089 -63.743 1.00 51.22 626 ALA A CA 1
ATOM 5160 C C . ALA A 1 626 ? 131.666 -30.823 -63.899 1.00 51.22 626 ALA A C 1
ATOM 5162 O O . ALA A 1 626 ? 132.454 -30.785 -62.966 1.00 51.22 626 ALA A O 1
ATOM 5163 N N . ALA A 1 627 ? 131.945 -31.464 -65.035 1.00 49.66 627 ALA A N 1
ATOM 5164 C CA . ALA A 1 627 ? 133.267 -32.024 -65.285 1.00 49.66 627 ALA A CA 1
ATOM 5165 C C . ALA A 1 627 ? 134.331 -30.911 -65.310 1.00 49.66 627 ALA A C 1
ATOM 5167 O O . ALA A 1 627 ? 135.359 -31.053 -64.648 1.00 49.66 627 ALA A O 1
ATOM 5168 N N . GLY A 1 628 ? 134.047 -29.786 -65.980 1.00 54.25 628 GLY A N 1
ATOM 5169 C CA . GLY A 1 628 ? 134.910 -28.598 -66.006 1.00 54.25 628 GLY A CA 1
ATOM 5170 C C . GLY A 1 628 ? 135.020 -27.896 -64.647 1.00 54.25 628 GLY A C 1
ATOM 5171 O O . GLY A 1 628 ? 136.106 -27.803 -64.085 1.00 54.25 628 GLY A O 1
ATOM 5172 N N . ILE A 1 629 ? 133.890 -27.501 -64.059 1.00 60.75 629 ILE A N 1
ATOM 5173 C CA . ILE A 1 629 ? 133.771 -26.830 -62.756 1.00 60.75 629 ILE A CA 1
ATOM 5174 C C . ILE A 1 629 ? 134.344 -27.703 -61.639 1.00 60.75 629 ILE A C 1
ATOM 5176 O O . ILE A 1 629 ? 135.061 -27.203 -60.779 1.00 60.75 629 ILE A O 1
ATOM 5180 N N . ALA A 1 630 ? 134.078 -29.012 -61.618 1.00 53.62 630 ALA A N 1
ATOM 5181 C CA . ALA A 1 630 ? 134.657 -29.885 -60.602 1.00 53.62 630 ALA A CA 1
ATOM 5182 C C . ALA A 1 630 ? 136.166 -30.005 -60.780 1.00 53.62 630 ALA A C 1
ATOM 5184 O O . ALA A 1 630 ? 136.854 -30.134 -59.777 1.00 53.62 630 ALA A O 1
ATOM 5185 N N . HIS A 1 631 ? 136.696 -29.963 -62.002 1.00 51.91 631 HIS A N 1
ATOM 5186 C CA . HIS A 1 631 ? 138.139 -29.940 -62.221 1.00 51.91 631 HIS A CA 1
ATOM 5187 C C . HIS A 1 631 ? 138.749 -28.599 -61.782 1.00 51.91 631 HIS A C 1
ATOM 5189 O O . HIS A 1 631 ? 139.802 -28.587 -61.141 1.00 51.91 631 HIS A O 1
ATOM 5195 N N . GLU A 1 632 ? 138.063 -27.489 -62.052 1.00 60.69 632 GLU A N 1
ATOM 5196 C CA . GLU A 1 632 ? 138.488 -26.133 -61.690 1.00 60.69 632 GLU A CA 1
ATOM 5197 C C . GLU A 1 632 ? 138.375 -25.838 -60.193 1.00 60.69 632 GLU A C 1
ATOM 5199 O O . GLU A 1 632 ? 139.237 -25.155 -59.657 1.00 60.69 632 GLU A O 1
ATOM 5204 N N . ILE A 1 633 ? 137.395 -26.409 -59.489 1.00 64.62 633 ILE A N 1
ATOM 5205 C CA . ILE A 1 633 ? 137.259 -26.308 -58.028 1.00 64.62 633 ILE A CA 1
ATOM 5206 C C . ILE A 1 633 ? 138.155 -27.341 -57.315 1.00 64.62 633 ILE A C 1
ATOM 5208 O O . ILE A 1 633 ? 138.760 -27.038 -56.284 1.00 64.62 633 ILE A O 1
ATOM 5212 N N . ARG A 1 634 ? 138.289 -28.573 -57.839 1.00 55.06 634 ARG A N 1
ATOM 5213 C CA . ARG A 1 634 ? 139.105 -29.640 -57.214 1.00 55.06 634 ARG A CA 1
ATOM 5214 C C . ARG A 1 634 ? 140.581 -29.277 -57.168 1.00 55.06 634 ARG A C 1
ATOM 5216 O O . ARG A 1 634 ? 141.234 -29.614 -56.186 1.00 55.06 634 ARG A O 1
ATOM 5223 N N . ASN A 1 635 ? 141.095 -28.603 -58.192 1.00 53.91 635 ASN A N 1
ATOM 5224 C CA . ASN A 1 635 ? 142.496 -28.197 -58.265 1.00 53.91 635 ASN A CA 1
ATOM 5225 C C . ASN A 1 635 ? 142.924 -27.302 -57.074 1.00 53.91 635 ASN A C 1
ATOM 5227 O O . ASN A 1 635 ? 143.811 -27.717 -56.323 1.00 53.91 635 ASN A O 1
ATOM 5231 N N . PRO A 1 636 ? 142.288 -26.144 -56.813 1.00 61.16 636 PRO A N 1
ATOM 5232 C CA . PRO A 1 636 ? 142.596 -25.307 -55.657 1.00 61.16 636 PRO A CA 1
ATOM 5233 C C . PRO A 1 636 ? 142.280 -25.996 -54.321 1.00 61.16 636 PRO A C 1
ATOM 5235 O O . PRO A 1 636 ? 143.079 -25.894 -53.392 1.00 61.16 636 PRO A O 1
ATOM 5238 N N . ILE A 1 637 ? 141.193 -26.777 -54.212 1.00 59.78 637 ILE A N 1
ATOM 5239 C CA . ILE A 1 637 ? 140.863 -27.517 -52.974 1.00 59.78 637 ILE A CA 1
ATOM 5240 C C . ILE A 1 637 ? 141.917 -28.585 -52.634 1.00 59.78 637 ILE A C 1
ATOM 5242 O O . ILE A 1 637 ? 142.284 -28.744 -51.467 1.00 59.78 637 ILE A O 1
ATOM 5246 N N . ALA A 1 638 ? 142.416 -29.330 -53.624 1.00 50.47 638 ALA A N 1
ATOM 5247 C CA . ALA A 1 638 ? 143.453 -30.341 -53.422 1.00 50.47 638 ALA A CA 1
ATOM 5248 C C . ALA A 1 638 ? 144.767 -29.701 -52.951 1.00 50.47 638 ALA A C 1
ATOM 5250 O O . ALA A 1 638 ? 145.406 -30.213 -52.027 1.00 50.47 638 ALA A O 1
ATOM 5251 N N . ILE A 1 639 ? 145.121 -28.544 -53.519 1.00 57.06 639 ILE A N 1
ATOM 5252 C CA . ILE A 1 639 ? 146.272 -27.750 -53.084 1.00 57.06 639 ILE A CA 1
ATOM 5253 C C . ILE A 1 639 ? 146.051 -27.276 -51.643 1.00 57.06 639 ILE A C 1
ATOM 5255 O O . ILE A 1 639 ? 146.873 -27.604 -50.788 1.00 57.06 639 ILE A O 1
ATOM 5259 N N . ILE A 1 640 ? 144.908 -26.647 -51.340 1.00 67.00 640 ILE A N 1
ATOM 5260 C CA . ILE A 1 640 ? 144.521 -26.190 -49.993 1.00 67.00 640 ILE A CA 1
ATOM 5261 C C . ILE A 1 640 ? 144.654 -27.310 -48.950 1.00 67.00 640 ILE A C 1
ATOM 5263 O O . ILE A 1 640 ? 145.299 -27.129 -47.916 1.00 67.00 640 ILE A O 1
ATOM 5267 N N . LYS A 1 641 ? 144.106 -28.496 -49.236 1.00 51.72 641 LYS A N 1
ATOM 5268 C CA . LYS A 1 641 ? 144.158 -29.653 -48.331 1.00 51.72 641 LYS A CA 1
ATOM 5269 C C . LYS A 1 641 ? 145.586 -30.169 -48.133 1.00 51.72 641 LYS A C 1
ATOM 5271 O O . LYS A 1 641 ? 145.974 -30.435 -46.997 1.00 51.72 641 LYS A O 1
ATOM 5276 N N . SER A 1 642 ? 146.368 -30.283 -49.209 1.00 53.47 642 SER A N 1
ATOM 5277 C CA . SER A 1 642 ? 147.764 -30.742 -49.135 1.00 53.47 642 SER A CA 1
ATOM 5278 C C . SER A 1 642 ? 148.653 -29.760 -48.359 1.00 53.47 642 SER A C 1
ATOM 5280 O O . SER A 1 642 ? 149.469 -30.179 -47.539 1.00 53.47 642 SER A O 1
ATOM 5282 N N . THR A 1 643 ? 148.435 -28.450 -48.531 1.00 63.03 643 THR A N 1
ATOM 5283 C CA . THR A 1 643 ? 149.215 -27.412 -47.842 1.00 63.03 643 THR A CA 1
ATOM 5284 C C . THR A 1 643 ? 148.827 -27.318 -46.359 1.00 63.03 643 THR A C 1
ATOM 5286 O O . THR A 1 643 ? 149.697 -27.150 -45.507 1.00 63.03 643 THR A O 1
ATOM 5289 N N . ALA A 1 644 ? 147.547 -27.515 -46.018 1.00 60.16 644 ALA A N 1
ATOM 5290 C CA . ALA A 1 644 ? 147.084 -27.597 -44.630 1.00 60.16 644 ALA A CA 1
ATOM 5291 C C . ALA A 1 644 ? 147.569 -28.869 -43.901 1.00 60.16 644 ALA A C 1
ATOM 5293 O O . ALA A 1 644 ? 147.867 -28.813 -42.709 1.00 60.16 644 ALA A O 1
ATOM 5294 N N . GLN A 1 645 ? 147.681 -30.011 -44.597 1.00 56.44 645 GLN A N 1
ATOM 5295 C CA . GLN A 1 645 ? 148.257 -31.243 -44.034 1.00 56.44 645 GLN A CA 1
ATOM 5296 C C . GLN A 1 645 ? 149.755 -31.096 -43.750 1.00 56.44 645 GLN A C 1
ATOM 5298 O O . GLN A 1 645 ? 150.210 -31.507 -42.687 1.00 56.44 645 GLN A O 1
ATOM 5303 N N . TYR A 1 646 ? 150.495 -30.447 -44.648 1.00 60.84 646 TYR A N 1
ATOM 5304 C CA . TYR A 1 646 ? 151.916 -30.150 -44.462 1.00 60.84 646 TYR A CA 1
ATOM 5305 C C . TYR A 1 646 ? 152.176 -29.224 -43.257 1.00 60.84 646 TYR A C 1
ATOM 5307 O O . TYR A 1 646 ? 153.122 -29.434 -42.497 1.00 60.84 646 TYR A O 1
ATOM 5315 N N . LEU A 1 647 ? 151.279 -28.258 -43.008 1.00 61.81 647 LEU A N 1
ATOM 5316 C CA . LEU A 1 647 ? 151.339 -27.349 -41.853 1.00 61.81 647 LEU A CA 1
ATOM 5317 C C . LEU A 1 647 ? 151.186 -28.069 -40.496 1.00 61.81 647 LEU A C 1
ATOM 5319 O O . LEU A 1 647 ? 151.562 -27.529 -39.460 1.00 61.81 647 LEU A O 1
ATOM 5323 N N . LYS A 1 648 ? 150.641 -29.293 -40.491 1.00 57.03 648 LYS A N 1
ATOM 5324 C CA . LYS A 1 648 ? 150.467 -30.117 -39.286 1.00 57.03 648 LYS A CA 1
ATOM 5325 C C . LYS A 1 648 ? 151.765 -30.819 -38.852 1.00 57.03 648 LYS A C 1
ATOM 5327 O O . LYS A 1 648 ? 151.863 -31.212 -37.692 1.00 57.03 648 LYS A O 1
ATOM 5332 N N . GLU A 1 649 ? 152.739 -30.963 -39.756 1.00 57.69 649 GLU A N 1
ATOM 5333 C CA . GLU A 1 649 ? 154.005 -31.676 -39.518 1.00 57.69 649 GLU A CA 1
ATOM 5334 C C . GLU A 1 649 ? 155.228 -30.748 -39.381 1.00 57.69 649 GLU A C 1
ATOM 5336 O O . GLU A 1 649 ? 156.217 -31.162 -38.784 1.00 57.69 649 GLU A O 1
ATOM 5341 N N . ASN A 1 650 ? 155.172 -29.491 -39.849 1.00 55.06 650 ASN A N 1
ATOM 5342 C CA . ASN A 1 650 ? 156.295 -28.542 -39.772 1.00 55.06 650 ASN A CA 1
ATOM 5343 C C . ASN A 1 650 ? 155.840 -27.093 -39.506 1.00 55.06 650 ASN A C 1
ATOM 5345 O O . ASN A 1 650 ? 155.109 -26.505 -40.299 1.00 55.06 650 ASN A O 1
ATOM 5349 N N . TYR A 1 651 ? 156.329 -26.485 -38.417 1.00 60.06 651 TYR A N 1
ATOM 5350 C CA . TYR A 1 651 ? 155.887 -25.169 -37.915 1.00 60.06 651 TYR A CA 1
ATOM 5351 C C . TYR A 1 651 ? 156.731 -23.955 -38.378 1.00 60.06 651 TYR A C 1
ATOM 5353 O O . TYR A 1 651 ? 156.548 -22.859 -37.854 1.00 60.06 651 TYR A O 1
ATOM 5361 N N . SER A 1 652 ? 157.662 -24.103 -39.329 1.00 54.19 652 SER A N 1
ATOM 5362 C CA . SER A 1 652 ? 158.663 -23.060 -39.640 1.00 54.19 652 SER A CA 1
ATOM 5363 C C . SER A 1 652 ? 158.372 -22.128 -40.837 1.00 54.19 652 SER A C 1
ATOM 5365 O O . SER A 1 652 ? 159.090 -21.145 -40.987 1.00 54.19 652 SER A O 1
ATOM 5367 N N . GLU A 1 653 ? 157.328 -22.341 -41.656 1.00 58.62 653 GLU A N 1
ATOM 5368 C CA . GLU A 1 653 ? 157.005 -21.487 -42.833 1.00 58.62 653 GLU A CA 1
ATOM 5369 C C . GLU A 1 653 ? 155.523 -21.056 -42.923 1.00 58.62 653 GLU A C 1
ATOM 5371 O O . GLU A 1 653 ? 154.876 -21.087 -43.973 1.00 58.62 653 GLU A O 1
ATOM 5376 N N . THR A 1 654 ? 154.947 -20.630 -41.807 1.00 58.16 654 THR A N 1
ATOM 5377 C CA . THR A 1 654 ? 153.493 -20.447 -41.656 1.00 58.16 654 THR A CA 1
ATOM 5378 C C . THR A 1 654 ? 152.880 -19.354 -42.555 1.00 58.16 654 THR A C 1
ATOM 5380 O O . THR A 1 654 ? 151.733 -19.473 -42.980 1.00 58.16 654 THR A O 1
ATOM 5383 N N . GLU A 1 655 ? 153.616 -18.290 -42.893 1.00 55.91 655 GLU A N 1
ATOM 5384 C CA . GLU A 1 655 ? 153.043 -17.116 -43.582 1.00 55.91 655 GLU A CA 1
ATOM 5385 C C . GLU A 1 655 ? 152.844 -17.314 -45.098 1.00 55.91 655 GLU A C 1
ATOM 5387 O O . GLU A 1 655 ? 151.782 -17.002 -45.643 1.00 55.91 655 GLU A O 1
ATOM 5392 N N . LYS A 1 656 ? 153.843 -17.868 -45.797 1.00 59.62 656 LYS A N 1
ATOM 5393 C CA . LYS A 1 656 ? 153.762 -18.144 -47.245 1.00 59.62 656 LYS A CA 1
ATOM 5394 C C . LYS A 1 656 ? 152.675 -19.174 -47.551 1.00 59.62 656 LYS A C 1
ATOM 5396 O O . LYS A 1 656 ? 151.989 -19.084 -48.569 1.00 59.62 656 LYS A O 1
ATOM 5401 N N . ILE A 1 657 ? 152.491 -20.111 -46.627 1.00 60.03 657 ILE A N 1
ATOM 5402 C CA . ILE A 1 657 ? 151.446 -21.122 -46.691 1.00 60.03 657 ILE A CA 1
ATOM 5403 C C . ILE A 1 657 ? 150.055 -20.480 -46.562 1.00 60.03 657 ILE A C 1
ATOM 5405 O O . ILE A 1 657 ? 149.180 -20.780 -47.372 1.00 60.03 657 ILE A O 1
ATOM 5409 N N . MET A 1 658 ? 149.849 -19.535 -45.638 1.00 58.50 658 MET A N 1
ATOM 5410 C CA . MET A 1 658 ? 148.553 -18.852 -45.493 1.00 58.50 658 MET A CA 1
ATOM 5411 C C . MET A 1 658 ? 148.144 -18.023 -46.721 1.00 58.50 658 MET A C 1
ATOM 5413 O O . MET A 1 658 ? 146.973 -18.034 -47.091 1.00 58.50 658 MET A O 1
ATOM 5417 N N . LYS A 1 659 ? 149.077 -17.345 -47.403 1.00 59.53 659 LYS A N 1
ATOM 5418 C CA . LYS A 1 659 ? 148.743 -16.540 -48.599 1.00 59.53 659 LYS A CA 1
ATOM 5419 C C . LYS A 1 659 ? 148.245 -17.384 -49.773 1.00 59.53 659 LYS A C 1
ATOM 5421 O O . LYS A 1 659 ? 147.290 -16.999 -50.443 1.00 59.53 659 LYS A O 1
ATOM 5426 N N . ASN A 1 660 ? 148.847 -18.552 -49.992 1.00 63.00 660 ASN A N 1
ATOM 5427 C CA . ASN A 1 660 ? 148.398 -19.475 -51.037 1.00 63.00 660 ASN A CA 1
ATOM 5428 C C . ASN A 1 660 ? 147.007 -20.056 -50.744 1.00 63.00 660 ASN A C 1
ATOM 5430 O O . ASN A 1 660 ? 146.254 -20.332 -51.675 1.00 63.00 660 ASN A O 1
ATOM 5434 N N . LEU A 1 661 ? 146.649 -20.216 -49.468 1.00 61.28 661 LEU A N 1
ATOM 5435 C CA . LEU A 1 661 ? 145.319 -20.679 -49.070 1.00 61.28 661 LEU A CA 1
ATOM 5436 C C . LEU A 1 661 ? 144.228 -19.645 -49.379 1.00 61.28 661 LEU A C 1
ATOM 5438 O O . LEU A 1 661 ? 143.151 -20.022 -49.830 1.00 61.28 661 LEU A O 1
ATOM 5442 N N . ILE A 1 662 ? 144.517 -18.355 -49.188 1.00 58.19 662 ILE A N 1
ATOM 5443 C CA . ILE A 1 662 ? 143.556 -17.266 -49.421 1.00 58.19 662 ILE A CA 1
ATOM 5444 C C . ILE A 1 662 ? 143.293 -17.066 -50.920 1.00 58.19 662 ILE A C 1
ATOM 5446 O O . ILE A 1 662 ? 142.141 -17.085 -51.338 1.00 58.19 662 ILE A O 1
ATOM 5450 N N . TYR A 1 663 ? 144.340 -16.975 -51.748 1.00 63.28 663 TYR A N 1
ATOM 5451 C CA . TYR A 1 663 ? 144.189 -16.763 -53.198 1.00 63.28 663 TYR A CA 1
ATOM 5452 C C . TYR A 1 663 ? 143.333 -17.847 -53.873 1.00 63.28 663 TYR A C 1
ATOM 5454 O O . TYR A 1 663 ? 142.419 -17.558 -54.640 1.00 63.28 663 TYR A O 1
ATOM 5462 N N . ASN A 1 664 ? 143.580 -19.111 -53.524 1.00 63.44 664 ASN A N 1
ATOM 5463 C CA . ASN A 1 664 ? 142.813 -20.232 -54.062 1.00 63.44 664 ASN A CA 1
ATOM 5464 C C . ASN A 1 664 ? 141.367 -20.277 -53.533 1.00 63.44 664 ASN A C 1
ATOM 5466 O O . ASN A 1 664 ? 140.514 -20.906 -54.154 1.00 63.44 664 ASN A O 1
ATOM 5470 N N . SER A 1 665 ? 141.075 -19.615 -52.410 1.00 59.12 665 SER A N 1
ATOM 5471 C CA . SER A 1 665 ? 139.715 -19.480 -51.883 1.00 59.12 665 SER A CA 1
ATOM 5472 C C . SER A 1 665 ? 138.907 -18.421 -52.637 1.00 59.12 665 SER A C 1
ATOM 5474 O O . SER A 1 665 ? 137.715 -18.617 -52.871 1.00 59.12 665 SER A O 1
ATOM 5476 N N . ASP A 1 666 ? 139.530 -17.310 -53.026 1.00 58.88 666 ASP A N 1
ATOM 5477 C CA . ASP A 1 666 ? 138.838 -16.215 -53.714 1.00 58.88 666 ASP A CA 1
ATOM 5478 C C . ASP A 1 666 ? 138.465 -16.575 -55.162 1.00 58.88 666 ASP A C 1
ATOM 5480 O O . ASP A 1 666 ? 137.367 -16.247 -55.617 1.00 58.88 666 ASP A O 1
ATOM 5484 N N . GLU A 1 667 ? 139.310 -17.347 -55.851 1.00 62.44 667 GLU A N 1
ATOM 5485 C CA . GLU A 1 667 ? 139.013 -17.895 -57.186 1.00 62.44 667 GLU A CA 1
ATOM 5486 C C . GLU A 1 667 ? 137.775 -18.810 -57.172 1.00 62.44 667 GLU A C 1
ATOM 5488 O O . GLU A 1 667 ? 136.907 -18.717 -58.042 1.00 62.44 667 GLU A O 1
ATOM 5493 N N . ILE A 1 668 ? 137.631 -19.644 -56.133 1.00 65.00 668 ILE A N 1
ATOM 5494 C CA . ILE A 1 668 ? 136.444 -20.496 -55.952 1.00 65.00 668 ILE A CA 1
ATOM 5495 C C . ILE A 1 668 ? 135.183 -19.631 -55.792 1.00 65.00 668 ILE A C 1
ATOM 5497 O O . ILE A 1 668 ? 134.134 -19.949 -56.355 1.00 65.00 668 ILE A O 1
ATOM 5501 N N . ASN A 1 669 ? 135.278 -18.514 -55.069 1.00 61.62 669 ASN A N 1
ATOM 5502 C CA . ASN A 1 669 ? 134.135 -17.638 -54.816 1.00 61.62 669 ASN A CA 1
ATOM 5503 C C . ASN A 1 669 ? 133.639 -16.906 -56.075 1.00 61.62 669 ASN A C 1
ATOM 5505 O O . ASN A 1 669 ? 132.426 -16.779 -56.259 1.00 61.62 669 ASN A O 1
ATOM 5509 N N . GLN A 1 670 ? 134.526 -16.456 -56.969 1.00 63.53 670 GLN A N 1
ATOM 5510 C CA . GLN A 1 670 ? 134.107 -15.761 -58.197 1.00 63.53 670 GLN A CA 1
ATOM 5511 C C . GLN A 1 670 ? 133.373 -16.677 -59.183 1.00 63.53 670 GLN A C 1
ATOM 5513 O O . GLN A 1 670 ? 132.387 -16.262 -59.803 1.00 63.53 670 GLN A O 1
ATOM 5518 N N . VAL A 1 671 ? 133.818 -17.931 -59.300 1.00 63.81 671 VAL A N 1
ATOM 5519 C CA . VAL A 1 671 ? 133.152 -18.943 -60.133 1.00 63.81 671 VAL A CA 1
ATOM 5520 C C . VAL A 1 671 ? 131.755 -19.251 -59.587 1.00 63.81 671 VAL A C 1
ATOM 5522 O O . VAL A 1 671 ? 130.800 -19.336 -60.357 1.00 63.81 671 VAL A O 1
ATOM 5525 N N . ILE A 1 672 ? 131.602 -19.327 -58.260 1.00 65.00 672 ILE A N 1
ATOM 5526 C CA . ILE A 1 672 ? 130.300 -19.528 -57.606 1.00 65.00 672 ILE A CA 1
ATOM 5527 C C . ILE A 1 672 ? 129.361 -18.334 -57.842 1.00 65.00 672 ILE A C 1
ATOM 5529 O O . ILE A 1 672 ? 128.182 -18.533 -58.136 1.00 65.00 672 ILE A O 1
ATOM 5533 N N . PHE A 1 673 ? 129.863 -17.099 -57.751 1.00 62.78 673 PHE A N 1
ATOM 5534 C CA . PHE A 1 673 ? 129.034 -15.893 -57.846 1.00 62.78 673 PHE A CA 1
ATOM 5535 C C . PHE A 1 673 ? 128.355 -15.735 -59.218 1.00 62.78 673 PHE A C 1
ATOM 5537 O O . PHE A 1 673 ? 127.136 -15.580 -59.288 1.00 62.78 673 PHE A O 1
ATOM 5544 N N . LYS A 1 674 ? 129.110 -15.869 -60.318 1.00 59.97 674 LYS A N 1
ATOM 5545 C CA . LYS A 1 674 ? 128.557 -15.792 -61.688 1.00 59.97 674 LYS A CA 1
ATOM 5546 C C . LYS A 1 674 ? 127.538 -16.903 -61.971 1.00 59.97 674 LYS A C 1
ATOM 5548 O O . LYS A 1 674 ? 126.596 -16.715 -62.737 1.00 59.97 674 LYS A O 1
ATOM 5553 N N . LEU A 1 675 ? 127.701 -18.052 -61.316 1.00 60.41 675 LEU A N 1
ATOM 5554 C CA . LEU A 1 675 ? 126.795 -19.194 -61.418 1.00 60.41 675 LEU A CA 1
ATOM 5555 C C . LEU A 1 675 ? 125.469 -18.945 -60.676 1.00 60.41 675 LEU A C 1
ATOM 5557 O O . LEU A 1 675 ? 124.412 -19.381 -61.131 1.00 60.41 675 LEU A O 1
ATOM 5561 N N . MET A 1 676 ? 125.507 -18.193 -59.570 1.00 59.69 676 MET A N 1
ATOM 5562 C CA . MET A 1 676 ? 124.313 -17.783 -58.824 1.00 59.69 676 MET A CA 1
ATOM 5563 C C . MET A 1 676 ? 123.485 -16.705 -59.538 1.00 59.69 676 MET A C 1
ATOM 5565 O O . MET A 1 676 ? 122.265 -16.699 -59.381 1.00 59.69 676 MET A O 1
ATOM 5569 N N . GLU A 1 677 ? 124.105 -15.810 -60.314 1.00 60.41 677 GLU A N 1
ATOM 5570 C CA . GLU A 1 677 ? 123.377 -14.791 -61.090 1.00 60.41 677 GLU A CA 1
ATOM 5571 C C . GLU A 1 677 ? 122.611 -15.391 -62.280 1.00 60.41 677 GLU A C 1
ATOM 5573 O O . GLU A 1 677 ? 121.466 -15.011 -62.519 1.00 60.41 677 GLU A O 1
ATOM 5578 N N . PHE A 1 678 ? 123.169 -16.401 -62.958 1.00 58.97 678 PHE A N 1
ATOM 5579 C CA . PHE A 1 678 ? 122.468 -17.149 -64.016 1.00 58.97 678 PHE A CA 1
ATOM 5580 C C . PHE A 1 678 ? 121.207 -17.857 -63.519 1.00 58.97 678 PHE A C 1
ATOM 5582 O O . PHE A 1 678 ? 120.223 -17.966 -64.243 1.00 58.97 678 PHE A O 1
ATOM 5589 N N . ALA A 1 679 ? 121.210 -18.309 -62.267 1.00 60.81 679 ALA A N 1
ATOM 5590 C CA . ALA A 1 679 ? 120.095 -19.044 -61.684 1.00 60.81 679 ALA A CA 1
ATOM 5591 C C . ALA A 1 679 ? 118.907 -18.164 -61.231 1.00 60.81 679 ALA A C 1
ATOM 5593 O O . ALA A 1 679 ? 117.927 -18.723 -60.747 1.00 60.81 679 ALA A O 1
ATOM 5594 N N . LYS A 1 680 ? 118.984 -16.823 -61.326 1.00 60.88 680 LYS A N 1
ATOM 5595 C CA . LYS A 1 680 ? 118.000 -15.881 -60.737 1.00 60.88 680 LYS A CA 1
ATOM 5596 C C . LYS A 1 680 ? 117.159 -15.066 -61.742 1.00 60.88 680 LYS A C 1
ATOM 5598 O O . LYS A 1 680 ? 116.412 -14.184 -61.323 1.00 60.88 680 LYS A O 1
ATOM 5603 N N . LEU A 1 681 ? 117.262 -15.324 -63.042 1.00 62.97 681 LEU A N 1
ATOM 5604 C CA . LEU A 1 681 ? 116.672 -14.502 -64.112 1.00 62.97 681 LEU A CA 1
ATOM 5605 C C . LEU A 1 681 ? 115.303 -15.035 -64.589 1.00 62.97 681 LEU A C 1
ATOM 5607 O O . LEU A 1 681 ? 115.212 -15.538 -65.699 1.00 62.97 681 LEU A O 1
ATOM 5611 N N . ASP A 1 682 ? 114.238 -14.935 -63.782 1.00 58.47 682 ASP A N 1
ATOM 5612 C CA . ASP A 1 682 ? 112.965 -15.627 -64.100 1.00 58.47 682 ASP A CA 1
ATOM 5613 C C . ASP A 1 682 ? 111.734 -14.730 -64.340 1.00 58.47 682 ASP A C 1
ATOM 5615 O O . ASP A 1 682 ? 110.685 -15.232 -64.745 1.00 58.47 682 ASP A O 1
ATOM 5619 N N . SER A 1 683 ? 111.789 -13.408 -64.138 1.00 58.97 683 SER A N 1
ATOM 5620 C CA . SER A 1 683 ? 110.653 -12.526 -64.480 1.00 58.97 683 SER A CA 1
ATOM 5621 C C . SER A 1 683 ? 111.095 -11.078 -64.707 1.00 58.97 683 SER A C 1
ATOM 5623 O O . SER A 1 683 ? 111.428 -10.407 -63.728 1.00 58.97 683 SER A O 1
ATOM 5625 N N . PRO A 1 684 ? 111.106 -10.575 -65.958 1.00 67.88 684 PRO A N 1
ATOM 5626 C CA . PRO A 1 684 ? 111.433 -9.177 -66.211 1.00 67.88 684 PRO A CA 1
ATOM 5627 C C . PRO A 1 684 ? 110.327 -8.265 -65.668 1.00 67.88 684 PRO A C 1
ATOM 5629 O O . PRO A 1 684 ? 109.139 -8.577 -65.794 1.00 67.88 684 PRO A O 1
ATOM 5632 N N . ASN A 1 685 ? 110.710 -7.128 -65.089 1.00 75.69 685 ASN A N 1
ATOM 5633 C CA . ASN A 1 685 ? 109.786 -6.109 -64.593 1.00 75.69 685 ASN A CA 1
ATOM 5634 C C . ASN A 1 685 ? 109.926 -4.828 -65.437 1.00 75.69 685 ASN A C 1
ATOM 5636 O O . ASN A 1 685 ? 110.670 -3.923 -65.060 1.00 75.69 685 ASN A O 1
ATOM 5640 N N . PRO A 1 686 ? 109.270 -4.758 -66.610 1.00 79.81 686 PRO A N 1
ATOM 5641 C CA . PRO A 1 686 ? 109.551 -3.721 -67.592 1.00 79.81 686 PRO A CA 1
ATOM 5642 C C . PRO A 1 686 ? 108.943 -2.366 -67.206 1.00 79.81 686 PRO A C 1
ATOM 5644 O O . PRO A 1 686 ? 107.746 -2.256 -66.920 1.00 79.81 686 PRO A O 1
ATOM 5647 N N . GLU A 1 687 ? 109.758 -1.319 -67.289 1.00 80.00 687 GLU A N 1
ATOM 5648 C CA . GLU A 1 687 ? 109.431 0.073 -66.977 1.00 80.00 687 GLU A CA 1
ATOM 5649 C C . GLU A 1 687 ? 109.690 1.003 -68.176 1.00 80.00 687 GLU A C 1
ATOM 5651 O O . GLU A 1 687 ? 110.384 0.640 -69.124 1.00 80.00 687 GLU A O 1
ATOM 5656 N N . GLU A 1 688 ? 109.081 2.194 -68.181 1.00 87.38 688 GLU A N 1
ATOM 5657 C CA . GLU A 1 688 ? 109.259 3.181 -69.255 1.00 87.38 688 GLU A CA 1
ATOM 5658 C C . GLU A 1 688 ? 110.548 3.988 -69.052 1.00 87.38 688 GLU A C 1
ATOM 5660 O O . GLU A 1 688 ? 110.672 4.765 -68.105 1.00 87.38 688 GLU A O 1
ATOM 5665 N N . VAL A 1 689 ? 111.505 3.823 -69.966 1.00 83.94 689 VAL A N 1
ATOM 5666 C CA . VAL A 1 689 ? 112.856 4.383 -69.875 1.00 83.94 689 VAL A CA 1
ATOM 5667 C C . VAL A 1 689 ? 113.152 5.255 -71.089 1.00 83.94 689 VAL A C 1
ATOM 5669 O O . VAL A 1 689 ? 112.977 4.833 -72.231 1.00 83.94 689 VAL A O 1
ATOM 5672 N N . LYS A 1 690 ? 113.655 6.469 -70.845 1.00 87.50 690 LYS A N 1
ATOM 5673 C CA . LYS A 1 690 ? 114.225 7.335 -71.886 1.00 87.50 690 LYS A CA 1
ATOM 5674 C C . LYS A 1 690 ? 115.611 6.823 -72.279 1.00 87.50 690 LYS A C 1
ATOM 5676 O O . LYS A 1 690 ? 116.550 6.891 -71.481 1.00 87.50 690 LYS A O 1
ATOM 5681 N N . ILE A 1 691 ? 115.717 6.252 -73.474 1.00 83.50 691 ILE A N 1
ATOM 5682 C CA . ILE A 1 691 ? 116.831 5.375 -73.849 1.00 83.50 691 ILE A CA 1
ATOM 5683 C C . ILE A 1 691 ? 118.168 6.113 -73.992 1.00 83.50 691 ILE A C 1
ATOM 5685 O O . ILE A 1 691 ? 119.192 5.603 -73.535 1.00 83.50 691 ILE A O 1
ATOM 5689 N N . SER A 1 692 ? 118.174 7.333 -74.538 1.00 84.50 692 SER A N 1
ATOM 5690 C CA . SER A 1 692 ? 119.404 8.109 -74.743 1.00 84.50 692 SER A CA 1
ATOM 5691 C C . SER A 1 692 ? 119.999 8.565 -73.411 1.00 84.50 692 SER A C 1
ATOM 5693 O O . SER A 1 692 ? 121.217 8.565 -73.217 1.00 84.50 692 SER A O 1
ATOM 5695 N N . THR A 1 693 ? 119.135 8.917 -72.454 1.00 84.12 693 THR A N 1
ATOM 5696 C CA . THR A 1 693 ? 119.542 9.267 -71.087 1.00 84.12 693 THR A CA 1
ATOM 5697 C C . THR A 1 693 ? 120.083 8.045 -70.332 1.00 84.12 693 THR A C 1
ATOM 5699 O O . THR A 1 693 ? 121.116 8.136 -69.671 1.00 84.12 693 THR A O 1
ATOM 5702 N N . PHE A 1 694 ? 119.432 6.887 -70.463 1.00 86.19 694 PHE A N 1
ATOM 5703 C CA . PHE A 1 694 ? 119.832 5.645 -69.791 1.00 86.19 694 PHE A CA 1
ATOM 5704 C C . PHE A 1 694 ? 121.201 5.115 -70.249 1.00 86.19 694 PHE A C 1
ATOM 5706 O O . PHE A 1 694 ? 122.011 4.688 -69.424 1.00 86.19 694 PHE A O 1
ATOM 5713 N N . LEU A 1 695 ? 121.500 5.195 -71.547 1.00 84.44 695 LEU A N 1
ATOM 5714 C CA . LEU A 1 695 ? 122.790 4.752 -72.084 1.00 84.44 695 LEU A CA 1
ATOM 5715 C C . LEU A 1 695 ? 123.973 5.561 -71.550 1.00 84.44 695 LEU A C 1
ATOM 5717 O O . LEU A 1 695 ? 125.018 4.984 -71.255 1.00 84.44 695 LEU A O 1
ATOM 5721 N N . LYS A 1 696 ? 123.810 6.879 -71.382 1.00 82.44 696 LYS A N 1
ATOM 5722 C CA . LYS A 1 696 ? 124.862 7.747 -70.828 1.00 82.44 696 LYS A CA 1
ATOM 5723 C C . LYS A 1 696 ? 125.247 7.316 -69.412 1.00 82.44 696 LYS A C 1
ATOM 5725 O O . LYS A 1 696 ? 126.429 7.143 -69.144 1.00 82.44 696 LYS A O 1
ATOM 5730 N N . ILE A 1 697 ? 124.254 7.024 -68.567 1.00 84.12 697 ILE A N 1
ATOM 5731 C CA . ILE A 1 697 ? 124.463 6.540 -67.191 1.00 84.12 697 ILE A CA 1
ATOM 5732 C C . ILE A 1 697 ? 125.227 5.206 -67.181 1.00 84.12 697 ILE A C 1
ATOM 5734 O O . ILE A 1 697 ? 126.116 4.995 -66.359 1.00 84.12 697 ILE A O 1
ATOM 5738 N N . CYS A 1 698 ? 124.908 4.294 -68.103 1.00 82.44 698 CYS A N 1
ATOM 5739 C CA . CYS A 1 698 ? 125.594 3.003 -68.175 1.00 82.44 698 CYS A CA 1
ATOM 5740 C C . CYS A 1 698 ? 127.067 3.137 -68.605 1.00 82.44 698 CYS A C 1
ATOM 5742 O O . CYS A 1 698 ? 127.911 2.368 -68.146 1.00 82.44 698 CYS A O 1
ATOM 5744 N N . LEU A 1 699 ? 127.383 4.108 -69.468 1.00 82.81 699 LEU A N 1
ATOM 5745 C CA . LEU A 1 699 ? 128.729 4.316 -70.009 1.00 82.81 699 LEU A CA 1
ATOM 5746 C C . LEU A 1 699 ? 129.696 4.988 -69.019 1.00 82.81 699 LEU A C 1
ATOM 5748 O O . LEU A 1 699 ? 130.893 4.709 -69.082 1.00 82.81 699 LEU A O 1
ATOM 5752 N N . GLU A 1 700 ? 129.205 5.796 -68.072 1.00 84.19 700 GLU A N 1
ATOM 5753 C CA . GLU A 1 700 ? 130.030 6.476 -67.048 1.00 84.19 700 GLU A CA 1
ATOM 5754 C C . GLU A 1 700 ? 130.928 5.504 -66.259 1.00 84.19 700 GLU A C 1
ATOM 5756 O O . GLU A 1 700 ? 132.057 5.832 -65.893 1.00 84.19 700 GLU A O 1
ATOM 5761 N N . LYS A 1 701 ? 130.479 4.259 -66.056 1.00 81.19 701 LYS A N 1
ATOM 5762 C CA . LYS A 1 701 ? 131.233 3.235 -65.309 1.00 81.19 701 LYS A CA 1
ATOM 5763 C C . LYS A 1 701 ? 132.551 2.822 -65.963 1.00 81.19 701 LYS A C 1
ATOM 5765 O O . LYS A 1 701 ? 133.422 2.294 -65.277 1.00 81.19 701 LYS A O 1
ATOM 5770 N N . PHE A 1 702 ? 132.692 3.044 -67.265 1.00 81.38 702 PHE A N 1
ATOM 5771 C CA . PHE A 1 702 ? 133.854 2.621 -68.048 1.00 81.38 702 PHE A CA 1
ATOM 5772 C C . PHE A 1 702 ? 134.761 3.790 -68.445 1.00 81.38 702 PHE A C 1
ATOM 5774 O O . PHE A 1 702 ? 135.792 3.579 -69.082 1.00 81.38 702 PHE A O 1
ATOM 5781 N N . GLU A 1 703 ? 134.417 5.016 -68.040 1.00 78.88 703 GLU A N 1
ATOM 5782 C CA . GLU A 1 703 ? 135.113 6.242 -68.437 1.00 78.88 703 GLU A CA 1
ATOM 5783 C C . GLU A 1 703 ? 136.604 6.208 -68.063 1.00 78.88 703 GLU A C 1
ATOM 5785 O O . GLU A 1 703 ? 137.461 6.525 -68.887 1.00 78.88 703 GLU A O 1
ATOM 5790 N N . TYR A 1 704 ? 136.935 5.728 -66.857 1.00 80.38 704 TYR A N 1
ATOM 5791 C CA . TYR A 1 704 ? 138.323 5.607 -66.398 1.00 80.38 704 TYR A CA 1
ATOM 5792 C C . TYR A 1 704 ? 139.160 4.671 -67.285 1.00 80.38 704 TYR A C 1
ATOM 5794 O O . TYR A 1 704 ? 140.270 5.025 -67.681 1.00 80.38 704 TYR A O 1
ATOM 5802 N N . GLU A 1 705 ? 138.632 3.493 -67.623 1.00 77.50 705 GLU A N 1
ATOM 5803 C CA . GLU A 1 705 ? 139.352 2.482 -68.404 1.00 77.50 705 GLU A CA 1
ATOM 5804 C C . GLU A 1 705 ? 139.479 2.882 -69.883 1.00 77.50 705 GLU A C 1
ATOM 5806 O O . GLU A 1 705 ? 140.538 2.693 -70.486 1.00 77.50 705 GLU A O 1
ATOM 5811 N N . ILE A 1 706 ? 138.449 3.531 -70.437 1.00 80.12 706 ILE A N 1
ATOM 5812 C CA . ILE A 1 706 ? 138.449 4.106 -71.791 1.00 80.12 706 ILE A CA 1
ATOM 5813 C C . ILE A 1 706 ? 139.514 5.207 -71.915 1.00 80.12 706 ILE A C 1
ATOM 5815 O O . ILE A 1 706 ? 140.303 5.201 -72.866 1.00 80.12 706 ILE A O 1
ATOM 5819 N N . VAL A 1 707 ? 139.598 6.116 -70.933 1.00 77.94 707 VAL A N 1
ATOM 5820 C CA . VAL A 1 707 ? 140.601 7.197 -70.900 1.00 77.94 707 VAL A CA 1
ATOM 5821 C C . VAL A 1 707 ? 142.011 6.642 -70.690 1.00 77.94 707 VAL A C 1
ATOM 5823 O O . VAL A 1 707 ? 142.935 7.036 -71.406 1.00 77.94 707 VAL A O 1
ATOM 5826 N N . GLN A 1 708 ? 142.193 5.709 -69.747 1.00 79.44 708 GLN A N 1
ATOM 5827 C CA . GLN A 1 708 ? 143.501 5.123 -69.431 1.00 79.44 708 GLN A CA 1
ATOM 5828 C C . GLN A 1 708 ? 144.100 4.379 -70.634 1.00 79.44 708 GLN A C 1
ATOM 5830 O O . GLN A 1 708 ? 145.305 4.473 -70.874 1.00 79.44 708 GLN A O 1
ATOM 5835 N N . ARG A 1 709 ? 143.267 3.669 -71.405 1.00 79.06 709 ARG A N 1
ATOM 5836 C CA . ARG A 1 709 ? 143.687 2.915 -72.597 1.00 79.06 709 ARG A CA 1
ATOM 5837 C C . ARG A 1 709 ? 143.658 3.740 -73.893 1.00 79.06 709 ARG A C 1
ATOM 5839 O O . ARG A 1 709 ? 144.057 3.242 -74.937 1.00 79.06 709 ARG A O 1
ATOM 5846 N N . GLN A 1 710 ? 143.271 5.020 -73.829 1.00 79.44 710 GLN A N 1
ATOM 5847 C CA . GLN A 1 710 ? 143.183 5.942 -74.975 1.00 79.44 710 GLN A CA 1
ATOM 5848 C C . GLN A 1 710 ? 142.264 5.424 -76.102 1.00 79.44 710 GLN A C 1
ATOM 5850 O O . GLN A 1 710 ? 142.615 5.493 -77.284 1.00 79.44 710 GLN A O 1
ATOM 5855 N N . ILE A 1 711 ? 141.093 4.904 -75.723 1.00 81.00 711 ILE A N 1
ATOM 5856 C CA . ILE A 1 711 ? 140.051 4.405 -76.632 1.00 81.00 711 ILE A CA 1
ATOM 5857 C C . ILE A 1 711 ? 139.058 5.542 -76.931 1.00 81.00 711 ILE A C 1
ATOM 5859 O O . ILE A 1 711 ? 138.586 6.220 -76.022 1.00 81.00 711 ILE A O 1
ATOM 5863 N N . GLU A 1 712 ? 138.745 5.778 -78.205 1.00 84.62 712 GLU A N 1
ATOM 5864 C CA . GLU A 1 712 ? 137.780 6.793 -78.641 1.00 84.62 712 GLU A CA 1
ATOM 5865 C C . GLU A 1 712 ? 136.353 6.227 -78.584 1.00 84.62 712 GL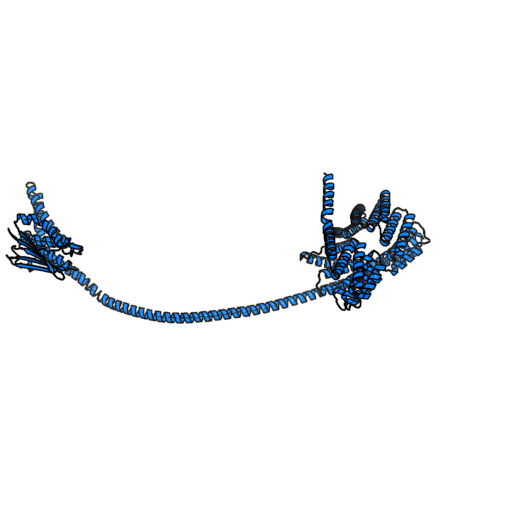U A C 1
ATOM 5867 O O . GLU A 1 712 ? 136.035 5.237 -79.244 1.00 84.62 712 GLU A O 1
ATOM 5872 N N . LEU A 1 713 ? 135.473 6.870 -77.817 1.00 81.06 713 LEU A N 1
ATOM 5873 C CA . LEU A 1 713 ? 134.056 6.516 -77.760 1.00 81.06 713 LEU A CA 1
ATOM 5874 C C . LEU A 1 713 ? 133.241 7.462 -78.653 1.00 81.06 713 LEU A C 1
ATOM 5876 O O . LEU A 1 713 ? 133.210 8.670 -78.413 1.00 81.06 713 LEU A O 1
ATOM 5880 N N . ARG A 1 714 ? 132.559 6.911 -79.662 1.00 86.94 714 ARG A N 1
ATOM 5881 C CA . ARG A 1 714 ? 131.657 7.647 -80.561 1.00 86.94 714 ARG A CA 1
ATOM 5882 C C . ARG A 1 714 ? 130.211 7.311 -80.239 1.00 86.94 714 ARG A C 1
ATOM 5884 O O . ARG A 1 714 ? 129.835 6.143 -80.216 1.00 86.94 714 ARG A O 1
ATOM 5891 N N . ILE A 1 715 ? 129.406 8.341 -80.008 1.00 80.44 715 ILE A N 1
ATOM 5892 C CA . ILE A 1 715 ? 127.978 8.194 -79.728 1.00 80.44 715 ILE A CA 1
ATOM 5893 C C . ILE A 1 715 ? 127.206 8.926 -80.823 1.00 80.44 715 ILE A C 1
ATOM 5895 O O . ILE A 1 715 ? 127.295 10.149 -80.941 1.00 80.44 715 ILE A O 1
ATOM 5899 N N . GLU A 1 716 ? 126.457 8.164 -81.614 1.00 84.25 716 GLU A N 1
ATOM 5900 C CA . GLU A 1 716 ? 125.585 8.654 -82.680 1.00 84.25 716 GLU A CA 1
ATOM 5901 C C . GLU A 1 716 ? 124.129 8.511 -82.214 1.00 84.25 716 GLU A C 1
ATOM 5903 O O . GLU A 1 716 ? 123.531 7.437 -82.280 1.00 84.25 716 GLU A O 1
ATOM 5908 N N . ASP A 1 717 ? 123.587 9.596 -81.656 1.00 73.44 717 ASP A N 1
ATOM 5909 C CA . ASP A 1 717 ? 122.291 9.624 -80.964 1.00 73.44 717 ASP A CA 1
ATOM 5910 C C . ASP A 1 717 ? 121.230 10.422 -81.746 1.00 73.44 717 ASP A C 1
ATOM 5912 O O . ASP A 1 717 ? 121.534 11.214 -82.645 1.00 73.44 717 ASP A O 1
ATOM 5916 N N . LEU A 1 718 ? 119.963 10.234 -81.384 1.00 65.50 718 LEU A N 1
ATOM 5917 C CA . LEU A 1 718 ? 118.812 10.886 -82.006 1.00 65.50 718 LEU A CA 1
ATOM 5918 C C . LEU A 1 718 ? 118.629 12.327 -81.493 1.00 65.50 718 LEU A C 1
ATOM 5920 O O . LEU A 1 718 ? 118.877 12.631 -80.329 1.00 65.50 718 LEU A O 1
ATOM 5924 N N . GLN A 1 719 ? 118.118 13.230 -82.344 1.00 66.81 719 GLN A N 1
ATOM 5925 C CA . GLN A 1 719 ? 117.874 14.635 -81.957 1.00 66.81 719 GLN A CA 1
ATOM 5926 C C . GLN A 1 719 ? 116.773 14.812 -80.886 1.00 66.81 719 GLN A C 1
ATOM 5928 O O . GLN A 1 719 ? 116.702 15.870 -80.262 1.00 66.81 719 GLN A O 1
ATOM 5933 N N . GLN A 1 720 ? 115.923 13.805 -80.655 1.00 72.38 720 GLN A N 1
ATOM 5934 C CA . GLN A 1 720 ? 114.888 13.801 -79.616 1.00 72.38 720 GLN A CA 1
ATOM 5935 C C . GLN A 1 720 ? 114.844 12.425 -78.925 1.00 72.38 720 GLN A C 1
ATOM 5937 O O . GLN A 1 720 ? 114.797 11.403 -79.605 1.00 72.38 720 GLN A O 1
ATOM 5942 N N . ASP A 1 721 ? 114.854 12.411 -77.587 1.00 78.19 721 ASP A N 1
ATOM 5943 C CA . ASP A 1 721 ? 114.932 11.192 -76.758 1.00 78.19 721 ASP A CA 1
ATOM 5944 C C . ASP A 1 721 ? 113.625 10.374 -76.815 1.00 78.19 721 ASP A C 1
ATOM 5946 O O . ASP A 1 721 ? 112.524 10.937 -76.764 1.00 78.19 721 ASP A O 1
ATOM 5950 N N . ILE A 1 722 ? 113.746 9.047 -76.920 1.00 84.69 722 ILE A N 1
ATOM 5951 C CA . ILE A 1 722 ? 112.629 8.110 -77.116 1.00 84.69 722 ILE A CA 1
ATOM 5952 C C . ILE A 1 722 ? 112.433 7.264 -75.860 1.00 84.69 722 ILE A C 1
ATOM 5954 O O . ILE A 1 722 ? 113.379 6.695 -75.318 1.00 84.69 722 ILE A O 1
ATOM 5958 N N . THR A 1 723 ? 111.178 7.134 -75.434 1.00 85.88 723 THR A N 1
ATOM 5959 C CA . THR A 1 723 ? 110.797 6.244 -74.335 1.00 85.88 723 THR A CA 1
ATOM 5960 C C . THR A 1 723 ? 110.540 4.827 -74.852 1.00 85.88 723 THR A C 1
ATOM 5962 O O . THR A 1 723 ? 109.759 4.645 -75.785 1.00 85.88 723 THR A O 1
ATOM 5965 N N . VAL A 1 724 ? 111.172 3.829 -74.229 1.00 85.69 724 VAL A N 1
ATOM 5966 C CA . VAL A 1 724 ? 110.971 2.392 -74.488 1.00 85.69 724 VAL A CA 1
ATOM 5967 C C . VAL A 1 724 ? 110.580 1.666 -73.204 1.00 85.69 724 VAL A C 1
ATOM 5969 O O . VAL A 1 724 ? 110.916 2.122 -72.114 1.00 85.69 724 VAL A O 1
ATOM 5972 N N . LYS A 1 725 ? 109.883 0.531 -73.314 1.00 84.38 725 LYS A N 1
ATOM 5973 C CA . LYS A 1 725 ? 109.451 -0.254 -72.152 1.00 84.38 725 LYS A CA 1
ATOM 5974 C C . LYS A 1 725 ? 110.364 -1.471 -71.944 1.00 84.38 725 LYS A C 1
ATOM 5976 O O . LYS A 1 725 ? 110.210 -2.467 -72.646 1.00 84.38 725 LYS A O 1
ATOM 5981 N N . ILE A 1 726 ? 111.313 -1.385 -71.009 1.00 85.44 726 ILE A N 1
ATOM 5982 C CA . ILE A 1 726 ? 112.365 -2.395 -70.746 1.00 85.44 726 ILE A CA 1
ATOM 5983 C C . ILE A 1 726 ? 112.626 -2.558 -69.239 1.00 85.44 726 ILE A C 1
ATOM 5985 O O . ILE A 1 726 ? 112.308 -1.660 -68.470 1.00 85.44 726 ILE A O 1
ATOM 5989 N N . ASP A 1 727 ? 113.221 -3.670 -68.792 1.00 87.38 727 ASP A N 1
ATOM 5990 C CA . ASP A 1 727 ? 113.744 -3.787 -67.417 1.00 87.38 727 ASP A CA 1
ATOM 5991 C C . ASP A 1 727 ? 115.148 -3.168 -67.340 1.00 87.38 727 ASP A C 1
ATOM 5993 O O . ASP A 1 727 ? 116.113 -3.718 -67.887 1.00 87.38 727 ASP A O 1
ATOM 5997 N N . ALA A 1 728 ? 115.275 -2.023 -66.666 1.00 83.44 728 ALA A N 1
ATOM 5998 C CA . ALA A 1 728 ? 116.526 -1.270 -66.634 1.00 83.44 728 ALA A CA 1
ATOM 5999 C C . ALA A 1 728 ? 117.694 -2.065 -66.028 1.00 83.44 728 ALA A C 1
ATOM 6001 O O . ALA A 1 728 ? 118.818 -1.956 -66.517 1.00 83.44 728 ALA A O 1
ATOM 6002 N N . LYS A 1 729 ? 117.454 -2.912 -65.016 1.00 81.56 729 LYS A N 1
ATOM 6003 C CA . LYS A 1 729 ? 118.528 -3.663 -64.337 1.00 81.56 729 LYS A CA 1
ATOM 6004 C C . LYS A 1 729 ? 119.084 -4.772 -65.215 1.00 81.56 729 LYS A C 1
ATOM 6006 O O . LYS A 1 729 ? 120.290 -5.007 -65.250 1.00 81.56 729 LYS A O 1
ATOM 6011 N N . LEU A 1 730 ? 118.207 -5.462 -65.934 1.00 79.94 730 LEU A N 1
ATOM 6012 C CA . LEU A 1 730 ? 118.628 -6.532 -66.832 1.00 79.94 730 LEU A CA 1
ATOM 6013 C C . LEU A 1 730 ? 119.330 -5.974 -68.071 1.00 79.94 730 LEU A C 1
ATOM 6015 O O . LEU A 1 730 ? 120.341 -6.532 -68.505 1.00 79.94 730 LEU A O 1
ATOM 6019 N N . TYR A 1 731 ? 118.860 -4.840 -68.592 1.00 87.12 731 TYR A N 1
ATOM 6020 C CA . TYR A 1 731 ? 119.544 -4.149 -69.684 1.00 87.12 731 TYR A CA 1
ATOM 6021 C C . TYR A 1 731 ? 120.890 -3.554 -69.251 1.00 87.12 731 TYR A C 1
ATOM 6023 O O . TYR A 1 731 ? 121.828 -3.572 -70.041 1.00 87.12 731 TYR A O 1
ATOM 6031 N N . GLU A 1 732 ? 121.050 -3.121 -68.000 1.00 84.62 732 GLU A N 1
ATOM 6032 C CA . GLU A 1 732 ? 122.339 -2.671 -67.456 1.00 84.62 732 GLU A CA 1
ATOM 6033 C C . GLU A 1 732 ? 123.387 -3.802 -67.421 1.00 84.62 732 GLU A C 1
ATOM 6035 O O . GLU A 1 732 ? 124.532 -3.598 -67.837 1.00 84.62 732 GLU A O 1
ATOM 6040 N N . ILE A 1 733 ? 123.002 -5.014 -66.995 1.00 77.88 733 ILE A N 1
ATOM 6041 C CA . ILE A 1 733 ? 123.876 -6.205 -67.007 1.00 77.88 733 ILE A CA 1
ATOM 6042 C C . ILE A 1 733 ? 124.245 -6.595 -68.441 1.00 77.88 733 ILE A C 1
ATOM 6044 O O . ILE A 1 733 ? 125.406 -6.902 -68.732 1.00 77.88 733 ILE A O 1
ATOM 6048 N N . LEU A 1 734 ? 123.262 -6.581 -69.342 1.00 86.62 734 LEU A N 1
ATOM 6049 C CA . LEU A 1 734 ? 123.462 -6.874 -70.756 1.00 86.62 734 LEU A CA 1
ATOM 6050 C C . LEU A 1 734 ? 124.481 -5.902 -71.373 1.00 86.62 734 LEU A C 1
ATOM 6052 O O . LEU A 1 734 ? 125.467 -6.343 -71.967 1.00 86.62 734 LEU A O 1
ATOM 6056 N N . LEU A 1 735 ? 124.281 -4.595 -71.188 1.00 85.25 735 LEU A N 1
ATOM 6057 C CA . LEU A 1 735 ? 125.156 -3.550 -71.726 1.00 85.25 735 LEU A CA 1
ATOM 6058 C C . LEU A 1 735 ? 126.562 -3.612 -71.121 1.00 85.25 735 LEU A C 1
ATOM 6060 O O . LEU A 1 735 ? 127.543 -3.525 -71.854 1.00 85.25 735 LEU A O 1
ATOM 6064 N N . THR A 1 736 ? 126.671 -3.847 -69.812 1.00 83.25 736 THR A N 1
ATOM 6065 C CA . THR A 1 736 ? 127.958 -4.004 -69.114 1.00 83.25 736 THR A CA 1
ATOM 6066 C C . THR A 1 736 ? 128.786 -5.146 -69.708 1.00 83.25 736 THR A C 1
ATOM 6068 O O . THR A 1 736 ? 129.976 -4.974 -69.968 1.00 83.25 736 THR A O 1
ATOM 6071 N N . ASN A 1 737 ? 128.166 -6.298 -69.987 1.00 80.56 737 ASN A N 1
ATOM 6072 C CA . ASN A 1 737 ? 128.869 -7.430 -70.597 1.00 80.56 737 ASN A CA 1
ATOM 6073 C C . ASN A 1 737 ? 129.314 -7.134 -72.037 1.00 80.56 737 ASN A C 1
ATOM 6075 O O . ASN A 1 737 ? 130.401 -7.548 -72.436 1.00 80.56 737 ASN A O 1
ATOM 6079 N N . LEU A 1 738 ? 128.503 -6.419 -72.819 1.00 86.56 738 LEU A N 1
ATOM 6080 C CA . LEU A 1 738 ? 128.868 -6.042 -74.187 1.00 86.56 738 LEU A CA 1
ATOM 6081 C C . LEU A 1 738 ? 130.014 -5.025 -74.219 1.00 86.56 738 LEU A C 1
ATOM 6083 O O . LEU A 1 738 ? 130.966 -5.209 -74.974 1.00 86.56 738 LEU A O 1
ATOM 6087 N N . ILE A 1 739 ? 129.960 -4.002 -73.365 1.00 83.56 739 ILE A N 1
ATOM 6088 C CA . ILE A 1 739 ? 130.987 -2.957 -73.290 1.00 83.56 739 ILE A CA 1
ATOM 6089 C C . ILE A 1 739 ? 132.305 -3.527 -72.741 1.00 83.56 739 ILE A C 1
ATOM 6091 O O . ILE A 1 739 ? 133.358 -3.262 -73.313 1.00 83.56 739 ILE A O 1
ATOM 6095 N N . SER A 1 740 ? 132.268 -4.379 -71.707 1.00 81.44 740 SER A N 1
ATOM 6096 C CA . SER A 1 740 ? 133.472 -5.045 -71.176 1.00 81.44 740 SER A CA 1
ATOM 6097 C C . SER A 1 740 ? 134.142 -5.927 -72.231 1.00 81.44 740 SER A C 1
ATOM 6099 O O . SER A 1 740 ? 135.357 -5.872 -72.411 1.00 81.44 740 SER A O 1
ATOM 6101 N N . ASN A 1 741 ? 133.356 -6.695 -72.994 1.00 83.00 741 ASN A N 1
ATOM 6102 C CA . ASN A 1 741 ? 133.899 -7.521 -74.073 1.00 83.00 741 ASN A CA 1
ATOM 6103 C C . ASN A 1 741 ? 134.535 -6.674 -75.187 1.00 83.00 741 ASN A C 1
ATOM 6105 O O . ASN A 1 741 ? 135.592 -7.051 -75.696 1.00 83.00 741 ASN A O 1
ATOM 6109 N N . ALA A 1 742 ? 133.926 -5.533 -75.530 1.00 82.00 742 ALA A N 1
ATOM 6110 C CA . ALA A 1 742 ? 134.473 -4.583 -76.496 1.00 82.00 742 ALA A CA 1
ATOM 6111 C C . ALA A 1 742 ? 135.802 -3.968 -76.011 1.00 82.00 742 ALA A C 1
ATOM 6113 O O . ALA A 1 742 ? 136.769 -3.918 -76.769 1.00 82.00 742 ALA A O 1
ATOM 6114 N N . LEU A 1 743 ? 135.890 -3.568 -74.737 1.00 82.44 743 LEU A N 1
ATOM 6115 C CA . LEU A 1 743 ? 137.107 -2.997 -74.143 1.00 82.44 743 LEU A CA 1
ATOM 6116 C C . LEU A 1 743 ? 138.253 -4.005 -74.048 1.00 82.44 743 LEU A C 1
ATOM 6118 O O . LEU A 1 743 ? 139.393 -3.679 -74.364 1.00 82.44 743 LEU A O 1
ATOM 6122 N N . GLU A 1 744 ? 137.967 -5.242 -73.646 1.00 80.38 744 GLU A N 1
ATOM 6123 C CA . GLU A 1 744 ? 138.976 -6.303 -73.601 1.00 80.38 744 GLU A CA 1
ATOM 6124 C C . GLU A 1 744 ? 139.452 -6.738 -74.993 1.00 80.38 744 GLU A C 1
ATOM 6126 O O . GLU A 1 744 ? 140.533 -7.313 -75.126 1.00 80.38 744 GLU A O 1
ATOM 6131 N N . GLY A 1 745 ? 138.617 -6.557 -76.018 1.00 75.44 745 GLY A N 1
ATOM 6132 C CA . GLY A 1 745 ? 138.940 -6.901 -77.400 1.00 75.44 745 GLY A CA 1
ATOM 6133 C C . GLY A 1 745 ? 139.940 -5.938 -78.042 1.00 75.44 745 GLY A C 1
ATOM 6134 O O . GLY A 1 745 ? 140.601 -6.319 -79.013 1.00 75.44 745 GLY A O 1
ATOM 6135 N N . ILE A 1 746 ? 140.072 -4.724 -77.503 1.00 82.81 746 ILE A N 1
ATOM 6136 C CA . ILE A 1 746 ? 140.975 -3.668 -77.965 1.00 82.81 746 ILE A CA 1
ATOM 6137 C C . ILE A 1 746 ? 142.270 -3.726 -77.136 1.00 82.81 746 ILE A C 1
ATOM 6139 O O . ILE A 1 746 ? 142.246 -3.612 -75.914 1.00 82.81 746 ILE A O 1
ATOM 6143 N N . LEU A 1 747 ? 143.416 -3.921 -77.796 1.00 74.69 747 LEU A N 1
ATOM 6144 C CA . LEU A 1 747 ? 144.702 -4.125 -77.109 1.00 74.69 747 LEU A CA 1
ATOM 6145 C C . LEU A 1 747 ? 145.347 -2.823 -76.613 1.00 74.69 747 LEU A C 1
ATOM 6147 O O . LEU A 1 747 ? 145.918 -2.817 -75.530 1.00 74.69 747 LEU A O 1
ATOM 6151 N N . ASP A 1 748 ? 145.231 -1.742 -77.387 1.00 70.25 748 ASP A N 1
ATOM 6152 C CA . ASP A 1 748 ? 145.797 -0.424 -77.068 1.00 70.25 748 ASP A CA 1
ATOM 6153 C C . ASP A 1 748 ? 144.775 0.683 -77.404 1.00 70.25 748 ASP A C 1
ATOM 6155 O O . ASP A 1 748 ? 143.739 0.783 -76.753 1.00 70.25 748 ASP A O 1
ATOM 6159 N N . LYS A 1 749 ? 145.023 1.491 -78.451 1.00 73.88 749 LYS A N 1
ATOM 6160 C CA . LYS A 1 749 ? 144.092 2.525 -78.933 1.00 73.88 749 LYS A CA 1
ATOM 6161 C C . LYS A 1 749 ? 143.067 1.916 -79.880 1.00 73.88 749 LYS A C 1
ATOM 6163 O O . LYS A 1 749 ? 143.441 1.252 -80.847 1.00 73.88 749 LYS A O 1
ATOM 6168 N N . GLY A 1 750 ? 141.794 2.204 -79.657 1.00 81.25 750 GLY A N 1
ATOM 6169 C CA . GLY A 1 750 ? 140.702 1.711 -80.493 1.00 81.25 750 GLY A CA 1
ATOM 6170 C C . GLY A 1 750 ? 139.511 2.653 -80.499 1.00 81.25 750 GLY A C 1
ATOM 6171 O O . GLY A 1 750 ? 139.575 3.740 -79.932 1.00 81.25 750 GLY A O 1
ATOM 6172 N N . ILE A 1 751 ? 138.439 2.237 -81.162 1.00 86.38 751 ILE A N 1
ATOM 6173 C CA . ILE A 1 751 ? 137.194 2.985 -81.294 1.00 86.38 751 ILE A CA 1
ATOM 6174 C C . ILE A 1 751 ? 136.042 2.055 -80.933 1.00 86.38 751 ILE A C 1
ATOM 6176 O O . ILE A 1 751 ? 135.934 0.955 -81.479 1.00 86.38 751 ILE A O 1
ATOM 6180 N N . ILE A 1 752 ? 135.162 2.531 -80.057 1.00 87.44 752 ILE A N 1
ATOM 6181 C CA . ILE A 1 752 ? 133.858 1.916 -79.805 1.00 87.44 752 ILE A CA 1
ATOM 6182 C C . ILE A 1 752 ? 132.792 2.909 -80.266 1.00 87.44 752 ILE A C 1
ATOM 6184 O O . ILE A 1 752 ? 132.819 4.078 -79.888 1.00 87.44 752 ILE A O 1
ATOM 6188 N N . THR A 1 753 ? 131.871 2.453 -81.109 1.00 88.38 753 THR A N 1
ATOM 6189 C CA . THR A 1 753 ? 130.758 3.250 -81.636 1.00 88.38 753 THR A CA 1
ATOM 6190 C C . THR A 1 753 ? 129.439 2.685 -81.132 1.00 88.38 753 THR A C 1
ATOM 6192 O O . THR A 1 753 ? 129.182 1.488 -81.279 1.00 88.38 753 THR A O 1
ATOM 6195 N N . LEU A 1 754 ? 128.605 3.551 -80.561 1.00 86.56 754 LEU A N 1
ATOM 6196 C CA . LEU A 1 754 ? 127.229 3.242 -80.192 1.00 86.56 754 LEU A CA 1
ATOM 6197 C C . LEU A 1 754 ? 126.288 4.106 -81.029 1.00 86.56 754 LEU A C 1
ATOM 6199 O O . LEU A 1 754 ? 126.365 5.334 -80.968 1.00 86.56 754 LEU A O 1
ATOM 6203 N N . ALA A 1 755 ? 125.401 3.459 -81.782 1.00 88.50 755 ALA A N 1
ATOM 6204 C CA . ALA A 1 755 ? 124.441 4.125 -82.653 1.00 88.50 755 ALA A CA 1
ATOM 6205 C C . ALA A 1 755 ? 122.997 3.761 -82.284 1.00 88.50 755 ALA A C 1
ATOM 6207 O O . ALA A 1 755 ? 122.678 2.597 -82.014 1.00 88.50 755 ALA A O 1
ATOM 6208 N N . LEU A 1 756 ? 122.122 4.769 -82.293 1.00 87.25 756 LEU A N 1
ATOM 6209 C CA . LEU A 1 756 ? 120.682 4.618 -82.084 1.00 87.25 756 LEU A CA 1
ATOM 6210 C C . LEU A 1 756 ? 119.896 5.095 -83.304 1.00 87.25 756 LEU A C 1
ATOM 6212 O O . LEU A 1 756 ? 120.012 6.247 -83.719 1.00 87.25 756 LEU A O 1
ATOM 6216 N N . THR A 1 757 ? 119.026 4.229 -83.829 1.00 86.44 757 THR A N 1
ATOM 6217 C CA . THR A 1 757 ? 118.178 4.549 -84.986 1.00 86.44 757 THR A CA 1
ATOM 6218 C C . THR A 1 757 ? 116.722 4.185 -84.714 1.00 86.44 757 THR A C 1
ATOM 6220 O O . THR A 1 757 ? 116.413 3.073 -84.287 1.00 86.44 757 THR A O 1
ATOM 6223 N N . LYS A 1 758 ? 115.798 5.121 -84.971 1.00 83.12 758 LYS A N 1
ATOM 6224 C CA . LYS A 1 758 ? 114.355 4.861 -84.882 1.00 83.12 758 LYS A CA 1
ATOM 6225 C C . LYS A 1 758 ? 113.822 4.342 -86.215 1.00 83.12 758 LYS A C 1
ATOM 6227 O O . LYS A 1 758 ? 113.896 5.045 -87.220 1.00 83.12 758 LYS A O 1
ATOM 6232 N N . GLU A 1 759 ? 113.198 3.170 -86.191 1.00 82.12 759 GLU A N 1
ATOM 6233 C CA . GLU A 1 759 ? 112.453 2.600 -87.315 1.00 82.12 759 GLU A CA 1
ATOM 6234 C C . GLU A 1 759 ? 110.936 2.649 -87.047 1.00 82.12 759 GLU A C 1
ATOM 6236 O O . GLU A 1 759 ? 110.494 3.057 -85.971 1.00 82.12 759 GLU A O 1
ATOM 6241 N N . GLN A 1 760 ? 110.103 2.286 -88.034 1.00 73.88 760 GLN A N 1
ATOM 6242 C CA . GLN A 1 760 ? 108.646 2.503 -87.960 1.00 73.88 760 GLN A CA 1
ATOM 6243 C C . GLN A 1 760 ? 107.972 1.825 -86.751 1.00 73.88 760 GLN A C 1
ATOM 6245 O O . GLN A 1 760 ? 107.034 2.393 -86.197 1.00 73.88 760 GLN A O 1
ATOM 6250 N N . THR A 1 761 ? 108.443 0.645 -86.334 1.00 78.44 761 THR A N 1
ATOM 6251 C CA . THR A 1 761 ? 107.825 -0.179 -85.271 1.00 78.44 761 THR A CA 1
ATOM 6252 C C . THR A 1 761 ? 108.798 -0.588 -84.160 1.00 78.44 761 THR A C 1
ATOM 6254 O O . THR A 1 761 ? 108.420 -1.293 -83.227 1.00 78.44 761 THR A O 1
ATOM 6257 N N . CYS A 1 762 ? 110.068 -0.189 -84.248 1.00 83.44 762 CYS A N 1
ATOM 6258 C CA . CYS A 1 762 ? 111.096 -0.544 -83.274 1.00 83.44 762 CYS A CA 1
ATOM 6259 C C . CYS A 1 762 ? 112.206 0.508 -83.198 1.00 83.44 762 CYS A C 1
ATOM 6261 O O . CYS A 1 762 ? 112.398 1.319 -84.104 1.00 83.44 762 CYS A O 1
ATOM 6263 N N . LEU A 1 763 ? 112.949 0.473 -82.098 1.00 88.06 763 LEU A N 1
ATOM 6264 C CA . LEU A 1 763 ? 114.197 1.190 -81.907 1.00 88.06 763 LEU A CA 1
ATOM 6265 C C . LEU A 1 763 ? 115.361 0.205 -82.072 1.00 88.06 763 LEU A C 1
ATOM 6267 O O . LEU A 1 763 ? 115.417 -0.813 -81.377 1.00 88.06 763 LEU A O 1
ATOM 6271 N N . LEU A 1 764 ? 116.284 0.515 -82.978 1.00 87.31 764 LEU A N 1
ATOM 6272 C CA . LEU A 1 764 ? 117.497 -0.263 -83.207 1.00 87.31 764 LEU A CA 1
ATOM 6273 C C . LEU A 1 764 ? 118.664 0.337 -82.411 1.00 87.31 764 LEU A C 1
ATOM 6275 O O . LEU A 1 764 ? 118.949 1.532 -82.530 1.00 87.31 764 LEU A O 1
ATOM 6279 N N . MET A 1 765 ? 119.339 -0.507 -81.627 1.00 89.94 765 MET A N 1
ATOM 6280 C CA . MET A 1 765 ? 120.576 -0.179 -80.915 1.00 89.94 765 MET A CA 1
ATOM 6281 C C . MET A 1 765 ? 121.729 -1.027 -81.448 1.00 89.94 765 MET A C 1
ATOM 6283 O O . MET A 1 765 ? 121.651 -2.259 -81.446 1.00 89.94 765 MET A O 1
ATOM 6287 N N . GLU A 1 766 ? 122.807 -0.365 -81.862 1.00 89.75 766 GLU A N 1
ATOM 6288 C CA . GLU A 1 766 ? 124.002 -1.015 -82.397 1.00 89.75 766 GLU A CA 1
ATOM 6289 C C . GLU A 1 766 ? 125.244 -0.634 -81.584 1.00 89.75 766 GLU A C 1
ATOM 6291 O O . GLU A 1 766 ? 125.498 0.546 -81.335 1.00 89.75 766 GLU A O 1
ATOM 6296 N N . ILE A 1 767 ? 126.037 -1.637 -81.192 1.00 90.12 767 ILE A N 1
ATOM 6297 C CA . ILE A 1 767 ? 127.329 -1.457 -80.510 1.00 90.12 767 ILE A CA 1
ATOM 6298 C C . ILE A 1 767 ? 128.407 -2.111 -81.369 1.00 90.12 767 ILE A C 1
ATOM 6300 O O . ILE A 1 767 ? 128.320 -3.304 -81.664 1.00 90.12 767 ILE A O 1
ATOM 6304 N N . THR A 1 768 ? 129.404 -1.325 -81.781 1.00 90.19 768 THR A N 1
ATOM 6305 C CA . THR A 1 768 ? 130.495 -1.775 -82.655 1.00 90.19 768 THR A CA 1
ATOM 6306 C C . THR A 1 768 ? 131.855 -1.401 -82.076 1.00 90.19 768 THR A C 1
ATOM 6308 O O . THR A 1 768 ? 132.087 -0.233 -81.776 1.00 90.19 768 THR A O 1
ATOM 6311 N N . ASP A 1 769 ? 132.775 -2.357 -81.974 1.00 91.06 769 ASP A N 1
ATOM 6312 C CA . ASP A 1 769 ? 134.190 -2.113 -81.670 1.00 91.06 769 ASP A CA 1
ATOM 6313 C C . ASP A 1 769 ? 135.086 -2.402 -82.881 1.00 91.06 769 ASP A C 1
ATOM 6315 O O . ASP A 1 769 ? 134.682 -3.105 -83.806 1.00 91.06 769 ASP A O 1
ATOM 6319 N N . ASN A 1 770 ? 136.307 -1.862 -82.875 1.00 87.00 770 ASN A N 1
ATOM 6320 C CA . ASN A 1 770 ? 137.341 -2.148 -83.877 1.00 87.00 770 ASN A CA 1
ATOM 6321 C C . ASN A 1 770 ? 138.470 -3.048 -83.336 1.00 87.00 770 ASN A C 1
ATOM 6323 O O . ASN A 1 770 ? 139.606 -2.980 -83.811 1.00 87.00 770 ASN A O 1
ATOM 6327 N N . GLY A 1 771 ? 138.174 -3.837 -82.305 1.00 82.31 771 GLY A N 1
ATOM 6328 C CA . GLY A 1 771 ? 139.124 -4.706 -81.636 1.00 82.31 771 GLY A CA 1
ATOM 6329 C C . GLY A 1 771 ? 139.478 -5.957 -82.440 1.00 82.31 771 GLY A C 1
ATOM 6330 O O . GLY A 1 771 ? 139.282 -6.072 -83.648 1.00 82.31 771 GLY A O 1
ATOM 6331 N N . THR A 1 772 ? 140.023 -6.942 -81.737 1.00 81.31 772 THR A N 1
ATOM 6332 C CA . THR A 1 772 ? 140.555 -8.186 -82.317 1.00 81.31 772 THR A CA 1
ATOM 6333 C C . THR A 1 772 ? 139.504 -9.093 -82.960 1.00 81.31 772 THR A C 1
ATOM 6335 O O . THR A 1 772 ? 139.878 -9.981 -83.724 1.00 81.31 772 THR A O 1
ATOM 6338 N N . GLY A 1 773 ? 138.212 -8.855 -82.719 1.00 80.69 773 GLY A N 1
ATOM 6339 C CA . GLY A 1 773 ? 137.116 -9.660 -83.263 1.00 80.69 773 GLY A CA 1
ATOM 6340 C C . GLY A 1 773 ? 137.102 -11.108 -82.754 1.00 80.69 773 GLY A C 1
ATOM 6341 O O . GLY A 1 773 ? 137.968 -11.545 -81.995 1.00 80.69 773 GLY A O 1
ATOM 6342 N N . ILE A 1 774 ? 136.087 -11.866 -83.164 1.00 81.75 774 ILE A N 1
ATOM 6343 C CA . ILE A 1 774 ? 135.827 -13.235 -82.705 1.00 81.75 774 ILE A CA 1
ATOM 6344 C C . ILE A 1 774 ? 135.835 -14.174 -83.916 1.00 81.75 774 ILE A C 1
ATOM 6346 O O . ILE A 1 774 ? 135.016 -14.035 -84.814 1.00 81.75 774 ILE A O 1
ATOM 6350 N N . GLU A 1 775 ? 136.740 -15.161 -83.924 1.00 71.75 775 GLU A N 1
ATOM 6351 C CA . GLU A 1 775 ? 136.944 -16.083 -85.061 1.00 71.75 775 GLU A CA 1
ATOM 6352 C C . GLU A 1 775 ? 135.713 -16.934 -85.394 1.00 71.75 775 GLU A C 1
ATOM 6354 O O . GLU A 1 775 ? 135.454 -17.255 -86.550 1.00 71.75 775 GLU A O 1
ATOM 6359 N N . ASN A 1 776 ? 134.976 -17.353 -84.365 1.00 75.81 776 ASN A N 1
ATOM 6360 C CA . ASN A 1 776 ? 133.823 -18.225 -84.516 1.00 75.81 776 ASN A CA 1
ATOM 6361 C C . ASN A 1 776 ? 132.683 -17.724 -83.619 1.00 75.81 776 ASN A C 1
ATOM 6363 O O . ASN A 1 776 ? 132.565 -18.161 -82.468 1.00 75.81 776 ASN A O 1
ATOM 6367 N N . PRO A 1 777 ? 131.875 -16.772 -84.120 1.00 75.38 777 PRO A N 1
ATOM 6368 C CA . PRO A 1 777 ? 130.837 -16.108 -83.336 1.00 75.38 777 PRO A CA 1
ATOM 6369 C C . PRO A 1 777 ? 129.809 -17.093 -82.780 1.00 75.38 777 PRO A C 1
ATOM 6371 O O . PRO A 1 777 ? 129.369 -16.951 -81.642 1.00 75.38 777 PRO A O 1
ATOM 6374 N N . GLU A 1 778 ? 129.490 -18.148 -83.534 1.00 70.69 778 GLU A N 1
ATOM 6375 C CA . GLU A 1 778 ? 128.566 -19.185 -83.072 1.00 70.69 778 GLU A CA 1
ATOM 6376 C C . GLU A 1 778 ? 129.123 -19.968 -81.882 1.00 70.69 778 GLU A C 1
ATOM 6378 O O . GLU A 1 778 ? 128.391 -20.259 -80.935 1.00 70.69 778 GLU A O 1
ATOM 6383 N N . LYS A 1 779 ? 130.430 -20.252 -81.873 1.00 73.06 779 LYS A N 1
ATOM 6384 C CA . LYS A 1 779 ? 131.073 -20.907 -80.728 1.00 73.06 779 LYS A CA 1
ATOM 6385 C C . LYS A 1 779 ? 131.241 -19.987 -79.526 1.00 73.06 779 LYS A C 1
ATOM 6387 O O . LYS A 1 779 ? 131.219 -20.473 -78.405 1.00 73.06 779 LYS A O 1
ATOM 6392 N N . ALA A 1 780 ? 131.364 -18.677 -79.720 1.00 70.19 780 ALA A N 1
ATOM 6393 C CA . ALA A 1 780 ? 131.425 -17.720 -78.611 1.00 70.19 780 ALA A CA 1
ATOM 6394 C C . ALA A 1 780 ? 130.094 -17.587 -77.848 1.00 70.19 780 ALA A C 1
ATOM 6396 O O . ALA A 1 780 ? 130.060 -17.064 -76.734 1.00 70.19 780 ALA A O 1
ATOM 6397 N N . LEU A 1 781 ? 129.000 -18.090 -78.428 1.00 68.69 781 LEU A N 1
ATOM 6398 C CA . LEU A 1 781 ? 127.711 -18.245 -77.755 1.00 68.69 781 LEU A CA 1
ATOM 6399 C C . LEU A 1 781 ? 127.603 -19.578 -76.985 1.00 68.69 781 LEU A C 1
ATOM 6401 O O . LEU A 1 781 ? 126.573 -19.817 -76.347 1.00 68.69 781 LEU A O 1
ATOM 6405 N N . ILE A 1 782 ? 128.637 -20.432 -77.030 1.00 63.22 782 ILE A N 1
ATOM 6406 C CA . ILE A 1 782 ? 128.731 -21.678 -76.260 1.00 63.22 782 ILE A CA 1
ATOM 6407 C C . ILE A 1 782 ? 129.287 -21.353 -74.863 1.00 63.22 782 ILE A C 1
ATOM 6409 O O . ILE A 1 782 ? 130.359 -20.758 -74.750 1.00 63.22 782 ILE A O 1
ATOM 6413 N N . PRO A 1 783 ? 128.593 -21.745 -73.783 1.00 64.00 783 PRO A N 1
ATOM 6414 C CA . PRO A 1 783 ? 129.042 -21.508 -72.414 1.00 64.00 783 PRO A CA 1
ATOM 6415 C C . PRO A 1 783 ? 130.453 -22.052 -72.138 1.00 64.00 783 PRO A C 1
ATOM 6417 O O . PRO A 1 783 ? 130.786 -23.156 -72.558 1.00 64.00 783 PRO A O 1
ATOM 6420 N N . PHE A 1 784 ? 131.255 -21.301 -71.375 1.00 62.97 784 PHE A N 1
ATOM 6421 C CA . PHE A 1 784 ? 132.623 -21.644 -70.935 1.00 62.97 784 PHE A CA 1
ATOM 6422 C C . PHE A 1 784 ? 133.655 -21.780 -72.057 1.00 62.97 784 PHE A C 1
ATOM 6424 O O . PHE A 1 784 ? 134.842 -21.991 -71.799 1.00 62.97 784 PHE A O 1
ATOM 6431 N N . PHE A 1 785 ? 133.240 -21.570 -73.303 1.00 61.66 785 PHE A N 1
ATOM 6432 C CA . PHE A 1 785 ? 134.155 -21.448 -74.415 1.00 61.66 785 PHE A CA 1
ATOM 6433 C C . PHE A 1 785 ? 134.762 -20.043 -74.412 1.00 61.66 785 PHE A C 1
ATOM 6435 O O . PHE A 1 785 ? 134.100 -19.041 -74.677 1.00 61.66 785 PHE A O 1
ATOM 6442 N N . THR A 1 786 ? 136.051 -19.965 -74.094 1.00 63.22 786 THR A N 1
ATOM 6443 C CA . THR A 1 786 ? 136.839 -18.741 -74.217 1.00 63.22 786 THR A CA 1
ATOM 6444 C C . THR A 1 786 ? 138.245 -19.076 -74.680 1.00 63.22 786 THR A C 1
ATOM 6446 O O . THR A 1 786 ? 138.820 -20.101 -74.321 1.00 63.22 786 THR A O 1
ATOM 6449 N N . THR A 1 787 ? 138.822 -18.188 -75.475 1.00 62.25 787 THR A N 1
ATOM 6450 C CA . THR A 1 787 ? 140.226 -18.249 -75.887 1.00 62.25 787 THR A CA 1
ATOM 6451 C C . THR A 1 787 ? 141.134 -17.443 -74.948 1.00 62.25 787 THR A C 1
ATOM 6453 O O . THR A 1 787 ? 142.354 -17.446 -75.111 1.00 62.25 787 THR A O 1
ATOM 6456 N N . LYS A 1 788 ? 140.558 -16.776 -73.933 1.00 63.22 788 LYS A N 1
ATOM 6457 C CA . LYS A 1 788 ? 141.255 -15.901 -72.976 1.00 63.22 788 LYS A CA 1
ATOM 6458 C C . LYS A 1 788 ? 141.535 -16.627 -71.649 1.00 63.22 788 LYS A C 1
ATOM 6460 O O . LYS A 1 788 ? 140.633 -17.219 -71.061 1.00 63.22 788 LYS A O 1
ATOM 6465 N N . LYS A 1 789 ? 142.773 -16.552 -71.137 1.00 54.81 789 LYS A N 1
ATOM 6466 C CA . LYS A 1 789 ? 143.157 -17.134 -69.830 1.00 54.81 789 LYS A CA 1
ATOM 6467 C C . LYS A 1 789 ? 142.485 -16.389 -68.665 1.00 54.81 789 LYS A C 1
ATOM 6469 O O . LYS A 1 789 ? 142.360 -15.170 -68.712 1.00 54.81 789 LYS A O 1
ATOM 6474 N N . HIS A 1 790 ? 142.094 -17.127 -67.623 1.00 55.84 790 HIS A N 1
ATOM 6475 C CA . HIS A 1 790 ? 141.433 -16.628 -66.400 1.00 55.84 790 HIS A CA 1
ATOM 6476 C C . HIS A 1 790 ? 140.053 -15.975 -66.602 1.00 55.84 790 HIS A C 1
ATOM 6478 O O . HIS A 1 790 ? 139.605 -15.200 -65.765 1.00 55.84 790 HIS A O 1
ATOM 6484 N N . HIS A 1 791 ? 139.362 -16.293 -67.700 1.00 61.78 791 HIS A N 1
ATOM 6485 C CA . HIS A 1 791 ? 138.004 -15.811 -67.962 1.00 61.78 791 HIS A CA 1
ATOM 6486 C C . HIS A 1 791 ? 137.033 -16.986 -68.066 1.00 61.78 791 HIS A C 1
ATOM 6488 O O . HIS A 1 791 ? 137.401 -18.071 -68.498 1.00 61.78 791 HIS A O 1
ATOM 6494 N N . SER A 1 792 ? 135.779 -16.764 -67.671 1.00 62.16 792 SER A N 1
ATOM 6495 C CA . SER A 1 792 ? 134.802 -17.844 -67.484 1.00 62.16 792 SER A CA 1
ATOM 6496 C C . SER A 1 792 ? 134.011 -18.223 -68.740 1.00 62.16 792 SER A C 1
ATOM 6498 O O . SER A 1 792 ? 133.250 -19.177 -68.692 1.00 62.16 792 SER A O 1
ATOM 6500 N N . GLY A 1 793 ? 134.113 -17.465 -69.841 1.00 64.81 793 GLY A N 1
ATOM 6501 C CA . GLY A 1 793 ? 133.439 -17.782 -71.114 1.00 64.81 793 GLY A CA 1
ATOM 6502 C C . GLY A 1 793 ? 131.902 -17.734 -71.088 1.00 64.81 793 GLY A C 1
ATOM 6503 O O . GLY A 1 793 ? 131.254 -18.438 -71.851 1.00 64.81 793 GLY A O 1
ATOM 6504 N N . LEU A 1 794 ? 131.297 -16.943 -70.194 1.00 67.62 794 LEU A N 1
ATOM 6505 C CA . LEU A 1 794 ? 129.839 -16.934 -69.978 1.00 67.62 794 LEU A CA 1
ATOM 6506 C C . LEU A 1 794 ? 129.108 -15.676 -70.486 1.00 67.62 794 LEU A C 1
ATOM 6508 O O . LEU A 1 794 ? 127.895 -15.712 -70.678 1.00 67.62 794 LEU A O 1
ATOM 6512 N N . GLY A 1 795 ? 129.815 -14.566 -70.724 1.00 70.62 795 GLY A N 1
ATOM 6513 C CA . GLY A 1 795 ? 129.213 -13.232 -70.896 1.00 70.62 795 GLY A CA 1
ATOM 6514 C C . GLY A 1 795 ? 128.234 -13.086 -72.070 1.00 70.62 795 GLY A C 1
ATOM 6515 O O . GLY A 1 795 ? 127.113 -12.621 -71.885 1.00 70.62 795 GLY A O 1
ATOM 6516 N N . LEU A 1 796 ? 128.603 -13.520 -73.280 1.00 72.88 796 LEU A N 1
ATOM 6517 C CA . LEU A 1 796 ? 127.724 -13.405 -74.460 1.00 72.88 796 LEU A CA 1
ATOM 6518 C C . LEU A 1 796 ? 126.510 -14.346 -74.396 1.00 72.88 796 LEU A C 1
ATOM 6520 O O . LEU A 1 796 ? 125.449 -14.038 -74.943 1.00 72.88 796 LEU A O 1
ATOM 6524 N N . CYS A 1 797 ? 126.628 -15.458 -73.666 1.00 74.12 797 CYS A N 1
ATOM 6525 C CA . CYS A 1 797 ? 125.504 -16.353 -73.406 1.00 74.12 797 CYS A CA 1
ATOM 6526 C C . CYS A 1 797 ? 124.426 -15.670 -72.542 1.00 74.12 797 CYS A C 1
ATOM 6528 O O . CYS A 1 797 ? 123.235 -15.838 -72.809 1.00 74.12 797 CYS A O 1
ATOM 6530 N N . PHE A 1 798 ? 124.825 -14.854 -71.557 1.00 73.31 798 PHE A N 1
ATOM 6531 C CA . PHE A 1 798 ? 123.898 -14.060 -70.739 1.00 73.31 798 PHE A CA 1
ATOM 6532 C C . PHE A 1 798 ? 123.158 -12.998 -71.553 1.00 73.31 798 PHE A C 1
ATOM 6534 O O . PHE A 1 798 ? 121.940 -12.863 -71.434 1.00 73.31 798 PHE A O 1
ATOM 6541 N N . VAL A 1 799 ? 123.885 -12.277 -72.408 1.00 77.69 799 VAL A N 1
ATOM 6542 C CA . VAL A 1 799 ? 123.327 -11.226 -73.272 1.00 77.69 799 VAL A CA 1
ATOM 6543 C C . VAL A 1 799 ? 122.203 -11.779 -74.153 1.00 77.69 799 VAL A C 1
ATOM 6545 O O . VAL A 1 799 ? 121.107 -11.218 -74.183 1.00 77.69 799 VAL A O 1
ATOM 6548 N N . ARG A 1 800 ? 122.436 -12.927 -74.808 1.00 79.56 800 ARG A N 1
ATOM 6549 C CA . ARG A 1 800 ? 121.430 -13.588 -75.656 1.00 79.56 800 ARG A CA 1
ATOM 6550 C C . ARG A 1 800 ? 120.183 -13.997 -74.868 1.00 79.56 800 ARG A C 1
ATOM 6552 O O . ARG A 1 800 ? 119.070 -13.901 -75.380 1.00 79.56 800 ARG A O 1
ATOM 6559 N N . HIS A 1 801 ? 120.360 -14.451 -73.631 1.00 77.12 801 HIS A N 1
ATOM 6560 C CA . HIS A 1 801 ? 119.256 -14.896 -72.786 1.00 77.12 801 HIS A CA 1
ATOM 6561 C C . HIS A 1 801 ? 118.367 -13.730 -72.320 1.00 77.12 801 HIS A C 1
ATOM 6563 O O . HIS A 1 801 ? 117.145 -13.808 -72.432 1.00 77.12 801 HIS A O 1
ATOM 6569 N N . ILE A 1 802 ? 118.965 -12.618 -71.880 1.00 77.56 802 ILE A N 1
ATOM 6570 C CA . ILE A 1 802 ? 118.22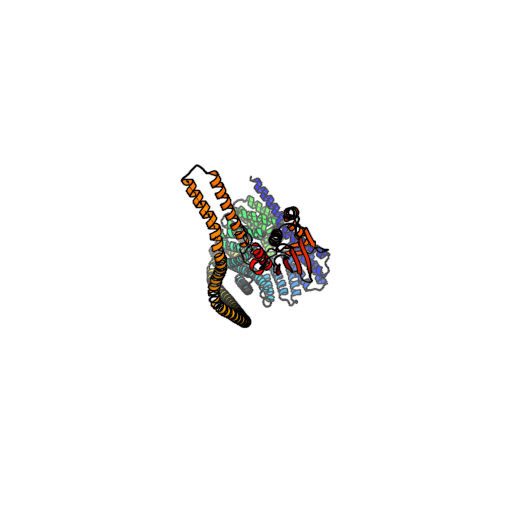3 -11.426 -71.432 1.00 77.56 802 ILE A CA 1
ATOM 6571 C C . ILE A 1 802 ? 117.434 -10.784 -72.586 1.00 77.56 802 ILE A C 1
ATOM 6573 O O . ILE A 1 802 ? 116.293 -10.359 -72.386 1.00 77.56 802 ILE A O 1
ATOM 6577 N N . ALA A 1 803 ? 118.005 -10.755 -73.796 1.00 76.38 803 ALA A N 1
ATOM 6578 C CA . ALA A 1 803 ? 117.320 -10.254 -74.988 1.00 76.38 803 ALA A CA 1
ATOM 6579 C C . ALA A 1 803 ? 116.065 -11.084 -75.330 1.00 76.38 803 ALA A C 1
ATOM 6581 O O . ALA A 1 803 ? 115.004 -10.516 -75.601 1.00 76.38 803 ALA A O 1
ATOM 6582 N N . ALA A 1 804 ? 116.152 -12.418 -75.232 1.00 76.31 804 ALA A N 1
ATOM 6583 C CA . ALA A 1 804 ? 115.024 -13.319 -75.477 1.00 76.31 804 ALA A CA 1
ATOM 6584 C C . ALA A 1 804 ? 113.871 -13.118 -74.473 1.00 76.31 804 ALA A C 1
ATOM 6586 O O . ALA A 1 804 ? 112.710 -13.154 -74.873 1.00 76.31 804 ALA A O 1
ATOM 6587 N N . LEU A 1 805 ? 114.175 -12.831 -73.199 1.00 76.19 805 LEU A N 1
ATOM 6588 C CA . LEU A 1 805 ? 113.164 -12.554 -72.164 1.00 76.19 805 LEU A CA 1
ATOM 6589 C C . LEU A 1 805 ? 112.324 -11.293 -72.446 1.00 76.19 805 LEU A C 1
ATOM 6591 O O . LEU A 1 805 ? 111.177 -11.220 -72.013 1.00 76.19 805 LEU A O 1
ATOM 6595 N N . HIS A 1 806 ? 112.868 -10.317 -73.180 1.00 75.56 806 HIS A N 1
ATOM 6596 C CA . HIS A 1 806 ? 112.201 -9.048 -73.509 1.00 75.56 806 HIS A CA 1
ATOM 6597 C C . HIS A 1 806 ? 111.652 -8.997 -74.938 1.00 75.56 806 HIS A C 1
ATOM 6599 O O . HIS A 1 806 ? 111.278 -7.927 -75.417 1.00 75.56 806 HIS A O 1
ATOM 6605 N N . ASN A 1 807 ? 111.625 -10.137 -75.636 1.00 80.00 807 ASN A N 1
ATOM 6606 C CA . ASN A 1 807 ? 111.276 -10.222 -77.057 1.00 80.00 807 ASN A CA 1
ATOM 6607 C C . ASN A 1 807 ? 112.105 -9.269 -77.944 1.00 80.00 807 ASN A C 1
ATOM 6609 O O . ASN A 1 807 ? 111.632 -8.797 -78.977 1.00 80.00 807 ASN A O 1
ATOM 6613 N N . THR A 1 808 ? 113.346 -8.981 -77.540 1.00 81.00 808 THR A N 1
ATOM 6614 C CA . THR A 1 808 ? 114.295 -8.167 -78.306 1.00 81.00 808 THR A CA 1
ATOM 6615 C C . THR A 1 808 ? 115.113 -9.074 -79.208 1.00 81.00 808 THR A C 1
ATOM 6617 O O . THR A 1 808 ? 115.681 -10.073 -78.762 1.00 81.00 808 THR A O 1
ATOM 6620 N N . LYS A 1 809 ? 115.194 -8.727 -80.492 1.00 83.50 809 LYS A N 1
ATOM 6621 C CA . LYS A 1 809 ? 115.989 -9.501 -81.448 1.00 83.50 809 LYS A CA 1
ATOM 6622 C C . LYS A 1 809 ? 117.480 -9.223 -81.219 1.00 83.50 809 LYS A C 1
ATOM 6624 O O . LYS A 1 809 ? 117.862 -8.057 -81.199 1.00 83.50 809 LYS A O 1
ATOM 6629 N N . PHE A 1 810 ? 118.291 -10.272 -81.042 1.00 85.31 810 PHE A N 1
ATOM 6630 C CA . PHE A 1 810 ? 119.750 -10.195 -80.865 1.00 85.31 810 PHE A CA 1
ATOM 6631 C C . PHE A 1 810 ? 120.473 -10.789 -82.073 1.00 85.31 810 PHE A C 1
ATOM 6633 O O . PHE A 1 810 ? 120.214 -11.935 -82.446 1.00 85.31 810 PHE A O 1
ATOM 6640 N N . GLU A 1 811 ? 121.416 -10.036 -82.631 1.00 84.00 811 GLU A N 1
ATOM 6641 C CA . GLU A 1 811 ? 122.280 -10.474 -83.729 1.00 84.00 811 GLU A CA 1
ATOM 6642 C C . GLU A 1 811 ? 123.741 -10.103 -83.422 1.00 84.00 811 GLU A C 1
ATOM 6644 O O . GLU A 1 811 ? 124.020 -9.008 -82.927 1.00 84.00 811 GLU A O 1
ATOM 6649 N N . LEU A 1 812 ? 124.667 -11.029 -83.698 1.00 85.25 812 LEU A N 1
ATOM 6650 C CA . LEU A 1 812 ? 126.109 -10.877 -83.478 1.00 85.25 812 LEU A CA 1
ATOM 6651 C C . LEU A 1 812 ? 126.852 -11.103 -84.795 1.00 85.25 812 LEU A C 1
ATOM 6653 O O . LEU A 1 812 ? 126.760 -12.177 -85.388 1.00 85.25 812 LEU A O 1
ATOM 6657 N N . GLU A 1 813 ? 127.634 -10.113 -85.200 1.00 85.44 813 GLU A N 1
ATOM 6658 C CA . GLU A 1 813 ? 128.488 -10.141 -86.385 1.00 85.44 813 GLU A CA 1
ATOM 6659 C C . GLU A 1 813 ? 129.925 -9.832 -85.934 1.00 85.44 813 GLU A C 1
ATOM 6661 O O . GLU A 1 813 ? 130.174 -8.805 -85.306 1.00 85.44 813 GLU A O 1
ATOM 6666 N N . SER A 1 814 ? 130.887 -10.717 -86.196 1.00 84.56 814 SER A N 1
ATOM 6667 C CA . SER A 1 814 ? 132.292 -10.484 -85.837 1.00 84.56 814 SER A CA 1
ATOM 6668 C C . SER A 1 814 ? 133.210 -11.251 -86.777 1.00 84.56 814 SER A C 1
ATOM 6670 O O . SER A 1 814 ? 132.939 -12.412 -87.075 1.00 84.56 814 SER A O 1
ATOM 6672 N N . ASP A 1 815 ? 134.293 -10.602 -87.201 1.00 77.38 815 ASP A N 1
ATOM 6673 C CA . ASP A 1 815 ? 135.360 -11.198 -88.002 1.00 77.38 815 ASP A CA 1
ATOM 6674 C C . ASP A 1 815 ? 136.704 -10.929 -87.320 1.00 77.38 815 ASP A C 1
ATOM 6676 O O . ASP A 1 815 ? 136.966 -9.824 -86.828 1.00 77.38 815 ASP A O 1
ATOM 6680 N N . LEU A 1 816 ? 137.596 -11.922 -87.325 1.00 76.50 816 LEU A N 1
ATOM 6681 C CA . LEU A 1 816 ? 138.907 -11.791 -86.696 1.00 76.50 816 LEU A CA 1
ATOM 6682 C C . LEU A 1 816 ? 139.702 -10.618 -87.310 1.00 76.50 816 LEU A C 1
ATOM 6684 O O . LEU A 1 816 ? 139.894 -10.532 -88.524 1.00 76.50 816 LEU A O 1
ATOM 6688 N N . GLY A 1 817 ? 140.168 -9.711 -86.454 1.00 75.50 817 GLY A N 1
ATOM 6689 C CA . GLY A 1 817 ? 140.934 -8.512 -86.800 1.00 75.50 817 GLY A CA 1
ATOM 6690 C C . GLY A 1 817 ? 140.111 -7.319 -87.302 1.00 75.50 817 GLY A C 1
ATOM 6691 O O . GLY A 1 817 ? 140.711 -6.309 -87.668 1.00 75.50 817 GLY A O 1
ATOM 6692 N N . ARG A 1 818 ? 138.774 -7.418 -87.352 1.00 76.50 818 ARG A N 1
ATOM 6693 C CA . ARG A 1 818 ? 137.875 -6.340 -87.822 1.00 76.50 818 ARG A CA 1
ATOM 6694 C C . ARG A 1 818 ? 136.940 -5.782 -86.748 1.00 76.50 818 ARG A C 1
ATOM 6696 O O . ARG A 1 818 ? 136.253 -4.800 -87.017 1.00 76.50 818 ARG A O 1
ATOM 6703 N N . GLY A 1 819 ? 136.949 -6.376 -85.558 1.00 84.12 819 GLY A N 1
ATOM 6704 C CA . GLY A 1 819 ? 136.102 -5.992 -84.435 1.00 84.12 819 GLY A CA 1
ATOM 6705 C C . GLY A 1 819 ? 134.741 -6.684 -84.432 1.00 84.12 819 GLY A C 1
ATOM 6706 O O . GLY A 1 819 ? 134.466 -7.559 -85.259 1.00 84.12 819 GLY A O 1
ATOM 6707 N N . THR A 1 820 ? 133.905 -6.332 -83.457 1.00 88.50 820 THR A N 1
ATOM 6708 C CA . THR A 1 820 ? 132.608 -6.982 -83.224 1.00 88.50 820 THR A CA 1
ATOM 6709 C C . THR A 1 820 ? 131.467 -5.984 -83.314 1.00 88.50 820 THR A C 1
ATOM 6711 O O . THR A 1 820 ? 131.567 -4.863 -82.825 1.00 88.50 820 THR A O 1
ATOM 6714 N N . LYS A 1 821 ? 130.356 -6.411 -83.919 1.00 90.31 821 LYS A N 1
ATOM 6715 C CA . LYS A 1 821 ? 129.099 -5.672 -83.992 1.00 90.31 821 LYS A CA 1
ATOM 6716 C C . LYS A 1 821 ? 127.964 -6.484 -83.384 1.00 90.31 821 LYS A C 1
ATOM 6718 O O . LYS A 1 821 ? 127.733 -7.637 -83.747 1.00 90.31 821 LYS A O 1
ATOM 6723 N N . VAL A 1 822 ? 127.219 -5.842 -82.493 1.00 89.44 822 VAL A N 1
ATOM 6724 C CA . VAL A 1 822 ? 126.012 -6.398 -81.880 1.00 89.44 822 VAL A CA 1
ATOM 6725 C C . VAL A 1 822 ? 124.827 -5.497 -82.186 1.00 89.44 822 VAL A C 1
ATOM 6727 O O . VAL A 1 822 ? 124.906 -4.286 -81.973 1.00 89.44 822 VAL A O 1
ATOM 6730 N N . LYS A 1 823 ? 123.728 -6.098 -82.655 1.00 89.31 823 LYS A N 1
ATOM 6731 C CA . LYS A 1 823 ? 122.469 -5.404 -82.956 1.00 89.31 823 LYS A CA 1
ATOM 6732 C C . LYS A 1 823 ? 121.349 -5.896 -82.048 1.00 89.31 823 LYS A C 1
ATOM 6734 O O . LYS A 1 823 ? 121.166 -7.104 -81.869 1.00 89.31 823 LYS A O 1
ATOM 6739 N N . LEU A 1 824 ? 120.597 -4.945 -81.502 1.00 88.69 824 LEU A N 1
ATOM 6740 C CA . LEU A 1 824 ? 119.452 -5.179 -80.627 1.00 88.69 824 LEU A CA 1
ATOM 6741 C C . LEU A 1 824 ? 118.226 -4.430 -81.165 1.00 88.69 824 LEU A C 1
ATOM 6743 O O . LEU A 1 824 ? 118.233 -3.200 -81.229 1.00 88.69 824 LEU A O 1
ATOM 6747 N N . SER A 1 825 ? 117.163 -5.156 -81.525 1.00 87.81 825 SER A N 1
ATOM 6748 C CA . SER A 1 825 ? 115.908 -4.561 -82.021 1.00 87.81 825 SER A CA 1
ATOM 6749 C C . SER A 1 825 ? 114.833 -4.565 -80.935 1.00 87.81 825 SER A C 1
ATOM 6751 O O . SER A 1 825 ? 114.261 -5.616 -80.629 1.00 87.81 825 SER A O 1
ATOM 6753 N N . ILE A 1 826 ? 114.563 -3.391 -80.359 1.00 87.38 826 ILE A N 1
ATOM 6754 C CA . ILE A 1 826 ? 113.629 -3.192 -79.242 1.00 87.38 826 ILE A CA 1
ATOM 6755 C C . ILE A 1 826 ? 112.289 -2.691 -79.792 1.00 87.38 826 ILE A C 1
ATOM 6757 O O . ILE A 1 826 ? 112.238 -1.676 -80.482 1.00 87.38 826 ILE A O 1
ATOM 6761 N N . ILE A 1 827 ? 111.187 -3.381 -79.502 1.00 80.88 827 ILE A N 1
ATOM 6762 C CA . ILE A 1 827 ? 109.865 -3.059 -80.071 1.00 80.88 827 ILE A CA 1
ATOM 6763 C C . ILE A 1 827 ? 109.284 -1.784 -79.427 1.00 80.88 827 ILE A C 1
ATOM 6765 O O . ILE A 1 827 ? 109.318 -1.635 -78.205 1.00 80.88 827 ILE A O 1
ATOM 6769 N N . LEU A 1 828 ? 108.749 -0.871 -80.251 1.00 78.81 828 LEU A N 1
ATOM 6770 C CA . LEU A 1 828 ? 108.042 0.339 -79.810 1.00 78.81 828 LEU A CA 1
ATOM 6771 C C . LEU A 1 828 ? 106.535 0.049 -79.783 1.00 78.81 828 LEU A C 1
ATOM 6773 O O . LEU A 1 828 ? 105.986 -0.356 -80.805 1.00 78.81 828 LEU A O 1
ATOM 6777 N N . ASN A 1 829 ? 105.883 0.261 -78.638 1.00 58.56 829 ASN A N 1
ATOM 6778 C CA . ASN A 1 829 ? 104.428 0.132 -78.486 1.00 58.56 829 ASN A CA 1
ATOM 6779 C C . ASN A 1 829 ? 103.748 1.494 -78.401 1.00 58.56 829 ASN A C 1
ATOM 6781 O O . ASN A 1 829 ? 104.333 2.392 -77.753 1.00 58.56 829 ASN A O 1
#

Foldseek 3Di:
DVVVVVVVVVVVVVCCVVPPVCPVVVVLVVVLVVLVVCCVVDDLVVVLVSLQVNLVSCLVPPLVSSLVSLVVSLVSCVVVVPLLSNLVSLLSVLVSCLPPPLVSSLVSLVSSLVSCVPVPDLQVNLVSLQSSLVSCVSLVVLVSSLVSLVVSLVSCVVPPLLSSLVSLVSNLVSCVVLVVLVVSLVSLVSSLVVCVVVVDLLSNLVSLQSVLVSCVSLVLLVSSVVSLVSSLVSQVVCVVVVNHDLPSLLSSLQSVLVSCVSVVVNVSNVVSLVSNCVSCVVVVPLVSLLVSLCSQLVSCVVVVNLVSNLVSLVVNLVSCVVVVVLLSNLLSLLVNLLSCLVVVVPVSSVVSLVVSVVSLVSDDDLQSNLVSLQSSLVSCVSSVVLVSSLVSLVSSLVSCVVSVVLLSNLVSLLSNLVSCLVVVVQPCNVVSLVSSLVSCVVSVPLPSNLSSLCSQLSSCVSVVNNVSSVVSVVVSVVSVCSSPDDCSVVVVVVVVVVVVVVVVVVVVVVVVVVVVVVVVVVVVVVVVVVVVVVVVVVVVVVVVVVVVVVVVVVVVVVVVVVVVVVVVVVVVVVVVVVVVVVVCVVVVVVVVVVVVVVVVVVVVVCCVVCVVVVVVVVCVVVVVVVVVLVVLLVVLVVLLVVLVVVCVVDVDPPPVSVVSNVVSVVLNVVVVVVVVVVVPPDAADWDKDQPVVLVVVLCVVCVVVCVVLQEAEAEADDPDTDIATGRSVLVSLLVVLVVVVLSVQADGYWYWYWHWDDDPWWIKIKIWIQGQWDDDVVCLLPFQDDPDPPDGSCRVVSNVVSLVNQVWDWDKDIHGRGTIMIMTIGGDD